Protein AF-0000000077060872 (afdb_homodimer)

InterPro domains:
  IPR002504 NAD kinase [MF_00361] (55-390)
  IPR002504 NAD kinase [PF01513] (58-189)
  IPR016064 NAD kinase/diacylglycerol kinase-like domain superfamily [SSF111331] (56-396)
  IPR017437 ATP-NAD kinase, PpnK-type, C-terminal [G3DSA:2.60.200.30] (232-373)
  IPR017438 Inorganic polyphosphate/ATP-NAD kinase, N-terminal [G3DSA:3.40.50.10330] (17-224)

Secondary structure (DSSP, 8-state):
---TT----------------------HHHHHHHHHHHHHHHHHHTSEEE-----EEEEEE-TT-HHHHHHHHHHHHHHHT-B-TTSPBPEEEEEGGGGS-TTT-HHHHHHT-HHHHHHEEEE-HHHHHH-GGG-SEEEEESSHHHHHHHHHH-SSS---EEEEESSS--SS--EEGGGHHHHHHHHHHH-EEEEEE--EEEEEEEEPPPSSHHHHHT--HHHHHHSGGG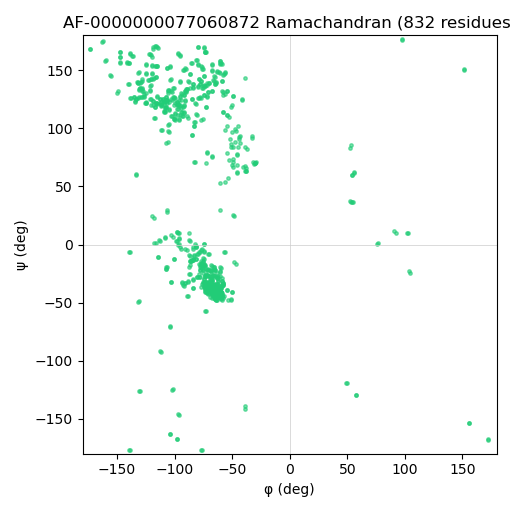G-GGGEEEEEEEEESSEEEEE-TT-SSPEEEEEEETTEEEEEEEESEEEEE-TGGGGTHHHHTTPPEE-TT--EEEEEEES-SSTT---EEEETTPPEEEE--TT-SS-EEEEETTEEEEEE-TT-EEEEEE-SS-EEEEE-SS--THHHHHHHHHHH-TT---------TTHHHHHTTHHHHHHHH-/---------------------------HHHHHHHHHHHHHHHHHHTSEEE-----EEEEEE-TT-HHHHHHHHHHHHHHHT-B-TTSPBPEEEEEGGGGS-TTT-HHHHHHT-HHHHHHEEEE-HHHHHH-GGG-SEEEEESSHHHHHHHHHH-SSS---EEEEESSS--SS--EEGGGHHHHHHHHHHH-EEEEEE--EEEEEEEEPPPSSHHHHHT--HHHHHHSGGGG-GGGEEEEEEEEESSEEEEE-TT-SSPEEEEEEETTEEEEEEEESEEEEE-TGGGGTHHHHTTPPEE-TT--EEEEEEES-SSTT---EEEETTPPEEEE--TT-SS-EEEEETTEEEEEE-TT-EEEEEE-SS-EEEEE-SS--THHHHHHHHHHH-TT---------TTHHHHHHHHHHHHHTT-

Nearest PDB structures (foldseek):
  8kgc-assembly1_A  TM=8.963E-01  e=1.272E-37  Homo sapiens
  8kgc-assembly1_C  TM=9.089E-01  e=7.997E-37  Homo sapiens
  8kgc-assembly1_D  TM=9.059E-01  e=4.738E-36  Homo sapiens
  7mh7-assembly1_A  TM=9.192E-01  e=6.773E-30  Pseudomonas aeruginosa PAO1
  7qvs-assembly1_B-2  TM=9.122E-01  e=5.785E-28  Pseudomonas aeruginosa

Sequence (836 aa):
MYKPADGEDSGTQTPDGGTHTQSRLLTKKQLSDMRNGIREMSKKMGRIRLMLDVRNIFLLTKAHDQNLIKKTRDVAEWLLQQRNSEGKTYIVWVEHTMKTSKSFDAASLTAKDSSYESRLKYWTNELCAKKPHQFDICLALGGDGTVLYSAWLFQRVVPPVMSFALGSLGFLTKFDYGEYSSILTRAFKEGITVSLRLRFEATIMRSVPRDDEEEQSSRDMVDELIGDGSDDVNTHRPAGSNNILNDIVIDRGPNPTMSSIEVFGDEEHFTTVQADGICVATPTGSTAYNLAAGGSLCHPDNPVILVTAIAPHTLSFRPIILPDTIVLRIGVPYDARASCWASFDGKERSELKPGDYVTISASRFPFPSVLPLDRRNEDWVDSISRTLNWNNRQRQKAFDTEGEEGQNKGKKEEEAQEMYKPADGEDSGTQTPDGGTHTQSRLLTKKQLSDMRNGIREMSKKMGRIRLMLDVRNIFLLTKAHDQNLIKKTRDVAEWLLQQRNSEGKTYIVWVEHTMKTSKSFDAASLTAKDSSYESRLKYWTNELCAKKPHQFDICLALGGDGTVLYSAWLFQRVVPPVMSFALGSLGFLTKFDYGEYSSILTRAFKEGITVSLRLRFEATIMRSVPRDDEEEQSSRDMVDELIGDGSDDVNTHRPAGSNNILNDIVIDRGPNPTMSSIEVFGDEEHFTTVQADGICVATPTGSTAYNLAAGGSLCHPDNPVILVTAIAPHTLSFRPIILPDTIVLRIGVPYDARASCWASFDGKERSELKPGDYVTISASRFPFPSVLPLDRRNEDWVDSISRTLNWNNRQRQKAFDTEGEEGQNKGKKEEEAQE

Solvent-accessible surface area (backbone atoms only — not comparable to full-atom values): 44638 Å² total; per-residue (Å²): 128,84,75,76,69,80,70,78,76,75,75,74,74,69,79,73,70,70,74,65,72,69,71,72,62,65,49,71,66,52,48,37,50,48,53,50,47,51,50,54,50,53,60,52,60,41,54,44,71,36,78,63,87,70,38,33,39,34,49,42,62,62,84,84,37,65,69,53,35,39,52,48,37,51,52,51,55,52,47,62,71,37,58,42,97,86,66,43,63,41,30,41,31,34,51,51,70,42,68,76,27,75,69,44,30,44,66,65,58,30,68,74,37,76,69,40,54,80,26,54,44,66,43,49,72,65,48,36,61,74,45,35,81,68,35,54,30,30,40,28,48,36,54,52,66,45,51,53,47,51,42,59,46,26,58,50,65,47,44,43,33,40,30,23,8,81,67,76,69,43,88,68,11,78,35,55,48,92,47,43,70,62,50,50,53,46,35,62,72,76,23,44,32,31,31,58,32,58,21,35,32,34,32,40,31,39,51,50,85,56,89,49,64,70,60,47,71,66,54,48,56,64,36,40,68,56,41,87,43,41,78,52,73,70,51,45,44,79,77,50,72,47,46,29,54,30,33,40,35,39,26,19,69,90,50,91,57,69,27,55,36,36,36,29,45,67,80,38,80,59,36,58,45,50,12,44,24,39,34,41,20,27,25,63,12,14,77,46,67,36,35,76,49,69,28,48,38,36,42,52,76,39,70,41,33,38,40,27,53,30,72,49,70,54,84,68,70,64,34,36,37,36,45,38,83,49,40,33,36,44,26,28,38,56,80,42,92,59,49,35,27,36,28,49,56,85,34,76,74,41,79,32,49,54,48,15,33,35,39,37,30,60,38,78,45,45,44,32,38,48,45,65,84,89,51,66,92,54,58,61,50,51,30,46,29,70,72,54,52,51,53,68,71,70,71,75,74,72,78,68,72,70,64,65,64,61,59,61,58,58,54,56,59,53,58,69,74,97,130,83,76,77,77,80,74,80,74,73,73,73,72,68,77,72,70,71,74,65,73,69,72,73,62,65,49,73,64,54,48,37,50,50,54,49,48,52,49,53,50,53,59,53,60,40,53,42,72,38,79,62,86,68,37,32,38,32,48,42,61,61,84,83,36,66,70,54,35,41,52,48,37,52,52,49,54,53,46,62,72,38,58,44,96,86,66,44,63,40,30,39,29,33,51,51,69,42,68,76,28,75,69,43,31,44,65,66,58,30,67,74,36,76,69,39,55,81,26,55,44,66,43,49,72,63,48,37,62,74,46,34,79,67,36,54,30,28,40,28,50,35,54,50,64,46,51,53,48,51,42,59,46,25,56,50,65,48,43,42,33,40,28,24,8,83,66,76,68,44,87,68,11,77,36,55,46,92,46,44,69,63,52,49,52,45,35,63,71,77,23,44,31,29,31,59,32,59,20,34,32,36,32,40,30,39,53,49,84,57,89,50,63,70,59,49,71,66,53,48,56,66,36,39,68,57,42,88,44,41,76,54,74,70,51,45,44,80,77,51,72,49,45,29,54,28,31,41,36,40,27,18,70,90,50,92,57,68,27,52,36,38,36,28,46,65,81,38,79,58,36,59,45,50,12,46,24,38,35,42,22,26,26,62,11,13,77,45,68,37,34,77,48,69,29,48,38,36,43,53,76,40,70,41,34,38,40,29,53,29,74,48,70,54,86,66,69,63,32,37,38,37,46,38,83,47,40,34,38,45,27,28,37,55,81,42,92,62,50,35,26,35,26,49,58,86,35,77,74,40,78,35,48,54,46,15,32,34,39,36,31,58,38,78,44,47,44,32,37,47,45,66,82,88,51,66,91,54,59,61,50,50,29,46,28,71,72,54,53,53,54,70,71,73,72,75,73,72,80,70,74,71,63,67,66,62,61,59,57,59,54,56,57,53,57,68,74,95

pLDDT: mean 84.08, std 20.65, range [21.58, 98.81]

Radius of gyration: 33.09 Å; Cα contacts (8 Å, |Δi|>4): 1675; chains: 2; bounding box: 127×99×107 Å

Structure (mmCIF, N/CA/C/O backbone):
data_AF-0000000077060872-model_v1
#
loop_
_entity.id
_entity.type
_entity.pdbx_description
1 polymer 'ATP-NAD kinase'
#
loop_
_atom_site.group_PDB
_atom_site.id
_atom_site.type_symbol
_atom_site.label_atom_id
_atom_site.label_alt_id
_atom_site.label_comp_id
_atom_site.label_asym_id
_atom_site.label_entity_id
_atom_site.label_seq_id
_atom_site.pdbx_PDB_ins_code
_atom_site.Cartn_x
_atom_site.Cartn_y
_atom_site.Cartn_z
_atom_site.occupancy
_atom_site.B_iso_or_equiv
_atom_site.auth_seq_id
_atom_site.auth_comp_id
_atom_site.auth_asym_id
_atom_site.auth_atom_id
_atom_site.pdbx_PDB_model_num
ATOM 1 N N . MET A 1 1 ? 55.5 26.906 -47.844 1 22.38 1 MET A N 1
ATOM 2 C CA . MET A 1 1 ? 54.875 28.141 -47.406 1 22.38 1 MET A CA 1
ATOM 3 C C . MET A 1 1 ? 53.344 28.016 -47.438 1 22.38 1 MET A C 1
ATOM 5 O O . MET A 1 1 ? 52.625 29 -47.25 1 22.38 1 MET A O 1
ATOM 9 N N . TYR A 1 2 ? 52.906 26.938 -48.062 1 25.17 2 TYR A N 1
ATOM 10 C CA . TYR A 1 2 ? 51.5 26.781 -48.406 1 25.17 2 TYR A CA 1
ATOM 11 C C . TYR A 1 2 ? 50.594 26.984 -47.188 1 25.17 2 TYR A C 1
ATOM 13 O O . TYR A 1 2 ? 50.906 26.5 -46.094 1 25.17 2 TYR A O 1
ATOM 21 N N . LYS A 1 3 ? 49.906 28.109 -47.281 1 28.42 3 LYS A N 1
ATOM 22 C CA . LYS A 1 3 ? 49 28.891 -46.438 1 28.42 3 LYS A CA 1
ATOM 23 C C . LYS A 1 3 ? 47.75 28.109 -46.062 1 28.42 3 LYS A C 1
ATOM 25 O O . LYS A 1 3 ? 46.781 28.672 -45.562 1 28.42 3 LYS A O 1
ATOM 30 N N . PRO A 1 4 ? 47.844 26.828 -45.969 1 21.58 4 PRO A N 1
ATOM 31 C CA . PRO A 1 4 ? 46.656 26.047 -46.312 1 21.58 4 PRO A CA 1
ATOM 32 C C . PRO A 1 4 ? 45.406 26.469 -45.562 1 21.58 4 PRO A C 1
ATOM 34 O O . PRO A 1 4 ? 44.312 26.438 -46.094 1 21.58 4 PRO A O 1
ATOM 37 N N . ALA A 1 5 ? 45.531 26.625 -44.219 1 23.77 5 ALA A N 1
ATOM 38 C CA . ALA A 1 5 ? 44.781 25.719 -43.312 1 23.77 5 ALA A CA 1
ATOM 39 C C . ALA A 1 5 ? 43.406 26.25 -43.031 1 23.77 5 ALA A C 1
ATOM 41 O O . ALA A 1 5 ? 42.656 25.703 -42.188 1 23.77 5 ALA A O 1
ATOM 42 N N . ASP A 1 6 ? 42.875 27.312 -43.719 1 25.5 6 ASP A N 1
ATOM 43 C CA . ASP A 1 6 ? 41.969 28.141 -42.906 1 25.5 6 ASP A CA 1
ATOM 44 C C . ASP A 1 6 ? 40.656 27.406 -42.656 1 25.5 6 ASP A C 1
ATOM 46 O O . ASP A 1 6 ? 39.906 27.094 -43.562 1 25.5 6 ASP A O 1
ATOM 50 N N . GLY A 1 7 ? 40.688 26.359 -41.844 1 26.3 7 GLY A N 1
ATOM 51 C CA . GLY A 1 7 ? 39.594 25.469 -41.5 1 26.3 7 GLY A CA 1
ATOM 52 C C . GLY A 1 7 ? 38.344 26.203 -41.031 1 26.3 7 GLY A C 1
ATOM 53 O O . GLY A 1 7 ? 38.406 27.047 -40.125 1 26.3 7 GLY A O 1
ATOM 54 N N . GLU A 1 8 ? 37.469 26.609 -41.969 1 25.98 8 GLU A N 1
ATOM 55 C CA . GLU A 1 8 ? 36.219 27.328 -41.719 1 25.98 8 GLU A CA 1
ATOM 56 C C . GLU A 1 8 ? 35.375 26.641 -40.656 1 25.98 8 GLU A C 1
ATOM 58 O O . GLU A 1 8 ? 35.094 25.438 -40.75 1 25.98 8 GLU A O 1
ATOM 63 N N . ASP A 1 9 ? 35.438 27.078 -39.375 1 25.19 9 ASP A N 1
ATOM 64 C CA . ASP A 1 9 ? 34.75 26.734 -38.125 1 25.19 9 ASP A CA 1
ATOM 65 C C . ASP A 1 9 ? 33.25 26.875 -38.281 1 25.19 9 ASP A C 1
ATOM 67 O O . ASP A 1 9 ? 32.719 27.984 -38.375 1 25.19 9 ASP A O 1
ATOM 71 N N . SER A 1 10 ? 32.656 26.203 -39.312 1 26.91 10 SER A N 1
ATOM 72 C CA . SER A 1 10 ? 31.219 26.375 -39.344 1 26.91 10 SER A CA 1
ATOM 73 C C . SER A 1 10 ? 30.578 26.062 -38 1 26.91 10 SER A C 1
ATOM 75 O O . SER A 1 10 ? 30.719 24.953 -37.5 1 26.91 10 SER A O 1
ATOM 77 N N . GLY A 1 11 ? 30.438 27.062 -37.156 1 25.3 11 GLY A N 1
ATOM 78 C CA . GLY A 1 11 ? 29.766 27.094 -35.844 1 25.3 11 GLY A CA 1
ATOM 79 C C . GLY A 1 11 ? 28.375 26.5 -35.875 1 25.3 11 GLY A C 1
ATOM 80 O O . GLY A 1 11 ? 27.484 27.031 -36.562 1 25.3 11 GLY A O 1
ATOM 81 N N . THR A 1 12 ? 28.328 25.141 -36.031 1 26.95 12 THR A N 1
ATOM 82 C CA . THR A 1 12 ? 27.031 24.484 -35.906 1 26.95 12 THR A CA 1
ATOM 83 C C . THR A 1 12 ? 26.25 25.031 -34.719 1 26.95 12 THR A C 1
ATOM 85 O O . THR A 1 12 ? 26.734 25 -33.562 1 26.95 12 THR A O 1
ATOM 88 N N . GLN A 1 13 ? 25.422 26.016 -34.969 1 25.34 13 GLN A N 1
ATOM 89 C CA . GLN A 1 13 ? 24.453 26.516 -33.969 1 25.34 13 GLN A CA 1
ATOM 90 C C . GLN A 1 13 ? 23.609 25.375 -33.406 1 25.34 13 GLN A C 1
ATOM 92 O O . GLN A 1 13 ? 22.906 24.688 -34.156 1 25.34 13 GLN A O 1
ATOM 97 N N . THR A 1 14 ? 24.203 24.578 -32.594 1 27.61 14 THR A N 1
ATOM 98 C CA . THR A 1 14 ? 23.375 23.594 -31.906 1 27.61 14 THR A CA 1
ATOM 99 C C . THR A 1 14 ? 22.078 24.219 -31.391 1 27.61 14 THR A C 1
ATOM 101 O O . THR A 1 14 ? 22.125 25.234 -30.688 1 27.61 14 THR A O 1
ATOM 104 N N . PRO A 1 15 ? 21 24.156 -32.188 1 28.98 15 PRO A N 1
ATOM 105 C CA . PRO A 1 15 ? 19.766 24.703 -31.641 1 28.98 15 PRO A CA 1
ATOM 106 C C . PRO A 1 15 ? 19.5 24.25 -30.219 1 28.98 15 PRO A C 1
ATOM 108 O O . PRO A 1 15 ? 19.422 23.047 -29.953 1 28.98 15 PRO A O 1
ATOM 111 N N . ASP A 1 16 ? 20.125 24.781 -29.266 1 26.78 16 ASP A N 1
ATOM 112 C CA . ASP A 1 16 ? 19.859 24.609 -27.844 1 26.78 16 ASP A CA 1
ATOM 113 C C . ASP A 1 16 ? 18.375 24.781 -27.531 1 26.78 16 ASP A C 1
ATOM 115 O O . ASP A 1 16 ? 17.922 25.875 -27.172 1 26.78 16 ASP A O 1
ATOM 119 N N . GLY A 1 17 ? 17.484 24.547 -28.578 1 26.81 17 GLY A N 1
ATOM 120 C CA . GLY A 1 17 ? 16.125 24.75 -28.125 1 26.81 17 GLY A CA 1
ATOM 121 C C . GLY A 1 17 ? 15.805 24.016 -26.844 1 26.81 17 GLY A C 1
ATOM 122 O O . GLY A 1 17 ? 15.688 22.797 -26.844 1 26.81 17 GLY A O 1
ATOM 123 N N . GLY A 1 18 ? 16.406 24.453 -25.797 1 26.83 18 GLY A N 1
ATOM 124 C CA . GLY A 1 18 ? 16.016 24 -24.484 1 26.83 18 GLY A CA 1
ATOM 125 C C . GLY A 1 18 ? 14.516 23.875 -24.312 1 26.83 18 GLY A C 1
ATOM 126 O O . GLY A 1 18 ? 13.797 24.875 -24.344 1 26.83 18 GLY A O 1
ATOM 127 N N . THR A 1 19 ? 13.914 22.938 -25.031 1 27.31 19 THR A N 1
ATOM 128 C CA . THR A 1 19 ? 12.516 22.641 -24.719 1 27.31 19 THR A CA 1
ATOM 129 C C . THR A 1 19 ? 12.273 22.703 -23.219 1 27.31 19 THR A C 1
ATOM 131 O O . THR A 1 19 ? 12.719 21.828 -22.469 1 27.31 19 THR A O 1
ATOM 134 N N . HIS A 1 20 ? 12.453 23.891 -22.656 1 27.53 20 HIS A N 1
ATOM 135 C CA . HIS A 1 20 ? 11.844 24.125 -21.344 1 27.53 20 HIS A CA 1
ATOM 136 C C . HIS A 1 20 ? 10.461 23.484 -21.266 1 27.53 20 HIS A C 1
ATOM 138 O O . HIS A 1 20 ? 9.516 23.938 -21.922 1 27.53 20 HIS A O 1
ATOM 144 N N . THR A 1 21 ? 10.383 22.25 -21.359 1 29.47 21 THR A N 1
ATOM 145 C CA . THR A 1 21 ? 9.078 21.719 -20.984 1 29.47 21 THR A CA 1
ATOM 146 C C . THR A 1 21 ? 8.438 22.578 -19.891 1 29.47 21 THR A C 1
ATOM 148 O O . THR A 1 21 ? 8.961 22.688 -18.781 1 29.47 21 THR A O 1
ATOM 151 N N . GLN A 1 22 ? 8.031 23.75 -20.266 1 29.72 22 GLN A N 1
ATOM 152 C CA . GLN A 1 22 ? 7.152 24.547 -19.422 1 29.72 22 GLN A CA 1
ATOM 153 C C . GLN A 1 22 ? 6.25 23.656 -18.578 1 29.72 22 GLN A C 1
ATOM 155 O O . GLN A 1 22 ? 5.418 22.922 -19.109 1 29.72 22 GLN A O 1
ATOM 160 N N . SER A 1 23 ? 6.746 23.016 -17.688 1 35.25 23 SER A N 1
ATOM 161 C CA . SER A 1 23 ? 5.895 22.344 -16.703 1 35.25 23 SER A CA 1
ATOM 162 C C . SER A 1 23 ? 4.582 23.094 -16.516 1 35.25 23 SER A C 1
ATOM 164 O O . SER A 1 23 ? 4.582 24.281 -16.141 1 35.25 23 SER A O 1
ATOM 166 N N . ARG A 1 24 ? 3.719 23.094 -17.391 1 38.19 24 ARG A N 1
ATOM 167 C CA . ARG A 1 24 ? 2.391 23.688 -17.234 1 38.19 24 ARG A CA 1
ATOM 168 C C . ARG A 1 24 ? 1.905 23.562 -15.797 1 38.19 24 ARG A C 1
ATOM 170 O O . ARG A 1 24 ? 1.877 22.469 -15.227 1 38.19 24 ARG A O 1
ATOM 177 N N . LEU A 1 25 ? 2.127 24.562 -14.961 1 46.62 25 LEU A N 1
ATOM 178 C CA . LEU A 1 25 ? 1.624 24.75 -13.602 1 46.62 25 LEU A CA 1
ATOM 179 C C . LEU A 1 25 ? 0.178 24.281 -13.492 1 46.62 25 LEU A C 1
ATOM 181 O O . LEU A 1 25 ? -0.714 24.844 -14.125 1 46.62 25 LEU A O 1
ATOM 185 N N . LEU A 1 26 ? -0.048 23.141 -13.305 1 56.53 26 LEU A N 1
ATOM 186 C CA . LEU A 1 26 ? -1.393 22.625 -13.094 1 56.53 26 LEU A CA 1
ATOM 187 C C . LEU A 1 26 ? -2.055 23.297 -11.898 1 56.53 26 LEU A C 1
ATOM 189 O O . LEU A 1 26 ? -1.382 23.641 -10.922 1 56.53 26 LEU A O 1
ATOM 193 N N . THR A 1 27 ? -3.236 23.766 -12.18 1 65.31 27 THR A N 1
ATOM 194 C CA . THR A 1 27 ? -4.059 24.281 -11.094 1 65.31 27 THR A CA 1
ATOM 195 C C . THR A 1 27 ? -4.344 23.188 -10.062 1 65.31 27 THR A C 1
ATOM 197 O O . THR A 1 27 ? -4.113 22.016 -10.32 1 65.31 27 THR A O 1
ATOM 200 N N . LYS A 1 28 ? -4.637 23.609 -8.969 1 66.88 28 LYS A N 1
ATOM 201 C CA . LYS A 1 28 ? -5.031 22.703 -7.895 1 66.88 28 LYS A CA 1
ATOM 202 C C . LYS A 1 28 ? -6.109 21.734 -8.367 1 66.88 28 LYS A C 1
ATOM 204 O O . LYS A 1 28 ? -6.051 20.531 -8.062 1 66.88 28 LYS A O 1
ATOM 209 N N . LYS A 1 29 ? -6.969 22.234 -9.07 1 71.81 29 LYS A N 1
ATOM 210 C CA . LYS A 1 29 ? -8.078 21.422 -9.57 1 71.81 29 LYS A CA 1
ATOM 211 C C . LYS A 1 29 ? -7.586 20.375 -10.57 1 71.81 29 LYS A C 1
ATOM 213 O O . LYS A 1 29 ? -8.008 19.219 -10.523 1 71.81 29 LYS A O 1
ATOM 218 N N . GLN A 1 30 ? -6.676 20.781 -11.359 1 72.38 30 GLN A N 1
ATOM 219 C CA . GLN A 1 30 ? -6.152 19.875 -12.375 1 72.38 30 GLN A CA 1
ATOM 220 C C . GLN A 1 30 ? -5.355 18.734 -11.742 1 72.38 30 GLN A C 1
ATOM 222 O O . GLN A 1 30 ? -5.445 17.594 -12.188 1 72.38 30 GLN A O 1
ATOM 227 N N . LEU A 1 31 ? -4.785 19.125 -10.734 1 72.25 31 LEU A N 1
ATOM 228 C CA . LEU A 1 31 ? -3.98 18.125 -10.039 1 72.25 31 LEU A CA 1
ATOM 229 C C . LEU A 1 31 ? -4.867 17.094 -9.367 1 72.25 31 LEU A C 1
ATOM 231 O O . LEU A 1 31 ? -4.602 15.891 -9.445 1 72.25 31 LEU A O 1
ATOM 235 N N . SER A 1 32 ? -5.855 17.594 -8.805 1 74.88 32 SER A N 1
ATOM 236 C CA . SER A 1 32 ? -6.801 16.703 -8.141 1 74.88 32 SER A CA 1
ATOM 237 C C . SER A 1 32 ? -7.492 15.781 -9.141 1 74.88 32 SER A C 1
ATOM 239 O O . SER A 1 32 ? -7.652 14.586 -8.891 1 74.88 32 SER A O 1
ATOM 241 N N . ASP A 1 33 ? -7.785 16.297 -10.227 1 78.19 33 ASP A N 1
ATOM 242 C CA . ASP A 1 33 ? -8.453 15.523 -11.266 1 78.19 33 ASP A CA 1
ATOM 243 C C . ASP A 1 33 ? -7.531 14.445 -11.828 1 78.19 33 ASP A C 1
ATOM 245 O O . ASP A 1 33 ? -7.977 13.328 -12.109 1 78.19 33 ASP A O 1
ATOM 249 N N . MET A 1 34 ? -6.348 14.836 -11.938 1 73.56 34 MET A N 1
ATOM 250 C CA . MET A 1 34 ? -5.375 13.875 -12.453 1 73.56 34 MET A CA 1
ATOM 251 C C . MET A 1 34 ? -5.191 12.711 -11.492 1 73.56 34 MET A C 1
ATOM 253 O O . MET A 1 34 ? -5.176 11.555 -11.906 1 73.56 34 MET A O 1
ATOM 257 N N . ARG A 1 35 ? -5.105 13.047 -10.305 1 76.62 35 ARG A N 1
ATOM 258 C CA . ARG A 1 35 ? -4.941 12.008 -9.305 1 76.62 35 ARG A CA 1
ATOM 259 C C . ARG A 1 35 ? -6.152 11.078 -9.266 1 76.62 35 ARG A C 1
ATOM 261 O O . ARG A 1 35 ? -6.008 9.859 -9.172 1 76.62 35 ARG A O 1
ATOM 268 N N . ASN A 1 36 ? -7.246 11.648 -9.43 1 77.25 36 ASN A N 1
ATOM 269 C CA . ASN A 1 36 ? -8.469 10.859 -9.469 1 77.25 36 ASN A CA 1
ATOM 270 C C . ASN A 1 36 ? -8.531 9.977 -10.711 1 77.25 36 ASN A C 1
ATOM 272 O O . ASN A 1 36 ? -8.992 8.836 -10.648 1 77.25 36 ASN A O 1
ATOM 276 N N . GLY A 1 37 ? -8.078 10.516 -11.672 1 75.81 37 GLY A N 1
ATOM 277 C CA . GLY A 1 37 ? -8.031 9.75 -12.906 1 75.81 37 GLY A CA 1
ATOM 278 C C . GLY A 1 37 ? -7.125 8.539 -12.828 1 75.81 37 GLY A C 1
ATOM 279 O O . GLY A 1 37 ? -7.5 7.445 -13.266 1 75.81 37 GLY A O 1
ATOM 280 N N . ILE A 1 38 ? -6.023 8.742 -12.266 1 77 38 ILE A N 1
ATOM 281 C CA . ILE A 1 38 ? -5.066 7.652 -12.109 1 77 38 ILE A CA 1
ATOM 282 C C . ILE A 1 38 ? -5.66 6.57 -11.211 1 77 38 ILE A C 1
ATOM 284 O O . ILE A 1 38 ? -5.531 5.379 -11.5 1 77 38 ILE A O 1
ATOM 288 N N . ARG A 1 39 ? -6.305 7 -10.234 1 76.19 39 ARG A N 1
ATOM 289 C CA . ARG A 1 39 ? -6.945 6.074 -9.305 1 76.19 39 ARG A CA 1
ATOM 290 C C . ARG A 1 39 ? -7.992 5.227 -10.023 1 76.19 39 ARG A C 1
ATOM 292 O O . ARG A 1 39 ? -8.039 4.008 -9.844 1 76.19 39 ARG A O 1
ATOM 299 N N . GLU A 1 40 ? -8.734 5.875 -10.805 1 77.06 40 GLU A N 1
ATOM 300 C CA . GLU A 1 40 ? -9.789 5.18 -11.531 1 77.06 40 GLU A CA 1
ATOM 301 C C . GLU A 1 40 ? -9.203 4.188 -12.531 1 77.06 40 GLU A C 1
ATOM 303 O O . GLU A 1 40 ? -9.734 3.086 -12.703 1 77.06 40 GLU A O 1
ATOM 308 N N . MET A 1 41 ? -8.195 4.605 -13.102 1 77.44 41 MET A N 1
ATOM 309 C CA . MET A 1 41 ? -7.543 3.732 -14.078 1 77.44 41 MET A CA 1
ATOM 310 C C . MET A 1 41 ? -6.93 2.516 -13.391 1 77.44 41 MET A C 1
ATOM 312 O O . MET A 1 41 ? -7.027 1.397 -13.898 1 77.44 41 MET A O 1
ATOM 316 N N . SER A 1 42 ? -6.355 2.783 -12.273 1 75.81 42 SER A N 1
ATOM 317 C CA . SER A 1 42 ? -5.754 1.691 -11.516 1 75.81 42 SER A CA 1
ATOM 318 C C . SER A 1 42 ? -6.801 0.667 -11.094 1 75.81 42 SER A C 1
ATOM 320 O O . SER A 1 42 ? -6.555 -0.539 -11.141 1 75.81 42 SER A O 1
ATOM 322 N N . LYS A 1 43 ? -7.879 1.168 -10.742 1 73.19 43 LYS A N 1
ATOM 323 C CA . LYS A 1 43 ? -8.984 0.303 -10.344 1 73.19 43 LYS A CA 1
ATOM 324 C C . LYS A 1 43 ? -9.422 -0.595 -11.492 1 73.19 43 LYS A C 1
ATOM 326 O O . LYS A 1 43 ? -9.641 -1.795 -11.305 1 73.19 43 LYS A O 1
ATOM 331 N N . LYS A 1 44 ? -9.461 -0.063 -12.617 1 71.69 44 LYS A N 1
ATOM 332 C CA . LYS A 1 44 ? -9.938 -0.787 -13.797 1 71.69 44 LYS A CA 1
ATOM 333 C C . LYS A 1 44 ? -8.914 -1.821 -14.25 1 71.69 44 LYS A C 1
ATOM 335 O O . LYS A 1 44 ? -9.273 -2.859 -14.812 1 71.69 44 LYS A O 1
ATOM 340 N N . MET A 1 45 ? -7.719 -1.594 -13.977 1 71.56 45 MET A N 1
ATOM 341 C CA . MET A 1 45 ? -6.648 -2.451 -14.477 1 71.56 45 MET A CA 1
ATOM 342 C C . MET A 1 45 ? -6.457 -3.666 -13.578 1 71.56 45 MET A C 1
ATOM 344 O O . MET A 1 45 ? -5.82 -4.645 -13.977 1 71.56 45 MET A O 1
ATOM 348 N N . GLY A 1 46 ? -7.031 -3.596 -12.492 1 72.88 46 GLY A N 1
ATOM 349 C CA . GLY A 1 46 ? -6.887 -4.715 -11.578 1 72.88 46 GLY A CA 1
ATOM 350 C C . GLY A 1 46 ? -7.562 -5.98 -12.062 1 72.88 46 GLY A C 1
ATOM 351 O O . GLY A 1 46 ? -7.168 -7.086 -11.695 1 72.88 46 GLY A O 1
ATOM 352 N N . ARG A 1 47 ? -8.594 -5.816 -12.867 1 78.81 47 ARG A N 1
ATOM 353 C CA . ARG A 1 47 ? -9.336 -6.93 -13.445 1 78.81 47 ARG A CA 1
ATOM 354 C C . ARG A 1 47 ? -9.664 -6.668 -14.914 1 78.81 47 ARG A C 1
ATOM 356 O O . ARG A 1 47 ? -10.273 -5.648 -15.242 1 78.81 47 ARG A O 1
ATOM 363 N N . ILE A 1 48 ? -9.242 -7.684 -15.75 1 81 48 ILE A N 1
ATOM 364 C CA . ILE A 1 48 ? -9.43 -7.504 -17.188 1 81 48 ILE A CA 1
ATOM 365 C C . ILE A 1 48 ? -10.109 -8.734 -17.781 1 81 48 ILE A C 1
ATOM 367 O O . ILE A 1 48 ? -9.734 -9.867 -17.469 1 81 48 ILE A O 1
ATOM 371 N N . ARG A 1 49 ? -11.047 -8.508 -18.578 1 82.44 49 ARG A N 1
ATOM 372 C CA . ARG A 1 49 ? -11.703 -9.602 -19.297 1 82.44 49 ARG A CA 1
ATOM 373 C C . ARG A 1 49 ? -11.039 -9.859 -20.641 1 82.44 49 ARG A C 1
ATOM 375 O O . ARG A 1 49 ? -10.75 -8.922 -21.391 1 82.44 49 ARG A O 1
ATOM 382 N N . LEU A 1 50 ? -10.766 -11.133 -20.891 1 81.88 50 LEU A N 1
ATOM 383 C CA . LEU A 1 50 ? -10.078 -11.531 -22.109 1 81.88 50 LEU A CA 1
ATOM 384 C C . LEU A 1 50 ? -10.844 -12.641 -22.828 1 81.88 50 LEU A C 1
ATOM 386 O O . LEU A 1 50 ? -11.375 -13.547 -22.188 1 81.88 50 LEU A O 1
ATOM 390 N N . MET A 1 51 ? -10.977 -12.367 -24.109 1 80.12 51 MET A N 1
ATOM 391 C CA . MET A 1 51 ? -11.398 -13.477 -24.969 1 80.12 51 MET A CA 1
ATOM 392 C C . MET A 1 51 ? -10.188 -14.188 -25.562 1 80.12 51 MET A C 1
ATOM 394 O O . MET A 1 51 ? -9.383 -13.57 -26.266 1 80.12 51 MET A O 1
ATOM 398 N N . LEU A 1 52 ? -10.023 -15.406 -25.062 1 78.25 52 LEU A N 1
ATOM 399 C CA . LEU A 1 52 ? -8.859 -16.141 -25.531 1 78.25 52 LEU A CA 1
ATOM 400 C C . LEU A 1 52 ? -9.25 -17.156 -26.594 1 78.25 52 LEU A C 1
ATOM 402 O O . LEU A 1 52 ? -10.32 -17.781 -26.516 1 78.25 52 LEU A O 1
ATOM 406 N N . ASP A 1 53 ? -8.414 -17.172 -27.703 1 85 53 ASP A N 1
ATOM 407 C CA . ASP A 1 53 ? -8.461 -18.297 -28.609 1 85 53 ASP A CA 1
ATOM 408 C C . ASP A 1 53 ? -7.57 -19.438 -28.125 1 85 53 ASP A C 1
ATOM 410 O O . ASP A 1 53 ? -6.406 -19.531 -28.516 1 85 53 ASP A O 1
ATOM 414 N N . VAL A 1 54 ? -8.156 -20.359 -27.422 1 91.94 54 VAL A N 1
ATOM 415 C CA . VAL A 1 54 ? -7.383 -21.375 -26.719 1 91.94 54 VAL A CA 1
ATOM 416 C C . VAL A 1 54 ? -7.191 -22.594 -27.625 1 91.94 54 VAL A C 1
ATOM 418 O O . VAL A 1 54 ? -8.164 -23.125 -28.172 1 91.94 54 VAL A O 1
ATOM 421 N N . ARG A 1 55 ? -5.996 -22.969 -27.859 1 94.62 55 ARG A N 1
ATOM 422 C CA . ARG A 1 55 ? -5.648 -24.172 -28.594 1 94.62 55 ARG A CA 1
ATOM 423 C C . ARG A 1 55 ? -4.605 -25 -27.844 1 94.62 55 ARG A C 1
ATOM 425 O O . ARG A 1 55 ? -4.773 -26.203 -27.656 1 94.62 55 ARG A O 1
ATOM 432 N N . ASN A 1 56 ? -3.555 -24.344 -27.406 1 97.12 56 ASN A N 1
ATOM 433 C CA . ASN A 1 56 ? -2.492 -25 -26.656 1 97.12 56 ASN A CA 1
ATOM 434 C C . ASN A 1 56 ? -2.682 -24.828 -25.156 1 97.12 56 ASN A C 1
ATOM 436 O O . ASN A 1 56 ? -2.49 -23.734 -24.625 1 97.12 56 ASN A O 1
ATOM 440 N N . ILE A 1 57 ? -2.988 -25.938 -24.5 1 98.31 57 ILE A N 1
ATOM 441 C CA . ILE A 1 57 ? -3.291 -25.891 -23.062 1 98.31 57 ILE A CA 1
ATOM 442 C C . ILE A 1 57 ? -2.146 -26.531 -22.281 1 98.31 57 ILE A C 1
ATOM 444 O O . ILE A 1 57 ? -1.788 -27.688 -22.531 1 98.31 57 ILE A O 1
ATOM 448 N N . PHE A 1 58 ? -1.617 -25.766 -21.391 1 98.5 58 PHE A N 1
ATOM 449 C CA . PHE A 1 58 ? -0.519 -26.188 -20.531 1 98.5 58 PHE A CA 1
ATOM 450 C C . PHE A 1 58 ? -1.045 -26.719 -19.219 1 98.5 58 PHE A C 1
ATOM 452 O O . PHE A 1 58 ? -1.662 -26 -18.438 1 98.5 58 PHE A O 1
ATOM 459 N N . LEU A 1 59 ? -0.771 -28.016 -18.953 1 98.44 59 LEU A N 1
ATOM 460 C CA . LEU A 1 59 ? -1.149 -28.594 -17.672 1 98.44 59 LEU A CA 1
ATOM 461 C C . LEU A 1 59 ? 0.048 -28.656 -16.719 1 98.44 59 LEU A C 1
ATOM 463 O O . LEU A 1 59 ? 1.092 -29.219 -17.078 1 98.44 59 LEU A O 1
ATOM 467 N N . LEU A 1 60 ? -0.169 -28.094 -15.562 1 97.56 60 LEU A N 1
ATOM 468 C CA . LEU A 1 60 ? 0.896 -28.047 -14.562 1 97.56 60 LEU A CA 1
ATOM 469 C C . LEU A 1 60 ? 0.463 -28.75 -13.281 1 97.56 60 LEU A C 1
ATOM 471 O O . LEU A 1 60 ? -0.583 -28.422 -12.719 1 97.56 60 LEU A O 1
ATOM 475 N N . THR A 1 61 ? 1.225 -29.688 -12.844 1 94.44 61 THR A N 1
ATOM 476 C CA . THR A 1 61 ? 1.014 -30.375 -11.578 1 94.44 61 THR A CA 1
ATOM 477 C C . THR A 1 61 ? 2.346 -30.781 -10.953 1 94.44 61 THR A C 1
ATOM 479 O O . THR A 1 61 ? 3.371 -30.828 -11.641 1 94.44 61 THR A O 1
ATOM 482 N N . LYS A 1 62 ? 2.305 -30.938 -9.68 1 85.62 62 LYS A N 1
ATOM 483 C CA . LYS A 1 62 ? 3.494 -31.484 -9.039 1 85.62 62 LYS A CA 1
ATOM 484 C C . LYS A 1 62 ? 3.646 -32.969 -9.352 1 85.62 62 LYS A C 1
ATOM 486 O O . LYS A 1 62 ? 2.824 -33.781 -8.922 1 85.62 62 LYS A O 1
ATOM 491 N N . ALA A 1 63 ? 4.652 -33.406 -9.969 1 76.75 63 ALA A N 1
ATOM 492 C CA . ALA A 1 63 ? 4.812 -34.719 -10.609 1 76.75 63 ALA A CA 1
ATOM 493 C C . ALA A 1 63 ? 5.117 -35.812 -9.586 1 76.75 63 ALA A C 1
ATOM 495 O O . ALA A 1 63 ? 5.031 -37 -9.891 1 76.75 63 ALA A O 1
ATOM 496 N N . HIS A 1 64 ? 5.309 -35.406 -8.383 1 80.94 64 HIS A N 1
ATOM 497 C CA . HIS A 1 64 ? 5.668 -36.438 -7.422 1 80.94 64 HIS A CA 1
ATOM 498 C C . HIS A 1 64 ? 4.438 -36.969 -6.691 1 80.94 64 HIS A C 1
ATOM 500 O O . HIS A 1 64 ? 4.512 -37.969 -5.988 1 80.94 64 HIS A O 1
ATOM 506 N N . ASP A 1 65 ? 3.354 -36.438 -6.941 1 85.19 65 ASP A N 1
ATOM 507 C CA . ASP A 1 65 ? 2.107 -36.844 -6.305 1 85.19 65 ASP A CA 1
ATOM 508 C C . ASP A 1 65 ? 1.267 -37.719 -7.25 1 85.19 65 ASP A C 1
ATOM 510 O O . ASP A 1 65 ? 0.644 -37.188 -8.18 1 85.19 65 ASP A O 1
ATOM 514 N N . GLN A 1 66 ? 1.128 -39.031 -6.953 1 88.25 66 GLN A N 1
ATOM 515 C CA . GLN A 1 66 ? 0.45 -39.969 -7.836 1 88.25 66 GLN A CA 1
ATOM 516 C C . GLN A 1 66 ? -1.018 -39.594 -8.023 1 88.25 66 GLN A C 1
ATOM 518 O O . GLN A 1 66 ? -1.575 -39.75 -9.109 1 88.25 66 GLN A O 1
ATOM 523 N N . ASN A 1 67 ? -1.562 -39.188 -6.945 1 89.94 67 ASN A N 1
ATOM 524 C CA . ASN A 1 67 ? -2.957 -38.75 -7.035 1 89.94 67 ASN A CA 1
ATOM 525 C C . ASN A 1 67 ? -3.127 -37.562 -7.992 1 89.94 67 ASN A C 1
ATOM 527 O O . ASN A 1 67 ? -4.086 -37.531 -8.758 1 89.94 67 ASN A O 1
ATOM 531 N N . LEU A 1 68 ? -2.234 -36.688 -7.941 1 91.94 68 LEU A N 1
ATOM 532 C CA . LEU A 1 68 ? -2.283 -35.5 -8.805 1 91.94 68 LEU A CA 1
ATOM 533 C C . LEU A 1 68 ? -2.039 -35.906 -10.258 1 91.94 68 LEU A C 1
ATOM 535 O O . LEU A 1 68 ? -2.621 -35.281 -11.164 1 91.94 68 LEU A O 1
ATOM 539 N N . ILE A 1 69 ? -1.21 -36.875 -10.422 1 94.75 69 ILE A N 1
ATOM 540 C CA . ILE A 1 69 ? -0.92 -37.344 -11.773 1 94.75 69 ILE A CA 1
ATOM 541 C C . ILE A 1 69 ? -2.182 -37.938 -12.398 1 94.75 69 ILE A C 1
ATOM 543 O O . ILE A 1 69 ? -2.494 -37.688 -13.562 1 94.75 69 ILE A O 1
ATOM 547 N N . LYS A 1 70 ? -2.885 -38.688 -11.609 1 95.12 70 LYS A N 1
ATOM 548 C CA . LYS A 1 70 ? -4.129 -39.281 -12.094 1 95.12 70 LYS A CA 1
ATOM 549 C C . LYS A 1 70 ? -5.148 -38.219 -12.453 1 95.12 70 LYS A C 1
ATOM 551 O O . LYS A 1 70 ? -5.84 -38.312 -13.469 1 95.12 70 LYS A O 1
ATOM 556 N N . LYS A 1 71 ? -5.227 -37.281 -11.586 1 95.75 71 LYS A N 1
ATOM 557 C CA . LYS A 1 71 ? -6.148 -36.156 -11.836 1 95.75 71 LYS A CA 1
ATOM 558 C C . LYS A 1 71 ? -5.75 -35.406 -13.086 1 95.75 71 LYS A C 1
ATOM 560 O O . LYS A 1 71 ? -6.609 -34.938 -13.844 1 95.75 71 LYS A O 1
ATOM 565 N N . THR A 1 72 ? -4.512 -35.219 -13.273 1 96.94 72 THR A N 1
ATOM 566 C CA . THR A 1 72 ? -4 -34.562 -14.469 1 96.94 72 THR A CA 1
ATOM 567 C C . THR A 1 72 ? -4.371 -35.344 -15.719 1 96.94 72 THR A C 1
ATOM 569 O O . THR A 1 72 ? -4.75 -34.75 -16.734 1 96.94 72 THR A O 1
ATOM 572 N N . ARG A 1 73 ? -4.258 -36.656 -15.617 1 97.56 73 ARG A N 1
ATOM 573 C CA . ARG A 1 73 ? -4.641 -37.5 -16.734 1 97.56 73 ARG A CA 1
ATOM 574 C C . ARG A 1 73 ? -6.109 -37.312 -17.094 1 97.56 73 ARG A C 1
ATOM 576 O O . ARG A 1 73 ? -6.465 -37.25 -18.266 1 97.56 73 ARG A O 1
ATOM 583 N N . ASP A 1 74 ? -6.922 -37.25 -16.062 1 97.5 74 ASP A N 1
ATOM 584 C CA . ASP A 1 74 ? -8.352 -37.062 -16.281 1 97.5 74 ASP A CA 1
ATOM 585 C C . ASP A 1 74 ? -8.641 -35.781 -17.031 1 97.5 74 ASP A C 1
ATOM 587 O O . ASP A 1 74 ? -9.445 -35.75 -17.969 1 97.5 74 ASP A O 1
ATOM 591 N N . VAL A 1 75 ? -8.008 -34.719 -16.656 1 98.31 75 VAL A N 1
ATOM 592 C CA . VAL A 1 75 ? -8.211 -33.438 -17.297 1 98.31 75 VAL A CA 1
ATOM 593 C C . VAL A 1 75 ? -7.684 -33.469 -18.734 1 98.31 75 VAL A C 1
ATOM 595 O O . VAL A 1 75 ? -8.336 -32.969 -19.656 1 98.31 75 VAL A O 1
ATOM 598 N N . ALA A 1 76 ? -6.527 -34.062 -18.906 1 98.38 76 ALA A N 1
ATOM 599 C CA . ALA A 1 76 ? -5.938 -34.156 -20.25 1 98.38 76 ALA A CA 1
ATOM 600 C C . ALA A 1 76 ? -6.863 -34.938 -21.188 1 98.38 76 ALA A C 1
ATOM 602 O O . ALA A 1 76 ? -7.113 -34.5 -22.312 1 98.38 76 ALA A O 1
ATOM 603 N N . GLU A 1 77 ? -7.336 -36.031 -20.672 1 98.25 77 GLU A N 1
ATOM 604 C CA . GLU A 1 77 ? -8.234 -36.875 -21.484 1 98.25 77 GLU A CA 1
ATOM 605 C C . GLU A 1 77 ? -9.5 -36.094 -21.859 1 98.25 77 GLU A C 1
ATOM 607 O O . GLU A 1 77 ? -9.93 -36.125 -23.016 1 98.25 77 GLU A O 1
ATOM 612 N N . TRP A 1 78 ? -10.055 -35.438 -20.938 1 98.31 78 TRP A N 1
ATOM 613 C CA . TRP A 1 78 ? -11.266 -34.656 -21.172 1 98.31 78 TRP A CA 1
ATOM 614 C C . TRP A 1 78 ? -11.016 -33.594 -22.219 1 98.31 78 TRP A C 1
ATOM 616 O O . TRP A 1 78 ? -11.82 -33.406 -23.141 1 98.31 78 TRP A O 1
ATOM 626 N N . LEU A 1 79 ? -9.906 -32.875 -22.062 1 98.38 79 LEU A N 1
ATOM 627 C CA . LEU A 1 79 ? -9.555 -31.797 -22.984 1 98.38 79 LEU A CA 1
ATOM 628 C C . LEU A 1 79 ? -9.383 -32.344 -24.406 1 98.38 79 LEU A C 1
ATOM 630 O O . LEU A 1 79 ? -9.812 -31.688 -25.375 1 98.38 79 LEU A O 1
ATOM 634 N N . LEU A 1 80 ? -8.758 -33.5 -24.5 1 98.06 80 LEU A N 1
ATOM 635 C CA . LEU A 1 80 ? -8.508 -34.094 -25.812 1 98.06 80 LEU A CA 1
ATOM 636 C C . LEU A 1 80 ? -9.82 -34.469 -26.5 1 98.06 80 LEU A C 1
ATOM 638 O O . LEU A 1 80 ? -9.875 -34.562 -27.719 1 98.06 80 LEU A O 1
ATOM 642 N N . GLN A 1 81 ? -10.844 -34.625 -25.688 1 97.31 81 GLN A N 1
ATOM 643 C CA . GLN A 1 81 ? -12.148 -35 -26.219 1 97.31 81 GLN A CA 1
ATOM 644 C C . GLN A 1 81 ? -12.953 -33.75 -26.625 1 97.31 81 GLN A C 1
ATOM 646 O O . GLN A 1 81 ? -13.992 -33.875 -27.281 1 97.31 81 GLN A O 1
ATOM 651 N N . GLN A 1 82 ? -12.414 -32.625 -26.25 1 95.88 82 GLN A N 1
ATOM 652 C CA . GLN A 1 82 ? -13.164 -31.391 -26.5 1 95.88 82 GLN A CA 1
ATOM 653 C C . GLN A 1 82 ? -12.703 -30.703 -27.781 1 95.88 82 GLN A C 1
ATOM 655 O O . GLN A 1 82 ? -11.656 -31.062 -28.328 1 95.88 82 GLN A O 1
ATOM 660 N N . ARG A 1 83 ? -13.562 -29.734 -28.25 1 93.81 83 ARG A N 1
ATOM 661 C CA . ARG A 1 83 ? -13.273 -28.828 -29.344 1 93.81 83 ARG A CA 1
ATOM 662 C C . ARG A 1 83 ? -13.609 -27.391 -28.969 1 93.81 83 ARG A C 1
ATOM 664 O O . ARG A 1 83 ? -14.508 -27.156 -28.156 1 93.81 83 ARG A O 1
ATOM 671 N N . ASN A 1 84 ? -12.836 -26.547 -29.516 1 89.19 84 ASN A N 1
ATOM 672 C CA . ASN A 1 84 ? -13.117 -25.156 -29.234 1 89.19 84 ASN A CA 1
ATOM 673 C C . ASN A 1 84 ? -14.32 -24.641 -30.031 1 89.19 84 ASN A C 1
ATOM 675 O O . ASN A 1 84 ? -14.984 -25.422 -30.719 1 89.19 84 ASN A O 1
ATOM 679 N N . SER A 1 85 ? -14.602 -23.344 -29.875 1 83.75 85 SER A N 1
ATOM 680 C CA . SER A 1 85 ? -15.773 -22.75 -30.5 1 83.75 85 SER A CA 1
ATOM 681 C C . SER A 1 85 ? -15.688 -22.812 -32.031 1 83.75 85 SER A C 1
ATOM 683 O O . SER A 1 85 ? -16.719 -22.812 -32.719 1 83.75 85 SER A O 1
ATOM 685 N N . GLU A 1 86 ? -14.508 -22.891 -32.594 1 88.69 86 GLU A N 1
ATOM 686 C CA . GLU A 1 86 ? -14.297 -22.953 -34.031 1 88.69 86 GLU A CA 1
ATOM 687 C C . GLU A 1 86 ? -14.273 -24.406 -34.531 1 88.69 86 GLU A C 1
ATOM 689 O O . GLU A 1 86 ? -14.062 -24.656 -35.719 1 88.69 86 GLU A O 1
ATOM 694 N N . GLY A 1 87 ? -14.359 -25.312 -33.656 1 91.31 87 GLY A N 1
ATOM 695 C CA . GLY A 1 87 ? -14.375 -26.734 -34 1 91.31 87 GLY A CA 1
ATOM 696 C C . GLY A 1 87 ? -13 -27.344 -34.031 1 91.31 87 GLY A C 1
ATOM 697 O O . GLY A 1 87 ? -12.836 -28.484 -34.469 1 91.31 87 GLY A O 1
ATOM 698 N N . LYS A 1 88 ? -12.117 -26.641 -33.562 1 92.81 88 LYS A N 1
ATOM 699 C CA . LYS A 1 88 ? -10.742 -27.156 -33.562 1 92.81 88 LYS A CA 1
ATOM 700 C C . LYS A 1 88 ? -10.445 -27.891 -32.281 1 92.81 88 LYS A C 1
ATOM 702 O O . LYS A 1 88 ? -10.922 -27.516 -31.203 1 92.81 88 LYS A O 1
ATOM 707 N N . THR A 1 89 ? -9.562 -28.828 -32.375 1 95.56 89 THR A N 1
ATOM 708 C CA . THR A 1 89 ? -9.188 -29.641 -31.219 1 95.56 89 THR A CA 1
ATOM 709 C C . THR A 1 89 ? -8.094 -28.953 -30.406 1 95.56 89 THR A C 1
ATOM 711 O O . THR A 1 89 ? -7.328 -28.156 -30.953 1 95.56 89 THR A O 1
ATOM 714 N N . TYR A 1 90 ? -8.039 -29.312 -29.156 1 97.38 90 TYR A N 1
ATOM 715 C CA . TYR A 1 90 ? -7.012 -28.75 -28.281 1 97.38 90 TYR A CA 1
ATOM 716 C C . TYR A 1 90 ? -5.73 -29.562 -28.359 1 97.38 90 TYR A C 1
ATOM 718 O O . TYR A 1 90 ? -5.766 -30.766 -28.672 1 97.38 90 TYR A O 1
ATOM 726 N N . ILE A 1 91 ? -4.645 -28.906 -28.219 1 98.25 91 ILE A N 1
ATOM 727 C CA . ILE A 1 91 ? -3.355 -29.547 -27.969 1 98.25 91 ILE A CA 1
ATOM 728 C C . ILE A 1 91 ? -3.016 -29.438 -26.484 1 98.25 91 ILE A C 1
ATOM 730 O O . ILE A 1 91 ? -3.051 -28.344 -25.906 1 98.25 91 ILE A O 1
ATOM 734 N N . VAL A 1 92 ? -2.719 -30.547 -25.859 1 98.62 92 VAL A N 1
ATOM 735 C CA . VAL A 1 92 ? -2.504 -30.594 -24.422 1 98.62 92 VAL A CA 1
ATOM 736 C C . VAL A 1 92 ? -1.027 -30.844 -24.125 1 98.62 92 VAL A C 1
ATOM 738 O O . VAL A 1 92 ? -0.446 -31.812 -24.625 1 98.62 92 VAL A O 1
ATOM 741 N N . TRP A 1 93 ? -0.458 -29.984 -23.344 1 98.56 93 TRP A N 1
ATOM 742 C CA . TRP A 1 93 ? 0.943 -30.109 -22.953 1 98.56 93 TRP A CA 1
ATOM 743 C C . TRP A 1 93 ? 1.066 -30.547 -21.5 1 98.56 93 TRP A C 1
ATOM 745 O O . TRP A 1 93 ? 0.526 -29.906 -20.594 1 98.56 93 TRP A O 1
ATOM 755 N N . VAL A 1 94 ? 1.769 -31.641 -21.25 1 97.88 94 VAL A N 1
ATOM 756 C CA . VAL A 1 94 ? 2.064 -32.094 -19.906 1 97.88 94 VAL A CA 1
ATOM 757 C C . VAL A 1 94 ? 3.576 -32.156 -19.703 1 97.88 94 VAL A C 1
ATOM 759 O O . VAL A 1 94 ? 4.344 -32.062 -20.656 1 97.88 94 VAL A O 1
ATOM 762 N N . GLU A 1 95 ? 3.996 -32.219 -18.391 1 97.06 95 GLU A N 1
ATOM 763 C CA . GLU A 1 95 ? 5.426 -32.281 -18.109 1 97.06 95 GLU A CA 1
ATOM 764 C C . GLU A 1 95 ? 6.074 -33.469 -18.766 1 97.06 95 GLU A C 1
ATOM 766 O O . GLU A 1 95 ? 5.465 -34.531 -18.859 1 97.06 95 GLU A O 1
ATOM 771 N N . HIS A 1 96 ? 7.281 -33.406 -19.203 1 96.25 96 HIS A N 1
ATOM 772 C CA . HIS A 1 96 ? 7.984 -34.438 -19.938 1 96.25 96 HIS A CA 1
ATOM 773 C C . HIS A 1 96 ? 8.062 -35.719 -19.125 1 96.25 96 HIS A C 1
ATOM 775 O O . HIS A 1 96 ? 8.062 -36.812 -19.703 1 96.25 96 HIS A O 1
ATOM 781 N N . THR A 1 97 ? 8.078 -35.656 -17.844 1 94.25 97 THR A N 1
ATOM 782 C CA . THR A 1 97 ? 8.172 -36.844 -17 1 94.25 97 THR A CA 1
ATOM 783 C C . THR A 1 97 ? 6.91 -37.688 -17.094 1 94.25 97 THR A C 1
ATOM 785 O O . THR A 1 97 ? 6.918 -38.875 -16.734 1 94.25 97 THR A O 1
ATOM 788 N N . MET A 1 98 ? 5.836 -37.125 -17.578 1 94.38 98 MET A N 1
ATOM 789 C CA . MET A 1 98 ? 4.574 -37.844 -17.719 1 94.38 98 MET A CA 1
ATOM 790 C C . MET A 1 98 ? 4.656 -38.875 -18.844 1 94.38 98 MET A C 1
ATOM 792 O O . MET A 1 98 ? 3.846 -39.812 -18.891 1 94.38 98 MET A O 1
ATOM 796 N N . LYS A 1 99 ? 5.578 -38.656 -19.719 1 94.12 99 LYS A N 1
ATOM 797 C CA . LYS A 1 99 ? 5.727 -39.562 -20.844 1 94.12 99 LYS A CA 1
ATOM 798 C C . LYS A 1 99 ? 5.988 -41 -20.375 1 94.12 99 LYS A C 1
ATOM 800 O O . LYS A 1 99 ? 5.484 -41.969 -20.969 1 94.12 99 LYS A O 1
ATOM 805 N N . THR A 1 100 ? 6.684 -41.094 -19.266 1 92.88 100 THR A N 1
ATOM 806 C CA . THR A 1 100 ? 7.07 -42.438 -18.797 1 92.88 100 THR A CA 1
ATOM 807 C C . THR A 1 100 ? 6.355 -42.781 -17.484 1 92.88 100 THR A C 1
ATOM 809 O O . THR A 1 100 ? 6.629 -43.812 -16.875 1 92.88 100 THR A O 1
ATOM 812 N N . SER A 1 101 ? 5.535 -41.906 -17.109 1 93.69 101 SER A N 1
ATOM 813 C CA . SER A 1 101 ? 4.82 -42.125 -15.859 1 93.69 101 SER A CA 1
ATOM 814 C C . SER A 1 101 ? 3.795 -43.25 -16.016 1 93.69 101 SER A C 1
ATOM 816 O O . SER A 1 101 ? 2.945 -43.188 -16.906 1 93.69 101 SER A O 1
ATOM 818 N N . LYS A 1 102 ? 3.814 -44.156 -15.102 1 92.88 102 LYS A N 1
ATOM 819 C CA . LYS A 1 102 ? 2.863 -45.25 -15.133 1 92.88 102 LYS A CA 1
ATOM 820 C C . LYS A 1 102 ? 1.453 -44.781 -14.789 1 92.88 102 LYS A C 1
ATOM 822 O O . LYS A 1 102 ? 0.474 -45.281 -15.359 1 92.88 102 LYS A O 1
ATOM 827 N N . SER A 1 103 ? 1.425 -43.875 -13.883 1 93.38 103 SER A N 1
ATOM 828 C CA . SER A 1 103 ? 0.134 -43.375 -13.422 1 93.38 103 SER A CA 1
ATOM 829 C C . SER A 1 103 ? -0.559 -42.562 -14.492 1 93.38 103 SER A C 1
ATOM 831 O O . SER A 1 103 ? -1.78 -42.625 -14.648 1 93.38 103 SER A O 1
ATOM 833 N N . PHE A 1 104 ? 0.196 -41.781 -15.227 1 96.06 104 PHE A N 1
ATOM 834 C CA . PHE A 1 104 ? -0.385 -41 -16.297 1 96.06 104 PHE A CA 1
ATOM 835 C C . PHE A 1 104 ? -0.748 -41.875 -17.484 1 96.06 104 PHE A C 1
ATOM 837 O O . PHE A 1 104 ? -1.761 -41.656 -18.156 1 96.06 104 PHE A O 1
ATOM 844 N N . ASP A 1 105 ? 0.13 -42.844 -17.797 1 96.12 105 ASP A N 1
ATOM 845 C CA . ASP A 1 105 ? -0.091 -43.875 -18.812 1 96.12 105 ASP A CA 1
ATOM 846 C C . ASP A 1 105 ? -0.422 -43.219 -20.172 1 96.12 105 ASP A C 1
ATOM 848 O O . ASP A 1 105 ? -1.462 -43.531 -20.766 1 96.12 105 ASP A O 1
ATOM 852 N N . ALA A 1 106 ? 0.513 -42.5 -20.641 1 96.38 106 ALA A N 1
ATOM 853 C CA . ALA A 1 106 ? 0.339 -41.781 -21.906 1 96.38 106 ALA A CA 1
ATOM 854 C C . ALA A 1 106 ? 0.032 -42.75 -23.047 1 96.38 106 ALA A C 1
ATOM 856 O O . ALA A 1 106 ? -0.746 -42.438 -23.953 1 96.38 106 ALA A O 1
ATOM 857 N N . ALA A 1 107 ? 0.587 -43.906 -23.016 1 95.56 107 ALA A N 1
ATOM 858 C CA . ALA A 1 107 ? 0.412 -44.875 -24.078 1 95.56 107 ALA A CA 1
ATOM 859 C C . ALA A 1 107 ? -1.05 -45.312 -24.188 1 95.56 107 ALA A C 1
ATOM 861 O O . ALA A 1 107 ? -1.608 -45.344 -25.297 1 95.56 107 ALA A O 1
ATOM 862 N N . SER A 1 108 ? -1.563 -45.625 -23.047 1 96.56 108 SER A N 1
ATOM 863 C CA . SER A 1 108 ? -2.963 -46.031 -23.062 1 96.56 108 SER A CA 1
ATOM 864 C C . SER A 1 108 ? -3.873 -44.875 -23.484 1 96.56 108 SER A C 1
ATOM 866 O O . SER A 1 108 ? -4.922 -45.094 -24.094 1 96.56 108 SER A O 1
ATOM 868 N N . LEU A 1 109 ? -3.545 -43.75 -23.125 1 96.31 109 LEU A N 1
ATOM 869 C CA . LEU A 1 109 ? -4.332 -42.562 -23.484 1 96.31 109 LEU A CA 1
ATOM 870 C C . LEU A 1 109 ? -4.32 -42.344 -24.984 1 96.31 109 LEU A C 1
ATOM 872 O O . LEU A 1 109 ? -5.371 -42.125 -25.594 1 96.31 109 LEU A O 1
ATOM 876 N N . THR A 1 110 ? -3.158 -42.406 -25.594 1 96 110 THR A N 1
ATOM 877 C CA . THR A 1 110 ? -3.029 -42.125 -27.016 1 96 110 THR A CA 1
ATOM 878 C C . THR A 1 110 ? -3.578 -43.281 -27.859 1 96 110 THR A C 1
ATOM 880 O O . THR A 1 110 ? -3.857 -43.094 -29.047 1 96 110 THR A O 1
ATOM 883 N N . ALA A 1 111 ? -3.73 -44.438 -27.281 1 96.38 111 ALA A N 1
ATOM 884 C CA . ALA A 1 111 ? -4.273 -45.594 -27.984 1 96.38 111 ALA A CA 1
ATOM 885 C C . ALA A 1 111 ? -5.781 -45.438 -28.188 1 96.38 111 ALA A C 1
ATOM 887 O O . ALA A 1 111 ? -6.355 -46.094 -29.062 1 96.38 111 ALA A O 1
ATOM 888 N N . LYS A 1 112 ? -6.367 -44.625 -27.484 1 95.25 112 LYS A N 1
ATOM 889 C CA . LYS A 1 112 ? -7.816 -44.469 -27.562 1 95.25 112 LYS A CA 1
ATOM 890 C C . LYS A 1 112 ? -8.234 -43.781 -28.859 1 95.25 112 LYS A C 1
ATOM 892 O O . LYS A 1 112 ? -9.336 -44 -29.359 1 95.25 112 LYS A O 1
ATOM 897 N N . ASP A 1 113 ? -7.438 -42.906 -29.297 1 94.81 113 ASP A N 1
ATOM 898 C CA . ASP A 1 113 ? -7.66 -42.156 -30.531 1 94.81 113 ASP A CA 1
ATOM 899 C C . ASP A 1 113 ? -6.34 -41.781 -31.188 1 94.81 113 ASP A C 1
ATOM 901 O O . ASP A 1 113 ? -5.457 -41.219 -30.531 1 94.81 113 ASP A O 1
ATOM 905 N N . SER A 1 114 ? -6.203 -42 -32.438 1 93.31 114 SER A N 1
ATOM 906 C CA . SER A 1 114 ? -4.957 -41.781 -33.156 1 93.31 114 SER A CA 1
ATOM 907 C C . SER A 1 114 ? -4.59 -40.312 -33.188 1 93.31 114 SER A C 1
ATOM 909 O O . SER A 1 114 ? -3.408 -39.938 -33.188 1 93.31 114 SER A O 1
ATOM 911 N N . SER A 1 115 ? -5.598 -39.438 -33.094 1 95 115 SER A N 1
ATOM 912 C CA . SER A 1 115 ? -5.336 -38 -33.156 1 95 115 SER A CA 1
ATOM 913 C C . SER A 1 115 ? -4.664 -37.531 -31.859 1 95 115 SER A C 1
ATOM 915 O O . SER A 1 115 ? -4.051 -36.469 -31.828 1 95 115 SER A O 1
ATOM 917 N N . TYR A 1 116 ? -4.801 -38.281 -30.766 1 96.81 116 TYR A N 1
ATOM 918 C CA . TYR A 1 116 ? -4.266 -37.875 -29.469 1 96.81 116 TYR A CA 1
ATOM 919 C C . TYR A 1 116 ? -2.74 -37.875 -29.484 1 96.81 116 TYR A C 1
ATOM 921 O O . TYR A 1 116 ? -2.104 -37.125 -28.766 1 96.81 116 TYR A O 1
ATOM 929 N N . GLU A 1 117 ? -2.188 -38.75 -30.281 1 95.12 117 GLU A N 1
ATOM 930 C CA . GLU A 1 117 ? -0.736 -38.875 -30.328 1 95.12 117 GLU A CA 1
ATOM 931 C C . GLU A 1 117 ? -0.065 -37.562 -30.734 1 95.12 117 GLU A C 1
ATOM 933 O O . GLU A 1 117 ? 0.977 -37.219 -30.172 1 95.12 117 GLU A O 1
ATOM 938 N N . SER A 1 118 ? -0.626 -36.906 -31.688 1 96.31 118 SER A N 1
ATOM 939 C CA . SER A 1 118 ? -0.041 -35.656 -32.156 1 96.31 118 SER A CA 1
ATOM 940 C C . SER A 1 118 ? -0.48 -34.5 -31.281 1 96.31 118 SER A C 1
ATOM 942 O O . SER A 1 118 ? 0.118 -33.406 -31.344 1 96.31 118 SER A O 1
ATOM 944 N N . ARG A 1 119 ? -1.461 -34.688 -30.438 1 98.06 119 ARG A N 1
ATOM 945 C CA . ARG A 1 119 ? -2.055 -33.562 -29.703 1 98.06 119 ARG A CA 1
ATOM 946 C C . ARG A 1 119 ? -1.643 -33.594 -28.234 1 98.06 119 ARG A C 1
ATOM 948 O O . ARG A 1 119 ? -1.822 -32.594 -27.531 1 98.06 119 ARG A O 1
ATOM 955 N N . LEU A 1 120 ? -1.199 -34.719 -27.766 1 98.38 120 LEU A N 1
ATOM 956 C CA . LEU A 1 120 ? -0.578 -34.781 -26.453 1 98.38 120 LEU A CA 1
ATOM 957 C C . LEU A 1 120 ? 0.919 -34.531 -26.547 1 98.38 120 LEU A C 1
ATOM 959 O O . LEU A 1 120 ? 1.672 -35.344 -27.078 1 98.38 120 LEU A O 1
ATOM 963 N N . LYS A 1 121 ? 1.316 -33.406 -26.031 1 98.19 121 LYS A N 1
ATOM 964 C CA . LYS A 1 121 ? 2.711 -32.969 -26.125 1 98.19 121 LYS A CA 1
ATOM 965 C C . LYS A 1 121 ? 3.336 -32.812 -24.734 1 98.19 121 LYS A C 1
ATOM 967 O O . LYS A 1 121 ? 2.639 -32.906 -23.719 1 98.19 121 LYS A O 1
ATOM 972 N N . TYR A 1 122 ? 4.676 -32.656 -24.703 1 97.75 122 TYR A N 1
ATOM 973 C CA . TYR A 1 122 ? 5.414 -32.625 -23.453 1 97.75 122 TYR A CA 1
ATOM 974 C C . TYR A 1 122 ? 6.254 -31.375 -23.328 1 97.75 122 TYR A C 1
ATOM 976 O O . TYR A 1 122 ? 6.961 -31 -24.25 1 97.75 122 TYR A O 1
ATOM 984 N N . TRP A 1 123 ? 6.137 -30.719 -22.219 1 97.38 123 TRP A N 1
ATOM 985 C CA . TRP A 1 123 ? 6.926 -29.516 -22.016 1 97.38 123 TRP A CA 1
ATOM 986 C C . TRP A 1 123 ? 8.102 -29.781 -21.078 1 97.38 123 TRP A C 1
ATOM 988 O O . TRP A 1 123 ? 8.062 -30.734 -20.297 1 97.38 123 TRP A O 1
ATOM 998 N N . THR A 1 124 ? 9.172 -29.016 -21.203 1 96.88 124 THR A N 1
ATOM 999 C CA . THR A 1 124 ? 10.344 -28.969 -20.344 1 96.88 124 THR A CA 1
ATOM 1000 C C . THR A 1 124 ? 10.555 -27.547 -19.797 1 96.88 124 THR A C 1
ATOM 1002 O O . THR A 1 124 ? 9.969 -26.594 -20.297 1 96.88 124 THR A O 1
ATOM 1005 N N . ASN A 1 125 ? 11.367 -27.469 -18.781 1 95 125 ASN A N 1
ATOM 1006 C CA . ASN A 1 125 ? 11.719 -26.156 -18.25 1 95 125 ASN A CA 1
ATOM 1007 C C . ASN A 1 125 ? 12.281 -25.25 -19.328 1 95 125 ASN A C 1
ATOM 1009 O O . ASN A 1 125 ? 11.969 -24.062 -19.375 1 95 125 ASN A O 1
ATOM 1013 N N . GLU A 1 126 ? 13.078 -25.781 -20.203 1 96.06 126 GLU A N 1
ATOM 1014 C CA . GLU A 1 126 ? 13.719 -25.016 -21.266 1 96.06 126 GLU A CA 1
ATOM 1015 C C . GLU A 1 126 ? 12.68 -24.484 -22.266 1 96.06 126 GLU A C 1
ATOM 1017 O O . GLU A 1 126 ? 12.789 -23.344 -22.719 1 96.06 126 GLU A O 1
ATOM 1022 N N . LEU A 1 127 ? 11.766 -25.375 -22.562 1 96.25 127 LEU A N 1
ATOM 1023 C CA . LEU A 1 127 ? 10.727 -24.969 -23.484 1 96.25 127 LEU A CA 1
ATOM 1024 C C . LEU A 1 127 ? 9.922 -23.797 -22.922 1 96.25 127 LEU A C 1
ATOM 1026 O O . LEU A 1 127 ? 9.617 -22.844 -23.656 1 96.25 127 LEU A O 1
ATOM 1030 N N . CYS A 1 128 ? 9.578 -23.859 -21.641 1 95.81 128 CYS A N 1
ATOM 1031 C CA . CYS A 1 128 ? 8.828 -22.797 -20.984 1 95.81 128 CYS A CA 1
ATOM 1032 C C . CYS A 1 128 ? 9.609 -21.484 -21 1 95.81 128 CYS A C 1
ATOM 1034 O O . CYS A 1 128 ? 9.031 -20.406 -21.156 1 95.81 128 CYS A O 1
ATOM 1036 N N . ALA A 1 129 ? 10.875 -21.578 -20.844 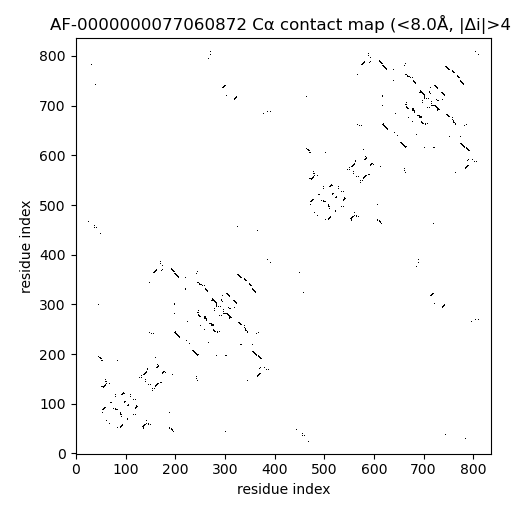1 93.56 129 ALA A N 1
ATOM 1037 C CA . ALA A 1 129 ? 11.734 -20.391 -20.812 1 93.56 129 ALA A CA 1
ATOM 1038 C C . ALA A 1 129 ? 11.898 -19.797 -22.219 1 93.56 129 ALA A C 1
ATOM 1040 O O . ALA A 1 129 ? 11.891 -18.578 -22.375 1 93.56 129 ALA A O 1
ATOM 1041 N N . LYS A 1 130 ? 11.961 -20.594 -23.25 1 94.5 130 LYS A N 1
ATOM 1042 C CA . LYS A 1 130 ? 12.312 -20.156 -24.594 1 94.5 130 LYS A CA 1
ATOM 1043 C C . LYS A 1 130 ? 11.062 -19.781 -25.391 1 94.5 130 LYS A C 1
ATOM 1045 O O . LYS A 1 130 ? 11.094 -18.859 -26.203 1 94.5 130 LYS A O 1
ATOM 1050 N N . LYS A 1 131 ? 10 -20.547 -25.125 1 95.56 131 LYS A N 1
ATOM 1051 C CA . LYS A 1 131 ? 8.812 -20.328 -25.953 1 95.56 131 LYS A CA 1
ATOM 1052 C C . LYS A 1 131 ? 7.559 -20.234 -25.094 1 95.56 131 LYS A C 1
ATOM 1054 O O . LYS A 1 131 ? 6.574 -20.938 -25.328 1 95.56 131 LYS A O 1
ATOM 1059 N N . PRO A 1 132 ? 7.559 -19.297 -24.25 1 93.69 132 PRO A N 1
ATOM 1060 C CA . PRO A 1 132 ? 6.387 -19.172 -23.375 1 93.69 132 PRO A CA 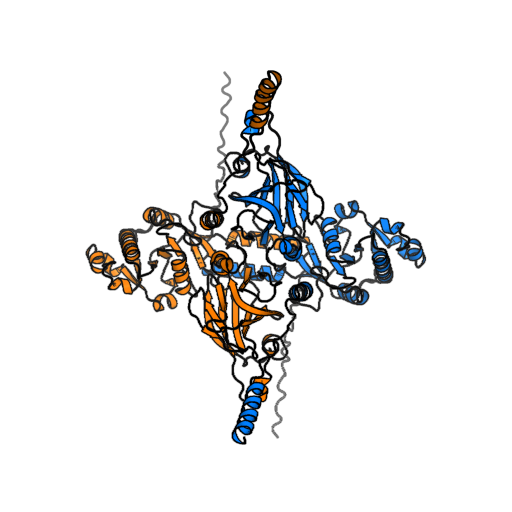1
ATOM 1061 C C . PRO A 1 132 ? 5.113 -18.828 -24.141 1 93.69 132 PRO A C 1
ATOM 1063 O O . PRO A 1 132 ? 4.012 -19.141 -23.703 1 93.69 132 PRO A O 1
ATOM 1066 N N . HIS A 1 133 ? 5.215 -18.25 -25.359 1 91.25 133 HIS A N 1
ATOM 1067 C CA . HIS A 1 133 ? 4.086 -17.797 -26.156 1 91.25 133 HIS A CA 1
ATOM 1068 C C . HIS A 1 133 ? 3.336 -18.969 -26.781 1 91.25 133 HIS A C 1
ATOM 1070 O O . HIS A 1 133 ? 2.225 -18.797 -27.297 1 91.25 133 HIS A O 1
ATOM 1076 N N . GLN A 1 134 ? 3.941 -20.047 -26.703 1 93.88 134 GLN A N 1
ATOM 1077 C CA . GLN A 1 134 ? 3.352 -21.25 -27.312 1 93.88 134 GLN A CA 1
ATOM 1078 C C . GLN A 1 134 ? 2.092 -21.672 -26.562 1 93.88 134 GLN A C 1
ATOM 1080 O O . GLN A 1 134 ? 1.218 -22.328 -27.125 1 93.88 134 GLN A O 1
ATOM 1085 N N . PHE A 1 135 ? 1.966 -21.297 -25.359 1 96.38 135 PHE A N 1
ATOM 1086 C CA . PHE A 1 135 ? 0.867 -21.75 -24.516 1 96.38 135 PHE A CA 1
ATOM 1087 C C . PHE A 1 135 ? -0.198 -20.672 -24.375 1 96.38 135 PHE A C 1
ATOM 1089 O O . PHE A 1 135 ? 0.114 -19.516 -24.062 1 96.38 135 PHE A O 1
ATOM 1096 N N . ASP A 1 136 ? -1.414 -21.031 -24.562 1 94 136 ASP A N 1
ATOM 1097 C CA . ASP A 1 136 ? -2.506 -20.062 -24.516 1 94 136 ASP A CA 1
ATOM 1098 C C . ASP A 1 136 ? -3.037 -19.906 -23.094 1 94 136 ASP A C 1
ATOM 1100 O O . ASP A 1 136 ? -3.553 -18.844 -22.734 1 94 136 ASP A O 1
ATOM 1104 N N . ILE A 1 137 ? -2.963 -20.984 -22.375 1 96.38 137 ILE A N 1
ATOM 1105 C CA . ILE A 1 137 ? -3.457 -20.984 -21 1 96.38 137 ILE A CA 1
ATOM 1106 C C . ILE A 1 137 ? -2.75 -22.078 -20.188 1 96.38 137 ILE A C 1
ATOM 1108 O O . ILE A 1 137 ? -2.354 -23.094 -20.734 1 96.38 137 ILE A O 1
ATOM 1112 N N . CYS A 1 138 ? -2.527 -21.828 -19 1 98.12 138 CYS A N 1
ATOM 1113 C CA . CYS A 1 138 ? -1.95 -22.781 -18.062 1 98.12 138 CYS A CA 1
ATOM 1114 C C . CYS A 1 138 ? -2.971 -23.203 -17.016 1 98.12 138 CYS A C 1
ATOM 1116 O O . CYS A 1 138 ? -3.549 -22.344 -16.328 1 98.12 138 CYS A O 1
ATOM 1118 N N . LEU A 1 139 ? -3.209 -24.438 -16.938 1 98.38 139 LEU A N 1
ATOM 1119 C CA . LEU A 1 139 ? -4.043 -25 -15.891 1 98.38 139 LEU A CA 1
ATOM 1120 C C . LEU A 1 139 ? -3.186 -25.609 -14.781 1 98.38 139 LEU A C 1
ATOM 1122 O O . LEU A 1 139 ? -2.594 -26.688 -14.969 1 98.38 139 LEU A O 1
ATOM 1126 N N . ALA A 1 140 ? -3.164 -24.938 -13.664 1 97.81 140 ALA A N 1
ATOM 1127 C CA . ALA A 1 140 ? -2.406 -25.438 -12.523 1 97.81 140 ALA A CA 1
ATOM 1128 C C . ALA A 1 140 ? -3.285 -26.297 -11.609 1 97.81 140 ALA A C 1
ATOM 1130 O O . ALA A 1 140 ? -4.297 -25.828 -11.094 1 97.81 140 ALA A O 1
ATOM 1131 N N . LEU A 1 141 ? -2.908 -27.516 -11.453 1 97.12 141 LEU A N 1
ATOM 1132 C CA . LEU A 1 141 ? -3.635 -28.453 -10.602 1 97.12 141 LEU A CA 1
ATOM 1133 C C . LEU A 1 141 ? -2.877 -28.703 -9.297 1 97.12 141 LEU A C 1
ATOM 1135 O O . LEU A 1 141 ? -1.89 -29.438 -9.281 1 97.12 141 LEU A O 1
ATOM 1139 N N . GLY A 1 142 ? -3.312 -28.109 -8.234 1 94.69 142 GLY A N 1
ATOM 1140 C CA . GLY A 1 142 ? -2.639 -28.219 -6.949 1 94.69 142 GLY A CA 1
ATOM 1141 C C . GLY A 1 142 ? -2.922 -27.047 -6.031 1 94.69 142 GLY A C 1
ATOM 1142 O O . GLY A 1 142 ? -4.004 -26.453 -6.078 1 94.69 142 GLY A O 1
ATOM 1143 N N . GLY A 1 143 ? -1.986 -26.781 -5.137 1 93.06 143 GLY A N 1
ATOM 1144 C CA . GLY A 1 143 ? -2.125 -25.672 -4.203 1 93.06 143 GLY A CA 1
ATOM 1145 C C . GLY A 1 143 ? -1.393 -24.422 -4.648 1 93.06 143 GLY A C 1
ATOM 1146 O O . GLY A 1 143 ? -0.97 -24.328 -5.805 1 93.06 143 GLY A O 1
ATOM 1147 N N . ASP A 1 144 ? -1.278 -23.5 -3.715 1 93.62 144 ASP A N 1
ATOM 1148 C CA . ASP A 1 144 ? -0.603 -22.234 -3.998 1 93.62 144 ASP A CA 1
ATOM 1149 C C . ASP A 1 144 ? 0.841 -22.469 -4.438 1 93.62 144 ASP A C 1
ATOM 1151 O O . ASP A 1 144 ? 1.376 -21.719 -5.258 1 93.62 144 ASP A O 1
ATOM 1155 N N . GLY A 1 145 ? 1.417 -23.484 -3.943 1 93.94 145 GLY A N 1
ATOM 1156 C CA . GLY A 1 145 ? 2.771 -23.828 -4.352 1 93.94 145 GLY A CA 1
ATOM 1157 C C . GLY A 1 145 ? 2.889 -24.125 -5.832 1 93.94 145 GLY A C 1
ATOM 1158 O O . GLY A 1 145 ? 3.918 -23.844 -6.449 1 93.94 145 GLY A O 1
ATOM 1159 N N . THR A 1 146 ? 1.909 -24.766 -6.422 1 95 146 THR A N 1
ATOM 1160 C CA . THR A 1 146 ? 1.9 -25.062 -7.852 1 95 146 THR A CA 1
ATOM 1161 C C . THR A 1 146 ? 1.822 -23.766 -8.672 1 95 146 THR A C 1
ATOM 1163 O O . THR A 1 146 ? 2.428 -23.672 -9.742 1 95 146 THR A O 1
ATOM 1166 N N . VAL A 1 147 ? 1.088 -22.859 -8.141 1 96.56 147 VAL A N 1
ATOM 1167 C CA . VAL A 1 147 ? 1.005 -21.578 -8.805 1 96.56 147 VAL A CA 1
ATOM 1168 C C . VAL A 1 147 ? 2.369 -20.891 -8.766 1 96.56 147 VAL A C 1
ATOM 1170 O O . VAL A 1 147 ? 2.809 -20.312 -9.766 1 96.56 147 VAL A O 1
ATOM 1173 N N . LEU A 1 148 ? 3.006 -20.922 -7.645 1 96.5 148 LEU A N 1
ATOM 1174 C CA . LEU A 1 148 ? 4.34 -20.359 -7.535 1 96.5 148 LEU A CA 1
ATOM 1175 C C . LEU A 1 148 ? 5.309 -21.031 -8.5 1 96.5 148 LEU A C 1
ATOM 1177 O O . LEU A 1 148 ? 6.211 -20.391 -9.039 1 96.5 148 LEU A O 1
ATOM 1181 N N . TYR A 1 149 ? 5.117 -22.312 -8.68 1 95.75 149 TYR A N 1
ATOM 1182 C CA . TYR A 1 149 ? 5.938 -23.047 -9.641 1 95.75 149 TYR A CA 1
ATOM 1183 C C . TYR A 1 149 ? 5.719 -22.531 -11.055 1 95.75 149 TYR A C 1
ATOM 1185 O O . TYR A 1 149 ? 6.672 -22.391 -11.828 1 95.75 149 TYR A O 1
ATOM 1193 N N . SER A 1 150 ? 4.5 -22.25 -11.414 1 96.88 150 SER A N 1
ATOM 1194 C CA . SER A 1 150 ? 4.23 -21.672 -12.727 1 96.88 150 SER A CA 1
ATOM 1195 C C . SER A 1 150 ? 4.938 -20.344 -12.898 1 96.88 150 SER A C 1
ATOM 1197 O O . SER A 1 150 ? 5.48 -20.047 -13.969 1 96.88 150 SER A O 1
ATOM 1199 N N . ALA A 1 151 ? 4.902 -19.562 -11.812 1 96.31 151 ALA A N 1
ATOM 1200 C CA . ALA A 1 151 ? 5.586 -18.266 -11.852 1 96.31 151 ALA A CA 1
ATOM 1201 C C . ALA A 1 151 ? 7.086 -18.453 -12.062 1 96.31 151 ALA A C 1
ATOM 1203 O O . ALA A 1 151 ? 7.727 -17.641 -12.734 1 96.31 151 ALA A O 1
ATOM 1204 N N . TRP A 1 152 ? 7.582 -19.453 -11.523 1 95.25 152 TRP A N 1
ATOM 1205 C CA . TRP A 1 152 ? 9 -19.766 -11.664 1 95.25 152 TRP A CA 1
ATOM 1206 C C . TRP A 1 152 ? 9.312 -20.25 -13.07 1 95.25 152 TRP A C 1
ATOM 1208 O O . TRP A 1 152 ? 10.359 -19.922 -13.641 1 95.25 152 TRP A O 1
ATOM 1218 N N . LEU A 1 153 ? 8.5 -21.031 -13.602 1 95.44 153 LEU A N 1
ATOM 1219 C CA . LEU A 1 153 ? 8.711 -21.594 -14.93 1 95.44 153 LEU A CA 1
ATOM 1220 C C . LEU A 1 153 ? 8.703 -20.5 -15.992 1 95.44 153 LEU A C 1
ATOM 1222 O O . LEU A 1 153 ? 9.5 -20.531 -16.938 1 95.44 153 LEU A O 1
ATOM 1226 N N . PHE A 1 154 ? 7.754 -19.609 -15.812 1 96.25 154 PHE A N 1
ATOM 1227 C CA . PHE A 1 154 ? 7.586 -18.531 -16.766 1 96.25 154 PHE A CA 1
ATOM 1228 C C . PHE A 1 154 ? 8.109 -17.219 -16.203 1 96.25 154 PHE A C 1
ATOM 1230 O O . PHE A 1 154 ? 7.355 -16.469 -15.57 1 96.25 154 PHE A O 1
ATOM 1237 N N . GLN A 1 155 ? 9.258 -16.859 -16.5 1 94.06 155 GLN A N 1
ATOM 1238 C CA . GLN A 1 155 ? 9.945 -15.734 -15.867 1 94.06 155 GLN A CA 1
ATOM 1239 C C . GLN A 1 155 ? 9.617 -14.414 -16.562 1 94.06 155 GLN A C 1
ATOM 1241 O O . GLN A 1 155 ? 9.656 -13.352 -15.938 1 94.06 155 GLN A O 1
ATOM 1246 N N . ARG A 1 156 ? 9.258 -14.484 -17.797 1 90.31 156 ARG A N 1
ATOM 1247 C CA . ARG A 1 156 ? 8.875 -13.273 -18.516 1 90.31 156 ARG A CA 1
ATOM 1248 C C . ARG A 1 156 ? 7.395 -13.289 -18.875 1 90.31 156 ARG A C 1
ATOM 1250 O O . ARG A 1 156 ? 6.539 -13.133 -18 1 90.31 156 ARG A O 1
ATOM 1257 N N . VAL A 1 157 ? 7.129 -13.797 -20.047 1 89.38 157 VAL A N 1
ATOM 1258 C CA . VAL A 1 157 ? 5.73 -13.906 -20.453 1 89.38 157 VAL A CA 1
ATOM 1259 C C . VAL A 1 157 ? 5.082 -15.102 -19.766 1 89.38 157 VAL A C 1
ATOM 1261 O O . VAL A 1 157 ? 5.625 -16.203 -19.781 1 89.38 157 VAL A O 1
ATOM 1264 N N . VAL A 1 158 ? 3.98 -14.812 -19.125 1 93.81 158 VAL A N 1
ATOM 1265 C CA . VAL A 1 158 ? 3.25 -15.867 -18.422 1 93.81 158 VAL A CA 1
ATOM 1266 C C . VAL A 1 158 ? 1.88 -16.062 -19.078 1 93.81 158 VAL A C 1
ATOM 1268 O O . VAL A 1 158 ? 1.116 -15.102 -19.219 1 93.81 158 VAL A O 1
ATOM 1271 N N . PRO A 1 159 ? 1.575 -17.234 -19.547 1 94.5 159 PRO A N 1
ATOM 1272 C CA . PRO A 1 159 ? 0.182 -17.453 -19.953 1 94.5 159 PRO A CA 1
ATOM 1273 C C . PRO A 1 159 ? -0.797 -17.281 -18.797 1 94.5 159 PRO A C 1
ATOM 1275 O O . PRO A 1 159 ? -0.413 -17.438 -17.625 1 94.5 159 PRO A O 1
ATOM 1278 N N . PRO A 1 160 ? -2.09 -16.953 -19.125 1 95.25 160 PRO A N 1
ATOM 1279 C CA . PRO A 1 160 ? -3.062 -16.938 -18.031 1 95.25 160 PRO A CA 1
ATOM 1280 C C . PRO A 1 160 ? -3.105 -18.25 -17.25 1 95.25 160 PRO A C 1
ATOM 1282 O O . PRO A 1 160 ? -3.121 -19.328 -17.859 1 95.25 160 PRO A O 1
ATOM 1285 N N . VAL A 1 161 ? -3.062 -18.094 -15.961 1 97.12 161 VAL A N 1
ATOM 1286 C CA . VAL A 1 161 ? -2.994 -19.297 -15.125 1 97.12 161 VAL A CA 1
ATOM 1287 C C . VAL A 1 161 ? -4.324 -19.5 -14.406 1 97.12 161 VAL A C 1
ATOM 1289 O O . VAL A 1 161 ? -4.758 -18.656 -13.625 1 97.12 161 VAL A O 1
ATOM 1292 N N . MET A 1 162 ? -4.957 -20.516 -14.75 1 96.94 162 MET A N 1
ATOM 1293 C CA . MET A 1 162 ? -6.156 -20.969 -14.055 1 96.94 162 MET A CA 1
ATOM 1294 C C . MET A 1 162 ? -5.824 -22.078 -13.055 1 96.94 162 MET A C 1
ATOM 1296 O O . MET A 1 162 ? -5.41 -23.172 -13.438 1 96.94 162 MET A O 1
ATOM 1300 N N . SER A 1 163 ? -6.039 -21.828 -11.797 1 97.06 163 SER A N 1
ATOM 1301 C CA . SER A 1 163 ? -5.555 -22.734 -10.758 1 97.06 163 SER A CA 1
ATOM 1302 C C . SER A 1 163 ? -6.707 -23.5 -10.109 1 97.06 163 SER A C 1
ATOM 1304 O O . SER A 1 163 ? -7.605 -22.891 -9.523 1 97.06 163 SER A O 1
ATOM 1306 N N . PHE A 1 164 ? -6.629 -24.781 -10.156 1 96.56 164 PHE A N 1
ATOM 1307 C CA . PHE A 1 164 ? -7.648 -25.672 -9.609 1 96.56 164 PHE A CA 1
ATOM 1308 C C . PHE A 1 164 ? -7.16 -26.328 -8.328 1 96.56 164 PHE A C 1
ATOM 1310 O O . PHE A 1 164 ? -6.145 -27.031 -8.32 1 96.56 164 PHE A O 1
ATOM 1317 N N . ALA A 1 165 ? -7.926 -26.094 -7.297 1 93.69 165 ALA A N 1
AT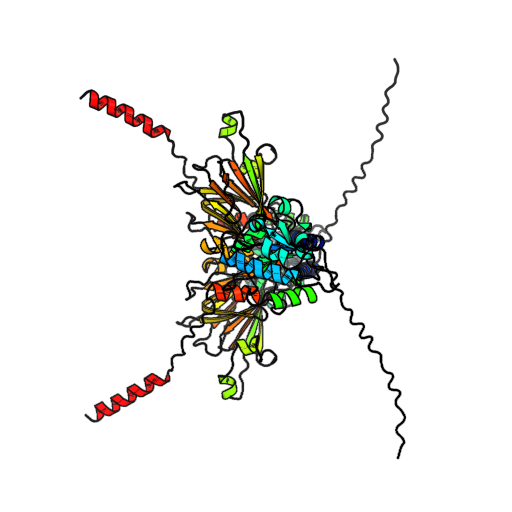OM 1318 C CA . ALA A 1 165 ? -7.609 -26.719 -6.008 1 93.69 165 ALA A CA 1
ATOM 1319 C C . ALA A 1 165 ? -8.172 -28.125 -5.922 1 93.69 165 ALA A C 1
ATOM 1321 O O . ALA A 1 165 ? -9.305 -28.375 -6.332 1 93.69 165 ALA A O 1
ATOM 1322 N N . LEU A 1 166 ? -7.383 -29.031 -5.438 1 88.56 166 LEU A N 1
ATOM 1323 C CA . LEU A 1 166 ? -7.852 -30.391 -5.23 1 88.56 166 LEU A CA 1
ATOM 1324 C C . LEU A 1 166 ? -8.523 -30.531 -3.867 1 88.56 166 LEU A C 1
ATOM 1326 O O . LEU A 1 166 ? -9.242 -31.516 -3.623 1 88.56 166 LEU A O 1
ATOM 1330 N N . GLY A 1 167 ? -8.406 -29.656 -2.947 1 83.94 167 GLY A N 1
ATOM 1331 C CA . GLY A 1 167 ? -9.047 -29.531 -1.649 1 83.94 167 GLY A CA 1
ATOM 1332 C C . GLY A 1 167 ? -9.617 -28.141 -1.397 1 83.94 167 GLY A C 1
ATOM 1333 O O . GLY A 1 167 ? -10.359 -27.609 -2.227 1 83.94 167 GLY A O 1
ATOM 1334 N N . SER A 1 168 ? -9.188 -27.672 -0.329 1 82.88 168 SER A N 1
ATOM 1335 C CA . SER A 1 168 ? -9.672 -26.328 0.014 1 82.88 168 SER A CA 1
ATOM 1336 C C . SER A 1 168 ? -9.008 -25.266 -0.844 1 82.88 168 SER A C 1
ATOM 1338 O O . SER A 1 168 ? -7.824 -25.375 -1.178 1 82.88 168 SER A O 1
ATOM 1340 N N . LEU A 1 169 ? -9.75 -24.297 -1.137 1 85.69 169 LEU A N 1
ATOM 1341 C CA . LEU A 1 169 ? -9.25 -23.172 -1.909 1 85.69 169 LEU A CA 1
ATOM 1342 C C . LEU A 1 169 ? -8.203 -22.391 -1.114 1 85.69 169 LEU A C 1
ATOM 1344 O O . LEU A 1 169 ? -8.336 -22.234 0.101 1 85.69 169 LEU A O 1
ATOM 1348 N N . GLY A 1 170 ? -7.203 -21.969 -1.854 1 88 170 GLY A N 1
ATOM 1349 C CA . GLY A 1 170 ? -6.176 -21.125 -1.257 1 88 170 GLY A CA 1
ATOM 1350 C C . GLY A 1 170 ? -6.301 -19.672 -1.634 1 88 170 GLY A C 1
ATOM 1351 O O . GLY A 1 170 ? -7.383 -19.203 -2.002 1 88 170 GLY A O 1
ATOM 1352 N N . PHE A 1 171 ? -5.254 -18.938 -1.435 1 89.81 171 PHE A N 1
ATOM 1353 C CA . PHE A 1 171 ? -5.242 -17.531 -1.803 1 89.81 171 PHE A CA 1
ATOM 1354 C C . PHE A 1 171 ? -5.117 -17.375 -3.312 1 89.81 171 PHE A C 1
ATOM 1356 O O . PHE A 1 171 ? -5.66 -16.422 -3.885 1 89.81 171 PHE A O 1
ATOM 1363 N N . LEU A 1 172 ? -4.383 -18.359 -3.879 1 93.25 172 LEU A N 1
ATOM 1364 C CA . LEU A 1 172 ? -4.141 -18.234 -5.312 1 93.25 172 LEU A CA 1
ATOM 1365 C C . LEU A 1 172 ? -4.961 -19.266 -6.086 1 93.25 172 LEU A C 1
ATOM 1367 O O . LEU A 1 172 ? -5.137 -19.141 -7.301 1 93.25 172 LEU A O 1
ATOM 1371 N N . THR A 1 173 ? -5.391 -20.297 -5.488 1 93.81 173 THR A N 1
ATOM 1372 C CA . THR A 1 173 ? -6.176 -21.344 -6.145 1 93.81 173 THR A CA 1
ATOM 1373 C C . THR A 1 173 ? -7.668 -21.062 -6.008 1 93.81 173 THR A C 1
ATOM 1375 O O . THR A 1 173 ? -8.242 -21.266 -4.938 1 93.81 173 THR A O 1
ATOM 1378 N N . LYS A 1 174 ? -8.289 -20.797 -7.098 1 91.75 174 LYS A N 1
ATOM 1379 C CA . LYS A 1 174 ? -9.617 -20.188 -7.035 1 91.75 174 LYS A CA 1
ATOM 1380 C C . LYS A 1 174 ? -10.688 -21.125 -7.582 1 91.75 174 LYS A C 1
ATOM 1382 O O . LYS A 1 174 ? -11.883 -20.906 -7.395 1 91.75 174 LYS A O 1
ATOM 1387 N N . PHE A 1 175 ? -10.266 -22.172 -8.195 1 94.81 175 PHE A N 1
ATOM 1388 C CA . PHE A 1 175 ? -11.234 -23.047 -8.836 1 94.81 175 PHE A CA 1
ATOM 1389 C C . PHE A 1 175 ? -11.227 -24.422 -8.188 1 94.81 175 PHE A C 1
ATOM 1391 O O . PHE A 1 175 ? -10.172 -24.938 -7.812 1 94.81 175 PHE A O 1
ATOM 1398 N N . ASP A 1 176 ? -12.375 -24.969 -8.117 1 94.88 176 ASP A N 1
ATOM 1399 C CA . ASP A 1 176 ? -12.531 -26.328 -7.582 1 94.88 176 ASP A CA 1
ATOM 1400 C C . ASP A 1 176 ? -12.281 -27.375 -8.664 1 94.88 176 ASP A C 1
ATOM 1402 O O . ASP A 1 176 ? -12.977 -27.406 -9.68 1 94.88 176 ASP A O 1
ATOM 1406 N N . TYR A 1 177 ? -11.414 -28.234 -8.406 1 96.62 177 TYR A N 1
ATOM 1407 C CA . TYR A 1 177 ? -11.109 -29.312 -9.336 1 96.62 177 TYR A CA 1
ATOM 1408 C C . TYR A 1 177 ? -12.352 -30.141 -9.641 1 96.62 177 TYR A C 1
ATOM 1410 O O . TYR A 1 177 ? -12.531 -30.625 -10.766 1 96.62 177 TYR A O 1
ATOM 1418 N N . GLY A 1 178 ? -13.188 -30.312 -8.719 1 96.31 178 GLY A N 1
ATOM 1419 C CA . GLY A 1 178 ? -14.383 -31.125 -8.898 1 96.31 178 GLY A CA 1
ATOM 1420 C C . GLY A 1 178 ? -15.289 -30.609 -10 1 96.31 178 GLY A C 1
ATOM 1421 O O . GLY A 1 178 ? -16.109 -31.359 -10.531 1 96.31 178 GLY A O 1
ATOM 1422 N N . GLU A 1 179 ? -15.141 -29.375 -10.344 1 96.06 179 GLU A N 1
ATOM 1423 C CA . GLU A 1 179 ? -16.016 -28.766 -11.344 1 96.06 179 GLU A CA 1
ATOM 1424 C C . GLU A 1 179 ? -15.219 -28.312 -12.562 1 96.06 179 GLU A C 1
ATOM 1426 O O . GLU A 1 179 ? -15.633 -27.406 -13.273 1 96.06 179 GLU A O 1
ATOM 1431 N N . TYR A 1 180 ? -14.062 -28.859 -12.836 1 97.06 180 TYR A N 1
ATOM 1432 C CA . TYR A 1 180 ? -13.156 -28.344 -13.852 1 97.06 180 TYR A CA 1
ATOM 1433 C C . TYR A 1 180 ? -13.805 -28.359 -15.234 1 97.06 180 TYR A C 1
ATOM 1435 O O . TYR A 1 180 ? -13.602 -27.453 -16.031 1 97.06 180 TYR A O 1
ATOM 1443 N N . SER A 1 181 ? -14.633 -29.453 -15.57 1 97.5 181 SER A N 1
ATOM 1444 C CA . SER A 1 181 ? -15.203 -29.562 -16.906 1 97.5 181 SER A CA 1
ATOM 1445 C C . SER A 1 181 ? -16.156 -28.406 -17.203 1 97.5 181 SER A C 1
ATOM 1447 O O . SER A 1 181 ? -16.078 -27.781 -18.266 1 97.5 181 SER A O 1
ATOM 1449 N N . SER A 1 182 ? -16.984 -28.141 -16.203 1 96.25 182 SER A N 1
ATOM 1450 C CA . SER A 1 182 ? -17.953 -27.062 -16.391 1 96.25 182 SER A CA 1
ATOM 1451 C C . SER A 1 182 ? -17.266 -25.703 -16.406 1 96.25 182 SER A C 1
ATOM 1453 O O . SER A 1 182 ? -17.609 -24.828 -17.203 1 96.25 182 SER A O 1
ATOM 1455 N N . ILE A 1 183 ? -16.312 -25.531 -15.578 1 95.56 183 ILE A N 1
ATOM 1456 C CA . ILE A 1 183 ? -15.594 -24.266 -15.445 1 95.56 183 ILE A CA 1
ATOM 1457 C C . ILE A 1 183 ? -14.82 -23.984 -16.734 1 95.56 183 ILE A C 1
ATOM 1459 O O . ILE A 1 183 ? -14.891 -22.875 -17.266 1 95.56 183 ILE A O 1
ATOM 1463 N N . LEU A 1 184 ? -14.133 -24.969 -17.266 1 96.5 184 LEU A N 1
ATOM 1464 C CA . LEU A 1 184 ? -13.336 -24.781 -18.469 1 96.5 184 LEU A CA 1
ATOM 1465 C C . LEU A 1 184 ? -14.227 -24.547 -19.688 1 96.5 184 LEU A C 1
ATOM 1467 O O . LEU A 1 184 ? -13.898 -23.75 -20.562 1 96.5 184 LEU A O 1
ATOM 1471 N N . THR A 1 185 ? -15.336 -25.266 -19.734 1 95 185 THR A N 1
ATOM 1472 C CA . THR A 1 185 ? -16.281 -25.062 -20.828 1 95 185 THR A CA 1
ATOM 1473 C C . THR A 1 185 ? -16.75 -23.625 -20.875 1 95 185 THR A C 1
ATOM 1475 O O . THR A 1 185 ? -16.75 -22.984 -21.938 1 95 185 THR A O 1
ATOM 1478 N N . ARG A 1 186 ? -17.078 -23.141 -19.734 1 92.88 186 ARG A N 1
ATOM 1479 C CA . ARG A 1 186 ? -17.562 -21.766 -19.656 1 92.88 186 ARG A CA 1
ATOM 1480 C C . ARG A 1 186 ? -16.453 -20.766 -19.984 1 92.88 186 ARG A C 1
ATOM 1482 O O . ARG A 1 186 ? -16.672 -19.812 -20.734 1 92.88 186 ARG A O 1
ATOM 1489 N N . ALA A 1 187 ? -15.312 -20.969 -19.422 1 92.62 187 ALA A N 1
ATOM 1490 C CA . ALA A 1 187 ? -14.18 -20.078 -19.609 1 92.62 187 ALA A CA 1
ATOM 1491 C C . ALA A 1 187 ? -13.789 -19.984 -21.078 1 92.62 187 ALA A C 1
ATOM 1493 O O . ALA A 1 187 ? -13.508 -18.906 -21.594 1 92.62 187 ALA A O 1
ATOM 1494 N N . PHE A 1 188 ? -13.812 -21.109 -21.766 1 92.12 188 PHE A N 1
ATOM 1495 C CA . PHE A 1 188 ? -13.383 -21.141 -23.156 1 92.12 188 PHE A CA 1
ATOM 1496 C C . PHE A 1 188 ? -14.469 -20.578 -24.062 1 92.12 188 PHE A C 1
ATOM 1498 O O . PHE A 1 188 ? -14.172 -20.109 -25.172 1 92.12 188 PHE A O 1
ATOM 1505 N N . LYS A 1 189 ? -15.664 -20.578 -23.609 1 88.69 189 LYS A N 1
ATOM 1506 C CA . LYS A 1 189 ? -16.781 -20.062 -24.406 1 88.69 189 LYS A CA 1
ATOM 1507 C C . LYS A 1 189 ? -16.984 -18.578 -24.172 1 88.69 189 LYS A C 1
ATOM 1509 O O . LYS A 1 189 ? -17.156 -17.812 -25.125 1 88.69 189 LYS A O 1
ATOM 1514 N N . GLU A 1 190 ? -16.938 -18.172 -22.891 1 87.94 190 GLU A N 1
ATOM 1515 C CA . GLU A 1 190 ? -17.328 -16.828 -22.5 1 87.94 190 GLU A CA 1
ATOM 1516 C C . GLU A 1 190 ? -16.109 -15.93 -22.297 1 87.94 190 GLU A C 1
ATOM 1518 O O . GLU A 1 190 ? -16.25 -14.711 -22.203 1 87.94 190 GLU A O 1
ATOM 1523 N N . GLY A 1 191 ? -15.039 -16.562 -22.266 1 88.31 191 GLY A N 1
ATOM 1524 C CA . GLY A 1 191 ? -13.844 -15.797 -21.953 1 88.31 191 GLY A CA 1
ATOM 1525 C C . GLY A 1 191 ? -13.438 -15.891 -20.5 1 88.31 191 GLY A C 1
ATOM 1526 O O . GLY A 1 191 ? -14.078 -16.594 -19.719 1 88.31 191 GLY A O 1
ATOM 1527 N N . ILE A 1 192 ? -12.297 -15.242 -20.25 1 89 192 ILE A N 1
ATOM 1528 C CA . ILE A 1 192 ? -11.789 -15.297 -18.891 1 89 192 ILE A CA 1
ATOM 1529 C C . ILE A 1 192 ? -11.57 -13.883 -18.359 1 89 192 ILE A C 1
ATOM 1531 O O . ILE A 1 192 ? -11.438 -12.938 -19.125 1 89 192 ILE A O 1
ATOM 1535 N N . THR A 1 193 ? -11.617 -13.75 -17.016 1 88.38 193 THR A N 1
ATOM 1536 C CA . THR A 1 193 ? -11.195 -12.547 -16.297 1 88.38 193 THR A CA 1
ATOM 1537 C C . THR A 1 193 ? -9.859 -12.773 -15.609 1 88.38 193 THR A C 1
ATOM 1539 O O . THR A 1 193 ? -9.664 -13.789 -14.93 1 88.38 193 THR A O 1
ATOM 1542 N N . VAL A 1 194 ? -8.953 -11.812 -15.836 1 89.56 194 VAL A N 1
ATOM 1543 C CA . VAL A 1 194 ? -7.613 -12.008 -15.297 1 89.56 194 VAL A CA 1
ATOM 1544 C C . VAL A 1 194 ? -7.27 -10.867 -14.344 1 89.56 194 VAL A C 1
ATOM 1546 O O . VAL A 1 194 ? -7.641 -9.719 -14.578 1 89.56 194 VAL A O 1
ATOM 1549 N N . SER A 1 195 ? -6.668 -11.227 -13.219 1 90.19 195 SER A N 1
ATOM 1550 C CA . SER A 1 195 ? -6.008 -10.281 -12.328 1 90.19 195 SER A CA 1
ATOM 1551 C C . SER A 1 195 ? -4.5 -10.25 -12.57 1 90.19 195 SER A C 1
ATOM 1553 O O . SER A 1 195 ? -3.834 -11.281 -12.484 1 90.19 195 SER A O 1
ATOM 1555 N N . LEU A 1 196 ? -3.979 -9.133 -12.922 1 90.5 196 LEU A N 1
ATOM 1556 C CA . LEU A 1 196 ? -2.545 -8.984 -13.156 1 90.5 196 LEU A CA 1
ATOM 1557 C C . LEU A 1 196 ? -1.806 -8.75 -11.844 1 90.5 196 LEU A C 1
ATOM 1559 O O . LEU A 1 196 ? -1.771 -7.621 -11.336 1 90.5 196 LEU A O 1
ATOM 1563 N N . ARG A 1 197 ? -1.184 -9.773 -11.352 1 93.75 197 ARG A N 1
ATOM 1564 C CA . ARG A 1 197 ? -0.5 -9.711 -10.062 1 93.75 197 ARG A CA 1
ATOM 1565 C C . ARG A 1 197 ? 0.906 -9.141 -10.219 1 93.75 197 ARG A C 1
ATOM 1567 O O . ARG A 1 197 ? 1.622 -9.484 -11.156 1 93.75 197 ARG A O 1
ATOM 1574 N N . LEU A 1 198 ? 1.227 -8.305 -9.281 1 94.12 198 LEU A N 1
ATOM 1575 C CA . LEU A 1 198 ? 2.549 -7.684 -9.266 1 94.12 198 LEU A CA 1
ATOM 1576 C C . LEU A 1 198 ? 3.631 -8.719 -8.977 1 94.12 198 LEU A C 1
ATOM 1578 O O . LEU A 1 198 ? 3.465 -9.578 -8.102 1 94.12 198 LEU A O 1
ATOM 1582 N N . ARG A 1 199 ? 4.707 -8.688 -9.812 1 96.88 199 ARG A N 1
ATOM 1583 C CA . ARG A 1 199 ? 5.926 -9.438 -9.555 1 96.88 199 ARG A CA 1
ATOM 1584 C C . ARG A 1 199 ? 7.113 -8.508 -9.344 1 96.88 199 ARG A C 1
ATOM 1586 O O . ARG A 1 199 ? 7.082 -7.348 -9.758 1 96.88 199 ARG A O 1
ATOM 1593 N N . PHE A 1 200 ? 8.055 -8.992 -8.625 1 97.75 200 PHE A N 1
ATOM 1594 C CA . PHE A 1 200 ? 9.312 -8.258 -8.516 1 97.75 200 PHE A CA 1
ATOM 1595 C C . PHE A 1 200 ? 10.391 -8.906 -9.383 1 97.75 200 PHE A C 1
ATOM 1597 O O . PHE A 1 200 ? 10.43 -10.133 -9.508 1 97.75 200 PHE A O 1
ATOM 1604 N N . GLU A 1 201 ? 11.188 -8.094 -9.969 1 97.31 201 GLU A N 1
ATOM 1605 C CA . GLU A 1 201 ? 12.445 -8.531 -10.57 1 97.31 201 GLU A CA 1
ATOM 1606 C C . GLU A 1 201 ? 13.609 -8.328 -9.609 1 97.31 201 GLU A C 1
ATOM 1608 O O . GLU A 1 201 ? 13.828 -7.223 -9.109 1 97.31 201 GLU A O 1
ATOM 1613 N N . ALA A 1 202 ? 14.305 -9.344 -9.344 1 97.12 202 ALA A N 1
ATOM 1614 C CA . ALA A 1 202 ? 15.438 -9.305 -8.422 1 97.12 202 ALA A CA 1
ATOM 1615 C C . ALA A 1 202 ? 16.719 -9.742 -9.117 1 97.12 202 ALA A C 1
ATOM 1617 O O . ALA A 1 202 ? 16.734 -10.742 -9.844 1 97.12 202 ALA A O 1
ATOM 1618 N N . THR A 1 203 ? 17.766 -8.984 -8.945 1 97.5 203 THR A N 1
ATOM 1619 C CA . THR A 1 203 ? 19.062 -9.297 -9.523 1 97.5 203 THR A CA 1
ATOM 1620 C C . THR A 1 203 ? 20.156 -9.312 -8.445 1 97.5 203 THR A C 1
ATOM 1622 O O . THR A 1 203 ? 20.281 -8.352 -7.688 1 97.5 203 THR A O 1
ATOM 1625 N N . ILE A 1 204 ? 20.875 -10.359 -8.391 1 97.75 204 ILE A N 1
ATOM 1626 C CA . ILE A 1 204 ? 22.016 -10.43 -7.48 1 97.75 204 ILE A CA 1
ATOM 1627 C C . ILE A 1 204 ? 23.203 -9.672 -8.078 1 97.75 204 ILE A C 1
ATOM 1629 O O . ILE A 1 204 ? 23.562 -9.891 -9.242 1 97.75 204 ILE A O 1
ATOM 1633 N N . MET A 1 205 ? 23.734 -8.773 -7.344 1 97.62 205 MET A N 1
ATOM 1634 C CA . MET A 1 205 ? 24.938 -8.023 -7.719 1 97.62 205 MET A CA 1
ATOM 1635 C C . MET A 1 205 ? 26.141 -8.469 -6.887 1 97.62 205 MET A C 1
ATOM 1637 O O . MET A 1 205 ? 26.172 -8.258 -5.672 1 97.62 205 MET A O 1
ATOM 1641 N N . ARG A 1 206 ? 27.125 -8.984 -7.562 1 97.81 206 ARG A N 1
ATOM 1642 C CA . ARG A 1 206 ? 28.312 -9.484 -6.879 1 97.81 206 ARG A CA 1
ATOM 1643 C C . ARG A 1 206 ? 29.406 -8.422 -6.809 1 97.81 206 ARG A C 1
ATOM 1645 O O . ARG A 1 206 ? 29.719 -7.785 -7.816 1 97.81 206 ARG A O 1
ATOM 1652 N N . SER A 1 207 ? 29.891 -8.273 -5.602 1 96.75 207 SER A N 1
ATOM 1653 C CA . SER A 1 207 ? 31.016 -7.352 -5.445 1 96.75 207 SER A CA 1
ATOM 1654 C C . SER A 1 207 ? 32.25 -7.852 -6.188 1 96.75 207 SER A C 1
ATOM 1656 O O . SER A 1 207 ? 32.562 -9.039 -6.137 1 96.75 207 SER A O 1
ATOM 1658 N N . VAL A 1 208 ? 32.938 -6.918 -6.844 1 95.56 208 VAL A N 1
ATOM 1659 C CA . VAL A 1 208 ? 34.188 -7.246 -7.543 1 95.56 208 VAL A CA 1
ATOM 1660 C C . VAL A 1 208 ? 35.375 -6.906 -6.656 1 95.56 208 VAL A C 1
ATOM 1662 O O . VAL A 1 208 ? 35.562 -5.742 -6.305 1 95.56 208 VAL A O 1
ATOM 1665 N N . PRO A 1 209 ? 36.125 -7.832 -6.387 1 93.06 209 PRO A N 1
ATOM 1666 C CA . PRO A 1 209 ? 37.281 -7.559 -5.531 1 93.06 209 PRO A CA 1
ATOM 1667 C C . PRO A 1 209 ? 38.281 -6.602 -6.176 1 93.06 209 PRO A C 1
ATOM 1669 O O . PRO A 1 209 ? 38.469 -6.629 -7.398 1 93.06 209 PRO A O 1
ATOM 1672 N N . ARG A 1 210 ? 38.812 -5.801 -5.246 1 91.75 210 ARG A N 1
ATOM 1673 C CA . ARG A 1 210 ? 39.875 -4.922 -5.695 1 91.75 210 ARG A CA 1
ATOM 1674 C C . ARG A 1 210 ? 41.25 -5.582 -5.504 1 91.75 210 ARG A C 1
ATOM 1676 O O . ARG A 1 210 ? 41.469 -6.293 -4.52 1 91.75 210 ARG A O 1
ATOM 1683 N N . ASP A 1 211 ? 42.188 -5.227 -6.363 1 90.25 211 ASP A N 1
ATOM 1684 C CA . ASP A 1 211 ? 43.5 -5.809 -6.309 1 90.25 211 ASP A CA 1
ATOM 1685 C C . ASP A 1 211 ? 44.312 -5.215 -5.156 1 90.25 211 ASP A C 1
ATOM 1687 O O . ASP A 1 211 ? 45.094 -5.922 -4.5 1 90.25 211 ASP A O 1
ATOM 1691 N N . ASP A 1 212 ? 44.062 -3.939 -4.906 1 91.25 212 ASP A N 1
ATOM 1692 C CA . ASP A 1 212 ? 44.781 -3.246 -3.828 1 91.25 212 ASP A CA 1
ATOM 1693 C C . ASP A 1 212 ? 44.125 -3.525 -2.479 1 91.25 212 ASP A C 1
ATOM 1695 O O . ASP A 1 212 ? 42.938 -3.232 -2.287 1 91.25 212 ASP A O 1
ATOM 1699 N N . GLU A 1 213 ? 44.875 -4.074 -1.563 1 90 213 GLU A N 1
ATOM 1700 C CA . GLU A 1 213 ? 44.375 -4.484 -0.258 1 90 213 GLU A CA 1
ATOM 1701 C C . GLU A 1 213 ? 43.844 -3.291 0.525 1 90 213 GLU A C 1
ATOM 1703 O O . GLU A 1 213 ? 42.844 -3.406 1.225 1 90 213 GLU A O 1
ATOM 1708 N N . GLU A 1 214 ? 44.562 -2.219 0.474 1 89.88 214 GLU A N 1
ATOM 1709 C CA . GLU A 1 214 ? 44.094 -1.018 1.175 1 89.88 214 GLU A CA 1
ATOM 1710 C C . GLU A 1 214 ? 42.781 -0.521 0.624 1 89.88 214 GLU A C 1
ATOM 1712 O O . GLU A 1 214 ? 41.906 -0.092 1.384 1 89.88 214 GLU A O 1
ATOM 1717 N N . GLU A 1 215 ? 42.656 -0.611 -0.648 1 88.81 215 GLU A N 1
ATOM 1718 C CA . GLU A 1 215 ? 41.406 -0.21 -1.286 1 88.81 215 GLU A CA 1
ATOM 1719 C C . GLU A 1 215 ? 40.25 -1.154 -0.911 1 88.81 215 GLU A C 1
ATOM 1721 O O . GLU A 1 215 ? 39.156 -0.713 -0.665 1 88.81 215 GLU A O 1
ATOM 1726 N N . GLN A 1 216 ? 40.594 -2.377 -0.917 1 91.25 216 GLN A N 1
ATOM 1727 C CA . GLN A 1 216 ? 39.625 -3.391 -0.58 1 91.25 216 GLN A CA 1
ATOM 1728 C C . GLN A 1 216 ? 39.125 -3.219 0.854 1 91.25 216 GLN A C 1
ATOM 1730 O O . GLN A 1 216 ? 37.938 -3.34 1.123 1 91.25 216 GLN A O 1
ATOM 1735 N N . SER A 1 217 ? 39.969 -2.914 1.733 1 90.38 217 SER A N 1
ATOM 1736 C CA . SER A 1 217 ? 39.656 -2.809 3.148 1 90.38 217 SER A CA 1
ATOM 1737 C C . SER A 1 217 ? 38.875 -1.521 3.441 1 90.38 217 SER A C 1
ATOM 1739 O O . SER A 1 217 ? 38.188 -1.417 4.461 1 90.38 217 SER A O 1
ATOM 1741 N N . SER A 1 218 ? 38.969 -0.553 2.6 1 91.31 218 SER A N 1
ATOM 1742 C CA . SER A 1 218 ? 38.344 0.746 2.836 1 91.31 218 SER A CA 1
ATOM 1743 C C . SER A 1 218 ? 37 0.846 2.145 1 91.31 218 SER A C 1
ATOM 1745 O O . SER A 1 218 ? 36.344 1.882 2.217 1 91.31 218 SER A O 1
ATOM 1747 N N . ARG A 1 219 ? 36.594 -0.254 1.562 1 92.69 219 ARG A N 1
ATOM 1748 C CA . ARG A 1 219 ? 35.344 -0.224 0.8 1 92.69 219 ARG A CA 1
ATOM 1749 C C . ARG A 1 219 ? 34.156 -0.082 1.723 1 92.69 219 ARG A C 1
ATOM 1751 O O . ARG A 1 219 ? 34.094 -0.677 2.803 1 92.69 219 ARG A O 1
ATOM 1758 N N . ASP A 1 220 ? 33.219 0.748 1.265 1 93.62 220 ASP A N 1
ATOM 1759 C CA . ASP A 1 220 ? 31.969 1.015 1.991 1 93.62 220 ASP A CA 1
ATOM 1760 C C . ASP A 1 220 ? 30.766 0.961 1.058 1 93.62 220 ASP A C 1
ATOM 1762 O O . ASP A 1 220 ? 30.688 1.723 0.091 1 93.62 220 ASP A O 1
ATOM 1766 N N . MET A 1 221 ? 29.875 0.145 1.386 1 94.38 221 MET A N 1
ATOM 1767 C CA . MET A 1 221 ? 28.734 -0.107 0.515 1 94.38 221 MET A CA 1
ATOM 1768 C C . MET A 1 221 ? 27.891 1.151 0.351 1 94.38 221 MET A C 1
ATOM 1770 O O . MET A 1 221 ? 27.391 1.432 -0.741 1 94.38 221 MET A O 1
ATOM 1774 N N . VAL A 1 222 ? 27.641 1.903 1.38 1 93 222 VAL A N 1
ATOM 1775 C CA . VAL A 1 222 ? 26.844 3.117 1.323 1 93 222 VAL A CA 1
ATOM 1776 C C . VAL A 1 222 ? 27.469 4.109 0.349 1 93 222 VAL A C 1
ATOM 1778 O O . VAL A 1 222 ? 26.766 4.688 -0.491 1 93 222 VAL A O 1
ATOM 1781 N N . ASP A 1 223 ? 28.766 4.23 0.468 1 92.12 223 ASP A N 1
ATOM 1782 C CA . ASP A 1 223 ? 29.5 5.129 -0.424 1 92.12 223 ASP A CA 1
ATOM 1783 C C . ASP A 1 223 ? 29.422 4.648 -1.871 1 92.12 223 ASP A C 1
ATOM 1785 O O . ASP A 1 223 ? 29.25 5.449 -2.791 1 92.12 223 ASP A O 1
ATOM 1789 N N . GLU A 1 224 ? 29.531 3.357 -2.01 1 93.19 224 GLU A N 1
ATOM 1790 C CA . GLU A 1 224 ? 29.578 2.779 -3.352 1 93.19 224 GLU A CA 1
ATOM 1791 C C . GLU A 1 224 ? 28.219 2.855 -4.035 1 93.19 224 GLU A C 1
ATOM 1793 O O . GLU A 1 224 ? 28.141 2.992 -5.258 1 93.19 224 GLU A O 1
ATOM 1798 N N . LEU A 1 225 ? 27.156 2.771 -3.262 1 92.5 225 LEU A N 1
ATOM 1799 C CA . LEU A 1 225 ? 25.828 2.682 -3.877 1 92.5 225 LEU A CA 1
ATOM 1800 C C . LEU A 1 225 ? 25.203 4.062 -4 1 92.5 225 LEU A C 1
ATOM 1802 O O . LEU A 1 225 ? 24.453 4.324 -4.945 1 92.5 225 LEU A O 1
ATOM 1806 N N . ILE A 1 226 ? 25.453 5.012 -3.066 1 89.56 226 ILE A N 1
ATOM 1807 C CA . ILE A 1 226 ? 24.719 6.27 -3.121 1 89.56 226 ILE A CA 1
ATOM 1808 C C . ILE A 1 226 ? 25.656 7.438 -2.83 1 89.56 226 ILE A C 1
ATOM 1810 O O . ILE A 1 226 ? 25.25 8.594 -2.873 1 89.56 226 ILE A O 1
ATOM 1814 N N . GLY A 1 227 ? 26.828 7.184 -2.479 1 89.56 227 GLY A N 1
ATOM 1815 C CA . GLY A 1 227 ? 27.781 8.234 -2.145 1 89.56 227 GLY A CA 1
ATOM 1816 C C . GLY A 1 227 ? 28.688 8.609 -3.303 1 89.56 227 GLY A C 1
ATOM 1817 O O . GLY A 1 227 ? 28.266 8.602 -4.461 1 89.56 227 GLY A O 1
ATOM 1818 N N . ASP A 1 228 ? 29.891 8.961 -2.977 1 84.56 228 ASP A N 1
ATOM 1819 C CA . ASP A 1 228 ? 30.875 9.477 -3.936 1 84.56 228 ASP A CA 1
ATOM 1820 C C . ASP A 1 228 ? 31.328 8.383 -4.898 1 84.56 228 ASP A C 1
ATOM 1822 O O . ASP A 1 228 ? 31.719 8.664 -6.027 1 84.56 228 ASP A O 1
ATOM 1826 N N . GLY A 1 229 ? 31.25 7.191 -4.418 1 82.06 229 GLY A N 1
ATOM 1827 C CA . GLY A 1 229 ? 31.703 6.074 -5.227 1 82.06 229 GLY A CA 1
ATOM 1828 C C . GLY A 1 229 ? 30.641 5.523 -6.148 1 82.06 229 GLY A C 1
ATOM 1829 O O . GLY A 1 229 ? 30.875 4.555 -6.875 1 82.06 229 GLY A O 1
ATOM 1830 N N . SER A 1 230 ? 29.484 6.148 -6.141 1 82.69 230 SER A N 1
ATOM 1831 C CA . SER A 1 230 ? 28.344 5.574 -6.836 1 82.69 230 SER A CA 1
ATOM 1832 C C . SER A 1 230 ? 28.516 5.641 -8.352 1 82.69 230 SER A C 1
ATOM 1834 O O . SER A 1 230 ? 27.828 4.941 -9.094 1 82.69 230 SER A O 1
ATOM 1836 N N . ASP A 1 231 ? 29.531 6.312 -8.852 1 81 231 ASP A N 1
ATOM 1837 C CA . ASP A 1 231 ? 29.766 6.492 -10.281 1 81 231 ASP A CA 1
ATOM 1838 C C . ASP A 1 231 ? 30.578 5.332 -10.852 1 81 231 ASP A C 1
ATOM 1840 O O . ASP A 1 231 ? 30.656 5.156 -12.07 1 81 231 ASP A O 1
ATOM 1844 N N . ASP A 1 232 ? 31.266 4.605 -9.953 1 83.44 232 ASP A N 1
ATOM 1845 C CA . ASP A 1 232 ? 32.062 3.475 -10.406 1 83.44 232 ASP A CA 1
ATOM 1846 C C . ASP A 1 232 ? 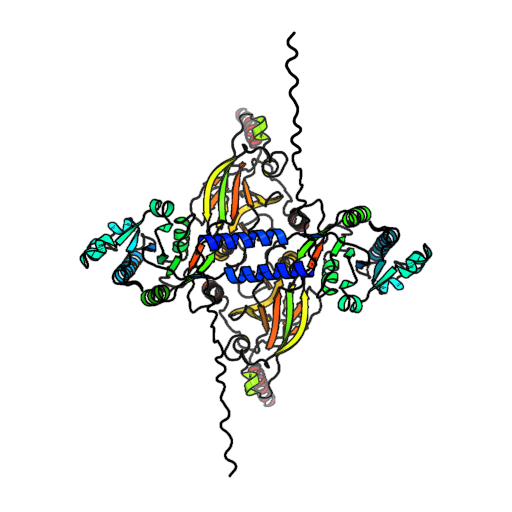31.188 2.277 -10.758 1 83.44 232 ASP A C 1
ATOM 1848 O O . ASP A 1 232 ? 30.719 1.565 -9.875 1 83.44 232 ASP A O 1
ATOM 1852 N N . VAL A 1 233 ? 31.062 2 -11.984 1 81.25 233 VAL A N 1
ATOM 1853 C CA . VAL A 1 233 ? 30.156 0.969 -12.461 1 81.25 233 VAL A CA 1
ATOM 1854 C C . VAL A 1 233 ? 30.797 -0.404 -12.336 1 81.25 233 VAL A C 1
ATOM 1856 O O . VAL A 1 233 ? 30.141 -1.433 -12.484 1 81.25 233 VAL A O 1
ATOM 1859 N N . ASN A 1 234 ? 32.062 -0.419 -11.867 1 86.88 234 ASN A N 1
ATOM 1860 C CA . ASN A 1 234 ? 32.781 -1.675 -11.852 1 86.88 234 ASN A CA 1
ATOM 1861 C C . ASN A 1 234 ? 32.844 -2.285 -10.461 1 86.88 234 ASN A C 1
ATOM 1863 O O . ASN A 1 234 ? 33.5 -3.305 -10.242 1 86.88 234 ASN A O 1
ATOM 1867 N N . THR A 1 235 ? 32.094 -1.65 -9.617 1 92.38 235 THR A N 1
ATOM 1868 C CA . THR A 1 235 ? 32.156 -2.145 -8.25 1 92.38 235 THR A CA 1
ATOM 1869 C C . THR A 1 235 ? 31.422 -3.475 -8.125 1 92.38 235 THR A C 1
ATOM 1871 O O . THR A 1 235 ? 31.734 -4.285 -7.246 1 92.38 235 THR A O 1
ATOM 1874 N N . HIS A 1 236 ? 30.453 -3.699 -8.977 1 95.62 236 HIS A N 1
ATOM 1875 C CA . HIS A 1 236 ? 29.641 -4.91 -8.891 1 95.62 236 HIS A CA 1
ATOM 1876 C C . HIS A 1 236 ? 29.312 -5.457 -10.281 1 95.62 236 HIS A C 1
ATOM 1878 O O . HIS A 1 236 ? 29.359 -4.723 -11.266 1 95.62 236 HIS A O 1
ATOM 1884 N N . ARG A 1 237 ? 29.031 -6.727 -10.367 1 95.44 237 ARG A N 1
ATOM 1885 C CA . ARG A 1 237 ? 28.562 -7.383 -11.586 1 95.44 237 ARG A CA 1
ATOM 1886 C C . ARG A 1 237 ? 27.297 -8.18 -11.32 1 95.44 237 ARG A C 1
ATOM 1888 O O . ARG A 1 237 ? 27.156 -8.805 -10.266 1 95.44 237 ARG A O 1
ATOM 1895 N N . PRO A 1 238 ? 26.406 -8.156 -12.266 1 95.56 238 PRO A N 1
ATOM 1896 C CA . PRO A 1 238 ? 25.188 -8.938 -12.094 1 95.56 238 PRO A CA 1
ATOM 1897 C C . PRO A 1 238 ? 25.422 -10.445 -12.227 1 95.56 238 PRO A C 1
ATOM 1899 O O . PRO A 1 238 ? 26.219 -10.875 -13.062 1 95.56 238 PRO A O 1
ATOM 1902 N N . ALA A 1 239 ? 24.844 -11.352 -11.383 1 93.12 239 ALA A N 1
ATOM 1903 C CA . ALA A 1 239 ? 25.031 -12.797 -11.406 1 93.12 239 ALA A CA 1
ATOM 1904 C C . ALA A 1 239 ? 23.734 -13.523 -11.719 1 93.12 239 ALA A C 1
ATOM 1906 O O . ALA A 1 239 ? 23.719 -14.742 -11.906 1 93.12 239 ALA A O 1
ATOM 1907 N N . GLY A 1 240 ? 22.594 -12.898 -11.961 1 90.5 240 GLY A N 1
ATOM 1908 C CA . GLY A 1 240 ? 21.328 -13.531 -12.266 1 90.5 240 GLY A CA 1
ATOM 1909 C C . GLY A 1 240 ? 20.125 -12.703 -11.828 1 90.5 240 GLY A C 1
ATOM 1910 O O . GLY A 1 240 ? 20.219 -11.922 -10.875 1 90.5 240 GLY A O 1
ATOM 1911 N N . SER A 1 241 ? 19.094 -12.914 -12.578 1 93.31 241 SER A N 1
ATOM 1912 C CA . SER A 1 241 ? 17.859 -12.195 -12.281 1 93.31 241 SER A CA 1
ATOM 1913 C C . SER A 1 241 ? 16.656 -13.141 -12.258 1 93.31 241 SER A C 1
ATOM 1915 O O . SER A 1 241 ? 16.594 -14.094 -13.047 1 93.31 241 SER A O 1
ATOM 1917 N N . ASN A 1 242 ? 15.828 -12.938 -11.344 1 94.75 242 ASN A N 1
ATOM 1918 C CA . ASN A 1 242 ? 14.602 -13.727 -11.211 1 94.75 242 ASN A CA 1
ATOM 1919 C C . ASN A 1 242 ? 13.383 -12.836 -11 1 94.75 242 ASN A C 1
ATOM 1921 O O . ASN A 1 242 ? 13.461 -11.828 -10.297 1 94.75 242 ASN A O 1
ATOM 1925 N N . ASN A 1 243 ? 12.289 -13.203 -11.648 1 96.31 243 ASN A N 1
ATOM 1926 C CA . ASN A 1 243 ? 10.992 -12.617 -11.312 1 96.31 243 ASN A CA 1
ATOM 1927 C C . ASN A 1 243 ? 10.25 -13.453 -10.266 1 96.31 243 ASN A C 1
ATOM 1929 O O . ASN A 1 243 ? 10.172 -14.672 -10.383 1 96.31 243 ASN A O 1
ATOM 1933 N N . ILE A 1 244 ? 9.82 -12.789 -9.242 1 97.38 244 ILE A N 1
ATOM 1934 C CA . ILE A 1 244 ? 9.18 -13.523 -8.156 1 97.38 244 ILE A CA 1
ATOM 1935 C C . ILE A 1 244 ? 7.746 -13.039 -7.977 1 97.38 244 ILE A C 1
ATOM 1937 O O . ILE A 1 244 ? 7.441 -11.867 -8.219 1 97.38 244 ILE A O 1
ATOM 1941 N N . LEU A 1 245 ? 6.906 -13.938 -7.434 1 98.12 245 LEU A N 1
ATOM 1942 C CA . LEU A 1 245 ? 5.492 -13.641 -7.223 1 98.12 245 LEU A CA 1
ATOM 1943 C C . LEU A 1 245 ? 5.219 -13.328 -5.754 1 98.12 245 LEU A C 1
ATOM 1945 O O . LEU A 1 245 ? 4.355 -12.508 -5.438 1 98.12 245 LEU A O 1
ATOM 1949 N N . ASN A 1 246 ? 5.973 -13.961 -4.859 1 98 246 ASN A N 1
ATOM 1950 C CA . ASN A 1 246 ? 5.723 -13.797 -3.432 1 98 246 ASN A CA 1
ATOM 1951 C C . ASN A 1 246 ? 6.754 -12.883 -2.781 1 98 246 ASN A C 1
ATOM 1953 O O . ASN A 1 246 ? 6.441 -11.75 -2.416 1 98 246 ASN A O 1
ATOM 1957 N N . ASP A 1 247 ? 7.98 -13.398 -2.658 1 98.38 247 ASP A N 1
ATOM 1958 C CA . ASP A 1 247 ? 8.891 -12.602 -1.844 1 98.38 247 ASP A CA 1
ATOM 1959 C C . ASP A 1 247 ? 10.344 -12.961 -2.141 1 98.38 247 ASP A C 1
ATOM 1961 O O . ASP A 1 247 ? 10.625 -13.953 -2.816 1 98.38 247 ASP A O 1
ATOM 1965 N N . ILE A 1 248 ? 11.219 -12.094 -1.838 1 98.25 248 ILE A N 1
ATOM 1966 C CA . ILE A 1 248 ? 12.656 -12.289 -1.681 1 98.25 248 ILE A CA 1
ATOM 1967 C C . ILE A 1 248 ? 13.023 -12.227 -0.201 1 98.25 248 ILE A C 1
ATOM 1969 O O . ILE A 1 248 ? 12.68 -11.266 0.491 1 98.25 248 ILE A O 1
ATOM 1973 N N . VAL A 1 249 ? 13.695 -13.234 0.255 1 98.12 249 VAL A N 1
ATOM 1974 C CA . VAL A 1 249 ? 14.117 -13.273 1.651 1 98.12 249 VAL A CA 1
ATOM 1975 C C . VAL A 1 249 ? 15.641 -13.32 1.73 1 98.12 249 VAL A C 1
ATOM 1977 O O . VAL A 1 249 ? 16.281 -14.156 1.078 1 98.12 249 VAL A O 1
ATOM 1980 N N . ILE A 1 250 ? 16.188 -12.43 2.383 1 98 250 ILE A N 1
ATOM 1981 C CA . ILE A 1 250 ? 17.609 -12.445 2.717 1 98 250 ILE A CA 1
ATOM 1982 C C . ILE A 1 250 ? 17.781 -12.734 4.207 1 98 250 ILE A C 1
ATOM 1984 O O . ILE A 1 250 ? 17.328 -11.969 5.055 1 98 250 ILE A O 1
ATOM 1988 N N . ASP A 1 251 ? 18.438 -13.82 4.496 1 97.12 251 ASP A N 1
ATOM 1989 C CA . ASP A 1 251 ? 18.531 -14.234 5.895 1 97.12 251 ASP A CA 1
ATOM 1990 C C . ASP A 1 251 ? 19.922 -14.766 6.223 1 97.12 251 ASP A C 1
ATOM 1992 O O . ASP A 1 251 ? 20.812 -14.766 5.367 1 97.12 251 ASP A O 1
ATOM 1996 N N . ARG A 1 252 ? 20.125 -15.227 7.414 1 95.25 252 ARG A N 1
ATOM 1997 C CA . ARG A 1 252 ? 21.438 -15.609 7.926 1 95.25 252 ARG A CA 1
ATOM 1998 C C . ARG A 1 252 ? 21.828 -17 7.461 1 95.25 252 ARG A C 1
ATOM 2000 O O . ARG A 1 252 ? 22.984 -17.422 7.605 1 95.25 252 ARG A O 1
ATOM 2007 N N . GLY A 1 253 ? 20.891 -17.719 6.926 1 94.44 253 GLY A N 1
ATOM 2008 C CA . GLY A 1 253 ? 21.188 -19.078 6.535 1 94.44 253 GLY A CA 1
ATOM 2009 C C . GLY A 1 253 ? 21.688 -19.938 7.688 1 94.44 253 GLY A C 1
ATOM 2010 O O . GLY A 1 253 ? 21.047 -19.984 8.75 1 94.44 253 GLY A O 1
ATOM 2011 N N . PRO A 1 254 ? 22.828 -20.594 7.395 1 90.94 254 PRO A N 1
ATOM 2012 C CA . PRO A 1 254 ? 23.328 -21.484 8.445 1 90.94 254 PRO A CA 1
ATOM 2013 C C . PRO A 1 254 ? 24.125 -20.75 9.523 1 90.94 254 PRO A C 1
ATOM 2015 O O . PRO A 1 254 ? 24.547 -21.359 10.508 1 90.94 254 PRO A O 1
ATOM 2018 N N . ASN A 1 255 ? 24.25 -19.531 9.391 1 91.38 255 ASN A N 1
ATOM 2019 C CA . ASN A 1 255 ? 25.062 -18.75 10.328 1 91.38 255 ASN A CA 1
ATOM 2020 C C . ASN A 1 255 ? 24.344 -18.594 11.672 1 91.38 255 ASN A C 1
ATOM 2022 O O . ASN A 1 255 ? 23.156 -18.281 11.719 1 91.38 255 ASN A O 1
ATOM 2026 N N . PRO A 1 256 ? 25.031 -18.75 12.773 1 89.44 256 PRO A N 1
ATOM 2027 C CA . PRO A 1 256 ? 24.422 -18.656 14.102 1 89.44 256 PRO A CA 1
ATOM 2028 C C . PRO A 1 256 ? 24.172 -17.219 14.547 1 89.44 256 PRO A C 1
ATOM 2030 O O . PRO A 1 256 ? 23.422 -16.969 15.492 1 89.44 256 PRO A O 1
ATOM 2033 N N . THR A 1 257 ? 24.812 -16.297 13.969 1 89.31 257 THR A N 1
ATOM 2034 C CA . THR A 1 257 ? 24.703 -14.906 14.375 1 89.31 257 THR A CA 1
ATOM 2035 C C . THR A 1 257 ? 23.672 -14.18 13.508 1 89.31 257 THR A C 1
ATOM 2037 O O . THR A 1 257 ? 23.359 -14.617 12.406 1 89.31 257 THR A O 1
ATOM 2040 N N . MET A 1 258 ? 23.25 -13.062 14.023 1 90.88 258 MET A N 1
ATOM 2041 C CA . MET A 1 258 ? 22.297 -12.227 13.297 1 90.88 258 MET A CA 1
ATOM 2042 C C . MET A 1 258 ? 22.953 -11.633 12.047 1 90.88 258 MET A C 1
ATOM 2044 O O . MET A 1 258 ? 24.172 -11.445 12.008 1 90.88 258 MET A O 1
ATOM 2048 N N . SER A 1 259 ? 22.094 -11.352 11.164 1 92.94 259 SER A N 1
ATOM 2049 C CA . SER A 1 259 ? 22.562 -10.727 9.93 1 92.94 259 SER A CA 1
ATOM 2050 C C . SER A 1 259 ? 22.594 -9.211 10.062 1 92.94 259 SER A C 1
ATOM 2052 O O . SER A 1 259 ? 21.766 -8.617 10.766 1 92.94 259 SER A O 1
ATOM 2054 N N . SER A 1 260 ? 23.625 -8.648 9.492 1 94.31 260 SER A N 1
ATOM 2055 C CA . SER A 1 260 ? 23.641 -7.215 9.234 1 94.31 260 SER A CA 1
ATOM 2056 C C . SER A 1 260 ? 23.297 -6.91 7.777 1 94.31 260 SER A C 1
ATOM 2058 O O . SER A 1 260 ? 24 -7.34 6.863 1 94.31 260 SER A O 1
ATOM 2060 N N . ILE A 1 261 ? 22.266 -6.148 7.598 1 95.88 261 ILE A N 1
ATOM 2061 C CA . ILE A 1 261 ? 21.75 -5.945 6.246 1 95.88 261 ILE A CA 1
ATOM 2062 C C . ILE A 1 261 ? 21.531 -4.457 5.996 1 95.88 261 ILE A C 1
ATOM 2064 O O . ILE A 1 261 ? 20.859 -3.783 6.781 1 95.88 261 ILE A O 1
ATOM 2068 N N . GLU A 1 262 ? 22.125 -3.965 4.906 1 95.69 262 GLU A N 1
ATOM 2069 C CA . GLU A 1 262 ? 21.891 -2.59 4.484 1 95.69 262 GLU A CA 1
ATOM 2070 C C . GLU A 1 262 ? 20.703 -2.508 3.518 1 95.69 262 GLU A C 1
ATOM 2072 O O . GLU A 1 262 ? 20.625 -3.277 2.559 1 95.69 262 GLU A O 1
ATOM 2077 N N . VAL A 1 263 ? 19.797 -1.568 3.795 1 95.25 263 VAL A N 1
ATOM 2078 C CA . VAL A 1 263 ? 18.609 -1.391 2.965 1 95.25 263 VAL A CA 1
ATOM 2079 C C . VAL A 1 263 ? 18.656 -0.014 2.305 1 95.25 263 VAL A C 1
ATOM 2081 O O . VAL A 1 263 ? 18.734 1.009 2.988 1 95.25 263 VAL A O 1
ATOM 2084 N N . PHE A 1 264 ? 18.625 -0.046 0.943 1 93.81 264 PHE A N 1
ATOM 2085 C CA . PHE A 1 264 ? 18.594 1.189 0.169 1 93.81 264 PHE A CA 1
ATOM 2086 C C . PHE A 1 264 ? 17.328 1.276 -0.662 1 93.81 264 PHE A C 1
ATOM 2088 O O . PHE A 1 264 ? 16.828 0.26 -1.146 1 93.81 264 PHE A O 1
ATOM 2095 N N . GLY A 1 265 ? 16.781 2.428 -0.785 1 92.81 265 GLY A N 1
ATOM 2096 C CA . GLY A 1 265 ? 15.727 2.756 -1.738 1 92.81 265 GLY A CA 1
ATOM 2097 C C . GLY A 1 265 ? 16.078 3.932 -2.631 1 92.81 265 GLY A C 1
ATOM 2098 O O . GLY A 1 265 ? 16.328 5.039 -2.143 1 92.81 265 GLY A O 1
ATOM 2099 N N . ASP A 1 266 ? 16.047 3.629 -3.871 1 90.19 266 ASP A N 1
ATOM 2100 C CA . ASP A 1 266 ? 16.516 4.633 -4.82 1 90.19 266 ASP A CA 1
ATOM 2101 C C . ASP A 1 266 ? 17.875 5.188 -4.402 1 90.19 266 ASP A C 1
ATOM 2103 O O . ASP A 1 266 ? 18.844 4.43 -4.227 1 90.19 266 ASP A O 1
ATOM 2107 N N . GLU A 1 267 ? 18.047 6.457 -4.125 1 86.75 267 GLU A N 1
ATOM 2108 C CA . GLU A 1 267 ? 19.344 7.051 -3.83 1 86.75 267 GLU A CA 1
ATOM 2109 C C . GLU A 1 267 ? 19.484 7.375 -2.344 1 86.75 267 GLU A C 1
ATOM 2111 O O . GLU A 1 267 ? 20.203 8.297 -1.967 1 86.75 267 GLU A O 1
ATOM 2116 N N . GLU A 1 268 ? 18.75 6.566 -1.568 1 88.44 268 GLU A N 1
ATOM 2117 C CA . GLU A 1 268 ? 18.797 6.84 -0.135 1 88.44 268 GLU A CA 1
ATOM 2118 C C . GLU A 1 268 ? 19.109 5.574 0.66 1 88.44 268 GLU A C 1
ATOM 2120 O O . GLU A 1 268 ? 18.641 4.484 0.315 1 88.44 268 GLU A O 1
ATOM 2125 N N . HIS A 1 269 ? 19.938 5.754 1.66 1 91.75 269 HIS A N 1
ATOM 2126 C CA . HIS A 1 269 ? 20.125 4.699 2.654 1 91.75 269 HIS A CA 1
ATOM 2127 C C . HIS A 1 269 ? 19 4.723 3.693 1 91.75 269 HIS A C 1
ATOM 2129 O O . HIS A 1 269 ? 18.906 5.668 4.477 1 91.75 269 HIS A O 1
ATOM 2135 N N . PHE A 1 270 ? 18.172 3.725 3.691 1 89.88 270 PHE A N 1
ATOM 2136 C CA . PHE A 1 270 ? 17.062 3.672 4.645 1 89.88 270 PHE A CA 1
ATOM 2137 C C . PHE A 1 270 ? 17.578 3.35 6.043 1 89.88 270 PHE A C 1
ATOM 2139 O O . PHE A 1 270 ? 17.312 4.086 6.996 1 89.88 270 PHE A O 1
ATOM 2146 N N . THR A 1 271 ? 18.266 2.201 6.137 1 88.88 271 THR A N 1
ATOM 2147 C CA . THR A 1 271 ? 18.734 1.766 7.449 1 88.88 271 THR A CA 1
ATOM 2148 C C . THR A 1 271 ? 19.625 0.533 7.328 1 88.88 271 THR A C 1
ATOM 2150 O O . THR A 1 271 ? 19.75 -0.034 6.242 1 88.88 271 THR A O 1
ATOM 2153 N N . THR A 1 272 ? 20.25 0.259 8.414 1 90.75 272 THR A N 1
ATOM 2154 C CA . THR A 1 272 ? 20.922 -1.022 8.609 1 90.75 272 THR A CA 1
ATOM 2155 C C . THR A 1 272 ? 20.141 -1.896 9.586 1 90.75 272 THR A C 1
ATOM 2157 O O . THR A 1 272 ? 19.906 -1.5 10.727 1 90.75 272 THR A O 1
ATOM 2160 N N . VAL A 1 273 ? 19.828 -3.037 9.125 1 90.88 273 VAL A N 1
ATOM 2161 C CA . VAL A 1 273 ? 18.984 -3.926 9.93 1 90.88 273 VAL A CA 1
ATOM 2162 C C . VAL A 1 273 ? 19.859 -5.012 10.562 1 90.88 273 VAL A C 1
ATOM 2164 O O . VAL A 1 273 ? 20.656 -5.656 9.883 1 90.88 273 VAL A O 1
ATOM 2167 N N . GLN A 1 274 ? 19.75 -5.074 11.828 1 92.38 274 GLN A N 1
ATOM 2168 C CA . GLN A 1 274 ? 20.266 -6.234 12.555 1 92.38 274 GLN A CA 1
ATOM 2169 C C . GLN A 1 274 ? 19.141 -7.203 12.914 1 92.38 274 GLN A C 1
ATOM 2171 O O . GLN A 1 274 ? 18.297 -6.895 13.75 1 92.38 274 GLN A O 1
ATOM 2176 N N . ALA A 1 275 ? 19.125 -8.328 12.234 1 94.81 275 ALA A N 1
ATOM 2177 C CA . ALA A 1 275 ? 18.016 -9.266 12.367 1 94.81 275 ALA A CA 1
ATOM 2178 C C . ALA A 1 275 ? 18.391 -10.641 11.836 1 94.81 275 ALA A C 1
ATOM 2180 O O . ALA A 1 275 ? 19.516 -10.844 11.359 1 94.81 275 ALA A O 1
ATOM 2181 N N . ASP A 1 276 ? 17.5 -11.594 12.016 1 96.31 276 ASP A N 1
ATOM 2182 C CA . ASP A 1 276 ? 17.672 -12.883 11.352 1 96.31 276 ASP A CA 1
ATOM 2183 C C . ASP A 1 276 ? 17.594 -12.727 9.836 1 96.31 276 ASP A C 1
ATOM 2185 O O . ASP A 1 276 ? 18.141 -13.547 9.094 1 96.31 276 ASP A O 1
ATOM 2189 N N . GLY A 1 277 ? 16.875 -11.742 9.406 1 96.94 277 GLY A N 1
ATOM 2190 C CA . GLY A 1 277 ? 16.781 -11.453 7.98 1 96.94 277 GLY A CA 1
ATOM 2191 C C . GLY A 1 277 ? 15.758 -10.391 7.652 1 96.94 277 GLY A C 1
ATOM 2192 O O . GLY A 1 277 ? 15.297 -9.672 8.539 1 96.94 277 GLY A O 1
ATOM 2193 N N . ILE A 1 278 ? 15.484 -10.289 6.375 1 97.5 278 ILE A N 1
ATOM 2194 C CA . ILE A 1 278 ? 14.492 -9.359 5.867 1 97.5 278 ILE A CA 1
ATOM 2195 C C . ILE A 1 278 ? 13.68 -10.023 4.758 1 97.5 278 ILE A C 1
ATOM 2197 O O . ILE A 1 278 ? 14.219 -10.781 3.953 1 97.5 278 ILE A O 1
ATOM 2201 N N . CYS A 1 279 ? 12.461 -9.781 4.805 1 98.38 279 CYS A N 1
ATOM 2202 C CA . CYS A 1 279 ? 11.547 -10.258 3.777 1 98.38 279 CYS A CA 1
ATOM 2203 C C . CYS A 1 279 ? 11 -9.102 2.949 1 98.38 279 CYS A C 1
ATOM 2205 O O . CYS A 1 279 ? 10.43 -8.156 3.496 1 98.38 279 CYS A O 1
ATOM 2207 N N . VAL A 1 280 ? 11.211 -9.094 1.652 1 98.62 280 VAL A N 1
ATOM 2208 C CA . VAL A 1 280 ? 10.602 -8.164 0.711 1 98.62 280 VAL A CA 1
ATOM 2209 C C . VAL A 1 280 ? 9.508 -8.875 -0.086 1 98.62 280 VAL A C 1
ATOM 2211 O O . VAL A 1 280 ? 9.805 -9.742 -0.917 1 98.62 280 VAL A O 1
ATOM 2214 N N . ALA A 1 281 ? 8.297 -8.422 0.094 1 98.81 281 ALA A N 1
ATOM 2215 C CA . ALA A 1 281 ? 7.191 -9.203 -0.45 1 98.81 281 ALA A CA 1
ATOM 2216 C C . ALA A 1 281 ? 6.312 -8.352 -1.366 1 98.81 281 ALA A C 1
ATOM 2218 O O . ALA A 1 281 ? 6.195 -7.141 -1.173 1 98.81 281 ALA A O 1
ATOM 2219 N N . THR A 1 282 ? 5.758 -9 -2.389 1 98.38 282 THR A N 1
ATOM 2220 C CA . THR A 1 282 ? 4.664 -8.438 -3.17 1 98.38 282 THR A CA 1
ATOM 2221 C C . THR A 1 282 ? 3.357 -8.484 -2.383 1 98.38 282 THR A C 1
ATOM 2223 O O . THR A 1 282 ? 3.281 -9.125 -1.333 1 98.38 282 THR A O 1
ATOM 2226 N N . PRO A 1 283 ? 2.32 -7.816 -2.879 1 97.44 283 PRO A N 1
ATOM 2227 C CA . PRO A 1 283 ? 1.014 -7.969 -2.234 1 97.44 283 PRO A CA 1
ATOM 2228 C C . PRO A 1 283 ? 0.523 -9.414 -2.232 1 97.44 283 PRO A C 1
ATOM 2230 O O . PRO A 1 283 ? -0.066 -9.875 -1.25 1 97.44 283 PRO A O 1
ATOM 2233 N N . THR A 1 284 ? 0.794 -10.117 -3.307 1 97.19 284 THR A N 1
ATOM 2234 C CA . THR A 1 284 ? 0.454 -11.539 -3.32 1 97.19 284 THR A CA 1
ATOM 2235 C C . THR A 1 284 ? 1.198 -12.289 -2.217 1 97.19 284 THR A C 1
ATOM 2237 O O . THR A 1 284 ? 0.606 -13.094 -1.501 1 97.19 284 THR A O 1
ATOM 2240 N N . GLY A 1 285 ? 2.455 -11.945 -2.029 1 97.94 285 GLY A N 1
ATOM 2241 C CA . GLY A 1 285 ? 3.291 -12.586 -1.029 1 97.94 285 GLY A CA 1
ATOM 2242 C C . GLY A 1 285 ? 2.961 -12.164 0.388 1 97.94 285 GLY A C 1
ATOM 2243 O O . GLY A 1 285 ? 3.492 -12.719 1.35 1 97.94 285 GLY A O 1
ATOM 2244 N N . SER A 1 286 ? 2.074 -11.195 0.569 1 97.5 286 SER A N 1
ATOM 2245 C CA . SER A 1 286 ? 1.721 -10.711 1.899 1 97.5 286 SER A CA 1
ATOM 2246 C C . SER A 1 286 ? 1.131 -11.828 2.756 1 97.5 286 SER A C 1
ATOM 2248 O O . SER A 1 286 ? 1.193 -11.773 3.984 1 97.5 286 SER A O 1
ATOM 2250 N N . THR A 1 287 ? 0.574 -12.898 2.164 1 94.25 287 THR A N 1
ATOM 2251 C CA . THR A 1 287 ? -0.084 -13.977 2.883 1 94.25 287 THR A CA 1
ATOM 2252 C C . THR A 1 287 ? 0.873 -15.148 3.092 1 94.25 287 THR A C 1
ATOM 2254 O O . THR A 1 287 ? 0.493 -16.172 3.658 1 94.25 287 THR A O 1
ATOM 2257 N N . ALA A 1 288 ? 2.059 -15.008 2.617 1 95.75 288 ALA A N 1
ATOM 2258 C CA . ALA A 1 288 ? 3.047 -16.078 2.727 1 95.75 288 ALA A CA 1
ATOM 2259 C C . ALA A 1 288 ? 4.031 -15.805 3.859 1 95.75 288 ALA A C 1
ATOM 2261 O O . ALA A 1 288 ? 3.629 -15.633 5.012 1 95.75 288 ALA A O 1
ATOM 2262 N N . TYR A 1 289 ? 5.355 -15.773 3.625 1 96.75 289 TYR A N 1
ATOM 2263 C CA . TYR A 1 289 ? 6.359 -15.609 4.672 1 96.75 289 TYR A CA 1
ATOM 2264 C C . TYR A 1 289 ? 6.223 -14.25 5.352 1 96.75 289 TYR A C 1
ATOM 2266 O O . TYR A 1 289 ? 6.484 -14.125 6.551 1 96.75 289 TYR A O 1
ATOM 2274 N N . ASN A 1 290 ? 5.828 -13.234 4.574 1 97.38 290 ASN A N 1
ATOM 2275 C CA . ASN A 1 290 ? 5.594 -11.906 5.141 1 97.38 290 ASN A CA 1
ATOM 2276 C C . ASN A 1 290 ? 4.672 -11.969 6.355 1 97.38 290 ASN A C 1
ATOM 2278 O O . ASN A 1 290 ? 4.957 -11.359 7.387 1 97.38 290 ASN A O 1
ATOM 2282 N N . LEU A 1 291 ? 3.631 -12.688 6.133 1 94.44 291 LEU A N 1
ATOM 2283 C CA . LEU A 1 291 ? 2.658 -12.812 7.211 1 94.44 291 LEU A CA 1
ATOM 2284 C C . LEU A 1 291 ? 3.287 -13.469 8.438 1 94.44 291 LEU A C 1
ATOM 2286 O O . LEU A 1 291 ? 3.094 -13.008 9.562 1 94.44 291 LEU A O 1
ATOM 2290 N N . ALA A 1 292 ? 4 -14.492 8.258 1 93.5 292 ALA A N 1
ATOM 2291 C CA . ALA A 1 292 ? 4.664 -15.219 9.336 1 93.5 292 ALA A CA 1
ATOM 2292 C C . ALA A 1 292 ? 5.68 -14.336 10.055 1 93.5 292 ALA A C 1
ATOM 2294 O O . ALA A 1 292 ? 5.898 -14.484 11.258 1 93.5 292 ALA A O 1
ATOM 2295 N N . ALA A 1 293 ? 6.25 -13.438 9.297 1 94.94 293 ALA A N 1
ATOM 2296 C CA . ALA A 1 293 ? 7.277 -12.562 9.852 1 94.94 293 ALA A CA 1
ATOM 2297 C C . ALA A 1 293 ? 6.648 -11.359 10.547 1 94.94 293 ALA A C 1
ATOM 2299 O O . ALA A 1 293 ? 7.355 -10.5 11.086 1 94.94 293 ALA A O 1
ATOM 2300 N N . GLY A 1 294 ? 5.355 -11.258 10.508 1 92.75 294 GLY A N 1
ATOM 2301 C CA . GLY A 1 294 ? 4.68 -10.203 11.242 1 92.75 294 GLY A CA 1
ATOM 2302 C C . GLY A 1 294 ? 4.238 -9.047 10.359 1 92.75 294 GLY A C 1
ATOM 2303 O O . GLY A 1 294 ? 3.824 -8 10.867 1 92.75 294 GLY A O 1
ATOM 2304 N N . GLY A 1 295 ? 4.316 -9.203 9.078 1 95.69 295 GLY A N 1
ATOM 2305 C CA . GLY A 1 295 ? 3.889 -8.156 8.156 1 95.69 295 GLY A CA 1
ATOM 2306 C C . GLY A 1 295 ? 2.385 -8.117 7.965 1 95.69 295 GLY A C 1
ATOM 2307 O O . GLY A 1 295 ? 1.671 -9.031 8.391 1 95.69 295 GLY A O 1
ATOM 2308 N N . SER A 1 296 ? 1.916 -7.09 7.312 1 96.31 296 SER A N 1
ATOM 2309 C CA . SER A 1 296 ? 0.494 -6.867 7.066 1 96.31 296 SER A CA 1
ATOM 2310 C C . SER A 1 296 ? -0.004 -7.715 5.902 1 96.31 296 SER A C 1
ATOM 2312 O O . SER A 1 296 ? 0.783 -8.133 5.051 1 96.31 296 SER A O 1
ATOM 2314 N N . LEU A 1 297 ? -1.298 -7.973 5.949 1 95.75 297 LEU A N 1
ATOM 2315 C CA . LEU A 1 297 ? -1.976 -8.484 4.762 1 95.75 297 LEU A CA 1
ATOM 2316 C C . LEU A 1 297 ? -2.219 -7.363 3.754 1 95.75 297 LEU A C 1
ATOM 2318 O O . LEU A 1 297 ? -2.551 -6.238 4.137 1 95.75 297 LEU A O 1
ATOM 2322 N N . CYS A 1 298 ? -2.053 -7.656 2.488 1 97 298 CYS A N 1
ATOM 2323 C CA . CYS A 1 298 ? -2.143 -6.617 1.469 1 97 298 CYS A CA 1
ATOM 2324 C C . CYS A 1 298 ? -2.977 -7.086 0.282 1 97 298 CYS A C 1
ATOM 2326 O O . CYS A 1 298 ? -2.715 -8.148 -0.281 1 97 298 CYS A O 1
ATOM 2328 N N . HIS A 1 299 ? -3.938 -6.289 -0.027 1 94.88 299 HIS A N 1
ATOM 2329 C CA . HIS A 1 299 ? -4.734 -6.598 -1.208 1 94.88 299 HIS A CA 1
ATOM 2330 C C . HIS A 1 299 ? -3.867 -6.66 -2.459 1 94.88 299 HIS A C 1
ATOM 2332 O O . HIS A 1 299 ? -2.982 -5.82 -2.648 1 94.88 299 HIS A O 1
ATOM 2338 N N . PRO A 1 300 ? -4.121 -7.59 -3.348 1 93.06 300 PRO A N 1
ATOM 2339 C CA . PRO A 1 300 ? -3.23 -7.828 -4.484 1 93.06 300 PRO A CA 1
ATOM 2340 C C . PRO A 1 300 ? -3.189 -6.652 -5.461 1 93.06 300 PRO A C 1
ATOM 2342 O O . PRO A 1 300 ? -2.236 -6.52 -6.23 1 93.06 300 PRO A O 1
ATOM 2345 N N . ASP A 1 301 ? -4.148 -5.797 -5.43 1 89.56 301 ASP A N 1
ATOM 2346 C CA . ASP A 1 301 ? -4.23 -4.699 -6.395 1 89.56 301 ASP A CA 1
ATOM 2347 C C . ASP A 1 301 ? -3.359 -3.523 -5.961 1 89.56 301 ASP A C 1
ATOM 2349 O O . ASP A 1 301 ? -3.158 -2.578 -6.727 1 89.56 301 ASP A O 1
ATOM 2353 N N . ASN A 1 302 ? -2.859 -3.59 -4.762 1 93.94 302 ASN A N 1
ATOM 2354 C CA . ASN A 1 302 ? -2.039 -2.484 -4.277 1 93.94 302 ASN A CA 1
ATOM 2355 C C . ASN A 1 302 ? -0.68 -2.449 -4.969 1 93.94 302 ASN A C 1
ATOM 2357 O O . ASN A 1 302 ? 0.019 -3.463 -5.023 1 93.94 302 ASN A O 1
ATOM 2361 N N . PRO A 1 303 ? -0.283 -1.363 -5.535 1 92.69 303 PRO A N 1
ATOM 2362 C CA . PRO A 1 303 ? 1.044 -1.215 -6.137 1 92.69 303 PRO A CA 1
ATOM 2363 C C . PRO A 1 303 ? 2.123 -0.873 -5.109 1 92.69 303 PRO A C 1
ATOM 2365 O O . PRO A 1 303 ? 2.678 0.229 -5.137 1 92.69 303 PRO A O 1
ATOM 2368 N N . VAL A 1 304 ? 2.471 -1.843 -4.266 1 96.69 304 VAL A N 1
ATOM 2369 C CA . VAL A 1 304 ? 3.355 -1.519 -3.152 1 96.69 304 VAL A CA 1
ATOM 2370 C C . VAL A 1 304 ? 4.387 -2.631 -2.971 1 96.69 304 VAL A C 1
ATOM 2372 O O . VAL A 1 304 ? 4.25 -3.713 -3.545 1 96.69 304 VAL A O 1
ATOM 2375 N N . ILE A 1 305 ? 5.441 -2.348 -2.227 1 97.81 305 ILE A N 1
ATOM 2376 C CA . ILE A 1 305 ? 6.457 -3.277 -1.742 1 97.81 305 ILE A CA 1
ATOM 2377 C C . ILE A 1 305 ? 6.355 -3.404 -0.224 1 97.81 305 ILE A C 1
ATOM 2379 O O . ILE A 1 305 ? 6.328 -2.398 0.489 1 97.81 305 ILE A O 1
ATOM 2383 N N . LEU A 1 306 ? 6.223 -4.594 0.247 1 98.62 306 LEU A N 1
ATOM 2384 C CA . LEU A 1 306 ? 6.227 -4.832 1.686 1 98.62 306 LEU A CA 1
ATOM 2385 C C . LEU A 1 306 ? 7.617 -5.227 2.168 1 98.62 306 LEU A C 1
ATOM 2387 O O . LEU A 1 306 ? 8.234 -6.145 1.623 1 98.62 306 LEU A O 1
ATOM 2391 N N . VAL A 1 307 ? 8.133 -4.543 3.158 1 97.75 307 VAL A N 1
ATOM 2392 C CA . VAL A 1 307 ? 9.422 -4.852 3.758 1 97.75 307 VAL A CA 1
ATOM 2393 C C . VAL A 1 307 ? 9.242 -5.188 5.234 1 97.75 307 VAL A C 1
ATOM 2395 O O . VAL A 1 307 ? 8.789 -4.348 6.016 1 97.75 307 VAL A O 1
ATOM 2398 N N . THR A 1 308 ? 9.625 -6.367 5.633 1 97.31 308 THR A N 1
ATOM 2399 C CA . THR A 1 308 ? 9.445 -6.859 6.992 1 97.31 308 THR A CA 1
ATOM 2400 C C . THR A 1 308 ? 10.727 -7.504 7.512 1 97.31 308 THR A C 1
ATOM 2402 O O . THR A 1 308 ? 11.273 -8.398 6.871 1 97.31 308 THR A O 1
ATOM 2405 N N . ALA A 1 309 ? 11.203 -7.051 8.641 1 95.81 309 ALA A N 1
ATOM 2406 C CA . ALA A 1 309 ? 12.359 -7.684 9.266 1 95.81 309 ALA A CA 1
ATOM 2407 C C . ALA A 1 309 ? 11.961 -8.961 9.992 1 95.81 309 ALA A C 1
ATOM 2409 O O . ALA A 1 309 ? 10.883 -9.039 10.578 1 95.81 309 ALA A O 1
ATOM 2410 N N . ILE A 1 310 ? 12.82 -9.922 9.914 1 96.12 310 ILE A N 1
ATOM 2411 C CA . ILE A 1 310 ? 12.609 -11.195 10.602 1 96.12 310 ILE A CA 1
ATOM 2412 C C . ILE A 1 310 ? 13.344 -11.188 11.938 1 96.12 310 ILE A C 1
ATOM 2414 O O . ILE A 1 310 ? 14.57 -11.242 11.984 1 96.12 310 ILE A O 1
ATOM 2418 N N . ALA A 1 311 ? 12.641 -11.086 13.039 1 93 311 ALA A N 1
ATOM 2419 C CA . ALA A 1 311 ? 13.18 -11.078 14.398 1 93 311 ALA A CA 1
ATOM 2420 C C . ALA A 1 311 ? 14.242 -10 14.555 1 93 311 ALA A C 1
ATOM 2422 O O . ALA A 1 311 ? 15.391 -10.289 14.906 1 93 311 ALA A O 1
ATOM 2423 N N . PRO A 1 312 ? 13.867 -8.805 14.344 1 91.62 312 PRO A N 1
ATOM 2424 C CA . PRO A 1 312 ? 14.844 -7.719 14.461 1 91.62 312 PRO A CA 1
ATOM 2425 C C . PRO A 1 312 ? 15.32 -7.512 15.898 1 91.62 312 PRO A C 1
ATOM 2427 O O . PRO A 1 312 ? 14.547 -7.711 16.844 1 91.62 312 PRO A O 1
ATOM 2430 N N . HIS A 1 313 ? 16.5 -7.078 15.953 1 86.38 313 HIS A N 1
ATOM 2431 C CA . HIS A 1 313 ? 17.078 -6.793 17.25 1 86.38 313 HIS A CA 1
ATOM 2432 C C . HIS A 1 313 ? 16.5 -5.52 17.859 1 86.38 313 HIS A C 1
ATOM 2434 O O . HIS A 1 313 ? 16.391 -5.398 19.078 1 86.38 313 HIS A O 1
ATOM 2440 N N . THR A 1 314 ? 16.281 -4.59 17.047 1 79.06 314 THR A N 1
ATOM 2441 C CA . THR A 1 314 ? 15.719 -3.34 17.531 1 79.06 314 THR A CA 1
ATOM 2442 C C . THR A 1 314 ? 14.211 -3.471 17.719 1 79.06 314 THR A C 1
ATOM 2444 O O . THR A 1 314 ? 13.508 -3.928 16.812 1 79.06 314 THR A O 1
ATOM 2447 N N . LEU A 1 315 ? 13.789 -3 18.75 1 69.69 315 LEU A N 1
ATOM 2448 C CA . LEU A 1 315 ? 12.375 -3.109 19.109 1 69.69 315 LEU A CA 1
ATOM 2449 C C . LEU A 1 315 ? 11.531 -2.143 18.297 1 69.69 315 LEU A C 1
ATOM 2451 O O . LEU A 1 315 ? 10.32 -2.332 18.156 1 69.69 315 LEU A O 1
ATOM 2455 N N . SER A 1 316 ? 12.188 -1.288 17.734 1 73.31 316 SER A N 1
ATOM 2456 C CA . SER A 1 316 ? 11.398 -0.225 17.125 1 73.31 316 SER A CA 1
ATOM 2457 C C . SER A 1 316 ? 11.195 -0.48 15.633 1 73.31 316 SER A C 1
ATOM 2459 O O . SER A 1 316 ? 10.477 0.267 14.961 1 73.31 316 SER A O 1
ATOM 2461 N N . PHE A 1 317 ? 11.703 -1.563 15.281 1 81 317 PHE A N 1
ATOM 2462 C CA . PHE A 1 317 ? 11.523 -1.798 13.852 1 81 317 PHE A CA 1
ATOM 2463 C C . PHE A 1 317 ? 10.086 -2.203 13.547 1 81 317 PHE A C 1
ATOM 2465 O O . PHE A 1 317 ? 9.523 -3.064 14.227 1 81 317 PHE A O 1
ATOM 2472 N N . ARG A 1 318 ? 9.508 -1.519 12.594 1 89.12 318 ARG A N 1
ATOM 2473 C CA . ARG A 1 318 ? 8.172 -1.803 12.094 1 89.12 318 ARG A CA 1
ATOM 2474 C C . ARG A 1 318 ? 8.203 -2.148 10.609 1 89.12 318 ARG A C 1
ATOM 2476 O O . ARG A 1 318 ? 9.055 -1.655 9.867 1 89.12 318 ARG A O 1
ATOM 2483 N N . PRO A 1 319 ? 7.258 -3.061 10.211 1 94.69 319 PRO A N 1
ATOM 2484 C CA . PRO A 1 319 ? 7.152 -3.283 8.773 1 94.69 319 PRO A CA 1
ATOM 2485 C C . PRO A 1 319 ? 6.883 -1.998 7.992 1 94.69 319 PRO A C 1
ATOM 2487 O O . PRO A 1 319 ? 6.168 -1.117 8.477 1 94.69 319 PRO A O 1
ATOM 2490 N N . ILE A 1 320 ? 7.414 -1.97 6.785 1 95.44 320 ILE A N 1
ATOM 2491 C CA . ILE A 1 320 ? 7.289 -0.766 5.973 1 95.44 320 ILE A CA 1
ATOM 2492 C C . ILE A 1 320 ? 6.605 -1.105 4.648 1 95.44 320 ILE A C 1
ATOM 2494 O O . ILE A 1 320 ? 6.863 -2.16 4.062 1 95.44 320 ILE A O 1
ATOM 2498 N N . ILE A 1 321 ? 5.734 -0.191 4.184 1 97.75 321 ILE A N 1
ATOM 2499 C CA . ILE A 1 321 ? 5.086 -0.296 2.881 1 97.75 321 ILE A CA 1
ATOM 2500 C C . ILE A 1 321 ? 5.609 0.798 1.952 1 97.75 321 ILE A C 1
ATOM 2502 O O . ILE A 1 321 ? 5.449 1.988 2.234 1 97.75 321 ILE A O 1
ATOM 2506 N N . LEU A 1 322 ? 6.211 0.379 0.846 1 96.25 322 LEU A N 1
ATOM 2507 C CA . LEU A 1 322 ? 6.812 1.305 -0.109 1 96.25 322 LEU A CA 1
ATOM 2508 C C . LEU A 1 322 ? 6.082 1.253 -1.447 1 96.25 322 LEU A C 1
ATOM 2510 O O . LEU A 1 322 ? 5.492 0.23 -1.797 1 96.25 322 LEU A O 1
ATOM 2514 N N . PRO A 1 323 ? 6.152 2.391 -2.176 1 93.12 323 PRO A N 1
ATOM 2515 C CA . PRO A 1 323 ? 5.617 2.328 -3.537 1 93.12 323 PRO A CA 1
ATOM 2516 C C . PRO A 1 323 ? 6.379 1.353 -4.43 1 93.12 323 PRO A C 1
ATOM 2518 O O . PRO A 1 323 ? 7.594 1.196 -4.277 1 93.12 323 PRO A O 1
ATOM 2521 N N . ASP A 1 324 ? 5.695 0.75 -5.375 1 93.31 324 ASP A N 1
ATOM 2522 C CA . ASP A 1 324 ? 6.332 -0.233 -6.246 1 93.31 324 ASP A CA 1
ATOM 2523 C C . ASP A 1 324 ? 7.23 0.447 -7.277 1 93.31 324 ASP A C 1
ATOM 2525 O O . ASP A 1 324 ? 7.887 -0.225 -8.07 1 93.31 324 ASP A O 1
ATOM 2529 N N . THR A 1 325 ? 7.332 1.787 -7.254 1 89.62 325 THR A N 1
ATOM 2530 C CA . THR A 1 325 ? 8.203 2.527 -8.156 1 89.62 325 THR A CA 1
ATOM 2531 C C . THR A 1 325 ? 9.625 2.607 -7.59 1 89.62 325 THR A C 1
ATOM 2533 O O . THR A 1 325 ? 10.562 2.977 -8.297 1 89.62 325 THR A O 1
ATOM 2536 N N . ILE A 1 326 ? 9.75 2.291 -6.363 1 91.44 326 ILE A N 1
ATOM 2537 C CA . ILE A 1 326 ? 11.055 2.371 -5.707 1 91.44 326 ILE A CA 1
ATOM 2538 C C . ILE A 1 326 ? 11.906 1.165 -6.102 1 91.44 326 ILE A C 1
ATOM 2540 O O . ILE A 1 326 ? 11.398 0.042 -6.18 1 91.44 326 ILE A O 1
ATOM 2544 N N . VAL A 1 327 ? 13.172 1.441 -6.359 1 94.94 327 VAL A N 1
ATOM 2545 C CA . VAL A 1 327 ? 14.141 0.368 -6.527 1 94.94 327 VAL A CA 1
ATOM 2546 C C . VAL A 1 327 ? 14.859 0.11 -5.207 1 94.94 327 VAL A C 1
ATOM 2548 O O . VAL A 1 327 ? 15.562 0.986 -4.691 1 94.94 327 VAL A O 1
ATOM 2551 N N . LEU A 1 328 ? 14.742 -1.076 -4.699 1 97.06 328 LEU A N 1
ATOM 2552 C CA . LEU A 1 328 ? 15.383 -1.453 -3.445 1 97.06 328 LEU A CA 1
ATOM 2553 C C . LEU A 1 328 ? 16.719 -2.145 -3.699 1 97.06 328 LEU A C 1
ATOM 2555 O O . LEU A 1 328 ? 16.844 -2.91 -4.656 1 97.06 328 LEU A O 1
ATOM 2559 N N . ARG A 1 329 ? 17.641 -1.838 -2.912 1 97.69 329 ARG A N 1
ATOM 2560 C CA . ARG A 1 329 ? 18.891 -2.588 -2.84 1 97.69 329 ARG A CA 1
ATOM 2561 C C . ARG A 1 329 ? 19.156 -3.064 -1.416 1 97.69 329 ARG A C 1
ATOM 2563 O O . ARG A 1 329 ? 19.234 -2.256 -0.488 1 97.69 329 ARG A O 1
ATOM 2570 N N . ILE A 1 330 ? 19.281 -4.328 -1.261 1 98.12 330 ILE A N 1
ATOM 2571 C CA . ILE A 1 330 ? 19.516 -4.969 0.027 1 98.12 330 ILE A CA 1
ATOM 2572 C C . ILE A 1 330 ? 20.875 -5.688 0.003 1 98.12 330 ILE A C 1
ATOM 2574 O O . ILE A 1 330 ? 21.047 -6.656 -0.739 1 98.12 330 ILE A O 1
ATOM 2578 N N . GLY A 1 331 ? 21.734 -5.234 0.876 1 97.69 331 GLY A N 1
ATOM 2579 C CA . GLY A 1 331 ? 23.094 -5.75 0.738 1 97.69 331 GLY A CA 1
ATOM 2580 C C . GLY A 1 331 ? 23.719 -6.125 2.064 1 97.69 331 GLY A C 1
ATOM 2581 O O . GLY A 1 331 ? 23.234 -5.723 3.125 1 97.69 331 GLY A O 1
ATOM 2582 N N . VAL A 1 332 ? 24.75 -6.898 1.932 1 97.88 332 VAL A N 1
ATOM 2583 C CA . VAL A 1 332 ? 25.609 -7.266 3.059 1 97.88 332 VAL A CA 1
ATOM 2584 C C . VAL A 1 332 ? 26.797 -6.312 3.141 1 97.88 332 VAL A C 1
ATOM 2586 O O . VAL A 1 332 ? 27.641 -6.281 2.236 1 97.88 332 VAL A O 1
ATOM 2589 N N . PRO A 1 333 ? 26.828 -5.527 4.242 1 97 333 PRO A N 1
ATOM 2590 C CA . PRO A 1 333 ? 27.953 -4.598 4.32 1 97 333 PRO A CA 1
ATOM 2591 C C . PRO A 1 333 ? 29.297 -5.305 4.309 1 97 333 PRO A C 1
ATOM 2593 O O . PRO A 1 333 ? 29.406 -6.457 4.738 1 97 333 PRO A O 1
ATOM 2596 N N . TYR A 1 334 ? 30.344 -4.59 3.887 1 95.75 334 TYR A N 1
ATOM 2597 C CA . TYR A 1 334 ? 31.672 -5.172 3.754 1 95.75 334 TYR A CA 1
ATOM 2598 C C . TYR A 1 334 ? 32.188 -5.633 5.105 1 95.75 334 TYR A C 1
ATOM 2600 O O . TYR A 1 334 ? 32.969 -6.594 5.184 1 95.75 334 TYR A O 1
ATOM 2608 N N . ASP A 1 335 ? 31.797 -5.039 6.133 1 93.75 335 ASP A N 1
ATOM 2609 C CA . ASP A 1 335 ? 32.344 -5.344 7.457 1 93.75 335 ASP A CA 1
ATOM 2610 C C . ASP A 1 335 ? 31.453 -6.336 8.195 1 93.75 335 ASP A C 1
ATOM 2612 O O . ASP A 1 335 ? 31.594 -6.531 9.406 1 93.75 335 ASP A O 1
ATOM 2616 N N . ALA A 1 336 ? 30.484 -6.914 7.531 1 94.38 336 ALA A N 1
ATOM 2617 C CA . ALA A 1 336 ? 29.625 -7.914 8.148 1 94.38 336 ALA A CA 1
ATOM 2618 C C . ALA A 1 336 ? 30.438 -9.125 8.617 1 94.38 336 ALA A C 1
ATOM 2620 O O . ALA A 1 336 ? 31.375 -9.547 7.938 1 94.38 336 ALA A O 1
ATOM 2621 N N . ARG A 1 337 ? 30 -9.734 9.672 1 90.88 337 ARG A N 1
ATOM 2622 C CA . ARG A 1 337 ? 30.703 -10.867 10.25 1 90.88 337 ARG A CA 1
ATOM 2623 C C . ARG A 1 337 ? 30.391 -12.156 9.492 1 90.88 337 ARG A C 1
ATOM 2625 O O . ARG A 1 337 ? 31.188 -13.102 9.516 1 90.88 337 ARG A O 1
ATOM 2632 N N . ALA A 1 338 ? 29.25 -12.148 8.938 1 93.56 338 ALA A N 1
ATOM 2633 C CA . ALA A 1 338 ? 28.812 -13.359 8.25 1 93.56 338 ALA A CA 1
ATOM 2634 C C . ALA A 1 338 ? 28.094 -13.008 6.945 1 93.56 338 ALA A C 1
ATOM 2636 O O . ALA A 1 338 ? 27.594 -11.898 6.785 1 93.56 338 ALA A O 1
ATOM 2637 N N . SER A 1 339 ? 28.125 -14 6.047 1 96.19 339 SER A N 1
ATOM 2638 C CA . SER A 1 339 ? 27.359 -13.875 4.809 1 96.19 339 SER A CA 1
ATOM 2639 C C . SER A 1 339 ? 25.859 -14.031 5.062 1 96.19 339 SER A C 1
ATOM 2641 O O . SER A 1 339 ? 25.453 -14.406 6.164 1 96.19 339 SER A O 1
ATOM 2643 N N . CYS A 1 340 ? 25.109 -13.648 4.094 1 97.5 340 CYS A N 1
ATOM 2644 C CA . CYS A 1 340 ? 23.656 -13.875 4.09 1 97.5 340 CYS A CA 1
ATOM 2645 C C . CYS A 1 340 ? 23.25 -14.789 2.941 1 97.5 340 CYS A C 1
ATOM 2647 O O . CYS A 1 340 ? 24.078 -15.148 2.104 1 97.5 340 CYS A O 1
ATOM 2649 N N . TRP A 1 341 ? 22.078 -15.164 2.967 1 97.75 341 TRP A N 1
ATOM 2650 C CA . TRP A 1 341 ? 21.531 -16 1.906 1 97.75 341 TRP A CA 1
ATOM 2651 C C . TRP A 1 341 ? 20.234 -15.406 1.367 1 97.75 341 TRP A C 1
ATOM 2653 O O . TRP A 1 341 ? 19.375 -14.977 2.139 1 97.75 341 TRP A O 1
ATOM 2663 N N . ALA A 1 342 ? 20.109 -15.375 0.056 1 97.38 342 ALA A N 1
ATOM 2664 C CA . ALA A 1 342 ? 18.906 -14.875 -0.604 1 97.38 342 ALA A CA 1
ATOM 2665 C C . ALA A 1 342 ? 18.078 -16.031 -1.178 1 97.38 342 ALA A C 1
ATOM 2667 O O . ALA A 1 342 ? 18.625 -16.953 -1.766 1 97.38 342 ALA A O 1
ATOM 2668 N N . SER A 1 343 ? 16.828 -15.984 -0.915 1 96.75 343 SER A N 1
ATOM 2669 C CA . SER A 1 343 ? 15.875 -16.938 -1.485 1 96.75 343 SER A CA 1
ATOM 2670 C C . SER A 1 343 ? 14.805 -16.219 -2.301 1 96.75 343 SER A C 1
ATOM 2672 O O . SER A 1 343 ? 14.352 -15.133 -1.925 1 96.75 343 SER A O 1
ATOM 2674 N N . PHE A 1 344 ? 14.391 -16.812 -3.406 1 96.44 344 PHE A N 1
ATOM 2675 C CA . PHE A 1 344 ? 13.406 -16.25 -4.332 1 96.44 344 PHE A CA 1
ATOM 2676 C C . PHE A 1 344 ? 12.18 -17.141 -4.406 1 96.44 344 PHE A C 1
ATOM 2678 O O . PHE A 1 344 ? 12.227 -18.25 -4.965 1 96.44 344 PHE A O 1
ATOM 2685 N N . ASP A 1 345 ? 11.094 -16.688 -3.846 1 96.44 345 ASP A N 1
ATOM 2686 C CA . ASP A 1 345 ? 9.867 -17.453 -3.689 1 96.44 345 ASP A CA 1
ATOM 2687 C C . ASP A 1 345 ? 10.133 -18.797 -3.014 1 96.44 345 ASP A C 1
ATOM 2689 O O . ASP A 1 345 ? 9.578 -19.812 -3.41 1 96.44 345 ASP A O 1
ATOM 2693 N N . GLY A 1 346 ? 11.031 -18.719 -2.098 1 92 346 GLY A N 1
ATOM 2694 C CA . GLY A 1 346 ? 11.336 -19.922 -1.319 1 92 346 GLY A CA 1
ATOM 2695 C C . GLY A 1 346 ? 12.18 -20.922 -2.076 1 92 346 GLY A C 1
ATOM 2696 O O . GLY A 1 346 ? 12.469 -22 -1.562 1 92 346 GLY A O 1
ATOM 2697 N N . LYS A 1 347 ? 12.477 -20.516 -3.248 1 86.06 347 LYS A N 1
ATOM 2698 C CA . LYS A 1 347 ? 13.297 -21.391 -4.074 1 86.06 347 LYS A CA 1
ATOM 2699 C C . LYS A 1 347 ? 14.656 -20.766 -4.363 1 86.06 347 LYS A C 1
ATOM 2701 O O . LYS A 1 347 ? 14.898 -19.609 -4.023 1 86.06 347 LYS A O 1
ATOM 2706 N N . GLU A 1 348 ? 15.547 -21.5 -4.891 1 82.12 348 GLU A N 1
ATOM 2707 C CA . GLU A 1 348 ? 16.844 -21.047 -5.391 1 82.12 348 GLU A CA 1
ATOM 2708 C C . GLU A 1 348 ? 17.594 -20.25 -4.328 1 82.12 348 GLU A C 1
ATOM 2710 O O . GLU A 1 348 ? 17.688 -19.016 -4.422 1 82.12 348 GLU A O 1
ATOM 2715 N N . ARG A 1 349 ? 18.281 -20.75 -3.49 1 91.5 349 ARG A N 1
ATOM 2716 C CA . ARG A 1 349 ? 19.047 -20.031 -2.475 1 91.5 349 ARG A CA 1
ATOM 2717 C C . ARG A 1 349 ? 20.438 -19.703 -2.979 1 91.5 349 ARG A C 1
ATOM 2719 O O . ARG A 1 349 ? 21.062 -20.516 -3.67 1 91.5 349 ARG A O 1
ATOM 2726 N N . SER A 1 350 ? 20.812 -18.531 -2.76 1 95.81 350 SER A N 1
ATOM 2727 C CA . SER A 1 350 ? 22.141 -18.062 -3.137 1 95.81 350 SER A CA 1
ATOM 2728 C C . SER A 1 350 ? 22.828 -17.344 -1.972 1 95.81 350 SER A C 1
ATOM 2730 O O . SER A 1 350 ? 22.219 -16.5 -1.309 1 95.81 350 SER A O 1
ATOM 2732 N N . GLU A 1 351 ? 24.016 -17.703 -1.787 1 97.38 351 GLU A N 1
ATOM 2733 C CA . GLU A 1 351 ? 24.781 -17.016 -0.751 1 97.38 351 GLU A CA 1
ATOM 2734 C C . GLU A 1 351 ? 25.203 -15.625 -1.2 1 97.38 351 GLU A C 1
ATOM 2736 O O . GLU A 1 351 ? 25.594 -15.422 -2.352 1 97.38 351 GLU A O 1
ATOM 2741 N N . LEU A 1 352 ? 25.078 -14.68 -0.364 1 98 352 LEU A N 1
ATOM 2742 C CA . LEU A 1 352 ? 25.578 -13.32 -0.547 1 98 352 LEU A CA 1
ATOM 2743 C C . LEU A 1 352 ? 26.766 -13.047 0.365 1 98 352 LEU A C 1
ATOM 2745 O O . LEU A 1 352 ? 26.609 -12.984 1.588 1 98 352 LEU A O 1
ATOM 2749 N N . LYS A 1 353 ? 27.859 -12.844 -0.208 1 97.06 353 LYS A N 1
ATOM 2750 C CA . LYS A 1 353 ? 29.047 -12.508 0.56 1 97.06 353 LYS A CA 1
ATOM 2751 C C . LYS A 1 353 ? 29.062 -11.023 0.929 1 97.06 353 LYS A C 1
ATOM 2753 O O . LYS A 1 353 ? 28.359 -10.219 0.321 1 97.06 353 LYS A O 1
ATOM 2758 N N . PRO A 1 354 ? 29.844 -10.672 1.995 1 96.81 354 PRO A N 1
ATOM 2759 C CA . PRO A 1 354 ? 29.984 -9.242 2.287 1 96.81 354 PRO A CA 1
ATOM 2760 C C . PRO A 1 354 ? 30.344 -8.414 1.053 1 96.81 354 PRO A C 1
ATOM 2762 O O . PRO A 1 354 ? 31.266 -8.773 0.315 1 96.81 354 PRO A O 1
ATOM 2765 N N . GLY A 1 355 ? 29.578 -7.398 0.836 1 97.19 355 GLY A N 1
ATOM 2766 C CA . GLY A 1 355 ? 29.766 -6.57 -0.345 1 97.19 355 GLY A CA 1
ATOM 2767 C C . GLY A 1 355 ? 28.719 -6.828 -1.421 1 97.19 355 GLY A C 1
ATOM 2768 O O . GLY A 1 355 ? 28.5 -5.98 -2.289 1 97.19 355 GLY A O 1
ATOM 2769 N N . ASP A 1 356 ? 28.125 -8.016 -1.425 1 98.12 356 ASP A N 1
ATOM 2770 C CA . ASP A 1 356 ? 27.078 -8.352 -2.395 1 98.12 356 ASP A CA 1
ATOM 2771 C C . ASP A 1 356 ? 25.75 -7.684 -2.027 1 98.12 356 ASP A C 1
ATOM 2773 O O . ASP A 1 356 ? 25.531 -7.352 -0.864 1 98.12 356 ASP A O 1
ATOM 2777 N N . TYR A 1 357 ? 24.922 -7.434 -2.984 1 97.88 357 TYR A N 1
ATOM 2778 C CA . TYR A 1 357 ? 23.562 -6.961 -2.713 1 97.88 357 TYR A CA 1
ATOM 2779 C C . TYR A 1 357 ? 22.578 -7.465 -3.768 1 97.88 357 TYR A C 1
ATOM 2781 O O . TYR A 1 357 ? 23 -8.039 -4.777 1 97.88 357 TYR A O 1
ATOM 2789 N N . VAL A 1 358 ? 21.297 -7.367 -3.521 1 98.38 358 VAL A N 1
ATOM 2790 C CA . VAL A 1 358 ? 20.219 -7.711 -4.445 1 98.38 358 VAL A CA 1
ATOM 2791 C C . VAL A 1 358 ? 19.422 -6.457 -4.801 1 98.38 358 VAL A C 1
ATOM 2793 O O . VAL A 1 358 ? 19.031 -5.688 -3.916 1 98.38 358 VAL A O 1
ATOM 2796 N N . THR A 1 359 ? 19.266 -6.219 -6.086 1 98.06 359 THR A N 1
ATOM 2797 C CA . THR A 1 359 ? 18.359 -5.164 -6.527 1 98.06 359 THR A CA 1
ATOM 2798 C C . THR A 1 359 ? 16.953 -5.707 -6.727 1 98.06 359 THR A C 1
ATOM 2800 O O . THR A 1 359 ? 16.766 -6.781 -7.305 1 98.06 359 THR A O 1
ATOM 2803 N N . ILE A 1 360 ? 15.984 -5.031 -6.234 1 98.31 360 ILE A N 1
ATOM 2804 C CA . ILE A 1 360 ? 14.594 -5.453 -6.309 1 98.31 360 ILE A CA 1
ATOM 2805 C C . ILE A 1 360 ? 13.742 -4.32 -6.871 1 98.31 360 ILE A C 1
ATOM 2807 O O . ILE A 1 360 ? 13.773 -3.195 -6.367 1 98.31 360 ILE A O 1
ATOM 2811 N N . SER A 1 361 ? 12.977 -4.574 -7.902 1 96.12 361 SER A N 1
ATOM 2812 C CA . SER A 1 361 ? 12.062 -3.604 -8.492 1 96.12 361 SER A CA 1
ATOM 2813 C C . SER A 1 361 ? 10.82 -4.289 -9.062 1 96.12 361 SER A C 1
ATOM 2815 O O . SER A 1 361 ? 10.805 -5.512 -9.227 1 96.12 361 SER A O 1
ATOM 2817 N N . ALA A 1 362 ? 9.781 -3.496 -9.258 1 94.44 362 ALA A N 1
ATOM 2818 C CA . ALA A 1 362 ? 8.594 -4.035 -9.906 1 94.44 362 ALA A CA 1
ATOM 2819 C C . ALA A 1 362 ? 8.93 -4.582 -11.297 1 94.44 362 ALA A C 1
ATOM 2821 O O . ALA A 1 362 ? 9.609 -3.92 -12.086 1 94.44 362 ALA A O 1
ATOM 2822 N N . SER A 1 363 ? 8.477 -5.754 -11.562 1 94.19 363 SER A N 1
ATOM 2823 C CA . SER A 1 363 ? 8.719 -6.383 -12.859 1 94.19 363 SER A CA 1
ATOM 2824 C C . SER A 1 363 ? 7.832 -5.785 -13.945 1 94.19 363 SER A C 1
ATOM 2826 O O . SER A 1 363 ? 6.711 -5.352 -13.664 1 94.19 363 SER A O 1
ATOM 2828 N N . ARG A 1 364 ? 8.328 -5.82 -15.156 1 88.12 364 ARG A N 1
ATOM 2829 C CA . ARG A 1 364 ? 7.5 -5.422 -16.297 1 88.12 364 ARG A CA 1
ATOM 2830 C C . ARG A 1 364 ? 6.562 -6.551 -16.719 1 88.12 364 ARG A C 1
ATOM 2832 O O . ARG A 1 364 ? 5.625 -6.332 -17.484 1 88.12 364 ARG A O 1
ATOM 2839 N N . PHE A 1 365 ? 6.789 -7.723 -16.109 1 90.12 365 PHE A N 1
ATOM 2840 C CA . PHE A 1 365 ? 5.988 -8.891 -16.453 1 90.12 365 PHE A CA 1
ATOM 2841 C C . PHE A 1 365 ? 5.082 -9.281 -15.289 1 90.12 365 PHE A C 1
ATOM 2843 O O . PHE A 1 365 ? 5.496 -10.023 -14.398 1 90.12 365 PHE A O 1
ATOM 2850 N N . PRO A 1 366 ? 3.844 -8.883 -15.344 1 92.19 366 PRO A N 1
ATOM 2851 C CA . PRO A 1 366 ? 2.92 -9.305 -14.281 1 92.19 366 PRO A CA 1
ATOM 2852 C C . PRO A 1 366 ? 2.529 -10.773 -14.398 1 92.19 366 PRO A C 1
ATOM 2854 O O . PRO A 1 366 ? 2.859 -11.438 -15.383 1 92.19 366 PRO A O 1
ATOM 2857 N N . PHE A 1 367 ? 1.972 -11.281 -13.375 1 95 367 PHE A N 1
ATOM 2858 C CA . PHE A 1 367 ? 1.45 -12.648 -13.359 1 95 367 PHE A CA 1
ATOM 2859 C C . PHE A 1 367 ? -0.06 -12.648 -13.57 1 95 367 PHE A C 1
ATOM 2861 O O . PHE A 1 367 ? -0.814 -12.211 -12.703 1 95 367 PHE A O 1
ATOM 2868 N N . PRO A 1 368 ? -0.544 -13.164 -14.656 1 93.56 368 PRO A N 1
ATOM 2869 C CA . PRO A 1 368 ? -1.982 -13.18 -14.93 1 93.56 368 PRO A CA 1
ATOM 2870 C C . PRO A 1 368 ? -2.701 -14.336 -14.242 1 93.56 368 PRO A C 1
ATOM 2872 O O . PRO A 1 368 ? -2.629 -15.477 -14.711 1 93.56 368 PRO A O 1
ATOM 2875 N N . SER A 1 369 ? -3.408 -14.031 -13.219 1 94.5 369 SER A N 1
ATOM 2876 C CA . SER A 1 369 ? -4.203 -15.016 -12.492 1 94.5 369 SER A CA 1
ATOM 2877 C C . SER A 1 369 ? -5.664 -14.977 -12.922 1 94.5 369 SER A C 1
ATOM 2879 O O . SER A 1 369 ? -6.32 -13.938 -12.82 1 94.5 369 SER A O 1
ATOM 2881 N N . VAL A 1 370 ? -6.184 -16.078 -13.383 1 93.88 370 VAL A N 1
ATOM 2882 C CA . VAL A 1 370 ? -7.566 -16.125 -13.844 1 93.88 370 VAL A CA 1
ATOM 2883 C C . VAL A 1 370 ? -8.508 -16.141 -12.641 1 93.88 370 VAL A C 1
ATOM 2885 O O . VAL A 1 370 ? -8.273 -16.859 -11.664 1 93.88 370 VAL A O 1
ATOM 2888 N N . LEU A 1 371 ? -9.516 -15.328 -12.75 1 91.25 371 LEU A N 1
ATOM 2889 C CA . LEU A 1 371 ? -10.523 -15.219 -11.695 1 91.25 371 LEU A CA 1
ATOM 2890 C C . LEU A 1 371 ? -11.828 -15.883 -12.125 1 91.25 371 LEU A C 1
ATOM 2892 O O . LEU A 1 371 ? -12.141 -15.938 -13.312 1 91.25 371 LEU A O 1
ATOM 2896 N N . PRO A 1 372 ? -12.531 -16.344 -11.117 1 87.62 372 PRO A N 1
ATOM 2897 C CA . PRO A 1 372 ? -13.859 -16.844 -11.469 1 87.62 372 PRO A CA 1
ATOM 2898 C C . PRO A 1 372 ? -14.789 -15.766 -12.008 1 87.62 372 PRO A C 1
ATOM 2900 O O . PRO A 1 372 ? -14.719 -14.617 -11.562 1 87.62 372 PRO A O 1
ATOM 2903 N N . LEU A 1 373 ? -15.602 -16.062 -13.062 1 74.06 373 LEU A N 1
ATOM 2904 C CA . LEU A 1 373 ? -16.469 -15.117 -13.742 1 74.06 373 LEU A CA 1
ATOM 2905 C C . LEU A 1 373 ? -17.562 -14.617 -12.797 1 74.06 373 LEU A C 1
ATOM 2907 O O . LEU A 1 373 ? -17.984 -13.461 -12.883 1 74.06 373 LEU A O 1
ATOM 2911 N N . ASP A 1 374 ? -18.234 -15.445 -12.062 1 63.5 374 ASP A N 1
ATOM 2912 C CA . ASP A 1 374 ? -19.391 -15.078 -11.258 1 63.5 374 ASP A CA 1
ATOM 2913 C C . ASP A 1 374 ? -18.984 -14.312 -10.008 1 63.5 374 ASP A C 1
ATOM 2915 O O . ASP A 1 374 ? -19.828 -13.758 -9.305 1 63.5 374 ASP A O 1
ATOM 2919 N N . ARG A 1 375 ? -17.75 -14.422 -9.672 1 56.69 375 ARG A N 1
ATOM 2920 C CA . ARG A 1 375 ? -17.422 -13.906 -8.352 1 56.69 375 ARG A CA 1
ATOM 2921 C C . ARG A 1 375 ? -16.672 -12.578 -8.445 1 56.69 375 ARG A C 1
ATOM 2923 O O . ARG A 1 375 ? -15.633 -12.492 -9.094 1 56.69 375 ARG A O 1
ATOM 2930 N N . ARG A 1 376 ? -17.359 -11.57 -8.492 1 50.31 376 ARG A N 1
ATOM 2931 C CA . ARG A 1 376 ? -16.719 -10.258 -8.453 1 50.31 376 ARG A CA 1
ATOM 2932 C C . ARG A 1 376 ? -15.539 -10.242 -7.492 1 50.31 376 ARG A C 1
ATOM 2934 O O . ARG A 1 376 ? -15.062 -11.305 -7.07 1 50.31 376 ARG A O 1
ATOM 2941 N N . ASN A 1 377 ? -15.336 -8.93 -6.617 1 48.31 377 ASN A N 1
ATOM 2942 C CA . ASN A 1 377 ? -14.328 -8.43 -5.691 1 48.31 377 ASN A CA 1
ATOM 2943 C C . ASN A 1 377 ? -14.086 -9.398 -4.543 1 48.31 377 ASN A C 1
ATOM 2945 O O . ASN A 1 377 ? -13.234 -9.164 -3.689 1 48.31 377 ASN A O 1
ATOM 2949 N N . GLU A 1 378 ? -14.953 -10.453 -4.535 1 53.06 378 GLU A N 1
ATOM 2950 C CA . GLU A 1 378 ? -15.25 -11.297 -3.379 1 53.06 378 GLU A CA 1
ATOM 2951 C C . GLU A 1 378 ? -14.117 -12.289 -3.115 1 53.06 378 GLU A C 1
ATOM 2953 O O . GLU A 1 378 ? -13.984 -12.797 -2 1 53.06 378 GLU A O 1
ATOM 2958 N N . ASP A 1 379 ? -13.148 -12.25 -4 1 75.75 379 ASP A N 1
ATOM 2959 C CA . ASP A 1 379 ? -12.305 -13.438 -3.967 1 75.75 379 ASP A CA 1
ATOM 2960 C C . ASP A 1 379 ? -11.227 -13.312 -2.893 1 75.75 379 ASP A C 1
ATOM 2962 O O . ASP A 1 379 ? -11.008 -14.242 -2.109 1 75.75 379 ASP A O 1
ATOM 2966 N N . TRP A 1 380 ? -10.773 -12.141 -2.602 1 82.38 380 TRP A N 1
ATOM 2967 C CA . TRP A 1 380 ? -9.633 -12.039 -1.694 1 82.38 380 TRP A CA 1
ATOM 2968 C C . TRP A 1 380 ? -10.094 -12.086 -0.24 1 82.38 380 TRP A C 1
ATOM 2970 O O . TRP A 1 380 ? -9.492 -12.781 0.583 1 82.38 380 TRP A O 1
ATOM 2980 N N . VAL A 1 381 ? -11.211 -11.469 -0.038 1 82.25 381 VAL A N 1
ATOM 2981 C CA . VAL A 1 381 ? -11.758 -11.438 1.313 1 82.25 381 VAL A CA 1
ATOM 2982 C C . VAL A 1 381 ? -12.195 -12.844 1.73 1 82.25 381 VAL A C 1
ATOM 2984 O O . VAL A 1 381 ? -11.961 -13.258 2.867 1 82.25 381 VAL A O 1
ATOM 2987 N N . ASP A 1 382 ? -12.773 -13.453 0.823 1 83.12 382 ASP A N 1
ATOM 2988 C CA . ASP A 1 382 ? -13.188 -14.828 1.096 1 83.12 382 ASP A CA 1
ATOM 2989 C C . ASP A 1 382 ? -11.984 -15.711 1.419 1 83.12 382 ASP A C 1
ATOM 2991 O O . ASP A 1 382 ? -12.047 -16.562 2.312 1 83.12 382 ASP A O 1
ATOM 2995 N N . SER A 1 383 ? -10.953 -15.445 0.67 1 85.81 383 SER A N 1
ATOM 2996 C CA . SER A 1 383 ? -9.742 -16.234 0.884 1 85.81 383 SER A CA 1
ATOM 2997 C C . SER A 1 383 ? -9.156 -15.977 2.268 1 85.81 383 SER A C 1
ATOM 2999 O O . SER A 1 383 ? -8.719 -16.906 2.945 1 85.81 383 SER A O 1
ATOM 3001 N N . ILE A 1 384 ? -9.172 -14.742 2.668 1 84.25 384 ILE A N 1
ATOM 3002 C CA . ILE A 1 384 ? -8.633 -14.383 3.975 1 84.25 384 ILE A CA 1
ATOM 3003 C C . ILE A 1 384 ? -9.492 -15.008 5.074 1 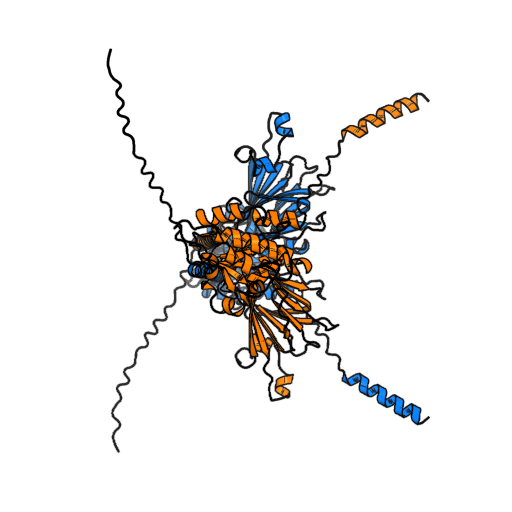84.25 384 ILE A C 1
ATOM 3005 O O . ILE A 1 384 ? -8.961 -15.57 6.035 1 84.25 384 ILE A O 1
ATOM 3009 N N . SER A 1 385 ? -10.781 -14.906 4.906 1 80.56 385 SER A N 1
ATOM 3010 C CA . SER A 1 385 ? -11.703 -15.43 5.902 1 80.56 385 SER A CA 1
ATOM 3011 C C . SER A 1 385 ? -11.562 -16.938 6.051 1 80.56 385 SER A C 1
ATOM 3013 O O . SER A 1 385 ? -11.57 -17.469 7.168 1 80.56 385 SER A O 1
ATOM 3015 N N . ARG A 1 386 ? -11.438 -17.562 5.023 1 78.25 386 ARG A N 1
ATOM 3016 C CA . ARG A 1 386 ? -11.328 -19.016 5.027 1 78.25 386 ARG A CA 1
ATOM 3017 C C . ARG A 1 386 ? -10 -19.469 5.621 1 78.25 386 ARG A C 1
ATOM 3019 O O . ARG A 1 386 ? -9.945 -20.438 6.375 1 78.25 386 ARG A O 1
ATOM 3026 N N . THR A 1 387 ? -9.023 -18.672 5.312 1 72.88 387 THR A N 1
ATOM 3027 C CA . THR A 1 387 ? -7.684 -19.141 5.652 1 72.88 387 THR A CA 1
ATOM 3028 C C . THR A 1 387 ? -7.285 -18.656 7.047 1 72.88 387 THR A C 1
ATOM 3030 O O . THR A 1 387 ? -6.598 -19.375 7.781 1 72.88 387 THR A O 1
ATOM 3033 N N . LEU A 1 388 ? -7.777 -17.453 7.41 1 71.25 388 LEU A N 1
ATOM 3034 C CA . LEU A 1 388 ? -7.328 -16.891 8.68 1 71.25 388 LEU A CA 1
ATOM 3035 C C . LEU A 1 388 ? -8.445 -16.922 9.711 1 71.25 388 LEU A C 1
ATOM 3037 O O . LEU A 1 388 ? -8.25 -16.5 10.859 1 71.25 388 LEU A O 1
ATOM 3041 N N . ASN A 1 389 ? -9.539 -17.5 9.406 1 67 389 ASN A N 1
ATOM 3042 C CA . ASN A 1 389 ? -10.695 -17.656 10.289 1 67 389 ASN A CA 1
ATOM 3043 C C . ASN A 1 389 ? -11.164 -16.312 10.836 1 67 389 ASN A C 1
ATOM 3045 O O . ASN A 1 389 ? -11.445 -16.188 12.023 1 67 389 ASN A O 1
ATOM 3049 N N . TRP A 1 390 ? -11.109 -15.344 10.133 1 64.69 390 TRP A N 1
ATOM 3050 C CA . TRP A 1 390 ? -11.492 -14 10.555 1 64.69 390 TRP A CA 1
ATOM 3051 C C . TRP A 1 390 ? -12.984 -13.93 10.852 1 64.69 390 TRP A C 1
ATOM 3053 O O . TRP A 1 390 ? -13.43 -13.109 11.664 1 64.69 390 TRP A O 1
ATOM 3063 N N . ASN A 1 391 ? -13.859 -14.648 10.172 1 59.47 391 ASN A N 1
ATOM 3064 C CA . ASN A 1 391 ? -15.297 -14.5 10.32 1 59.47 391 ASN A CA 1
ATOM 3065 C C . ASN A 1 391 ? -15.875 -15.547 11.266 1 59.47 391 ASN A C 1
ATOM 3067 O O . ASN A 1 391 ? -17.094 -15.781 11.281 1 59.47 391 ASN A O 1
ATOM 3071 N N . ASN A 1 392 ? -14.992 -16.234 11.945 1 55.69 392 ASN A N 1
ATOM 3072 C CA . ASN A 1 392 ? -15.656 -17.203 12.812 1 55.69 392 ASN A CA 1
ATOM 3073 C C . ASN A 1 392 ? -16.438 -16.516 13.93 1 55.69 392 ASN A C 1
ATOM 3075 O O . ASN A 1 392 ? -15.836 -15.898 14.82 1 55.69 392 ASN A O 1
ATOM 3079 N N . ARG A 1 393 ? -17.578 -15.969 13.484 1 49.66 393 ARG A N 1
ATOM 3080 C CA . ARG A 1 393 ? -18.578 -15.297 14.312 1 49.66 393 ARG A CA 1
ATOM 3081 C C . ARG A 1 393 ? -18.875 -16.109 15.562 1 49.66 393 ARG A C 1
ATOM 3083 O O . ARG A 1 393 ? -19.578 -17.125 15.492 1 49.66 393 ARG A O 1
ATOM 3090 N N . GLN A 1 394 ? -18.031 -16.359 16.406 1 46.62 394 GLN A N 1
ATOM 3091 C CA . GLN A 1 394 ? -18.703 -16.797 17.625 1 46.62 394 GLN A CA 1
ATOM 3092 C C . GLN A 1 394 ? -19.391 -15.617 18.312 1 46.62 394 GLN A C 1
ATOM 3094 O O . GLN A 1 394 ? -18.734 -14.734 18.859 1 46.62 394 GLN A O 1
ATOM 3099 N N . ARG A 1 395 ? -20.547 -15.258 17.781 1 47.28 395 ARG A N 1
ATOM 3100 C CA . ARG A 1 395 ? -21.297 -14.188 18.438 1 47.28 395 ARG A CA 1
ATOM 3101 C C . ARG A 1 395 ? -21.531 -14.5 19.906 1 47.28 395 ARG A C 1
ATOM 3103 O O . ARG A 1 395 ? -21.984 -15.594 20.25 1 47.28 395 ARG A O 1
ATOM 3110 N N . GLN A 1 396 ? -20.859 -13.719 20.734 1 45.5 396 GLN A N 1
ATOM 3111 C CA . GLN A 1 396 ? -21.234 -13.852 22.141 1 45.5 396 GLN A CA 1
ATOM 3112 C C . GLN A 1 396 ? -22.719 -13.562 22.344 1 45.5 396 GLN A C 1
ATOM 3114 O O . GLN A 1 396 ? -23.234 -12.555 21.859 1 45.5 396 GLN A O 1
ATOM 3119 N N . LYS A 1 397 ? -23.391 -14.438 22.688 1 44.38 397 LYS A N 1
ATOM 3120 C CA . LYS A 1 397 ? -24.812 -14.281 23.016 1 44.38 397 LYS A CA 1
ATOM 3121 C C . LYS A 1 397 ? -25.016 -13.133 24 1 44.38 397 LYS A C 1
ATOM 3123 O O . LYS A 1 397 ? -24.25 -12.992 24.969 1 44.38 397 LYS A O 1
ATOM 3128 N N . ALA A 1 398 ? -25.781 -12.102 23.578 1 45.72 398 ALA A N 1
ATOM 3129 C CA . ALA A 1 398 ? -26.203 -11.016 24.438 1 45.72 398 ALA A CA 1
ATOM 3130 C C . ALA A 1 398 ? -26.625 -11.539 25.812 1 45.72 398 ALA A C 1
ATOM 3132 O O . ALA A 1 398 ? -27.234 -12.609 25.922 1 45.72 398 ALA A O 1
ATOM 3133 N N . PHE A 1 399 ? -26.078 -11.062 26.859 1 40.88 399 PHE A N 1
ATOM 3134 C CA . PHE A 1 399 ? -26.516 -11.422 28.203 1 40.88 399 PHE A CA 1
ATOM 3135 C C . PHE A 1 399 ? -28.031 -11.344 28.312 1 40.88 399 PHE A C 1
ATOM 3137 O O . PHE A 1 399 ? -28.625 -10.312 28.016 1 40.88 399 PHE A O 1
ATOM 3144 N N . ASP A 1 400 ? -28.672 -12.352 28.203 1 40.88 400 ASP A N 1
ATOM 3145 C CA . ASP A 1 400 ? -30.094 -12.375 28.578 1 40.88 400 ASP A CA 1
ATOM 3146 C C . ASP A 1 400 ? -30.297 -11.773 29.969 1 40.88 400 ASP A C 1
ATOM 3148 O O . ASP A 1 400 ? -29.828 -12.312 30.969 1 40.88 400 ASP A O 1
ATOM 3152 N N . THR A 1 401 ? -30.406 -10.539 30.125 1 41.62 401 THR A N 1
ATOM 3153 C CA . THR A 1 401 ? -30.75 -9.891 31.391 1 41.62 401 THR A CA 1
ATOM 3154 C C . THR A 1 401 ? -31.938 -10.578 32.062 1 41.62 401 THR A C 1
ATOM 3156 O O . THR A 1 401 ? -32.312 -10.227 33.156 1 41.62 401 THR A O 1
ATOM 3159 N N . GLU A 1 402 ? -32.719 -11.398 31.328 1 40.75 402 GLU A N 1
ATOM 3160 C CA . GLU A 1 402 ? -33.906 -11.82 32.031 1 40.75 402 GLU A CA 1
ATOM 3161 C C . GLU A 1 402 ? -33.594 -12.734 33.188 1 40.75 402 GLU A C 1
ATOM 3163 O O . GLU A 1 402 ? -34.469 -13.047 34 1 40.75 402 GLU A O 1
ATOM 3168 N N . GLY A 1 403 ? -32.438 -13.406 33.188 1 37.5 403 GLY A N 1
ATOM 3169 C CA . GLY A 1 403 ? -32.375 -14.492 34.156 1 37.5 403 GLY A CA 1
ATOM 3170 C C . GLY A 1 403 ? -32.25 -14.016 35.594 1 37.5 403 GLY A C 1
ATOM 3171 O O . GLY A 1 403 ? -32.312 -14.812 36.531 1 37.5 403 GLY A O 1
ATOM 3172 N N . GLU A 1 404 ? -31.547 -12.828 35.812 1 39.03 404 GLU A N 1
ATOM 3173 C CA . GLU A 1 404 ? -31.281 -12.656 37.219 1 39.03 404 GLU A CA 1
ATOM 3174 C C . GLU A 1 404 ? -32.5 -12.164 37.969 1 39.03 404 GLU A C 1
ATOM 3176 O O . GLU A 1 404 ? -32.5 -12.031 39.219 1 39.03 404 GLU A O 1
ATOM 3181 N N . GLU A 1 405 ? -33.5 -11.609 37.25 1 38.53 405 GLU A N 1
ATOM 3182 C CA . GLU A 1 405 ? -34.531 -11.094 38.125 1 38.53 405 GLU A CA 1
ATOM 3183 C C . GLU A 1 405 ? -35.312 -12.234 38.781 1 38.53 405 GLU A C 1
ATOM 3185 O O . GLU A 1 405 ? -36 -12.023 39.781 1 38.53 405 GLU A O 1
ATOM 3190 N N . GLY A 1 406 ? -35.344 -13.406 38.062 1 36.66 406 GLY A N 1
ATOM 3191 C CA . GLY A 1 406 ? -36.25 -14.398 38.625 1 36.66 406 GLY A CA 1
ATOM 3192 C C . GLY A 1 406 ? -35.781 -15.023 39.906 1 36.66 406 GLY A C 1
ATOM 3193 O O . GLY A 1 406 ? -36.531 -15.734 40.562 1 36.66 406 GLY A O 1
ATOM 3194 N N . GLN A 1 407 ? -34.406 -15.156 40 1 36.09 407 GLN A N 1
ATOM 3195 C CA . GLN A 1 407 ? -34.031 -16 41.125 1 36.09 407 GLN A CA 1
ATOM 3196 C C . GLN A 1 407 ? -34.125 -15.25 42.438 1 36.09 407 GLN A C 1
ATOM 3198 O O . GLN A 1 407 ? -34.094 -15.852 43.5 1 36.09 407 GLN A O 1
ATOM 3203 N N . ASN A 1 408 ? -33.938 -13.93 42.281 1 35.34 408 ASN A N 1
ATOM 3204 C CA . ASN A 1 408 ? -33.875 -13.25 43.562 1 35.34 408 ASN A CA 1
ATOM 3205 C C . ASN A 1 408 ? -35.25 -13.102 44.219 1 35.34 408 ASN A C 1
ATOM 3207 O O . ASN A 1 408 ? -35.344 -12.562 45.312 1 35.34 408 ASN A O 1
ATOM 3211 N N . LYS A 1 409 ? -36.281 -13.125 43.406 1 36.06 409 LYS A N 1
ATOM 3212 C CA . LYS A 1 409 ? -37.562 -12.914 44.094 1 36.06 409 LYS A CA 1
ATOM 3213 C C . LYS A 1 409 ? -37.969 -14.164 44.875 1 36.06 409 LYS A C 1
ATOM 3215 O O . LYS A 1 409 ? -38.906 -14.117 45.656 1 36.06 409 LYS A O 1
ATOM 3220 N N . GLY A 1 410 ? -37.5 -15.281 44.281 1 32.38 410 GLY A N 1
ATOM 3221 C CA . GLY A 1 410 ? -38 -16.5 44.906 1 32.38 410 GLY A CA 1
ATOM 3222 C C . GLY A 1 410 ? -37.438 -16.75 46.281 1 32.38 410 GLY A C 1
ATOM 3223 O O . GLY A 1 410 ? -37.969 -17.547 47.062 1 32.38 410 GLY A O 1
ATOM 3224 N N . LYS A 1 411 ? -36.188 -16.312 46.469 1 37.06 411 LYS A N 1
ATOM 3225 C CA . LYS A 1 411 ? -35.625 -16.656 47.781 1 37.06 411 LYS A CA 1
ATOM 3226 C C . LYS A 1 411 ? -36.156 -15.719 48.844 1 37.06 411 LYS A C 1
ATOM 3228 O O . LYS A 1 411 ? -35.969 -15.961 50.062 1 37.06 411 LYS A O 1
ATOM 3233 N N . LYS A 1 412 ? -36.5 -14.508 48.469 1 36.91 412 LYS A N 1
ATOM 3234 C CA . LYS A 1 412 ? -36.938 -13.617 49.531 1 36.91 412 LYS A CA 1
ATOM 3235 C C . LYS A 1 412 ? -38.281 -14.078 50.125 1 36.91 412 LYS A C 1
ATOM 3237 O O . LYS A 1 412 ? -38.656 -13.68 51.219 1 36.91 412 LYS A O 1
ATOM 3242 N N . GLU A 1 413 ? -39.031 -14.656 49.188 1 37.69 413 GLU A N 1
ATOM 3243 C CA . GLU A 1 413 ? -40.344 -15.07 49.75 1 37.69 413 GLU A CA 1
ATOM 3244 C C . GLU A 1 413 ? -40.156 -16.219 50.719 1 37.69 413 GLU A C 1
ATOM 3246 O O . GLU A 1 413 ? -41.031 -16.469 51.562 1 37.69 413 GLU A O 1
ATOM 3251 N N . GLU A 1 414 ? -39.125 -17.031 50.469 1 39.78 414 GLU A N 1
ATOM 3252 C CA . GLU A 1 414 ? -39.062 -18.172 51.375 1 39.78 414 GLU A CA 1
ATOM 3253 C C . GLU A 1 414 ? -38.562 -17.75 52.75 1 39.78 414 GLU A C 1
ATOM 3255 O O . GLU A 1 414 ? -38.906 -18.359 53.75 1 39.78 414 GLU A O 1
ATOM 3260 N N . GLU A 1 415 ? -37.594 -16.781 52.812 1 38.22 415 GLU A N 1
ATOM 3261 C CA . GLU A 1 415 ? -37.062 -16.516 54.125 1 38.22 415 GLU A CA 1
ATOM 3262 C C . GLU A 1 415 ? -38.094 -15.781 55 1 38.22 415 GLU A C 1
ATOM 3264 O O . GLU A 1 415 ? -37.844 -15.578 56.188 1 38.22 415 GLU A O 1
ATOM 3269 N N . ALA A 1 416 ? -39.031 -15.031 54.375 1 39.47 416 ALA A N 1
ATOM 3270 C CA . ALA A 1 416 ? -40 -14.336 55.219 1 39.47 416 ALA A CA 1
ATOM 3271 C C . ALA A 1 416 ? -40.938 -15.32 55.938 1 39.47 416 ALA A C 1
ATOM 3273 O O . ALA A 1 416 ? -41.656 -14.953 56.844 1 39.47 416 ALA A O 1
ATOM 3274 N N . GLN A 1 417 ? -41.156 -16.438 55.188 1 36.56 417 GLN A N 1
ATOM 3275 C CA . GLN A 1 417 ? -42.094 -17.328 55.844 1 36.56 417 GLN A CA 1
ATOM 3276 C C . GLN A 1 417 ? -41.438 -18.109 56.969 1 36.56 417 GLN A C 1
ATOM 3278 O O . GLN A 1 417 ? -42.125 -18.734 57.781 1 36.56 417 GLN A O 1
ATOM 3283 N N . GLU A 1 418 ? -40.062 -18.094 56.938 1 31.55 418 GLU A N 1
ATOM 3284 C CA . GLU A 1 418 ? -39.594 -18.734 58.156 1 31.55 418 GLU A CA 1
ATOM 3285 C C . GLU A 1 418 ? -39.344 -17.703 59.25 1 31.55 418 GLU A C 1
ATOM 3287 O O . GLU A 1 418 ? -38.812 -16.609 59 1 31.55 418 GLU A O 1
ATOM 3292 N N . MET B 1 1 ? -69.25 11.133 -30.422 1 22.67 1 MET B N 1
ATOM 3293 C CA . MET B 1 1 ? -68.75 9.984 -31.203 1 22.67 1 MET B CA 1
ATOM 3294 C C . MET B 1 1 ? -67.438 10.289 -31.906 1 22.67 1 MET B C 1
ATOM 3296 O O . MET B 1 1 ? -67.062 9.562 -32.812 1 22.67 1 MET B O 1
ATOM 3300 N N . TYR B 1 2 ? -66.875 11.438 -31.5 1 25.48 2 TYR B N 1
ATOM 3301 C CA . TYR B 1 2 ? -65.75 12.086 -32.125 1 25.48 2 TYR B CA 1
ATOM 3302 C C . TYR B 1 2 ? -64.562 11.125 -32.25 1 25.48 2 TYR B C 1
ATOM 3304 O O . TYR B 1 2 ? -64.25 10.43 -31.281 1 25.48 2 TYR B O 1
ATOM 3312 N N . LYS B 1 3 ? -64.438 10.633 -33.5 1 26.27 3 LYS B N 1
ATOM 3313 C CA . LYS B 1 3 ? -63.531 9.664 -34.125 1 26.27 3 LYS B CA 1
ATOM 3314 C C . LYS B 1 3 ? -62.062 10.055 -33.906 1 26.27 3 LYS B C 1
ATOM 3316 O O . LYS B 1 3 ? -61.625 11.109 -34.344 1 26.27 3 LYS B O 1
ATOM 3321 N N . PRO B 1 4 ? -61.469 9.805 -32.719 1 22.06 4 PRO B N 1
ATOM 3322 C CA . PRO B 1 4 ? -60.188 10.281 -32.219 1 22.06 4 PRO B CA 1
ATOM 3323 C C . PRO B 1 4 ? -59.031 9.914 -33.156 1 22.06 4 PRO B C 1
ATOM 3325 O O . PRO B 1 4 ? -59 8.812 -33.719 1 22.06 4 PRO B O 1
ATOM 3328 N N . ALA B 1 5 ? -58.688 10.953 -33.969 1 25.98 5 ALA B N 1
ATOM 3329 C CA . ALA B 1 5 ? -57.656 10.891 -35 1 25.98 5 ALA B CA 1
ATOM 3330 C C . ALA B 1 5 ? -56.438 10.062 -34.531 1 25.98 5 ALA B C 1
ATOM 3332 O O . ALA B 1 5 ? -56.188 9.945 -33.344 1 25.98 5 ALA B O 1
ATOM 3333 N N . ASP B 1 6 ? -55.844 9.305 -35.469 1 24.84 6 ASP B N 1
ATOM 3334 C CA . ASP B 1 6 ? -54.844 8.281 -35.781 1 24.84 6 ASP B CA 1
ATOM 3335 C C . ASP B 1 6 ? -53.438 8.742 -35.406 1 24.84 6 ASP B C 1
ATOM 3337 O O . ASP B 1 6 ? -52.906 9.672 -36.031 1 24.84 6 ASP B O 1
ATOM 3341 N N . GLY B 1 7 ? -53.25 9.18 -34.125 1 25.2 7 GLY B N 1
ATOM 3342 C CA . GLY B 1 7 ? -51.969 9.727 -33.719 1 25.2 7 GLY B CA 1
ATOM 3343 C C . GLY B 1 7 ? -50.781 8.906 -34.188 1 25.2 7 GLY B C 1
ATOM 3344 O O . GLY B 1 7 ? -50.812 7.676 -34.125 1 25.2 7 GLY B O 1
ATOM 3345 N N . GLU B 1 8 ? -50.125 9.422 -35.281 1 25.78 8 GLU B N 1
ATOM 3346 C CA . GLU B 1 8 ? -48.906 8.961 -35.938 1 25.78 8 GLU B CA 1
ATOM 3347 C C . GLU B 1 8 ? -47.812 8.609 -34.938 1 25.78 8 GLU B C 1
ATOM 3349 O O . GLU B 1 8 ? -47.406 9.453 -34.125 1 25.78 8 GLU B O 1
ATOM 3354 N N . ASP B 1 9 ? -47.844 7.391 -34.406 1 24.62 9 ASP B N 1
ATOM 3355 C CA . ASP B 1 9 ? -46.875 6.77 -33.5 1 24.62 9 ASP B CA 1
ATOM 3356 C C . ASP B 1 9 ? -45.469 6.844 -34.094 1 24.62 9 ASP B C 1
ATOM 3358 O O . ASP B 1 9 ? -45.156 6.164 -35.062 1 24.62 9 ASP B O 1
ATOM 3362 N N . SER B 1 10 ? -45 8.164 -34.406 1 26.75 10 SER B N 1
ATOM 3363 C CA . SER B 1 10 ? -43.625 8.188 -34.875 1 26.75 10 SER B CA 1
ATOM 3364 C C . SER B 1 10 ? -42.719 7.363 -33.969 1 26.75 10 SER B C 1
ATOM 3366 O O . SER B 1 10 ? -42.625 7.633 -32.781 1 26.75 10 SER B O 1
ATOM 3368 N N . GLY B 1 11 ? -42.625 6.059 -34.281 1 25.34 11 GLY B N 1
ATOM 3369 C CA . GLY B 1 11 ? -41.719 5.074 -33.688 1 25.34 11 GLY B CA 1
ATOM 3370 C C . GLY B 1 11 ? -40.312 5.574 -33.562 1 25.34 11 GLY B C 1
ATOM 3371 O O . GLY B 1 11 ? -39.625 5.816 -34.562 1 25.34 11 GLY B O 1
ATOM 3372 N N . THR B 1 12 ? -40.125 6.609 -32.625 1 26.83 12 THR B N 1
ATOM 3373 C CA . THR B 1 12 ? -38.75 7.008 -32.344 1 26.83 12 THR B CA 1
ATOM 3374 C C . THR B 1 12 ? -37.844 5.781 -32.188 1 26.83 12 THR B C 1
ATOM 3376 O O . THR B 1 12 ? -38.094 4.93 -31.344 1 26.83 12 THR B O 1
ATOM 3379 N N . GLN B 1 13 ? -37.312 5.328 -33.344 1 24.98 13 GLN B N 1
ATOM 3380 C CA . GLN B 1 13 ? -36.25 4.32 -33.312 1 24.98 13 GLN B CA 1
ATOM 3381 C C . GLN B 1 13 ? -35.125 4.691 -32.344 1 24.98 13 GLN B C 1
ATOM 3383 O O . GLN B 1 13 ? -34.5 5.738 -32.469 1 24.98 13 GLN B O 1
ATOM 3388 N N . THR B 1 14 ? -35.469 4.551 -31.078 1 27.64 14 THR B N 1
ATOM 3389 C CA . THR B 1 14 ? -34.344 4.715 -30.141 1 27.64 14 THR B CA 1
ATOM 3390 C C . THR B 1 14 ? -33.125 3.977 -30.625 1 27.64 14 THR B C 1
ATOM 3392 O O . THR B 1 14 ? -33.156 2.779 -30.922 1 27.64 14 THR B O 1
ATOM 3395 N N . PRO B 1 15 ? -32.25 4.707 -31.422 1 28.95 15 PRO B N 1
ATOM 3396 C CA . PRO B 1 15 ? -31.031 4 -31.812 1 28.95 15 PRO B CA 1
ATOM 3397 C C . PRO B 1 15 ? -30.375 3.281 -30.641 1 28.95 15 PRO B C 1
ATOM 3399 O O . PRO B 1 15 ? -30.031 3.912 -29.641 1 28.95 15 PRO B O 1
ATOM 3402 N N . ASP B 1 16 ? -30.891 2.188 -30.25 1 26.91 16 ASP B N 1
ATOM 3403 C CA . ASP B 1 16 ? -30.25 1.303 -29.266 1 26.91 16 ASP B CA 1
ATOM 3404 C C . ASP B 1 16 ? -28.797 1.051 -29.641 1 26.91 16 ASP B C 1
ATOM 3406 O O . ASP B 1 16 ? -28.484 0.069 -30.312 1 26.91 16 ASP B O 1
ATOM 3410 N N . GLY B 1 17 ? -28.188 2.035 -30.406 1 26.67 17 GLY B N 1
ATOM 3411 C CA . GLY B 1 17 ? -26.797 1.666 -30.672 1 26.67 17 GLY B CA 1
ATOM 3412 C C . GLY B 1 17 ? -26.047 1.242 -29.422 1 26.67 17 GLY B C 1
ATOM 3413 O O . GLY B 1 17 ? -25.734 2.074 -28.562 1 26.67 17 GLY B O 1
ATOM 3414 N N . GLY B 1 18 ? -26.469 0.15 -28.891 1 26.89 18 GLY B N 1
ATOM 3415 C CA . GLY B 1 18 ? -25.672 -0.471 -27.844 1 26.89 18 GLY B CA 1
ATOM 3416 C C . GLY B 1 18 ? -24.188 -0.382 -28.094 1 26.89 18 GLY B C 1
ATOM 3417 O O . GLY B 1 18 ? -23.672 -0.994 -29.031 1 26.89 18 GLY B O 1
ATOM 3418 N N . THR B 1 19 ? -23.641 0.832 -28.047 1 27.33 19 THR B N 1
ATOM 3419 C CA . THR B 1 19 ? -22.188 0.933 -28.047 1 27.33 19 THR B CA 1
ATOM 3420 C C . THR B 1 19 ? -21.578 -0.184 -27.219 1 27.33 19 THR B C 1
ATOM 3422 O O . THR B 1 19 ? -21.656 -0.172 -25.984 1 27.33 19 THR B O 1
ATOM 3425 N N . HIS B 1 20 ? -21.797 -1.424 -27.656 1 27.56 20 HIS B N 1
ATOM 3426 C CA . HIS B 1 20 ? -20.891 -2.465 -27.172 1 27.56 20 HIS B CA 1
ATOM 3427 C C . HIS B 1 20 ? -19.453 -1.947 -27.078 1 27.56 20 HIS B C 1
ATOM 3429 O O . HIS B 1 20 ? -18.812 -1.681 -28.094 1 27.56 20 HIS B O 1
ATOM 3435 N N . THR B 1 21 ? -19.219 -1.054 -26.25 1 29.53 21 THR B N 1
ATOM 3436 C CA . THR B 1 21 ? -17.812 -0.829 -26 1 29.53 21 THR B CA 1
ATOM 3437 C C . THR B 1 21 ? -17.016 -2.125 -26.156 1 29.53 21 THR B C 1
ATOM 3439 O O . THR B 1 21 ? -17.219 -3.078 -25.391 1 29.53 21 THR B O 1
ATOM 3442 N N . GLN B 1 22 ? -16.906 -2.598 -27.359 1 29.75 22 GLN B N 1
ATOM 3443 C CA . GLN B 1 22 ? -15.938 -3.643 -27.672 1 29.75 22 GLN B CA 1
ATOM 3444 C C . GLN B 1 22 ? -14.711 -3.551 -26.766 1 29.75 22 GLN B C 1
ATOM 3446 O O . GLN B 1 22 ? -13.977 -2.561 -26.812 1 29.75 22 GLN B O 1
ATOM 3451 N N . SER B 1 23 ? -14.828 -3.84 -25.609 1 35.47 23 SER B N 1
ATOM 3452 C CA . SER B 1 23 ? -13.641 -4.004 -24.781 1 35.47 23 SER B CA 1
ATOM 3453 C C . SER B 1 23 ? -12.453 -4.5 -25.609 1 35.47 23 SER B C 1
ATOM 3455 O O . SER B 1 23 ? -12.523 -5.559 -26.234 1 35.47 23 SER B O 1
ATOM 3457 N N . ARG B 1 24 ? -11.891 -3.779 -26.438 1 38.19 24 ARG B N 1
ATOM 3458 C CA . ARG B 1 24 ? -10.68 -4.117 -27.172 1 38.19 24 ARG B CA 1
ATOM 3459 C C . ARG B 1 24 ? -9.758 -5 -26.328 1 38.19 24 ARG B C 1
ATOM 3461 O O . ARG B 1 24 ? -9.391 -4.637 -25.219 1 38.19 24 ARG B O 1
ATOM 3468 N N . LEU B 1 25 ? -9.867 -6.309 -26.422 1 47 25 LEU B N 1
ATOM 3469 C CA . LEU B 1 25 ? -9.008 -7.34 -25.859 1 47 25 LEU B CA 1
ATOM 3470 C C . LEU B 1 25 ? -7.543 -6.91 -25.906 1 47 25 LEU B C 1
ATOM 3472 O O . LEU B 1 25 ? -6.98 -6.727 -26.984 1 47 25 LEU B O 1
ATOM 3476 N N . LEU B 1 26 ? -7.121 -6.219 -25.078 1 56.72 26 LEU B N 1
ATOM 3477 C CA . LEU B 1 26 ? -5.715 -5.832 -25 1 56.72 26 LEU B CA 1
ATOM 3478 C C . LEU B 1 26 ? -4.816 -7.059 -24.953 1 56.72 26 LEU B C 1
ATOM 3480 O O . LEU B 1 26 ? -5.188 -8.086 -24.375 1 56.72 26 LEU B O 1
ATOM 3484 N N . THR B 1 27 ? -3.846 -7.004 -25.844 1 65.62 27 THR B N 1
ATOM 3485 C CA . THR B 1 27 ? -2.807 -8.023 -25.797 1 65.62 27 THR B CA 1
ATOM 3486 C C . THR B 1 27 ? -2.064 -7.992 -24.469 1 65.62 27 THR B C 1
ATOM 3488 O O . THR B 1 27 ? -2.195 -7.035 -23.703 1 65.62 27 THR B O 1
ATOM 3491 N N . LYS B 1 28 ? -1.508 -9.023 -24.188 1 67.25 28 LYS B N 1
ATOM 3492 C CA . LYS B 1 28 ? -0.676 -9.133 -22.984 1 67.25 28 LYS B CA 1
ATOM 3493 C C . LYS B 1 28 ? 0.328 -7.984 -22.922 1 67.25 28 LYS B C 1
ATOM 3495 O O . LYS B 1 28 ? 0.537 -7.406 -21.844 1 67.25 28 LYS B O 1
ATOM 3500 N N . LYS B 1 29 ? 0.84 -7.699 -24 1 71.94 29 LYS B N 1
ATOM 3501 C CA . LYS B 1 29 ? 1.839 -6.637 -24.062 1 71.94 29 LYS B CA 1
ATOM 3502 C C . LYS B 1 29 ? 1.214 -5.277 -23.766 1 71.94 29 LYS B C 1
ATOM 3504 O O . LYS B 1 29 ? 1.787 -4.469 -23.031 1 71.94 29 LYS B O 1
ATOM 3509 N N . GLN B 1 30 ? 0.063 -5.098 -24.25 1 72.56 30 GLN B N 1
ATOM 3510 C CA . GLN B 1 30 ? -0.62 -3.82 -24.062 1 72.56 30 GLN B CA 1
ATOM 3511 C C . GLN B 1 30 ? -1.008 -3.623 -22.594 1 72.56 30 GLN B C 1
ATOM 3513 O O . GLN B 1 30 ? -0.898 -2.518 -22.062 1 72.56 30 GLN B O 1
ATOM 3518 N N . LEU B 1 31 ? -1.294 -4.695 -22.078 1 72.56 31 LEU B N 1
ATOM 3519 C CA . LEU B 1 31 ? -1.693 -4.637 -20.688 1 72.56 31 LEU B CA 1
ATOM 3520 C C . LEU B 1 31 ? -0.501 -4.301 -19.781 1 72.56 31 LEU B C 1
ATOM 3522 O O . LEU B 1 31 ? -0.609 -3.471 -18.891 1 72.56 31 LEU B O 1
ATOM 3526 N N . SER B 1 32 ? 0.539 -4.918 -20.125 1 75 32 SER B N 1
ATOM 3527 C CA . SER B 1 32 ? 1.76 -4.664 -19.359 1 75 32 SER B CA 1
ATOM 3528 C C . SER B 1 32 ? 2.225 -3.221 -19.531 1 75 32 SER B C 1
ATOM 3530 O O . SER B 1 32 ? 2.621 -2.574 -18.562 1 75 32 SER B O 1
ATOM 3532 N N . ASP B 1 33 ? 2.094 -2.73 -20.656 1 78.38 33 ASP B N 1
ATOM 3533 C CA . ASP B 1 33 ? 2.504 -1.359 -20.938 1 78.38 33 ASP B CA 1
ATOM 3534 C C . ASP B 1 33 ? 1.613 -0.354 -20.219 1 78.38 33 ASP B C 1
ATOM 3536 O O . ASP B 1 33 ? 2.098 0.663 -19.719 1 78.38 33 ASP B O 1
ATOM 3540 N N . MET B 1 34 ? 0.409 -0.708 -20.203 1 73.69 34 MET B N 1
ATOM 3541 C CA . MET B 1 34 ? -0.534 0.178 -19.516 1 73.69 34 MET B CA 1
ATOM 3542 C C . MET B 1 34 ? -0.249 0.236 -18.031 1 73.69 34 MET B C 1
ATOM 3544 O O . MET B 1 34 ? -0.23 1.317 -17.438 1 73.69 34 MET B O 1
ATOM 3548 N N . ARG B 1 35 ? -0.009 -0.86 -17.516 1 76.81 35 ARG B N 1
ATOM 3549 C CA . ARG B 1 35 ? 0.292 -0.906 -16.094 1 76.81 35 ARG B CA 1
ATOM 3550 C C . ARG B 1 35 ? 1.572 -0.139 -15.773 1 76.81 35 ARG B C 1
ATOM 3552 O O . ARG B 1 35 ? 1.636 0.592 -14.781 1 76.81 35 ARG B O 1
ATOM 3559 N N . ASN B 1 36 ? 2.465 -0.249 -16.625 1 77.06 36 ASN B N 1
ATOM 3560 C CA . ASN B 1 36 ? 3.717 0.482 -16.453 1 77.06 36 ASN B CA 1
ATOM 3561 C C . ASN B 1 36 ? 3.51 1.987 -16.594 1 77.06 36 ASN B C 1
ATOM 3563 O O . ASN B 1 36 ? 4.125 2.773 -15.875 1 77.06 36 ASN B O 1
ATOM 3567 N N . GLY B 1 37 ? 2.707 2.264 -17.438 1 75.69 37 GLY B N 1
ATOM 3568 C CA . GLY B 1 37 ? 2.387 3.668 -17.641 1 75.69 37 GLY B CA 1
ATOM 3569 C C . GLY B 1 37 ? 1.728 4.301 -16.422 1 75.69 37 GLY B C 1
ATOM 3570 O O . GLY B 1 37 ? 2.094 5.406 -16.016 1 75.69 37 GLY B O 1
ATOM 3571 N N . ILE B 1 38 ? 0.847 3.592 -15.883 1 77.06 38 ILE B N 1
ATOM 3572 C CA . ILE B 1 38 ? 0.147 4.082 -14.703 1 77.06 38 ILE B CA 1
ATOM 3573 C C . ILE B 1 38 ? 1.135 4.246 -13.547 1 77.06 38 ILE B C 1
ATOM 3575 O O . ILE B 1 38 ? 1.093 5.242 -12.82 1 77.06 38 ILE B O 1
ATOM 3579 N N . ARG B 1 39 ? 1.989 3.33 -13.461 1 76.25 39 ARG B N 1
ATOM 3580 C CA . ARG B 1 39 ? 3.008 3.377 -12.414 1 76.25 39 ARG B CA 1
ATOM 3581 C C . ARG B 1 39 ? 3.893 4.609 -12.57 1 76.25 39 ARG B C 1
ATOM 3583 O O . ARG B 1 39 ? 4.164 5.309 -11.594 1 76.25 39 ARG B O 1
ATOM 3590 N N . GLU B 1 40 ? 4.25 4.852 -13.75 1 76.94 40 GLU B N 1
ATOM 3591 C CA . GLU B 1 40 ? 5.113 6 -14.023 1 76.94 40 GLU B CA 1
ATOM 3592 C C . GLU B 1 40 ? 4.391 7.312 -13.734 1 76.94 40 GLU B C 1
ATOM 3594 O O . GLU B 1 40 ? 4.988 8.25 -13.211 1 76.94 40 GLU B O 1
ATOM 3599 N N . MET B 1 41 ? 3.203 7.301 -14.07 1 77.25 41 MET B N 1
ATOM 3600 C CA . MET B 1 41 ? 2.414 8.508 -13.836 1 77.25 41 MET B CA 1
ATOM 3601 C C . MET B 1 41 ? 2.221 8.742 -12.336 1 77.25 41 MET B C 1
ATOM 3603 O O . MET B 1 41 ? 2.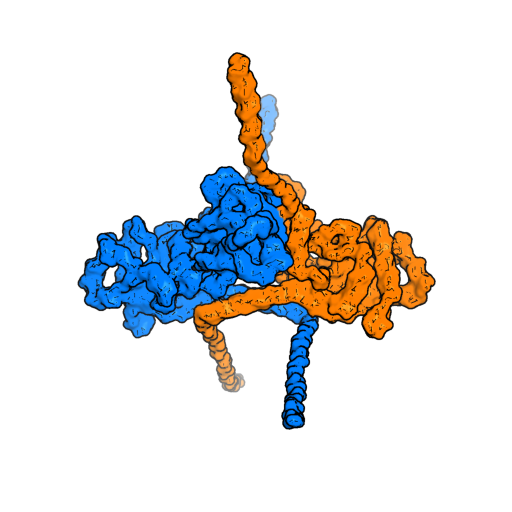312 9.875 -11.867 1 77.25 41 MET B O 1
ATOM 3607 N N . SER B 1 42 ? 1.986 7.668 -11.664 1 75.75 42 SER B N 1
ATOM 3608 C CA . SER B 1 42 ? 1.809 7.766 -10.219 1 75.75 42 SER B CA 1
ATOM 3609 C C . SER B 1 42 ? 3.068 8.297 -9.547 1 75.75 42 SER B C 1
ATOM 3611 O O . SER B 1 42 ? 2.99 9.102 -8.617 1 75.75 42 SER B O 1
ATOM 3613 N N . LYS B 1 43 ? 4.117 7.855 -10.031 1 72.69 43 LYS B N 1
ATOM 3614 C CA . LYS B 1 43 ? 5.406 8.297 -9.5 1 72.69 43 LYS B CA 1
ATOM 3615 C C . LYS B 1 43 ? 5.59 9.805 -9.688 1 72.69 43 LYS B C 1
ATOM 3617 O O . LYS B 1 43 ? 6.023 10.5 -8.766 1 72.69 43 LYS B O 1
ATOM 3622 N N . LYS B 1 44 ? 5.207 10.273 -10.773 1 71.44 44 LYS B N 1
ATOM 3623 C CA . LYS B 1 44 ? 5.391 11.68 -11.117 1 71.44 44 LYS B CA 1
ATOM 3624 C C . LYS B 1 44 ? 4.43 12.57 -10.328 1 71.44 44 LYS B C 1
ATOM 3626 O O . LYS B 1 44 ? 4.742 13.727 -10.031 1 71.44 44 LYS B O 1
ATOM 3631 N N . MET B 1 45 ? 3.361 12.047 -9.953 1 71.12 45 MET B N 1
ATOM 3632 C CA . MET B 1 45 ? 2.318 12.844 -9.305 1 71.12 45 MET B CA 1
ATOM 3633 C C . MET B 1 45 ? 2.594 12.992 -7.816 1 71.12 45 MET B C 1
ATOM 3635 O O . MET B 1 45 ? 2.018 13.859 -7.156 1 71.12 45 MET B O 1
ATOM 3639 N N . GLY B 1 46 ? 3.457 12.227 -7.371 1 72.88 46 GLY B N 1
ATOM 3640 C CA . GLY B 1 46 ? 3.762 12.305 -5.953 1 72.88 46 GLY B CA 1
ATOM 3641 C C . GLY B 1 46 ? 4.422 13.609 -5.555 1 72.88 46 GLY B C 1
ATOM 3642 O O . GLY B 1 46 ? 4.324 14.039 -4.402 1 72.88 46 GLY B O 1
ATOM 3643 N N . ARG B 1 47 ? 5.105 14.234 -6.5 1 78.81 47 ARG B N 1
ATOM 3644 C CA . ARG B 1 47 ? 5.777 15.516 -6.281 1 78.81 47 ARG B CA 1
ATOM 3645 C C . ARG B 1 47 ? 5.586 16.438 -7.477 1 78.81 47 ARG B C 1
ATOM 3647 O O . ARG B 1 47 ? 5.91 16.078 -8.609 1 78.81 47 ARG B O 1
ATOM 3654 N N . ILE B 1 48 ? 5.059 17.672 -7.137 1 80.88 48 ILE B N 1
ATOM 3655 C CA . ILE B 1 48 ? 4.762 18.609 -8.211 1 80.88 48 ILE B CA 1
ATOM 3656 C C . ILE B 1 48 ? 5.387 19.969 -7.891 1 80.88 48 ILE B C 1
ATOM 3658 O O . ILE B 1 48 ? 5.277 20.469 -6.766 1 80.88 48 ILE B O 1
ATOM 3662 N N . ARG B 1 49 ? 5.992 20.516 -8.836 1 82.44 49 ARG B N 1
ATOM 3663 C CA . ARG B 1 49 ? 6.539 21.859 -8.68 1 82.44 49 ARG B CA 1
ATOM 3664 C C . ARG B 1 49 ? 5.531 22.922 -9.117 1 82.44 49 ARG B C 1
ATOM 3666 O O . ARG B 1 49 ? 4.895 22.781 -10.164 1 82.44 49 ARG B O 1
ATOM 3673 N N . LEU B 1 50 ? 5.367 23.922 -8.258 1 81.81 50 LEU B N 1
ATOM 3674 C CA . LEU B 1 50 ? 4.398 24.984 -8.508 1 81.81 50 LEU B CA 1
ATOM 3675 C C . LEU B 1 50 ? 5.055 26.359 -8.398 1 81.81 50 LEU B C 1
ATOM 3677 O O . LEU B 1 50 ? 5.883 26.578 -7.516 1 81.81 50 LEU B O 1
ATOM 3681 N N . MET B 1 51 ? 4.742 27.125 -9.43 1 80.25 51 MET B N 1
ATOM 3682 C CA . MET B 1 51 ? 5.027 28.547 -9.289 1 80.25 51 MET B CA 1
ATOM 3683 C C . MET B 1 51 ? 3.807 29.297 -8.773 1 80.25 51 MET B C 1
ATOM 3685 O O . MET B 1 51 ? 2.744 29.266 -9.398 1 80.25 51 MET B O 1
ATOM 3689 N N . LEU B 1 52 ? 3.98 29.734 -7.531 1 78.19 52 LEU B N 1
ATOM 3690 C CA . LEU B 1 52 ? 2.84 30.422 -6.93 1 78.19 52 LEU B CA 1
ATOM 3691 C C . LEU B 1 52 ? 3.029 31.938 -6.969 1 78.19 52 LEU B C 1
ATOM 3693 O O . LEU B 1 52 ? 4.145 32.438 -6.801 1 78.19 52 LEU B O 1
ATOM 3697 N N . ASP B 1 53 ? 1.907 32.625 -7.387 1 85.06 53 ASP B N 1
ATOM 3698 C CA . ASP B 1 53 ? 1.831 34.062 -7.152 1 85.06 53 ASP B CA 1
ATOM 3699 C C . ASP B 1 53 ? 1.301 34.344 -5.75 1 85.06 53 ASP B C 1
ATOM 3701 O O . ASP B 1 53 ? 0.099 34.562 -5.566 1 85.06 53 ASP B O 1
ATOM 3705 N N . VAL B 1 54 ? 2.189 34.531 -4.828 1 91.75 54 VAL B N 1
ATOM 3706 C CA . VAL B 1 54 ? 1.82 34.594 -3.42 1 91.75 54 VAL B CA 1
ATOM 3707 C C . VAL B 1 54 ? 1.528 36.062 -3.047 1 91.75 54 VAL B C 1
ATOM 3709 O O . VAL B 1 54 ? 2.35 36.938 -3.291 1 91.75 54 VAL B O 1
ATOM 3712 N N . ARG B 1 55 ? 0.397 36.281 -2.549 1 94.62 55 ARG B N 1
ATOM 3713 C CA . ARG B 1 55 ? 0.01 37.594 -2.021 1 94.62 55 ARG B CA 1
ATOM 3714 C C . ARG B 1 55 ? -0.626 37.469 -0.642 1 94.62 55 ARG B C 1
ATOM 3716 O O . ARG B 1 55 ? -0.246 38.188 0.294 1 94.62 55 ARG B O 1
ATOM 3723 N N . ASN B 1 56 ? -1.588 36.562 -0.525 1 97.12 56 ASN B N 1
ATOM 3724 C CA . ASN B 1 56 ? -2.268 36.312 0.741 1 97.12 56 ASN B CA 1
ATOM 3725 C C . ASN B 1 56 ? -1.65 35.156 1.482 1 97.12 56 ASN B C 1
ATOM 3727 O O . ASN B 1 56 ? -1.824 34 1.076 1 97.12 56 ASN B O 1
ATOM 3731 N N . ILE B 1 57 ? -1.008 35.469 2.602 1 98.31 57 ILE B N 1
ATOM 3732 C CA . ILE B 1 57 ? -0.288 34.438 3.359 1 98.31 57 ILE B CA 1
ATOM 3733 C C . ILE B 1 57 ? -1.032 34.156 4.66 1 98.31 57 ILE B C 1
ATOM 3735 O O . ILE B 1 57 ? -1.282 35.062 5.461 1 98.31 57 ILE B O 1
ATOM 3739 N N . PHE B 1 58 ? -1.36 32.906 4.816 1 98.5 58 PHE B N 1
ATOM 3740 C CA . PHE B 1 58 ? -2.068 32.406 5.996 1 98.5 58 PHE B CA 1
ATOM 3741 C C . PHE B 1 58 ? -1.088 31.906 7.043 1 98.5 58 PHE B C 1
ATOM 3743 O O . PHE B 1 58 ? -0.363 30.938 6.797 1 98.5 58 PHE B O 1
ATOM 3750 N N . LEU B 1 59 ? -1.09 32.531 8.219 1 98.44 59 LEU B N 1
ATOM 3751 C CA . LEU B 1 59 ? -0.256 32.062 9.32 1 98.44 59 LEU B CA 1
ATOM 3752 C C . LEU B 1 59 ? -1.082 31.266 10.312 1 98.44 59 LEU B C 1
ATOM 3754 O O . LEU B 1 59 ? -2.094 31.75 10.828 1 98.44 59 LEU B O 1
ATOM 3758 N N . LEU B 1 60 ? -0.597 30.062 10.555 1 97.56 60 LEU B N 1
ATOM 3759 C CA . LEU B 1 60 ? -1.296 29.172 11.469 1 97.56 60 LEU B CA 1
ATOM 3760 C C . LEU B 1 60 ? -0.395 28.781 12.641 1 97.56 60 LEU B C 1
ATOM 3762 O O . LEU B 1 60 ? 0.72 28.297 12.43 1 97.56 60 LEU B O 1
ATOM 3766 N N . THR B 1 61 ? -0.844 29 13.82 1 94.44 61 THR B N 1
ATOM 3767 C CA . THR B 1 61 ? -0.155 28.578 15.031 1 94.44 61 THR B CA 1
ATOM 3768 C C . THR B 1 61 ? -1.157 28.219 16.125 1 94.44 61 THR B C 1
ATOM 3770 O O . THR B 1 61 ? -2.332 28.578 16.047 1 94.44 61 THR B O 1
ATOM 3773 N N . LYS B 1 62 ? -0.695 27.422 17.031 1 85.56 62 LYS B N 1
ATOM 3774 C CA . LYS B 1 62 ? -1.539 27.156 18.203 1 85.56 62 LYS B CA 1
ATOM 3775 C C . LYS B 1 62 ? -1.583 28.375 19.109 1 85.56 62 LYS B C 1
ATOM 3777 O O . LYS B 1 62 ? -0.57 28.75 19.719 1 85.56 62 LYS B O 1
ATOM 3782 N N . ALA B 1 63 ? -2.666 28.969 19.344 1 76.69 63 ALA B N 1
ATOM 3783 C CA . ALA B 1 63 ? -2.846 30.297 19.938 1 76.69 63 ALA B CA 1
ATOM 3784 C C . ALA B 1 63 ? -2.66 30.25 21.453 1 76.69 63 ALA B C 1
ATOM 3786 O O . ALA B 1 63 ? -2.5 31.297 22.094 1 76.69 63 ALA B O 1
ATOM 3787 N N . HIS B 1 64 ? -2.521 29.094 21.969 1 80.69 64 HIS B N 1
ATOM 3788 C CA . HIS B 1 64 ? -2.42 29.062 23.438 1 80.69 64 HIS B CA 1
ATOM 3789 C C . HIS B 1 64 ? -0.962 29.047 23.875 1 80.69 64 HIS B C 1
ATOM 3791 O O . HIS B 1 64 ? -0.673 29.203 25.062 1 80.69 64 HIS B O 1
ATOM 3797 N N . ASP B 1 65 ? -0.096 29.016 23 1 85.06 65 ASP B N 1
ATOM 3798 C CA . ASP B 1 65 ? 1.33 29 23.312 1 85.06 65 ASP B CA 1
ATOM 3799 C C . ASP B 1 65 ? 1.955 30.375 23.094 1 85.06 65 ASP B C 1
ATOM 3801 O O . ASP B 1 65 ? 2.188 30.781 21.953 1 85.06 65 ASP B O 1
ATOM 3805 N N . GLN B 1 66 ? 2.359 31.078 24.172 1 88.19 66 GLN B N 1
ATOM 3806 C CA . GLN B 1 66 ? 2.859 32.438 24.109 1 88.19 66 GLN B CA 1
ATOM 3807 C C . GLN B 1 66 ? 4.129 32.531 23.266 1 88.19 66 GLN B C 1
ATOM 3809 O O . GLN B 1 66 ? 4.344 33.5 22.547 1 88.19 66 GLN B O 1
ATOM 3814 N N . ASN B 1 67 ? 4.922 31.531 23.469 1 89.88 67 ASN B N 1
ATOM 3815 C CA . ASN B 1 67 ? 6.148 31.5 22.672 1 89.88 67 ASN B CA 1
ATOM 3816 C C . ASN B 1 67 ? 5.848 31.422 21.188 1 89.88 67 ASN B C 1
ATOM 3818 O O . ASN B 1 67 ? 6.508 32.062 20.375 1 89.88 67 ASN B O 1
ATOM 3822 N N . LEU B 1 68 ? 4.898 30.656 20.844 1 91.81 68 LEU B N 1
ATOM 3823 C CA . LEU B 1 68 ? 4.52 30.484 19.438 1 91.81 68 LEU B CA 1
ATOM 3824 C C . LEU B 1 68 ? 3.893 31.766 18.891 1 91.81 68 LEU B C 1
ATOM 3826 O O . LEU B 1 68 ? 4.074 32.094 17.719 1 91.81 68 LEU B O 1
ATOM 3830 N N . ILE B 1 69 ? 3.199 32.438 19.75 1 94.75 69 ILE B N 1
ATOM 3831 C CA . ILE B 1 69 ? 2.572 33.688 19.344 1 94.75 69 ILE B CA 1
ATOM 3832 C C . ILE B 1 69 ? 3.648 34.719 19.016 1 94.75 69 ILE B C 1
ATOM 3834 O O . ILE B 1 69 ? 3.547 35.438 18 1 94.75 69 ILE B O 1
ATOM 3838 N N . LYS B 1 70 ? 4.668 34.781 19.828 1 95.06 70 LYS B N 1
ATOM 3839 C CA . LYS B 1 70 ? 5.77 35.688 19.578 1 95.06 70 LYS B CA 1
ATOM 3840 C C . LYS B 1 70 ? 6.469 35.375 18.25 1 95.06 70 LYS B C 1
ATOM 3842 O O . LYS B 1 70 ? 6.82 36.25 17.484 1 95.06 70 LYS B O 1
ATOM 3847 N N . LYS B 1 71 ? 6.668 34.094 18.078 1 95.75 71 LYS B N 1
ATOM 3848 C CA . LYS B 1 71 ? 7.305 33.656 16.844 1 95.75 71 LYS B CA 1
ATOM 3849 C C . LYS B 1 71 ? 6.438 34 15.633 1 95.75 71 LYS B C 1
ATOM 3851 O O . LYS B 1 71 ? 6.949 34.344 14.578 1 95.75 71 LYS B O 1
ATOM 3856 N N . THR B 1 72 ? 5.184 33.844 15.781 1 96.88 72 THR B N 1
ATOM 3857 C CA . THR B 1 72 ? 4.242 34.188 14.719 1 96.88 72 THR B CA 1
ATOM 3858 C C . THR B 1 72 ? 4.312 35.656 14.406 1 96.88 72 THR B C 1
ATOM 3860 O O . THR B 1 72 ? 4.273 36.062 13.234 1 96.88 72 THR B O 1
ATOM 3863 N N . ARG B 1 73 ? 4.426 36.469 15.438 1 97.56 73 ARG B N 1
ATOM 3864 C CA . ARG B 1 73 ? 4.555 37.906 15.25 1 97.56 73 ARG B CA 1
ATOM 3865 C C . ARG B 1 73 ? 5.805 38.25 14.445 1 97.56 73 ARG B C 1
ATOM 3867 O O . ARG B 1 73 ? 5.758 39.094 13.547 1 97.56 73 ARG B O 1
ATOM 3874 N N . ASP B 1 74 ? 6.879 37.562 14.773 1 97.44 74 ASP B N 1
ATOM 3875 C CA . ASP B 1 74 ? 8.141 37.781 14.07 1 97.44 74 ASP B CA 1
ATOM 3876 C C . ASP B 1 74 ? 7.996 37.5 12.578 1 97.44 74 ASP B C 1
ATOM 3878 O O . ASP B 1 74 ? 8.453 38.281 11.742 1 97.44 74 ASP B O 1
ATOM 3882 N N . VAL B 1 75 ? 7.367 36.438 12.25 1 98.31 75 VAL B N 1
ATOM 3883 C CA . VAL B 1 75 ? 7.184 36.031 10.859 1 98.31 75 VAL B CA 1
ATOM 3884 C C . VAL B 1 75 ? 6.246 37.031 10.164 1 98.31 75 VAL B C 1
ATOM 3886 O O . VAL B 1 75 ? 6.504 37.438 9.031 1 98.31 75 VAL B O 1
ATOM 3889 N N . ALA B 1 76 ? 5.184 37.406 10.844 1 98.38 76 ALA B N 1
ATOM 3890 C CA . ALA B 1 76 ? 4.234 38.375 10.281 1 98.38 76 ALA B CA 1
ATOM 3891 C C . ALA B 1 76 ? 4.918 39.688 9.961 1 98.38 76 ALA B C 1
ATOM 3893 O O . ALA B 1 76 ? 4.742 40.25 8.875 1 98.38 76 ALA B O 1
ATOM 3894 N N . GLU B 1 77 ? 5.672 40.156 10.93 1 98.19 77 GLU B N 1
ATOM 3895 C CA . GLU B 1 77 ? 6.375 41.406 10.742 1 98.19 77 GLU B CA 1
ATOM 3896 C C . GLU B 1 77 ? 7.344 41.344 9.562 1 98.19 77 GLU B C 1
ATOM 3898 O O . GLU B 1 77 ? 7.398 42.25 8.734 1 98.19 77 GLU B O 1
ATOM 3903 N N . TRP B 1 78 ? 8.078 40.312 9.5 1 98.31 78 TRP B N 1
ATOM 3904 C CA . TRP B 1 78 ? 9.031 40.125 8.406 1 98.31 78 TRP B CA 1
ATOM 3905 C C . TRP B 1 78 ? 8.32 40.094 7.059 1 98.31 78 TRP B C 1
ATOM 3907 O O . TRP B 1 78 ? 8.766 40.75 6.109 1 98.31 78 TRP B O 1
ATOM 3917 N N . LEU B 1 79 ? 7.215 39.344 6.984 1 98.38 79 LEU B N 1
ATOM 3918 C CA . LEU B 1 79 ? 6.457 39.25 5.742 1 98.38 79 LEU B CA 1
ATOM 3919 C C . LEU B 1 79 ? 5.926 40.594 5.309 1 98.38 79 LEU B C 1
ATOM 3921 O O . LEU B 1 79 ? 5.949 40.938 4.121 1 98.38 79 LEU B O 1
ATOM 3925 N N . LEU B 1 80 ? 5.477 41.375 6.273 1 98 80 LEU B N 1
ATOM 3926 C CA . LEU B 1 80 ? 4.918 42.688 5.977 1 98 80 LEU B CA 1
ATOM 3927 C C . LEU B 1 80 ? 5.992 43.625 5.418 1 98 80 LEU B C 1
ATOM 3929 O O . LEU B 1 80 ? 5.68 44.594 4.715 1 98 80 LEU B O 1
ATOM 3933 N N . GLN B 1 81 ? 7.223 43.281 5.719 1 97.31 81 GLN B N 1
ATOM 3934 C CA . GLN B 1 81 ? 8.344 44.094 5.262 1 97.31 81 GLN B CA 1
ATOM 3935 C C . GLN B 1 81 ? 8.805 43.688 3.873 1 97.31 81 GLN B C 1
ATOM 3937 O O . GLN B 1 81 ? 9.594 44.375 3.234 1 97.31 81 GLN B O 1
ATOM 3942 N N . GLN B 1 82 ? 8.25 42.562 3.439 1 95.81 82 GLN B N 1
ATOM 3943 C CA . GLN B 1 82 ? 8.711 42 2.168 1 95.81 82 GLN B CA 1
ATOM 3944 C C . GLN B 1 82 ? 7.777 42.406 1.026 1 95.81 82 GLN B C 1
ATOM 3946 O O . GLN B 1 82 ? 6.672 42.906 1.263 1 95.81 82 GLN B O 1
ATOM 3951 N N . ARG B 1 83 ? 8.32 42.219 -0.22 1 93.75 83 ARG B N 1
ATOM 3952 C CA . ARG B 1 83 ? 7.574 42.344 -1.469 1 93.75 83 ARG B CA 1
ATOM 3953 C C . ARG B 1 83 ? 7.809 41.156 -2.379 1 93.75 83 ARG B C 1
ATOM 3955 O O . ARG B 1 83 ? 8.867 40.531 -2.332 1 93.75 83 ARG B O 1
ATOM 3962 N N . ASN B 1 84 ? 6.793 40.875 -3.098 1 89.25 84 ASN B N 1
ATOM 3963 C CA . ASN B 1 84 ? 6.961 39.75 -4.02 1 89.25 84 ASN B CA 1
ATOM 3964 C C . ASN B 1 84 ? 7.773 40.156 -5.25 1 89.25 84 ASN B C 1
ATOM 3966 O O . ASN B 1 84 ? 8.297 41.281 -5.316 1 89.25 84 ASN B O 1
ATOM 3970 N N . SER B 1 85 ? 7.922 39.219 -6.18 1 83.75 85 SER B N 1
ATOM 3971 C CA . SER B 1 85 ? 8.75 39.406 -7.359 1 83.75 85 SER B CA 1
ATOM 3972 C C . SER B 1 85 ? 8.211 40.562 -8.227 1 83.75 85 SER B C 1
ATOM 3974 O O . SER B 1 85 ? 8.961 41.188 -8.969 1 83.75 85 SER B O 1
ATOM 3976 N N . GLU B 1 86 ? 6.938 40.844 -8.164 1 88.62 86 GLU B N 1
ATOM 3977 C CA . GLU B 1 86 ? 6.301 41.906 -8.938 1 88.62 86 GLU B CA 1
ATOM 3978 C C . GLU B 1 86 ? 6.332 43.219 -8.195 1 88.62 86 GLU B C 1
ATOM 3980 O O . GLU B 1 86 ? 5.809 44.25 -8.68 1 88.62 86 GLU B O 1
ATOM 3985 N N . GLY B 1 87 ? 6.793 43.219 -7.016 1 91.19 87 GLY B N 1
ATOM 3986 C CA . GLY B 1 87 ? 6.891 44.438 -6.223 1 91.19 87 GLY B CA 1
ATOM 3987 C C . GLY B 1 87 ? 5.668 44.688 -5.363 1 91.19 87 GLY B C 1
ATOM 3988 O O . GLY B 1 87 ? 5.535 45.781 -4.766 1 91.19 87 GLY B O 1
ATOM 3989 N N . LYS B 1 88 ? 4.875 43.75 -5.32 1 92.75 88 LYS B N 1
ATOM 3990 C CA . LYS B 1 88 ? 3.66 43.906 -4.523 1 92.75 88 LYS B CA 1
ATOM 3991 C C . LYS B 1 88 ? 3.879 43.438 -3.09 1 92.75 88 LYS B C 1
ATOM 3993 O O . LYS B 1 88 ? 4.617 42.469 -2.855 1 92.75 88 LYS B O 1
ATOM 3998 N N . THR B 1 89 ? 3.146 44.031 -2.197 1 95.5 89 THR B N 1
ATOM 3999 C CA . THR B 1 89 ? 3.26 43.688 -0.783 1 95.5 89 THR B CA 1
ATOM 4000 C C . THR B 1 89 ? 2.391 42.469 -0.444 1 95.5 89 THR B C 1
ATOM 4002 O O . THR B 1 89 ? 1.395 42.219 -1.121 1 95.5 89 THR B O 1
ATOM 4005 N N . TYR B 1 90 ? 2.771 41.812 0.599 1 97.38 90 TYR B N 1
ATOM 4006 C CA . TYR B 1 90 ? 1.999 40.656 1.056 1 97.38 90 TYR B CA 1
ATOM 4007 C C . TYR B 1 90 ? 0.878 41.094 1.993 1 97.38 90 TYR B C 1
ATOM 4009 O O . TYR B 1 90 ? 0.979 42.125 2.654 1 97.38 90 TYR B O 1
ATOM 4017 N N . ILE B 1 91 ? -0.182 40.406 1.94 1 98.19 91 ILE B N 1
ATOM 4018 C CA . ILE B 1 91 ? -1.228 40.469 2.957 1 98.19 91 ILE B CA 1
ATOM 4019 C C . ILE B 1 91 ? -1.101 39.281 3.904 1 98.19 91 ILE B C 1
ATOM 4021 O O . ILE B 1 91 ? -1.035 38.125 3.461 1 98.19 91 ILE B O 1
ATOM 4025 N N . VAL B 1 92 ? -1.039 39.531 5.184 1 98.62 92 VAL B N 1
ATOM 4026 C CA . VAL B 1 92 ? -0.789 38.5 6.168 1 98.62 92 VAL B CA 1
ATOM 4027 C C . VAL B 1 92 ? -2.049 38.25 6.996 1 98.62 92 VAL B C 1
ATOM 4029 O O . VAL B 1 92 ? -2.617 39.188 7.562 1 98.62 92 VAL B O 1
ATOM 4032 N N . TRP B 1 93 ? -2.457 37.031 7.031 1 98.56 93 TRP B N 1
ATOM 4033 C CA . TRP B 1 93 ? -3.639 36.625 7.793 1 98.56 93 TRP B CA 1
ATOM 4034 C C . TRP B 1 93 ? -3.244 35.844 9.047 1 98.56 93 TRP B C 1
ATOM 4036 O O . TRP B 1 93 ? -2.555 34.844 8.961 1 98.56 93 TRP B O 1
ATOM 4046 N N . VAL B 1 94 ? -3.689 36.312 10.203 1 97.88 94 VAL B N 1
ATOM 4047 C CA . VAL B 1 94 ? -3.488 35.625 11.469 1 97.88 94 VAL B CA 1
ATOM 4048 C C . VAL B 1 94 ? -4.84 35.281 12.102 1 97.88 94 VAL B C 1
ATOM 4050 O O . VAL B 1 94 ? -5.871 35.812 11.68 1 97.88 94 VAL B O 1
ATOM 4053 N N . GLU B 1 95 ? -4.832 34.312 13.062 1 97.06 95 GLU B N 1
ATOM 4054 C CA . GLU B 1 95 ? -6.082 33.969 13.727 1 97.06 95 GLU B CA 1
ATOM 4055 C C . GLU B 1 95 ? -6.73 35.156 14.383 1 97.06 95 GLU B C 1
ATOM 4057 O O . GLU B 1 95 ? -6.039 36.031 14.906 1 97.06 95 GLU B O 1
ATOM 4062 N N . HIS B 1 96 ? -8.008 35.25 14.445 1 96.25 96 HIS B N 1
ATOM 4063 C CA . HIS B 1 96 ? -8.75 36.406 14.961 1 96.25 96 HIS B CA 1
ATOM 4064 C C . HIS B 1 96 ? -8.398 36.656 16.422 1 96.25 96 HIS B C 1
ATOM 4066 O O . HIS B 1 96 ? -8.422 37.812 16.859 1 96.25 96 HIS B O 1
ATOM 4072 N N . THR B 1 97 ? -8.016 35.688 17.156 1 94.25 97 THR B N 1
ATOM 4073 C CA . THR B 1 97 ? -7.68 35.844 18.562 1 94.25 97 THR B CA 1
ATOM 4074 C C . THR B 1 97 ? -6.406 36.688 18.734 1 94.25 97 THR B C 1
ATOM 4076 O O . THR B 1 97 ? -6.145 37.219 19.812 1 94.25 97 THR B O 1
ATOM 4079 N N . MET B 1 98 ? -5.629 36.812 17.688 1 94.31 98 MET B N 1
ATOM 4080 C CA . MET B 1 98 ? -4.387 37.562 17.734 1 94.31 98 MET B CA 1
ATOM 4081 C C . MET B 1 98 ? -4.664 39.062 17.828 1 94.31 98 MET B C 1
ATOM 4083 O O . MET B 1 98 ? -3.793 39.844 18.219 1 94.31 98 MET B O 1
ATOM 4087 N N . LYS B 1 99 ? -5.836 39.438 17.406 1 94 99 LYS B N 1
ATOM 4088 C CA . LYS B 1 99 ? -6.203 40.844 17.422 1 94 99 LYS B CA 1
ATOM 4089 C C . LYS B 1 99 ? -6.105 41.438 18.828 1 94 99 LYS B C 1
ATOM 4091 O O . LYS B 1 99 ? -5.684 42.562 19 1 94 99 LYS B O 1
ATOM 4096 N N . THR B 1 100 ? -6.398 40.594 19.797 1 92.75 100 THR B N 1
ATOM 4097 C CA . THR B 1 100 ? -6.434 41.094 21.172 1 92.75 100 THR B CA 1
ATOM 4098 C C . THR B 1 100 ? -5.312 40.5 22 1 92.75 100 THR B C 1
ATOM 4100 O O . THR B 1 100 ? -5.238 40.719 23.219 1 92.75 100 THR B O 1
ATOM 4103 N N . SER B 1 101 ? -4.543 39.75 21.344 1 93.56 101 SER B N 1
ATOM 4104 C CA . SER B 1 101 ? -3.449 39.094 22.062 1 93.56 101 SER B CA 1
ATOM 4105 C C . SER B 1 101 ? -2.379 40.094 22.469 1 93.56 101 SER B C 1
ATOM 4107 O O . SER B 1 101 ? -1.865 40.844 21.625 1 93.56 101 SER B O 1
ATOM 4109 N N . LYS B 1 102 ? -1.981 40.062 23.688 1 92.75 102 LYS B N 1
ATOM 4110 C CA . LYS B 1 102 ? -0.944 40.969 24.188 1 92.75 102 LYS B CA 1
ATOM 4111 C C . LYS B 1 102 ? 0.422 40.594 23.609 1 92.75 102 LYS B C 1
ATOM 4113 O O . LYS B 1 102 ? 1.237 41.469 23.312 1 92.75 102 LYS B O 1
ATOM 4118 N N . SER B 1 103 ? 0.597 39.312 23.484 1 93.25 103 SER B N 1
ATOM 4119 C CA . SER B 1 103 ? 1.888 38.812 23.016 1 93.25 103 SER B CA 1
ATOM 4120 C C . SER B 1 103 ? 2.094 39.125 21.547 1 93.25 103 SER B C 1
ATOM 4122 O O . SER B 1 103 ? 3.205 39.469 21.125 1 93.25 103 SER B O 1
ATOM 4124 N N . PHE B 1 104 ? 1.055 39.031 20.781 1 96.12 104 PHE B N 1
ATOM 4125 C CA . PHE B 1 104 ? 1.162 39.375 19.359 1 96.12 104 PHE B CA 1
ATOM 4126 C C . PHE B 1 104 ? 1.26 40.875 19.156 1 96.12 104 PHE B C 1
ATOM 4128 O O . PHE B 1 104 ? 1.978 41.344 18.266 1 96.12 104 PHE B O 1
ATOM 4135 N N . ASP B 1 105 ? 0.476 41.625 19.922 1 96 105 ASP B N 1
ATOM 4136 C CA . ASP B 1 105 ? 0.511 43.094 19.969 1 96 105 ASP B CA 1
ATOM 4137 C C . ASP B 1 105 ? 0.317 43.688 18.578 1 96 105 ASP B C 1
ATOM 4139 O O . ASP B 1 105 ? 1.154 44.469 18.094 1 96 105 ASP B O 1
ATOM 4143 N N . ALA B 1 106 ? -0.816 43.406 18.031 1 96.31 106 ALA B N 1
ATOM 4144 C CA . ALA B 1 106 ? -1.14 43.875 16.688 1 96.31 106 ALA B CA 1
ATOM 4145 C C . ALA B 1 106 ? -1.063 45.375 16.594 1 96.31 106 ALA B C 1
ATOM 4147 O O . ALA B 1 106 ? -0.658 45.938 15.555 1 96.31 106 ALA B O 1
ATOM 4148 N N . ALA B 1 107 ? -1.41 46.062 17.609 1 95.5 107 ALA B N 1
ATOM 4149 C CA . ALA B 1 107 ? -1.431 47.531 17.609 1 95.5 107 ALA B CA 1
ATOM 4150 C C . ALA B 1 107 ? -0.033 48.094 17.391 1 95.5 107 ALA B C 1
ATOM 4152 O O . ALA B 1 107 ? 0.156 49 16.562 1 95.5 107 ALA B O 1
ATOM 4153 N N . SER B 1 108 ? 0.857 47.531 18.156 1 96.5 108 SER B N 1
ATOM 4154 C CA . SER B 1 108 ? 2.23 48 18.016 1 96.5 108 SER B CA 1
ATOM 4155 C C . SER B 1 108 ? 2.791 47.656 16.641 1 96.5 108 SER B C 1
ATOM 4157 O O . SER B 1 108 ? 3.625 48.406 16.109 1 96.5 108 SER B O 1
ATOM 4159 N N . LEU B 1 109 ? 2.418 46.594 16.141 1 96.19 109 LEU B N 1
ATOM 4160 C CA . LEU B 1 109 ? 2.885 46.156 14.828 1 96.19 109 LEU B CA 1
ATOM 4161 C C . LEU B 1 109 ? 2.373 47.094 13.734 1 96.19 109 LEU B C 1
ATOM 4163 O O . LEU B 1 109 ? 3.143 47.531 12.875 1 96.19 109 LEU B O 1
ATOM 4167 N N . THR B 1 110 ? 1.108 47.438 13.773 1 95.88 110 THR B N 1
ATOM 4168 C CA . THR B 1 110 ? 0.505 48.25 12.727 1 95.88 110 THR B CA 1
ATOM 4169 C C . THR B 1 110 ? 0.925 49.719 12.875 1 95.88 110 THR B C 1
ATOM 4171 O O . THR B 1 110 ? 0.807 50.5 11.93 1 95.88 110 THR B O 1
ATOM 4174 N N . ALA B 1 111 ? 1.401 50.094 14.008 1 96.25 111 ALA B N 1
ATOM 4175 C CA . ALA B 1 111 ? 1.859 51.469 14.25 1 96.25 111 ALA B CA 1
ATOM 4176 C C . ALA B 1 111 ? 3.191 51.719 13.555 1 96.25 111 ALA B C 1
ATOM 4178 O O . ALA B 1 111 ? 3.555 52.875 13.312 1 96.25 111 ALA B O 1
ATOM 4179 N N . LYS B 1 112 ? 3.848 50.75 13.211 1 95.19 112 LYS B N 1
ATOM 4180 C CA . LYS B 1 112 ? 5.168 50.875 12.609 1 95.19 112 LYS B CA 1
ATOM 4181 C C . LYS B 1 112 ? 5.062 51.406 11.18 1 95.19 112 LYS B C 1
ATOM 4183 O O . LYS B 1 112 ? 5.98 52.062 10.695 1 95.19 112 LYS B O 1
ATOM 4188 N N . ASP B 1 113 ? 4.059 51.031 10.523 1 94.69 113 ASP B N 1
ATOM 4189 C CA . ASP B 1 113 ? 3.783 51.438 9.148 1 94.69 113 ASP B CA 1
ATOM 4190 C C . ASP B 1 113 ? 2.281 51.469 8.875 1 94.69 113 ASP B C 1
ATOM 4192 O O . ASP B 1 113 ? 1.574 50.5 9.141 1 94.69 113 ASP B O 1
ATOM 4196 N N . SER B 1 114 ? 1.792 52.531 8.328 1 93.25 114 SER B N 1
ATOM 4197 C CA . SER B 1 114 ? 0.364 52.719 8.102 1 93.25 114 SER B CA 1
ATOM 4198 C C . SER B 1 114 ? -0.191 51.688 7.141 1 93.25 114 SER B C 1
ATOM 4200 O O . SER B 1 114 ? -1.359 51.312 7.238 1 93.25 114 SER B O 1
ATOM 4202 N N . SER B 1 115 ? 0.659 51.188 6.246 1 95 115 SER B N 1
ATOM 4203 C CA . SER B 1 115 ? 0.203 50.219 5.27 1 95 115 SER B CA 1
ATOM 4204 C C . SER B 1 115 ? -0.098 48.875 5.93 1 95 115 SER B C 1
ATOM 4206 O O . SER B 1 115 ? -0.817 48.031 5.367 1 95 115 SER B O 1
ATOM 4208 N N . TYR B 1 116 ? 0.468 48.625 7.105 1 96.81 116 TYR B N 1
ATOM 4209 C CA . TYR B 1 116 ? 0.309 47.344 7.777 1 96.81 116 TYR B CA 1
ATOM 4210 C C . TYR B 1 116 ? -1.127 47.125 8.25 1 96.81 116 TYR B C 1
ATOM 4212 O O . TYR B 1 116 ? -1.606 46 8.344 1 96.81 116 TYR B O 1
ATOM 4220 N N . GLU B 1 117 ? -1.777 48.219 8.547 1 95.06 117 GLU B N 1
ATOM 4221 C CA . GLU B 1 117 ? -3.139 48.156 9.062 1 95.06 117 GLU B CA 1
ATOM 4222 C C . GLU B 1 117 ? -4.07 47.438 8.078 1 95.06 117 GLU B C 1
ATOM 4224 O O . GLU B 1 117 ? -4.934 46.656 8.477 1 95.06 117 GLU B O 1
ATOM 4229 N N . SER B 1 118 ? -3.916 47.75 6.836 1 96.25 118 SER B N 1
ATOM 4230 C CA . SER B 1 118 ? -4.785 47.188 5.82 1 96.25 118 SER B CA 1
ATOM 4231 C C . SER B 1 118 ? -4.27 45.812 5.371 1 96.25 118 SER B C 1
ATOM 4233 O O . SER B 1 118 ? -5 45.062 4.742 1 96.25 118 SER B O 1
ATOM 4235 N N . ARG B 1 119 ? -3.055 45.469 5.719 1 98.06 119 ARG B N 1
ATOM 4236 C CA . ARG B 1 119 ? -2.428 44.281 5.184 1 98.06 119 ARG B CA 1
ATOM 4237 C C . ARG B 1 119 ? -2.361 43.156 6.234 1 98.06 119 ARG B C 1
ATOM 4239 O O . ARG B 1 119 ? -2.105 42 5.91 1 98.06 119 ARG B O 1
ATOM 4246 N N . LEU B 1 120 ? -2.488 43.531 7.48 1 98.38 120 LEU B N 1
ATOM 4247 C CA . LEU B 1 120 ? -2.656 42.562 8.539 1 98.38 120 LEU B CA 1
ATOM 4248 C C . LEU B 1 120 ? -4.133 42.219 8.75 1 98.38 120 LEU B C 1
ATOM 4250 O O . LEU B 1 120 ? -4.898 43.062 9.219 1 98.38 120 LEU B O 1
ATOM 4254 N N . LYS B 1 121 ? -4.496 41.031 8.375 1 98.19 121 LYS B N 1
ATOM 4255 C CA . LYS B 1 121 ? -5.895 40.625 8.438 1 98.19 121 LYS B CA 1
ATOM 4256 C C . LYS B 1 121 ? -6.074 39.438 9.383 1 98.19 121 LYS B C 1
ATOM 4258 O O . LYS B 1 121 ? -5.098 38.844 9.852 1 98.19 121 LYS B O 1
ATOM 4263 N N . TYR B 1 122 ? -7.355 39.094 9.695 1 97.75 122 TYR B N 1
ATOM 4264 C CA . TYR B 1 122 ? -7.664 38.094 10.688 1 97.75 122 TYR B CA 1
ATOM 4265 C C . TYR B 1 122 ? -8.586 37.031 10.109 1 97.75 122 TYR B C 1
ATOM 4267 O O . TYR B 1 122 ? -9.594 37.344 9.469 1 97.75 122 TYR B O 1
ATOM 4275 N N . TRP B 1 123 ? -8.234 35.781 10.281 1 97.31 123 TRP B N 1
ATOM 4276 C CA . TRP B 1 123 ? -9.078 34.719 9.781 1 97.31 123 TRP B CA 1
ATOM 4277 C C . TRP B 1 123 ? -9.852 34.062 10.922 1 97.31 123 TRP B C 1
ATOM 4279 O O . TRP B 1 123 ? -9.445 34.125 12.078 1 97.31 123 TRP B O 1
ATOM 4289 N N . THR B 1 124 ? -11.008 33.5 10.617 1 96.88 124 THR B N 1
ATOM 4290 C CA . THR B 1 124 ? -11.852 32.688 11.477 1 96.88 124 THR B CA 1
ATOM 4291 C C . THR B 1 124 ? -12.078 31.297 10.859 1 96.88 124 THR B C 1
ATOM 4293 O O . THR B 1 124 ? -11.805 31.094 9.672 1 96.88 124 THR B O 1
ATOM 4296 N N . ASN B 1 125 ? -12.539 30.391 11.68 1 94.94 125 ASN B N 1
ATOM 4297 C CA . ASN B 1 125 ? -12.883 29.062 11.172 1 94.94 125 ASN B CA 1
ATOM 4298 C C . ASN B 1 125 ? -13.875 29.156 10.016 1 94.94 125 ASN B C 1
ATOM 4300 O O . ASN B 1 125 ? -13.758 28.422 9.031 1 94.94 125 ASN B O 1
ATOM 4304 N N . GLU B 1 126 ? -14.805 30.031 10.109 1 96 126 GLU B N 1
ATOM 4305 C CA . GLU B 1 126 ? -15.844 30.203 9.094 1 96 126 GLU B CA 1
ATOM 4306 C C . GLU B 1 126 ? -15.25 30.703 7.781 1 96 126 GLU B C 1
ATOM 4308 O O . GLU B 1 126 ? -15.656 30.25 6.703 1 96 126 GLU B O 1
ATOM 4313 N N . LEU B 1 127 ? -14.367 31.641 7.957 1 96.19 127 LEU B N 1
ATOM 4314 C CA . LEU B 1 127 ? -13.734 32.188 6.762 1 96.19 127 LEU B CA 1
ATOM 4315 C C . LEU B 1 127 ? -12.969 31.094 6.012 1 96.19 127 LEU B C 1
ATOM 4317 O O . LEU B 1 127 ? -13.031 31.016 4.781 1 96.19 127 LEU B O 1
ATOM 4321 N N . CYS B 1 128 ? -12.242 30.266 6.75 1 95.81 128 CYS B N 1
ATOM 4322 C CA . CYS B 1 128 ? -11.477 29.172 6.148 1 95.81 128 CYS B CA 1
ATOM 4323 C C . CYS B 1 128 ? -12.391 28.188 5.441 1 95.81 128 CYS B C 1
ATOM 4325 O O . CYS B 1 128 ? -12.047 27.656 4.387 1 95.81 128 CYS B O 1
ATOM 4327 N N . ALA B 1 129 ? -13.531 27.953 5.988 1 93.5 129 ALA B N 1
ATOM 4328 C CA . ALA B 1 129 ? -14.5 27.016 5.422 1 93.5 129 ALA B CA 1
ATOM 4329 C C . ALA B 1 129 ? -15.164 27.609 4.176 1 93.5 129 ALA B C 1
ATOM 4331 O O . ALA B 1 129 ? -15.383 26.906 3.189 1 93.5 129 ALA B O 1
ATOM 4332 N N . LYS B 1 130 ? -15.422 28.891 4.141 1 94.5 130 LYS B N 1
ATOM 4333 C CA . LYS B 1 130 ? -16.234 29.516 3.098 1 94.5 130 LYS B CA 1
ATOM 4334 C C . LYS B 1 130 ? -15.359 30.016 1.951 1 94.5 130 LYS B C 1
ATOM 4336 O O . LYS B 1 130 ? -15.766 29.969 0.788 1 94.5 130 LYS B O 1
ATOM 4341 N N . LYS B 1 131 ? -14.164 30.484 2.332 1 95.5 131 LYS B N 1
ATOM 4342 C CA . LYS B 1 131 ? -13.336 31.109 1.305 1 95.5 131 LYS B CA 1
ATOM 4343 C C . LYS B 1 131 ? -11.898 30.594 1.374 1 95.5 131 LYS B C 1
ATOM 4345 O O . LYS B 1 131 ? -10.953 31.375 1.438 1 95.5 131 LYS B O 1
ATOM 4350 N N . PRO B 1 132 ? -11.766 29.344 1.217 1 93.69 132 PRO B N 1
ATOM 4351 C CA . PRO B 1 132 ? -10.414 28.797 1.301 1 93.69 132 PRO B CA 1
ATOM 4352 C C . PRO B 1 132 ? -9.5 29.281 0.178 1 93.69 132 PRO B C 1
ATOM 4354 O O . PRO B 1 132 ? -8.281 29.328 0.343 1 93.69 132 PRO B O 1
ATOM 4357 N N . HIS B 1 133 ? -10.055 29.766 -0.958 1 91.31 133 HIS B N 1
ATOM 4358 C CA . HIS B 1 133 ? -9.297 30.172 -2.133 1 91.31 133 HIS B CA 1
ATOM 4359 C C . HIS B 1 133 ? -8.617 31.531 -1.907 1 91.31 133 HIS B C 1
ATOM 4361 O O . HIS B 1 133 ? -7.754 31.922 -2.684 1 91.31 133 HIS B O 1
ATOM 4367 N N . GLN B 1 134 ? -9.008 32.125 -0.883 1 93.75 134 GLN B N 1
ATOM 4368 C CA . GLN B 1 134 ? -8.477 33.438 -0.579 1 93.75 134 GLN B CA 1
ATOM 4369 C C . GLN B 1 134 ? -6.996 33.375 -0.196 1 93.75 134 GLN B C 1
ATOM 4371 O O . GLN B 1 134 ? -6.262 34.344 -0.346 1 93.75 134 GLN B O 1
ATOM 4376 N N . PHE B 1 135 ? -6.566 32.281 0.241 1 96.31 135 PHE B N 1
ATOM 4377 C CA . PHE B 1 135 ? -5.211 32.125 0.754 1 96.31 135 PHE B CA 1
ATOM 4378 C C . PHE B 1 135 ? -4.312 31.438 -0.271 1 96.31 135 PHE B C 1
ATOM 4380 O O . PHE B 1 135 ? -4.668 30.391 -0.811 1 96.31 135 PHE B O 1
ATOM 4387 N N . ASP B 1 136 ? -3.178 31.984 -0.501 1 94 136 ASP B N 1
ATOM 4388 C CA . ASP B 1 136 ? -2.268 31.453 -1.508 1 94 136 ASP B CA 1
ATOM 4389 C C . ASP B 1 136 ? -1.352 30.391 -0.907 1 94 136 ASP B C 1
ATOM 4391 O O . ASP B 1 136 ? -0.899 29.484 -1.611 1 94 136 ASP B O 1
ATOM 4395 N N . ILE B 1 137 ? -1.058 30.578 0.352 1 96.38 137 ILE B N 1
ATOM 4396 C CA . ILE B 1 137 ? -0.17 29.656 1.043 1 96.38 137 ILE B CA 1
ATOM 4397 C C . ILE B 1 137 ? -0.436 29.703 2.545 1 96.38 137 ILE B C 1
ATOM 4399 O O . ILE B 1 137 ? -0.841 30.75 3.074 1 96.38 137 ILE B O 1
ATOM 4403 N N . CYS B 1 138 ? -0.303 28.641 3.172 1 98.06 138 CYS B N 1
ATOM 4404 C CA . CYS B 1 138 ? -0.426 28.531 4.621 1 98.06 138 CYS B CA 1
ATOM 4405 C C . CYS B 1 138 ? 0.918 28.188 5.258 1 98.06 138 CYS B C 1
ATOM 4407 O O . CYS B 1 138 ? 1.558 27.203 4.887 1 98.06 138 CYS B O 1
ATOM 4409 N N . LEU B 1 139 ? 1.332 29.031 6.113 1 98.38 139 LEU B N 1
ATOM 4410 C CA . LEU B 1 139 ? 2.521 28.75 6.914 1 98.38 139 LEU B CA 1
ATOM 4411 C C . LEU B 1 139 ? 2.139 28.25 8.305 1 98.38 139 LEU B C 1
ATOM 4413 O O . LEU B 1 139 ? 1.671 29.031 9.141 1 98.38 139 LEU B O 1
ATOM 4417 N N . ALA B 1 140 ? 2.375 26.984 8.523 1 97.81 140 ALA B N 1
ATOM 4418 C CA . ALA B 1 140 ? 2.086 26.391 9.82 1 97.81 140 ALA B CA 1
ATOM 4419 C C . ALA B 1 140 ? 3.312 26.438 10.734 1 97.81 140 ALA B C 1
ATOM 4421 O O . ALA B 1 140 ? 4.363 25.875 10.398 1 97.81 140 ALA B O 1
ATOM 4422 N N . LEU B 1 141 ? 3.17 27.109 11.836 1 97.19 141 LEU B N 1
ATOM 4423 C CA . LEU B 1 141 ? 4.246 27.219 12.812 1 97.19 141 LEU B CA 1
ATOM 4424 C C . LEU B 1 141 ? 3.971 26.328 14.023 1 97.19 141 LEU B C 1
ATOM 4426 O O . LEU B 1 141 ? 3.156 26.688 14.883 1 97.19 141 LEU B O 1
ATOM 4430 N N . GLY B 1 142 ? 4.621 25.219 14.125 1 94.69 142 GLY B N 1
ATOM 4431 C CA . GLY B 1 142 ? 4.398 24.266 15.203 1 94.69 142 GLY B CA 1
ATOM 4432 C C . GLY B 1 142 ? 4.793 22.859 14.836 1 94.69 142 GLY B C 1
ATOM 4433 O O . GLY B 1 142 ? 5.727 22.641 14.062 1 94.69 142 GLY B O 1
ATOM 4434 N N . GLY B 1 143 ? 4.156 21.906 15.484 1 93.06 143 GLY B N 1
ATOM 4435 C CA . GLY B 1 143 ? 4.426 20.5 15.211 1 93.06 143 GLY B CA 1
ATOM 4436 C C . GLY B 1 143 ? 3.426 19.875 14.258 1 93.06 143 GLY B C 1
ATOM 4437 O O . GLY B 1 143 ? 2.656 20.578 13.602 1 93.06 143 GLY B O 1
ATOM 4438 N N . ASP B 1 144 ? 3.475 18.547 14.195 1 93.56 144 ASP B N 1
ATOM 4439 C CA . ASP B 1 144 ? 2.576 17.797 13.312 1 93.56 144 ASP B CA 1
ATOM 4440 C C . ASP B 1 144 ? 1.115 18.078 13.656 1 93.56 144 ASP B C 1
ATOM 4442 O O . ASP B 1 144 ? 0.255 18.094 12.773 1 93.56 144 ASP B O 1
ATOM 4446 N N . GLY B 1 145 ? 0.863 18.328 14.875 1 93.88 145 GLY B N 1
ATOM 4447 C CA . GLY B 1 145 ? -0.49 18.672 15.289 1 93.88 145 GLY B CA 1
ATOM 4448 C C . GLY B 1 145 ? -1.019 19.922 14.633 1 93.88 145 GLY B C 1
ATOM 4449 O O . GLY B 1 145 ? -2.217 20.031 14.359 1 93.88 145 GLY B O 1
ATOM 4450 N N . THR B 1 146 ? -0.186 20.922 14.422 1 95 146 THR B N 1
ATOM 4451 C CA . THR B 1 146 ? -0.579 22.156 13.758 1 95 146 THR B CA 1
ATOM 4452 C C . THR B 1 146 ? -0.939 21.891 12.297 1 95 146 THR B C 1
ATOM 4454 O O . THR B 1 146 ? -1.855 22.516 11.758 1 95 146 THR B O 1
ATOM 4457 N N . VAL B 1 147 ? -0.209 21 11.742 1 96.56 147 VAL B N 1
ATOM 4458 C CA . VAL B 1 147 ? -0.519 20.609 10.367 1 96.56 147 VAL B CA 1
ATOM 4459 C C . VAL B 1 147 ? -1.885 19.938 10.32 1 96.56 147 VAL B C 1
ATOM 4461 O O . VAL B 1 147 ? -2.688 20.203 9.422 1 96.56 147 VAL B O 1
ATOM 4464 N N . LEU B 1 148 ? -2.131 19.062 11.242 1 96.5 148 LEU B N 1
ATOM 4465 C CA . LEU B 1 148 ? -3.434 18.406 11.305 1 96.5 148 LEU B CA 1
ATOM 4466 C C . LEU B 1 148 ? -4.547 19.438 11.5 1 96.5 148 LEU B C 1
ATOM 4468 O O . LEU B 1 148 ? -5.648 19.266 10.977 1 96.5 148 LEU B O 1
ATOM 4472 N N . TYR B 1 149 ? -4.25 20.453 12.258 1 95.81 149 TYR B N 1
ATOM 4473 C CA . TYR B 1 149 ? -5.215 21.531 12.453 1 95.81 149 TYR B CA 1
ATOM 4474 C C . TYR B 1 149 ? -5.523 22.234 11.133 1 95.81 149 TYR B C 1
ATOM 4476 O O . TYR B 1 149 ? -6.676 22.562 10.852 1 95.81 149 TYR B O 1
ATOM 4484 N N . SER B 1 150 ? -4.52 22.484 10.336 1 96.88 150 SER B N 1
ATOM 4485 C CA . SER B 1 150 ? -4.754 23.078 9.023 1 96.88 150 SER B CA 1
ATOM 4486 C C . SER B 1 150 ? -5.656 22.203 8.164 1 96.88 150 SER B C 1
ATOM 4488 O O . SER B 1 150 ? -6.535 22.703 7.465 1 96.88 150 SER B O 1
ATOM 4490 N N . ALA B 1 151 ? -5.395 20.891 8.258 1 96.31 151 ALA B N 1
ATOM 4491 C CA . ALA B 1 151 ? -6.23 19.953 7.512 1 96.31 151 ALA B CA 1
ATOM 4492 C C . ALA B 1 151 ? -7.684 20.016 7.977 1 96.31 151 ALA B C 1
ATOM 4494 O O . ALA B 1 151 ? -8.609 19.859 7.176 1 96.31 151 ALA B O 1
ATOM 4495 N N . TRP B 1 152 ? -7.848 20.25 9.195 1 95.25 152 TRP B N 1
ATOM 4496 C CA . TRP B 1 152 ? -9.188 20.359 9.773 1 95.25 152 TRP B CA 1
ATOM 4497 C C . TRP B 1 152 ? -9.852 21.672 9.352 1 95.25 152 TRP B C 1
ATOM 4499 O O . TRP B 1 152 ? -11.055 21.703 9.078 1 95.25 152 TRP B O 1
ATOM 4509 N N . LEU B 1 153 ? -9.125 22.688 9.336 1 95.44 153 LEU B N 1
ATOM 4510 C CA . LEU B 1 153 ? -9.656 24 8.984 1 95.44 153 LEU B CA 1
ATOM 4511 C C . LEU B 1 153 ? -10.133 24.031 7.531 1 95.44 153 LEU B C 1
ATOM 4513 O O . LEU B 1 153 ? -11.172 24.609 7.227 1 95.44 153 LEU B O 1
ATOM 4517 N N . PHE B 1 154 ? -9.305 23.422 6.711 1 96.19 154 PHE B N 1
ATOM 4518 C CA . PHE B 1 154 ? -9.594 23.406 5.281 1 96.19 154 PHE B CA 1
ATOM 4519 C C . PHE B 1 154 ? -10.086 22.031 4.844 1 96.19 154 PHE B C 1
ATOM 4521 O O . PHE B 1 154 ? -9.289 21.172 4.449 1 96.19 154 PHE B O 1
ATOM 4528 N N . GLN B 1 155 ? -11.32 21.859 4.75 1 93.94 155 GLN B N 1
ATOM 4529 C CA . GLN B 1 155 ? -11.914 20.547 4.543 1 93.94 155 GLN B CA 1
ATOM 4530 C C . GLN B 1 155 ? -12 20.203 3.059 1 93.94 155 GLN B C 1
ATOM 4532 O O . GLN B 1 155 ? -11.992 19.031 2.684 1 93.94 155 GLN B O 1
ATOM 4537 N N . ARG B 1 156 ? -12.047 21.188 2.236 1 90.12 156 ARG B N 1
ATOM 4538 C CA . ARG B 1 156 ? -12.07 20.953 0.797 1 90.12 156 ARG B CA 1
ATOM 4539 C C . ARG B 1 156 ? -10.781 21.422 0.134 1 90.12 156 ARG B C 1
ATOM 4541 O O . ARG B 1 156 ? -9.734 20.797 0.294 1 90.12 156 ARG B O 1
ATOM 4548 N N . VAL B 1 157 ? -10.828 22.656 -0.307 1 89.31 157 VAL B N 1
ATOM 4549 C CA . VAL B 1 157 ? -9.625 23.219 -0.911 1 89.31 157 VAL B CA 1
ATOM 4550 C C . VAL B 1 157 ? -8.633 23.609 0.181 1 89.31 157 VAL B C 1
ATOM 4552 O O . VAL B 1 157 ? -8.992 24.297 1.137 1 89.31 157 VAL B O 1
ATOM 4555 N N . VAL B 1 158 ? -7.438 23.094 0.028 1 93.75 158 VAL B N 1
ATOM 4556 C CA . VAL B 1 158 ? -6.387 23.406 0.994 1 93.75 158 VAL B CA 1
ATOM 4557 C C . VAL B 1 158 ? -5.27 24.188 0.311 1 93.75 158 VAL B C 1
ATOM 4559 O O . VAL B 1 158 ? -4.73 23.766 -0.709 1 93.75 158 VAL B O 1
ATOM 4562 N N . PRO B 1 159 ? -4.969 25.391 0.773 1 94.5 159 PRO B N 1
ATOM 4563 C CA . PRO B 1 159 ? -3.752 26.016 0.247 1 94.5 159 PRO B CA 1
ATOM 4564 C C . PRO B 1 159 ? -2.496 25.188 0.543 1 94.5 159 PRO B C 1
ATOM 4566 O O . PRO B 1 159 ? -2.477 24.406 1.491 1 94.5 159 PRO B O 1
ATOM 4569 N N . PRO B 1 160 ? -1.427 25.391 -0.305 1 95.19 160 PRO B N 1
ATOM 4570 C CA . PRO B 1 160 ? -0.177 24.719 0.051 1 95.19 160 PRO B CA 1
ATOM 4571 C C . PRO B 1 160 ? 0.288 25.047 1.468 1 95.19 160 PRO B C 1
ATOM 4573 O O . PRO B 1 160 ? 0.271 26.219 1.873 1 95.19 160 PRO B O 1
ATOM 4576 N N . VAL B 1 161 ? 0.63 24 2.184 1 97.12 161 VAL B N 1
ATOM 4577 C CA . VAL B 1 161 ? 0.987 24.203 3.586 1 97.12 161 VAL B CA 1
ATOM 4578 C C . VAL B 1 161 ? 2.4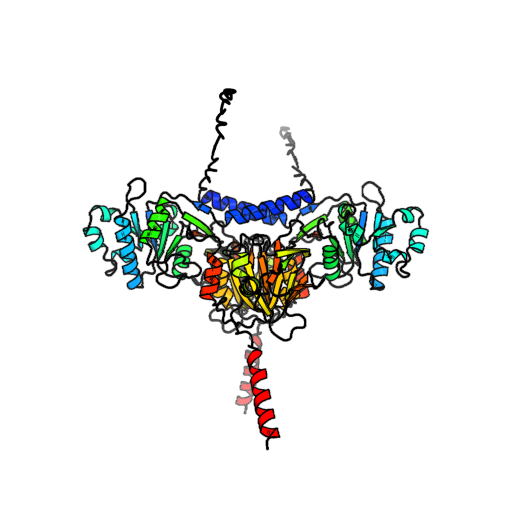9 24 3.768 1 97.12 161 VAL B C 1
ATOM 4580 O O . VAL B 1 161 ? 3.021 22.922 3.502 1 97.12 161 VAL B O 1
ATOM 4583 N N . MET B 1 162 ? 3.119 25.031 4.094 1 96.94 162 MET B N 1
ATOM 4584 C CA . MET B 1 162 ? 4.527 25 4.48 1 96.94 162 MET B CA 1
ATOM 4585 C C . MET B 1 162 ? 4.672 24.969 6 1 96.94 162 MET B C 1
ATOM 4587 O O . MET B 1 162 ? 4.312 25.938 6.684 1 96.94 162 MET B O 1
ATOM 4591 N N . SER B 1 163 ? 5.23 23.922 6.531 1 97.06 163 SER B N 1
ATOM 4592 C CA . SER B 1 163 ? 5.219 23.719 7.977 1 97.06 163 SER B CA 1
ATOM 4593 C C . SER B 1 163 ? 6.609 23.906 8.578 1 97.06 163 SER B C 1
ATOM 4595 O O . SER B 1 163 ? 7.551 23.203 8.219 1 97.06 163 SER B O 1
ATOM 4597 N N . PHE B 1 164 ? 6.699 24.828 9.5 1 96.56 164 PHE B N 1
ATOM 4598 C CA . PHE B 1 164 ? 7.949 25.172 10.164 1 96.56 164 PHE B CA 1
ATOM 4599 C C . PHE B 1 164 ? 7.977 24.609 11.578 1 96.56 164 PHE B C 1
ATOM 4601 O O . PHE B 1 164 ? 7.113 24.938 12.398 1 96.56 164 PHE B O 1
ATOM 4608 N N . ALA B 1 165 ? 8.984 23.812 11.82 1 93.62 165 ALA B N 1
ATOM 4609 C CA . ALA B 1 165 ? 9.172 23.25 13.156 1 93.62 165 ALA B CA 1
ATOM 4610 C C . ALA B 1 165 ? 9.922 24.219 14.055 1 93.62 165 ALA B C 1
ATOM 4612 O O . ALA B 1 165 ? 10.898 24.844 13.633 1 93.62 165 ALA B O 1
ATOM 4613 N N . LEU B 1 166 ? 9.445 24.375 15.25 1 88.5 166 LEU B N 1
ATOM 4614 C CA . LEU B 1 166 ? 10.133 25.219 16.219 1 88.5 166 LEU B CA 1
ATOM 4615 C C . LEU B 1 166 ? 11.203 24.422 16.969 1 88.5 166 LEU B C 1
ATOM 4617 O O . LEU B 1 166 ? 12.086 25 17.594 1 88.5 166 LEU B O 1
ATOM 4621 N N . GLY B 1 167 ? 11.25 23.125 16.938 1 83.81 167 GLY B N 1
ATOM 4622 C CA . GLY B 1 167 ? 12.242 22.203 17.438 1 83.81 167 GLY B CA 1
ATOM 4623 C C . GLY B 1 167 ? 12.672 21.172 16.422 1 83.81 167 GLY B C 1
ATOM 4624 O O . GLY B 1 167 ? 13.039 21.516 15.297 1 83.81 167 GLY B O 1
ATOM 4625 N N . SER B 1 168 ? 12.547 20 16.859 1 82.75 168 SER B N 1
ATOM 4626 C CA . SER B 1 168 ? 12.93 18.922 15.953 1 82.75 168 SER B CA 1
ATOM 4627 C C . SER B 1 168 ? 11.883 18.734 14.859 1 82.75 168 SER B C 1
ATOM 4629 O O . SER B 1 168 ? 10.688 18.875 15.102 1 82.75 168 SER B O 1
ATOM 4631 N N . LEU B 1 169 ? 12.359 18.406 13.75 1 85.69 169 LEU B N 1
ATOM 4632 C CA . LEU B 1 169 ? 11.492 18.125 12.609 1 85.69 169 LEU B CA 1
ATOM 4633 C C . LEU B 1 169 ? 10.648 16.875 12.859 1 85.69 169 LEU B C 1
ATOM 4635 O O . LEU B 1 169 ? 11.125 15.906 13.453 1 85.69 169 LEU B O 1
ATOM 4639 N N . GLY B 1 170 ? 9.422 16.984 12.406 1 87.94 170 GLY B N 1
ATOM 4640 C CA . GLY B 1 170 ? 8.516 15.844 12.492 1 87.94 170 GLY B CA 1
ATOM 4641 C C . GLY B 1 170 ? 8.312 15.141 11.156 1 87.94 170 GLY B C 1
ATOM 4642 O O . GLY B 1 170 ? 9.156 15.25 10.266 1 87.94 170 GLY B O 1
ATOM 4643 N N . PHE B 1 171 ? 7.297 14.375 11.086 1 89.94 171 PHE B N 1
ATOM 4644 C CA . PHE B 1 171 ? 6.973 13.688 9.836 1 89.94 171 PHE B CA 1
ATOM 4645 C C . PHE B 1 171 ? 6.363 14.648 8.828 1 89.94 171 PHE B C 1
ATOM 4647 O O . PHE B 1 171 ? 6.562 14.5 7.621 1 89.94 171 PHE B O 1
ATOM 4654 N N . LEU B 1 172 ? 5.633 15.609 9.422 1 93.19 172 LEU B N 1
ATOM 4655 C CA . LEU B 1 172 ? 4.949 16.531 8.523 1 93.19 172 LEU B CA 1
ATOM 4656 C C . LEU B 1 172 ? 5.621 17.906 8.539 1 93.19 172 LEU B C 1
ATOM 4658 O O . LEU B 1 172 ? 5.398 18.719 7.641 1 93.19 172 LEU B O 1
ATOM 4662 N N . THR B 1 173 ? 6.348 18.234 9.531 1 93.75 173 THR B N 1
ATOM 4663 C CA . THR B 1 173 ? 7.027 19.516 9.633 1 93.75 173 THR B CA 1
ATOM 4664 C C . THR B 1 173 ? 8.438 19.438 9.055 1 93.75 173 THR B C 1
ATOM 4666 O O . THR B 1 173 ? 9.344 18.875 9.688 1 93.75 173 THR B O 1
ATOM 4669 N N . LYS B 1 174 ? 8.656 20.125 7.984 1 91.81 174 LYS B N 1
ATOM 4670 C CA . LYS B 1 174 ? 9.836 19.859 7.176 1 91.81 174 LYS B CA 1
ATOM 4671 C C . LYS B 1 174 ? 10.797 21.031 7.188 1 91.81 174 LYS B C 1
ATOM 4673 O O . LYS B 1 174 ? 11.953 20.906 6.766 1 91.81 174 LYS B O 1
ATOM 4678 N N . PHE B 1 175 ? 10.367 22.125 7.695 1 94.75 175 PHE B N 1
ATOM 4679 C CA . PHE B 1 175 ? 11.203 23.312 7.633 1 94.75 175 PHE B CA 1
ATOM 4680 C C . PHE B 1 175 ? 11.594 23.781 9.031 1 94.75 175 PHE B C 1
ATOM 4682 O O . PHE B 1 175 ? 10.781 23.719 9.961 1 94.75 175 PHE B O 1
ATOM 4689 N N . ASP B 1 176 ? 12.758 24.266 9.117 1 94.88 176 ASP B N 1
ATOM 4690 C CA . ASP B 1 176 ? 13.266 24.812 10.375 1 94.88 176 ASP B CA 1
ATOM 4691 C C . ASP B 1 176 ? 12.844 26.266 10.547 1 94.88 176 ASP B C 1
ATOM 4693 O O . ASP B 1 176 ? 13.195 27.125 9.727 1 94.88 176 ASP B O 1
ATOM 4697 N N . TYR B 1 177 ? 12.227 26.547 11.602 1 96.62 177 TYR B N 1
ATOM 4698 C CA . TYR B 1 177 ? 11.797 27.906 11.898 1 96.62 177 TYR B CA 1
ATOM 4699 C C . TYR B 1 177 ? 12.984 28.859 11.922 1 96.62 177 TYR B C 1
ATOM 4701 O O . TYR B 1 177 ? 12.867 30.031 11.523 1 96.62 177 TYR B O 1
ATOM 4709 N N . GLY B 1 178 ? 14.086 28.406 12.352 1 96.25 178 GLY B N 1
ATOM 4710 C CA . GLY B 1 178 ? 15.266 29.25 12.461 1 96.25 178 GLY B CA 1
ATOM 4711 C C . GLY B 1 178 ? 15.711 29.828 11.133 1 96.25 178 GLY B C 1
ATOM 4712 O O . GLY B 1 178 ? 16.422 30.844 11.094 1 96.25 178 GLY B O 1
ATOM 4713 N N . GLU B 1 179 ? 15.281 29.234 10.07 1 96.06 179 GLU B N 1
ATOM 4714 C CA . GLU B 1 179 ? 15.711 29.672 8.75 1 96.06 179 GLU B CA 1
ATOM 4715 C C . GLU B 1 179 ? 14.523 30.125 7.91 1 96.06 179 GLU B C 1
ATOM 4717 O O . GLU B 1 179 ? 14.57 30.078 6.68 1 96.06 179 GLU B O 1
ATOM 4722 N N . TYR B 1 180 ? 13.43 30.547 8.5 1 97.06 180 TYR B N 1
ATOM 4723 C CA . TYR B 1 180 ? 12.188 30.797 7.781 1 97.06 180 TYR B CA 1
ATOM 4724 C C . TYR B 1 180 ? 12.375 31.906 6.746 1 97.06 180 TYR B C 1
ATOM 4726 O O . TYR B 1 180 ? 11.805 31.828 5.652 1 97.06 180 TYR B O 1
ATOM 4734 N N . SER B 1 181 ? 13.203 33 7.062 1 97.5 181 SER B N 1
ATOM 4735 C CA . SER B 1 181 ? 13.336 34.125 6.141 1 97.5 181 SER B CA 1
ATOM 4736 C C . SER B 1 181 ? 13.984 33.688 4.832 1 97.5 181 SER B C 1
ATOM 4738 O O . SER B 1 181 ? 13.492 34.031 3.75 1 97.5 181 SER B O 1
ATOM 4740 N N . SER B 1 182 ? 15.039 32.906 4.996 1 96.25 182 SER B N 1
ATOM 4741 C CA . SER B 1 182 ? 15.742 32.438 3.807 1 96.25 182 SER B CA 1
ATOM 4742 C C . SER B 1 182 ? 14.898 31.422 3.027 1 96.25 182 SER B C 1
ATOM 4744 O O . SER B 1 182 ? 14.859 31.453 1.795 1 96.25 182 SER B O 1
ATOM 4746 N N . ILE B 1 183 ? 14.234 30.578 3.707 1 95.56 183 ILE B N 1
ATOM 4747 C CA . ILE B 1 183 ? 13.414 29.531 3.096 1 95.56 183 ILE B CA 1
ATOM 4748 C C . ILE B 1 183 ? 12.258 30.156 2.326 1 95.56 183 ILE B C 1
ATOM 4750 O O . ILE B 1 183 ? 12 29.812 1.174 1 95.56 183 ILE B O 1
ATOM 4754 N N . LEU B 1 184 ? 11.586 31.125 2.922 1 96.44 184 LEU B N 1
ATOM 4755 C CA . LEU B 1 184 ? 10.438 31.766 2.293 1 96.44 184 LEU B CA 1
ATOM 4756 C C . LEU B 1 184 ? 10.875 32.594 1.102 1 96.44 184 LEU B C 1
ATOM 4758 O O . LEU B 1 184 ? 10.18 32.656 0.082 1 96.44 184 LEU B O 1
ATOM 4762 N N . THR B 1 185 ? 12.008 33.281 1.242 1 94.94 185 THR B N 1
ATOM 4763 C CA . THR B 1 185 ? 12.531 34.062 0.13 1 94.94 185 THR B CA 1
ATOM 4764 C C . THR B 1 185 ? 12.758 33.188 -1.095 1 94.94 185 THR B C 1
ATOM 4766 O O . THR B 1 185 ? 12.336 33.531 -2.201 1 94.94 185 THR B O 1
ATOM 4769 N N . ARG B 1 186 ? 13.336 32.062 -0.84 1 92.81 186 ARG B N 1
ATOM 4770 C CA . ARG B 1 186 ? 13.633 31.156 -1.935 1 92.81 186 ARG B CA 1
ATOM 4771 C C . ARG B 1 186 ? 12.352 30.562 -2.512 1 92.81 186 ARG B C 1
ATOM 4773 O O . ARG B 1 186 ? 12.188 30.484 -3.732 1 92.81 186 ARG B O 1
ATOM 4780 N N . ALA B 1 187 ? 11.477 30.141 -1.656 1 92.5 187 ALA B N 1
ATOM 4781 C CA . ALA B 1 187 ? 10.227 29.516 -2.074 1 92.5 187 ALA B CA 1
ATOM 4782 C C . ALA B 1 187 ? 9.391 30.469 -2.928 1 92.5 187 ALA B C 1
ATOM 4784 O O . ALA B 1 187 ? 8.812 30.062 -3.938 1 92.5 187 ALA B O 1
ATOM 4785 N N . PHE B 1 188 ? 9.359 31.719 -2.545 1 92 188 PHE B N 1
ATOM 4786 C CA . PHE B 1 188 ? 8.531 32.688 -3.244 1 92 188 PHE B CA 1
ATOM 4787 C C . PHE B 1 188 ? 9.188 33.125 -4.555 1 92 188 PHE B C 1
ATOM 4789 O O . PHE B 1 188 ? 8.508 33.562 -5.48 1 92 188 PHE B O 1
ATOM 4796 N N . LYS B 1 189 ? 10.461 32.969 -4.641 1 88.62 189 LYS B N 1
ATOM 4797 C CA . LYS B 1 189 ? 11.188 33.344 -5.848 1 88.62 189 LYS B CA 1
ATOM 4798 C C . LYS B 1 189 ? 11.242 32.188 -6.844 1 88.62 189 LYS B C 1
ATOM 4800 O O . LYS B 1 189 ? 11.008 32.375 -8.039 1 88.62 189 LYS B O 1
ATOM 4805 N N . GLU B 1 190 ? 11.531 30.984 -6.332 1 87.81 190 GLU B N 1
ATOM 4806 C CA . GLU B 1 190 ? 11.844 29.844 -7.191 1 87.81 190 GLU B CA 1
ATOM 4807 C C . GLU B 1 190 ? 10.633 28.922 -7.336 1 87.81 190 GLU B C 1
ATOM 4809 O O . GLU B 1 190 ? 10.617 28.047 -8.203 1 87.81 190 GLU B O 1
ATOM 4814 N N . GLY B 1 191 ? 9.719 29.188 -6.508 1 88.19 191 GLY B N 1
ATOM 4815 C CA . GLY B 1 191 ? 8.586 28.281 -6.5 1 88.19 191 GLY B CA 1
ATOM 4816 C C . GLY B 1 191 ? 8.672 27.219 -5.41 1 88.19 191 GLY B C 1
ATOM 4817 O O . GLY B 1 191 ? 9.617 27.219 -4.617 1 88.19 191 GLY B O 1
ATOM 4818 N N . ILE B 1 192 ? 7.578 26.453 -5.375 1 88.88 192 ILE B N 1
ATOM 4819 C CA . ILE B 1 192 ? 7.535 25.438 -4.332 1 88.88 192 ILE B CA 1
ATOM 4820 C C . ILE B 1 192 ? 7.297 24.062 -4.961 1 88.88 192 ILE B C 1
ATOM 4822 O O . ILE B 1 192 ? 6.797 23.969 -6.086 1 88.88 192 ILE B O 1
ATOM 4826 N N . THR B 1 193 ? 7.746 23 -4.238 1 88.31 193 THR B N 1
ATOM 4827 C CA . THR B 1 193 ? 7.398 21.625 -4.539 1 88.31 193 THR B CA 1
ATOM 4828 C C . THR B 1 193 ? 6.383 21.094 -3.535 1 88.31 193 THR B C 1
ATOM 4830 O O . THR B 1 193 ? 6.551 21.266 -2.326 1 88.31 193 THR B O 1
ATOM 4833 N N . VAL B 1 194 ? 5.336 20.469 -4.102 1 89.56 194 VAL B N 1
ATOM 4834 C CA . VAL B 1 194 ? 4.266 20.031 -3.211 1 89.56 194 VAL B CA 1
ATOM 4835 C C . VAL B 1 194 ? 4.078 18.516 -3.34 1 89.56 194 VAL B C 1
ATOM 4837 O O . VAL B 1 194 ? 4.195 17.969 -4.438 1 89.56 194 VAL B O 1
ATOM 4840 N N . SER B 1 195 ? 3.922 17.859 -2.199 1 90.12 195 SER B N 1
ATOM 4841 C CA . SER B 1 195 ? 3.439 16.484 -2.133 1 90.12 195 SER B CA 1
ATOM 4842 C C . SER B 1 195 ? 1.942 16.438 -1.842 1 90.12 195 SER B C 1
ATOM 4844 O O . SER B 1 195 ? 1.483 16.984 -0.836 1 90.12 195 SER B O 1
ATOM 4846 N N . LEU B 1 196 ? 1.188 15.875 -2.705 1 90.38 196 LEU B N 1
ATOM 4847 C CA . LEU B 1 196 ? -0.251 15.742 -2.51 1 90.38 196 LEU B CA 1
ATOM 4848 C C . LEU B 1 196 ? -0.572 14.531 -1.644 1 90.38 196 LEU B C 1
ATOM 4850 O O . LEU B 1 196 ? -0.602 13.398 -2.137 1 90.38 196 LEU B O 1
ATOM 4854 N N . ARG B 1 197 ? -0.867 14.781 -0.411 1 93.75 197 ARG B N 1
ATOM 4855 C CA . ARG B 1 197 ? -1.123 13.711 0.548 1 93.75 197 ARG B CA 1
ATOM 4856 C C . ARG B 1 197 ? -2.572 13.242 0.473 1 93.75 197 ARG B C 1
ATOM 4858 O O . ARG B 1 197 ? -3.49 14.062 0.366 1 93.75 197 ARG B O 1
ATOM 4865 N N . LEU B 1 198 ? -2.701 11.953 0.55 1 94.19 198 LEU B N 1
ATOM 4866 C CA . LEU B 1 198 ? -4.023 11.344 0.518 1 94.19 198 LEU B CA 1
ATOM 4867 C C . LEU B 1 198 ? -4.812 11.688 1.778 1 94.19 198 LEU B C 1
ATOM 4869 O O . LEU B 1 198 ? -4.27 11.648 2.885 1 94.19 198 LEU B O 1
ATOM 4873 N N . ARG B 1 199 ? -6.09 12.117 1.565 1 96.94 199 ARG B N 1
ATOM 4874 C CA . ARG B 1 199 ? -7.051 12.273 2.65 1 96.94 199 ARG B CA 1
ATOM 4875 C C . ARG B 1 199 ? -8.234 11.32 2.473 1 96.94 199 ARG B C 1
ATOM 4877 O O . ARG B 1 199 ? -8.492 10.844 1.366 1 96.94 199 ARG B O 1
ATOM 4884 N N . PHE B 1 200 ? -8.828 11 3.561 1 97.75 200 PHE B N 1
ATOM 4885 C CA . PHE B 1 200 ? -10.078 10.258 3.488 1 97.75 200 PHE B CA 1
ATOM 4886 C C . PHE B 1 200 ? -11.273 11.164 3.762 1 97.75 200 PHE B C 1
ATOM 4888 O O . PHE B 1 200 ? -11.18 12.078 4.582 1 97.75 200 PHE B O 1
ATOM 4895 N N . GLU B 1 201 ? -12.312 10.938 3.045 1 97.31 201 GLU B N 1
ATOM 4896 C CA . GLU B 1 201 ? -13.625 11.484 3.383 1 97.31 201 GLU B CA 1
ATOM 4897 C C . GLU B 1 201 ? -14.453 10.492 4.191 1 97.31 201 GLU B C 1
ATOM 4899 O O . GLU B 1 201 ? -14.656 9.352 3.758 1 97.31 201 GLU B O 1
ATOM 4904 N N . ALA B 1 202 ? -14.883 10.891 5.301 1 97.12 202 ALA B N 1
ATOM 4905 C CA . ALA B 1 202 ? -15.672 10.039 6.191 1 97.12 202 ALA B CA 1
ATOM 4906 C C . ALA B 1 202 ? -17.031 10.656 6.469 1 97.12 202 ALA B C 1
ATOM 4908 O O . ALA B 1 202 ? -17.141 11.852 6.75 1 97.12 202 ALA B O 1
ATOM 4909 N N . THR B 1 203 ? -18.062 9.875 6.355 1 97.44 203 THR B N 1
ATOM 4910 C CA . THR B 1 203 ? -19.438 10.32 6.621 1 97.44 203 THR B CA 1
ATOM 4911 C C . THR B 1 203 ? -20.109 9.398 7.629 1 97.44 203 THR B C 1
ATOM 4913 O O . THR B 1 203 ? -20.141 8.18 7.441 1 97.44 203 THR B O 1
ATOM 4916 N N . ILE B 1 204 ? -20.641 9.969 8.648 1 97.75 204 ILE B N 1
ATOM 4917 C CA . ILE B 1 204 ? -21.422 9.195 9.609 1 97.75 204 ILE B CA 1
ATOM 4918 C C . ILE B 1 204 ? -22.828 8.953 9.062 1 97.75 204 ILE B C 1
ATOM 4920 O O . ILE B 1 204 ? -23.5 9.891 8.617 1 97.75 204 ILE B O 1
ATOM 4924 N N . MET B 1 205 ? -23.219 7.738 9.031 1 97.56 205 MET B N 1
ATOM 4925 C CA . MET B 1 205 ? -24.562 7.332 8.625 1 97.56 205 MET B CA 1
ATOM 4926 C C . MET B 1 205 ? -25.375 6.863 9.828 1 97.56 205 MET B C 1
ATOM 4928 O O . MET B 1 205 ? -25.047 5.84 10.438 1 97.56 205 MET B O 1
ATOM 4932 N N . ARG B 1 206 ? -26.453 7.562 10.086 1 97.81 206 ARG B N 1
ATOM 4933 C CA . ARG B 1 206 ? -27.297 7.242 11.242 1 97.81 206 ARG B CA 1
ATOM 4934 C C . ARG B 1 206 ? -28.438 6.316 10.852 1 97.81 206 ARG B C 1
ATOM 4936 O O . ARG B 1 206 ? -29.141 6.57 9.867 1 97.81 206 ARG B O 1
ATOM 4943 N N . SER B 1 207 ? -28.531 5.277 11.641 1 96.75 207 SER B N 1
ATOM 4944 C CA . SER B 1 207 ? -29.672 4.387 11.414 1 96.75 207 SER B CA 1
ATOM 4945 C C . SER B 1 207 ? -31 5.09 11.703 1 96.75 207 SER B C 1
ATOM 4947 O O . SER B 1 207 ? -31.109 5.816 12.688 1 96.75 207 SER B O 1
ATOM 4949 N N . VAL B 1 208 ? -31.969 4.84 10.836 1 95.56 208 VAL B N 1
ATOM 4950 C CA . VAL B 1 208 ? -33.312 5.395 11.023 1 95.56 208 VAL B CA 1
ATOM 4951 C C . VAL B 1 208 ? -34.219 4.359 11.695 1 95.56 208 VAL B C 1
ATOM 4953 O O . VAL B 1 208 ? -34.469 3.289 11.133 1 95.56 208 VAL B O 1
ATOM 4956 N N . PRO B 1 209 ? -34.719 4.688 12.758 1 92.94 209 PRO B N 1
ATOM 4957 C CA . PRO B 1 209 ? -35.562 3.723 13.445 1 92.94 209 PRO B CA 1
ATOM 4958 C C . PRO B 1 209 ? -36.844 3.404 12.664 1 92.94 209 PRO B C 1
ATOM 4960 O O . PRO B 1 209 ? -37.375 4.277 11.977 1 92.94 209 PRO B O 1
ATOM 4963 N N . ARG B 1 210 ? -37.188 2.117 12.828 1 91.69 210 ARG B N 1
ATOM 4964 C CA . ARG B 1 210 ? -38.438 1.698 12.242 1 91.69 210 ARG B CA 1
ATOM 4965 C C . ARG B 1 210 ? -39.594 1.817 13.258 1 91.69 210 ARG B C 1
ATOM 4967 O O . ARG B 1 210 ? -39.406 1.56 14.445 1 91.69 210 ARG B O 1
ATOM 4974 N N . ASP B 1 211 ? -40.75 2.066 12.742 1 90.31 211 ASP B N 1
ATOM 4975 C CA . ASP B 1 211 ? -41.938 2.23 13.609 1 90.31 211 ASP B CA 1
ATOM 4976 C C . ASP B 1 211 ? -42.406 0.882 14.141 1 90.31 211 ASP B C 1
ATOM 4978 O O . ASP B 1 211 ? -42.844 0.781 15.289 1 90.31 211 ASP B O 1
ATOM 4982 N N . ASP B 1 212 ? -42.281 -0.129 13.312 1 91.12 212 ASP B N 1
ATOM 4983 C CA . ASP B 1 212 ? -42.688 -1.475 13.688 1 91.12 212 ASP B CA 1
ATOM 4984 C C . ASP B 1 212 ? -41.625 -2.166 14.523 1 91.12 212 ASP B C 1
ATOM 4986 O O . ASP B 1 212 ? -40.469 -2.336 14.07 1 91.12 212 ASP B O 1
ATOM 4990 N N . GLU B 1 213 ? -41.969 -2.576 15.727 1 89.81 213 GLU B N 1
ATOM 4991 C CA . GLU B 1 213 ? -41.031 -3.172 16.672 1 89.81 213 GLU B CA 1
ATOM 4992 C C . GLU B 1 213 ? -40.469 -4.469 16.125 1 89.81 213 GLU B C 1
ATOM 4994 O O . GLU B 1 213 ? -39.281 -4.754 16.328 1 89.81 213 GLU B O 1
ATOM 4999 N N . GLU B 1 214 ? -41.281 -5.25 15.531 1 89.62 214 GLU B N 1
ATOM 5000 C CA . GLU B 1 214 ? -40.812 -6.504 14.961 1 89.62 214 GLU B CA 1
ATOM 5001 C C . GLU B 1 214 ? -39.812 -6.254 13.844 1 89.62 214 GLU B C 1
ATOM 5003 O O . GLU B 1 214 ? -38.812 -6.973 13.734 1 89.62 214 GLU B O 1
ATOM 5008 N N . GLU B 1 215 ? -40.094 -5.262 13.086 1 88.56 215 GLU B N 1
ATOM 5009 C CA . GLU B 1 215 ? -39.156 -4.895 12.016 1 88.56 215 GLU B CA 1
ATOM 5010 C C . GLU B 1 215 ? -37.844 -4.367 12.578 1 88.56 215 GLU B C 1
ATOM 5012 O O . GLU B 1 215 ? -36.781 -4.684 12.07 1 88.56 215 GLU B O 1
ATOM 5017 N N . GLN B 1 216 ? -38 -3.578 13.57 1 91.19 216 GLN B N 1
ATOM 5018 C CA . GLN B 1 216 ? -36.812 -2.994 14.203 1 91.19 216 GLN B CA 1
ATOM 5019 C C . GLN B 1 216 ? -35.938 -4.078 14.812 1 91.19 216 GLN B C 1
ATOM 5021 O O . GLN B 1 216 ? -34.688 -4.02 14.703 1 91.19 216 GLN B O 1
ATOM 5026 N N . SER B 1 217 ? -36.5 -5.051 15.406 1 90.19 217 SER B N 1
ATOM 5027 C CA . SER B 1 217 ? -35.75 -6.094 16.109 1 90.19 217 SER B CA 1
ATOM 5028 C C . SER B 1 217 ? -35.125 -7.074 15.117 1 90.19 217 SER B C 1
ATOM 5030 O O . SER B 1 217 ? -34.188 -7.781 15.461 1 90.19 217 SER B O 1
ATOM 5032 N N . SER B 1 218 ? -35.625 -7.133 13.93 1 91.19 218 SER B N 1
ATOM 5033 C CA . SER B 1 218 ? -35.125 -8.102 12.953 1 91.19 218 SER B CA 1
ATOM 5034 C C . SER B 1 218 ? -34.094 -7.48 12.031 1 91.19 218 SER B C 1
ATOM 5036 O O . SER B 1 218 ? -33.594 -8.141 11.117 1 91.19 218 SER B O 1
ATOM 5038 N N . ARG B 1 219 ? -33.75 -6.258 12.336 1 92.62 219 ARG B N 1
ATOM 5039 C CA . ARG B 1 219 ? -32.812 -5.555 11.453 1 92.62 219 ARG B CA 1
ATOM 5040 C C . ARG B 1 219 ? -31.406 -6.148 11.547 1 92.62 219 ARG B C 1
ATOM 5042 O O . ARG B 1 219 ? -30.953 -6.516 12.633 1 92.62 219 ARG B O 1
ATOM 5049 N N . ASP B 1 220 ? -30.781 -6.254 10.383 1 93.5 220 ASP B N 1
ATOM 5050 C CA . ASP B 1 220 ? -29.438 -6.785 10.258 1 93.5 220 ASP B CA 1
ATOM 5051 C C . ASP B 1 220 ? -28.578 -5.906 9.344 1 93.5 220 ASP B C 1
ATOM 5053 O O . ASP B 1 220 ? -28.906 -5.711 8.172 1 93.5 220 ASP B O 1
ATOM 5057 N N . MET B 1 221 ? -27.531 -5.469 9.867 1 94.31 221 MET B N 1
ATOM 5058 C CA . MET B 1 221 ? -26.703 -4.508 9.156 1 94.31 221 MET B CA 1
ATOM 5059 C C . MET B 1 221 ? -26.125 -5.121 7.883 1 94.31 221 MET B C 1
ATOM 5061 O O . MET B 1 221 ? -26.031 -4.449 6.852 1 94.31 221 MET B O 1
ATOM 5065 N N . VAL B 1 222 ? -25.672 -6.332 7.898 1 92.94 222 VAL B N 1
ATOM 5066 C CA . VAL B 1 222 ? -25.094 -7 6.734 1 92.94 222 VAL B CA 1
ATOM 5067 C C . VAL B 1 222 ? -26.125 -7.051 5.609 1 92.94 222 VAL B C 1
ATOM 5069 O O . VAL B 1 222 ? -25.828 -6.738 4.457 1 92.94 222 VAL B O 1
ATOM 5072 N N . ASP B 1 223 ? -27.328 -7.406 5.996 1 92.19 223 ASP B N 1
ATOM 5073 C CA . ASP B 1 223 ? -28.406 -7.473 5.023 1 92.19 223 ASP B CA 1
ATOM 5074 C C . ASP B 1 223 ? -28.734 -6.09 4.457 1 92.19 223 ASP B C 1
ATOM 5076 O O . ASP B 1 223 ? -28.969 -5.941 3.26 1 92.19 223 ASP B O 1
ATOM 5080 N N . GLU B 1 224 ? -28.688 -5.129 5.324 1 93.12 224 GLU B N 1
ATOM 5081 C CA . GLU B 1 224 ? -29.078 -3.775 4.934 1 93.12 224 GLU B CA 1
ATOM 5082 C C . GLU B 1 224 ? -28.031 -3.141 4.031 1 93.12 224 GLU B C 1
ATOM 5084 O O . GLU B 1 224 ? -28.344 -2.338 3.154 1 93.12 224 GLU B O 1
ATOM 5089 N N . LEU B 1 225 ? -26.781 -3.494 4.258 1 92.38 225 LEU B N 1
ATOM 5090 C CA . LEU B 1 225 ? -25.719 -2.805 3.533 1 92.38 225 LEU B CA 1
ATOM 5091 C C . LEU B 1 225 ? -25.344 -3.559 2.262 1 92.38 225 LEU B C 1
ATOM 5093 O O . LEU B 1 225 ? -24.984 -2.947 1.257 1 92.38 225 LEU B O 1
ATOM 5097 N N . ILE B 1 226 ? -25.438 -4.918 2.227 1 89.56 226 ILE B N 1
ATOM 5098 C CA . ILE B 1 226 ? -24.938 -5.621 1.053 1 89.56 226 ILE B CA 1
ATOM 5099 C C . ILE B 1 226 ? -25.891 -6.758 0.683 1 89.56 226 ILE B C 1
ATOM 5101 O O . ILE B 1 226 ? -25.672 -7.453 -0.314 1 89.56 226 ILE B O 1
ATOM 5105 N N . GLY B 1 227 ? -26.844 -7.008 1.448 1 89.56 227 GLY B N 1
ATOM 5106 C CA . GLY B 1 227 ? -27.766 -8.094 1.192 1 89.56 227 GLY B CA 1
ATOM 5107 C C . GLY B 1 227 ? -29.047 -7.641 0.493 1 89.56 227 GLY B C 1
ATOM 5108 O O . GLY B 1 227 ? -29 -6.746 -0.353 1 89.56 227 GLY B O 1
ATOM 5109 N N . ASP B 1 228 ? -30.125 -8.273 0.812 1 84.5 228 ASP B N 1
ATOM 5110 C CA . ASP B 1 228 ? -31.406 -8.07 0.156 1 84.5 228 ASP B CA 1
ATOM 5111 C C . ASP B 1 228 ? -31.984 -6.695 0.498 1 84.5 228 ASP B C 1
ATOM 5113 O O . ASP B 1 228 ? -32.75 -6.129 -0.28 1 84.5 228 ASP B O 1
ATOM 5117 N N . GLY B 1 229 ? -31.594 -6.219 1.63 1 81.88 229 GLY B N 1
ATOM 5118 C CA . GLY B 1 229 ? -32.125 -4.941 2.08 1 81.88 229 GLY B CA 1
ATOM 5119 C C . GLY B 1 229 ? -31.328 -3.754 1.575 1 81.88 229 GLY B C 1
ATOM 5120 O O . GLY B 1 229 ? -31.641 -2.605 1.898 1 81.88 229 GLY B O 1
ATOM 5121 N N . SER B 1 230 ? -30.344 -4.023 0.765 1 82.62 230 SER B N 1
ATOM 5122 C CA . SER B 1 230 ? -29.406 -2.973 0.389 1 82.62 230 SER B CA 1
ATOM 5123 C C . SER B 1 230 ? -30.047 -1.954 -0.54 1 82.62 230 SER B C 1
ATOM 5125 O O . SER B 1 230 ? -29.547 -0.844 -0.708 1 82.62 230 SER B O 1
ATOM 5127 N N . ASP B 1 231 ? -31.25 -2.195 -1.029 1 80.81 231 ASP B N 1
ATOM 5128 C CA . ASP B 1 231 ? -31.953 -1.318 -1.964 1 80.81 231 ASP B CA 1
ATOM 5129 C C . ASP B 1 231 ? -32.75 -0.239 -1.223 1 80.81 231 ASP B C 1
ATOM 5131 O O . ASP B 1 231 ? -33.156 0.748 -1.823 1 80.81 231 ASP B O 1
ATOM 5135 N N . ASP B 1 232 ? -32.969 -0.492 0.073 1 83.19 232 ASP B N 1
ATOM 5136 C CA . ASP B 1 232 ? -33.719 0.488 0.861 1 83.19 232 ASP B CA 1
ATOM 5137 C C . ASP B 1 232 ? -32.844 1.676 1.232 1 83.19 232 ASP B C 1
ATOM 5139 O O . ASP B 1 232 ? -32 1.581 2.143 1 83.19 232 ASP B O 1
ATOM 5143 N N . VAL B 1 233 ? -33.062 2.768 0.636 1 81.06 233 VAL B N 1
ATOM 5144 C CA . VAL B 1 233 ? -32.219 3.939 0.801 1 81.06 233 VAL B CA 1
ATOM 5145 C C . VAL B 1 233 ? -32.594 4.684 2.076 1 81.06 233 VAL B C 1
ATOM 5147 O O . VAL B 1 233 ? -31.891 5.59 2.514 1 81.06 233 VAL B O 1
ATOM 5150 N N . ASN B 1 234 ? -33.625 4.191 2.773 1 86.69 234 ASN B N 1
ATOM 5151 C CA . ASN B 1 234 ? -34.156 4.93 3.922 1 86.69 234 ASN B CA 1
ATOM 5152 C C . ASN B 1 234 ? -33.656 4.32 5.238 1 86.69 234 ASN B C 1
ATOM 5154 O O . ASN B 1 234 ? -34.094 4.75 6.312 1 86.69 234 ASN B O 1
ATOM 5158 N N . THR B 1 235 ? -32.781 3.398 5.062 1 92.38 235 THR B N 1
ATOM 5159 C CA . THR B 1 235 ? -32.344 2.736 6.281 1 92.38 235 THR B CA 1
ATOM 5160 C C . THR B 1 235 ? -31.438 3.648 7.094 1 92.38 235 THR B C 1
ATOM 5162 O O . THR B 1 235 ? -31.344 3.52 8.32 1 92.38 235 THR B O 1
ATOM 5165 N N . HIS B 1 236 ? -30.75 4.559 6.422 1 95.56 236 HIS B N 1
ATOM 5166 C CA . HIS B 1 236 ? -29.797 5.426 7.098 1 95.56 236 HIS B CA 1
ATOM 5167 C C . HIS B 1 236 ? -29.844 6.844 6.543 1 95.56 236 HIS B C 1
ATOM 5169 O O . HIS B 1 236 ? -30.312 7.059 5.418 1 95.56 236 HIS B O 1
ATOM 5175 N N . ARG B 1 237 ? -29.422 7.805 7.316 1 95.44 237 ARG B N 1
ATOM 5176 C CA . ARG B 1 237 ? -29.281 9.195 6.902 1 95.44 237 ARG B CA 1
ATOM 5177 C C . ARG B 1 237 ? -27.891 9.719 7.242 1 95.44 237 ARG B C 1
ATOM 5179 O O . ARG B 1 237 ? -27.328 9.398 8.297 1 95.44 237 ARG B O 1
ATOM 5186 N N . PRO B 1 238 ? -27.344 10.5 6.359 1 95.5 238 PRO B N 1
ATOM 5187 C CA . PRO B 1 238 ? -26.031 11.078 6.664 1 95.5 238 PRO B CA 1
ATOM 5188 C C . PRO B 1 238 ? -26.094 12.156 7.746 1 95.5 238 PRO B C 1
ATOM 5190 O O . PRO B 1 238 ? -27.047 12.938 7.785 1 95.5 238 PRO B O 1
ATOM 5193 N N . ALA B 1 239 ? -25.156 12.25 8.734 1 93.12 239 ALA B N 1
ATOM 5194 C CA . ALA B 1 239 ? -25.156 13.211 9.828 1 93.12 239 ALA B CA 1
ATOM 5195 C C . ALA B 1 239 ? -23.922 14.109 9.766 1 93.12 239 ALA B C 1
ATOM 5197 O O . ALA B 1 239 ? -23.812 15.07 10.523 1 93.12 239 ALA B O 1
ATOM 5198 N N . GLY B 1 240 ? -23.016 14.023 8.82 1 90.44 240 GLY B N 1
ATOM 5199 C CA . GLY B 1 240 ? -21.812 14.844 8.703 1 90.44 240 GLY B CA 1
ATOM 5200 C C . GLY B 1 240 ? -20.672 14.141 8 1 90.44 240 GLY B C 1
ATOM 5201 O O . GLY B 1 240 ? -20.562 12.914 8.047 1 90.44 240 GLY B O 1
ATOM 5202 N N . SER B 1 241 ? -19.891 14.969 7.359 1 93.31 241 SER B N 1
ATOM 5203 C CA . SER B 1 241 ? -18.734 14.438 6.641 1 93.31 241 SER B CA 1
ATOM 5204 C C . SER B 1 241 ? -17.469 15.234 6.969 1 93.31 241 SER B C 1
ATOM 5206 O O . SER B 1 241 ? -17.531 16.453 7.156 1 93.31 241 SER B O 1
ATOM 5208 N N . ASN B 1 242 ? -16.422 14.547 7.141 1 94.69 242 ASN B N 1
ATOM 5209 C CA . ASN B 1 242 ? -15.133 15.156 7.414 1 94.69 242 ASN B CA 1
ATOM 5210 C C . ASN B 1 242 ? -14.039 14.57 6.523 1 94.69 242 ASN B C 1
ATOM 5212 O O . ASN B 1 242 ? -14.031 13.375 6.25 1 94.69 242 ASN B O 1
ATOM 5216 N N . ASN B 1 243 ? -13.164 15.438 6.047 1 96.31 243 ASN B N 1
ATOM 5217 C CA . ASN B 1 243 ? -11.93 14.984 5.426 1 96.31 243 ASN B CA 1
ATOM 5218 C C . ASN B 1 243 ? -10.797 14.891 6.445 1 96.31 243 ASN B C 1
ATOM 5220 O O . ASN B 1 243 ? -10.578 15.812 7.23 1 96.31 243 ASN B O 1
ATOM 5224 N N . ILE B 1 244 ? -10.164 13.766 6.465 1 97.38 244 ILE B N 1
ATOM 5225 C CA . ILE B 1 244 ? -9.125 13.555 7.473 1 97.38 244 ILE B CA 1
ATOM 5226 C C . ILE B 1 244 ? -7.785 13.297 6.785 1 97.38 244 ILE B C 1
ATOM 5228 O O . ILE B 1 244 ? -7.738 12.727 5.695 1 97.38 244 ILE B O 1
ATOM 5232 N N . LEU B 1 245 ? -6.699 13.633 7.508 1 98.12 245 LEU B N 1
ATOM 5233 C CA . LEU B 1 245 ? -5.348 13.477 6.988 1 98.12 245 LEU B CA 1
ATOM 5234 C C . LEU B 1 245 ? -4.676 12.242 7.586 1 98.12 245 LEU B C 1
ATOM 5236 O O . LEU B 1 245 ? -3.885 11.578 6.918 1 98.12 245 LEU B O 1
ATOM 5240 N N . ASN B 1 246 ? -5.02 11.93 8.828 1 98 246 ASN B N 1
ATOM 5241 C CA . ASN B 1 246 ? -4.359 10.82 9.508 1 98 246 ASN B CA 1
ATOM 5242 C C . ASN B 1 246 ? -5.262 9.586 9.57 1 98 246 ASN B C 1
ATOM 5244 O O . ASN B 1 246 ? -5.004 8.594 8.891 1 98 246 ASN B O 1
ATOM 5248 N N . ASP B 1 247 ? -6.316 9.68 10.391 1 98.38 247 ASP B N 1
ATOM 5249 C CA . ASP B 1 247 ? -7.031 8.422 10.609 1 98.38 247 ASP B CA 1
ATOM 5250 C C . ASP B 1 247 ? -8.445 8.68 11.133 1 98.38 247 ASP B C 1
ATOM 5252 O O . ASP B 1 247 ? -8.773 9.797 11.523 1 98.38 247 ASP B O 1
ATOM 5256 N N . ILE B 1 248 ? -9.281 7.754 10.953 1 98.25 248 ILE B N 1
ATOM 5257 C CA . ILE B 1 248 ? -10.555 7.574 11.641 1 98.25 248 ILE B CA 1
ATOM 5258 C C . ILE B 1 248 ? -10.453 6.406 12.617 1 98.25 248 ILE B C 1
ATOM 5260 O O . ILE B 1 248 ? -10.055 5.305 12.242 1 98.25 248 ILE B O 1
ATOM 5264 N N . VAL B 1 249 ? -10.812 6.672 13.844 1 98.12 249 VAL B N 1
ATOM 5265 C CA . VAL B 1 249 ? -10.773 5.629 14.859 1 98.12 249 VAL B CA 1
ATOM 5266 C C . VAL B 1 249 ? -12.172 5.391 15.414 1 98.12 249 VAL B C 1
ATOM 5268 O O . VAL B 1 249 ? -12.859 6.336 15.812 1 98.12 249 VAL B O 1
ATOM 5271 N N . ILE B 1 250 ? -12.609 4.234 15.344 1 97.94 250 ILE B N 1
ATOM 5272 C CA . ILE B 1 250 ? -13.836 3.807 16 1 97.94 250 ILE B CA 1
ATOM 5273 C C . ILE B 1 250 ? -13.508 2.9 17.188 1 97.94 250 ILE B C 1
ATOM 5275 O O . ILE B 1 250 ? -12.93 1.822 17.016 1 97.94 250 ILE B O 1
ATOM 5279 N N . ASP B 1 251 ? -13.867 3.338 18.359 1 97.06 251 ASP B N 1
ATOM 5280 C CA . ASP B 1 251 ? -13.461 2.592 19.547 1 97.06 251 ASP B CA 1
ATOM 5281 C C . ASP B 1 251 ? -14.602 2.516 20.562 1 97.06 251 ASP B C 1
ATOM 5283 O O . ASP B 1 251 ? -15.695 3.021 20.312 1 97.06 251 ASP B O 1
ATOM 5287 N N . ARG B 1 252 ? -14.359 1.931 21.688 1 95.19 252 ARG B N 1
ATOM 5288 C CA . ARG B 1 252 ? -15.383 1.634 22.688 1 95.19 252 ARG B CA 1
ATOM 5289 C C . ARG B 1 252 ? -15.695 2.861 23.531 1 95.19 252 ARG B C 1
ATOM 5291 O O . ARG B 1 252 ? -16.672 2.877 24.266 1 95.19 252 ARG B O 1
ATOM 5298 N N . GLY B 1 253 ? -14.875 3.869 23.422 1 94.31 253 GLY B N 1
ATOM 5299 C CA . GLY B 1 253 ? -15.094 5.031 24.266 1 94.31 253 GLY B CA 1
ATOM 5300 C C . GLY B 1 253 ? -15.086 4.699 25.75 1 94.31 253 GLY B C 1
ATOM 5301 O O . GLY B 1 253 ? -14.164 4.043 26.25 1 94.31 253 GLY B O 1
ATOM 5302 N N . PRO B 1 254 ? -16.172 5.191 26.406 1 90.69 254 PRO B N 1
ATOM 5303 C CA . PRO B 1 254 ? -16.203 4.961 27.859 1 90.69 254 PRO B CA 1
ATOM 5304 C C . PRO B 1 254 ? -16.703 3.57 28.219 1 90.69 254 PRO B C 1
ATOM 5306 O O . PRO B 1 254 ? -16.719 3.201 29.391 1 90.69 254 PRO B O 1
ATOM 5309 N N . ASN B 1 255 ? -17.047 2.822 27.297 1 91.25 255 ASN B N 1
ATOM 5310 C CA . ASN B 1 255 ? -17.625 1.508 27.562 1 91.25 255 ASN B CA 1
ATOM 5311 C C . ASN B 1 255 ? -16.562 0.519 28.047 1 91.25 255 ASN B C 1
ATOM 5313 O O . ASN B 1 255 ? -15.469 0.445 27.484 1 91.25 255 ASN B O 1
ATOM 5317 N N . PRO B 1 256 ? -16.844 -0.266 29.062 1 89.06 256 PRO B N 1
ATOM 5318 C CA . PRO B 1 256 ? -15.867 -1.203 29.625 1 89.06 256 PRO B CA 1
ATOM 5319 C C . PRO B 1 256 ? -15.703 -2.459 28.766 1 89.06 256 PRO B C 1
ATOM 5321 O O . PRO B 1 256 ? -14.727 -3.199 28.938 1 89.06 256 PRO B O 1
ATOM 5324 N N . THR B 1 257 ? -16.609 -2.748 27.953 1 89.25 257 THR B N 1
ATOM 5325 C CA . THR B 1 257 ? -16.562 -3.965 27.156 1 89.25 257 THR B CA 1
ATOM 5326 C C . THR B 1 257 ? -15.961 -3.686 25.781 1 89.25 257 THR B C 1
ATOM 5328 O O . THR B 1 257 ? -15.953 -2.539 25.312 1 89.25 257 THR B O 1
ATOM 5331 N N . MET B 1 258 ? -15.562 -4.754 25.156 1 90.88 258 MET B N 1
ATOM 5332 C CA . MET B 1 258 ? -15.016 -4.656 23.812 1 90.88 258 MET B CA 1
ATOM 5333 C C . MET B 1 258 ? -16.094 -4.246 22.812 1 90.88 258 MET B C 1
ATOM 5335 O O . MET B 1 258 ? -17.281 -4.523 23.016 1 90.88 258 MET B O 1
ATOM 5339 N N . SER B 1 259 ? -15.602 -3.672 21.812 1 92.75 259 SER B N 1
ATOM 5340 C CA . SER B 1 259 ? -16.5 -3.268 20.734 1 92.75 259 SER B CA 1
ATOM 5341 C C . SER B 1 259 ? -16.703 -4.395 19.719 1 92.75 259 SER B C 1
ATOM 5343 O O . SER B 1 259 ? -15.781 -5.18 19.469 1 92.75 259 SER B O 1
ATOM 5345 N N . SER B 1 260 ? -17.922 -4.508 19.281 1 94.25 260 SER B N 1
ATOM 5346 C CA . SER B 1 260 ? -18.219 -5.297 18.094 1 94.25 260 SER B CA 1
ATOM 5347 C C . SER B 1 260 ? -18.391 -4.402 16.875 1 94.25 260 SER B C 1
ATOM 5349 O O . SER B 1 260 ? -19.281 -3.557 16.828 1 94.25 260 SER B O 1
ATOM 5351 N N . ILE B 1 261 ? -17.562 -4.633 15.891 1 95.81 261 ILE B N 1
ATOM 5352 C CA . ILE B 1 261 ? -17.531 -3.723 14.75 1 95.81 261 ILE B CA 1
ATOM 5353 C C . ILE B 1 261 ? -17.609 -4.52 13.453 1 95.81 261 ILE B C 1
ATOM 5355 O O . ILE B 1 261 ? -16.828 -5.449 13.242 1 95.81 261 ILE B O 1
ATOM 5359 N N . GLU B 1 262 ? -18.578 -4.148 12.609 1 95.62 262 GLU B N 1
ATOM 5360 C CA . GLU B 1 262 ? -18.672 -4.738 11.273 1 95.62 262 GLU B CA 1
ATOM 5361 C C . GLU B 1 262 ? -17.859 -3.932 10.258 1 95.62 262 GLU B C 1
ATOM 5363 O O . GLU B 1 262 ? -17.984 -2.707 10.195 1 95.62 262 GLU B O 1
ATOM 5368 N N . VAL B 1 263 ? -17.062 -4.645 9.477 1 95.25 263 VAL B N 1
ATOM 5369 C CA . VAL B 1 263 ? -16.234 -3.998 8.469 1 95.25 263 VAL B CA 1
ATOM 5370 C C . VAL B 1 263 ? -16.656 -4.457 7.078 1 95.25 263 VAL B C 1
ATOM 5372 O O . VAL B 1 263 ? -16.656 -5.652 6.785 1 95.25 263 VAL B O 1
ATOM 5375 N N . PHE B 1 264 ? -17.047 -3.443 6.254 1 93.81 264 PHE B N 1
ATOM 5376 C CA . PHE B 1 264 ? -17.422 -3.715 4.871 1 93.81 264 PHE B CA 1
ATOM 5377 C C . PHE B 1 264 ? -16.5 -2.994 3.904 1 93.81 264 PHE B C 1
ATOM 5379 O O . PHE B 1 264 ? -16.031 -1.89 4.188 1 93.81 264 PHE B O 1
ATOM 5386 N N . GLY B 1 265 ? -16.188 -3.611 2.816 1 92.81 265 GLY B N 1
ATOM 5387 C CA . GLY B 1 265 ? -15.547 -2.996 1.668 1 92.81 265 GLY B CA 1
ATOM 5388 C C . GLY B 1 265 ? -16.312 -3.195 0.375 1 92.81 265 GLY B C 1
ATOM 5389 O O . GLY B 1 265 ? -16.547 -4.328 -0.048 1 92.81 265 GLY B O 1
ATOM 5390 N N . ASP B 1 266 ? -16.609 -2.086 -0.185 1 90.12 266 ASP B N 1
ATOM 5391 C CA . ASP B 1 266 ? -17.484 -2.146 -1.352 1 90.12 266 ASP B CA 1
ATOM 5392 C C . ASP B 1 266 ? -18.719 -3.014 -1.073 1 90.12 266 ASP B C 1
ATOM 5394 O O . ASP B 1 266 ? -19.453 -2.762 -0.121 1 90.12 266 ASP B O 1
ATOM 5398 N N . GLU B 1 267 ? -18.969 -4.094 -1.769 1 86.75 267 GLU B N 1
ATOM 5399 C CA . GLU B 1 267 ? -20.188 -4.895 -1.613 1 86.75 267 GLU B CA 1
ATOM 5400 C C . GLU B 1 267 ? -19.891 -6.207 -0.894 1 86.75 267 GLU B C 1
ATOM 5402 O O . GLU B 1 267 ? -20.578 -7.207 -1.108 1 86.75 267 GLU B O 1
ATOM 5407 N N . GLU B 1 268 ? -18.859 -6.117 -0.044 1 88.5 268 GLU B N 1
ATOM 5408 C CA . GLU B 1 268 ? -18.5 -7.344 0.653 1 88.5 268 GLU B CA 1
ATOM 5409 C C . GLU B 1 268 ? -18.375 -7.109 2.156 1 88.5 268 GLU B C 1
ATOM 5411 O O . GLU B 1 268 ? -17.891 -6.059 2.59 1 88.5 268 GLU B O 1
ATOM 5416 N N . HIS B 1 269 ? -18.875 -8.07 2.898 1 91.75 269 HIS B N 1
ATOM 5417 C CA . HIS B 1 269 ? -18.594 -8.102 4.332 1 91.75 269 HIS B CA 1
ATOM 5418 C C . HIS B 1 269 ? -17.219 -8.711 4.609 1 91.75 269 HIS B C 1
ATOM 5420 O O . HIS B 1 269 ? -17.016 -9.906 4.371 1 91.75 269 HIS B O 1
ATOM 5426 N N . PHE B 1 270 ? -16.297 -7.918 5.07 1 89.88 270 PHE B N 1
ATOM 5427 C CA . PHE B 1 270 ? -14.961 -8.422 5.359 1 89.88 270 PHE B CA 1
ATOM 5428 C C . PHE B 1 270 ? -14.961 -9.281 6.613 1 89.88 270 PHE B C 1
ATOM 5430 O O . PHE B 1 270 ? -14.508 -10.43 6.582 1 89.88 270 PHE B O 1
ATOM 5437 N N . THR B 1 271 ? -15.414 -8.672 7.711 1 88.81 271 THR B N 1
ATOM 5438 C CA . THR B 1 271 ? -15.383 -9.391 8.977 1 88.81 271 THR B CA 1
ATOM 5439 C C . THR B 1 271 ? -16.094 -8.594 10.07 1 88.81 271 THR B C 1
ATOM 5441 O O . THR B 1 271 ? -16.484 -7.445 9.859 1 88.81 271 THR B O 1
ATOM 5444 N N . THR B 1 272 ? -16.312 -9.281 11.141 1 90.69 272 THR B N 1
ATOM 5445 C CA . THR B 1 272 ? -16.703 -8.648 12.398 1 90.69 272 THR B CA 1
ATOM 5446 C C . THR B 1 272 ? -15.547 -8.656 13.391 1 90.69 272 THR B C 1
ATOM 5448 O O . THR B 1 272 ? -15.023 -9.719 13.734 1 90.69 272 THR B O 1
ATOM 5451 N N . VAL B 1 273 ? -15.227 -7.512 13.828 1 90.88 273 VAL B N 1
ATOM 5452 C CA . VAL B 1 273 ? -14.078 -7.375 14.711 1 90.88 273 VAL B CA 1
ATOM 5453 C C . VAL B 1 273 ? -14.547 -7.223 16.156 1 90.88 273 VAL B C 1
ATOM 5455 O O . VAL B 1 273 ? -15.414 -6.398 16.453 1 90.88 273 VAL B O 1
ATOM 5458 N N . GLN B 1 274 ? -14.062 -8.078 16.969 1 92.31 274 GLN B N 1
ATOM 5459 C CA . GLN B 1 274 ? -14.156 -7.891 18.406 1 92.31 274 GLN B CA 1
ATOM 5460 C C . GLN B 1 274 ? -12.859 -7.336 18.984 1 92.31 274 GLN B C 1
ATOM 5462 O O . GLN B 1 274 ? -11.844 -8.031 19.016 1 92.31 274 GLN B O 1
ATOM 5467 N N . ALA B 1 275 ? -12.891 -6.086 19.359 1 94.81 275 ALA B N 1
ATOM 5468 C CA . ALA B 1 275 ? -11.68 -5.387 19.781 1 94.81 275 ALA B CA 1
ATOM 5469 C C . ALA B 1 275 ? -12.023 -4.125 20.578 1 94.81 275 ALA B C 1
ATOM 5471 O O . ALA B 1 275 ? -13.195 -3.805 20.766 1 94.81 275 ALA B O 1
ATOM 5472 N N . ASP B 1 276 ? -10.977 -3.482 21.094 1 96.25 276 ASP B N 1
ATOM 5473 C CA . ASP B 1 276 ? -11.18 -2.154 21.672 1 96.25 276 ASP B CA 1
ATOM 5474 C C . ASP B 1 276 ? -11.586 -1.147 20.594 1 96.25 276 ASP B C 1
ATOM 5476 O O . ASP B 1 276 ? -12.227 -0.138 20.906 1 96.25 276 ASP B O 1
ATOM 5480 N N . GLY B 1 277 ? -11.18 -1.409 19.391 1 96.94 277 GLY B N 1
ATOM 5481 C CA . GLY B 1 277 ? -11.578 -0.564 18.281 1 96.94 277 GLY B CA 1
ATOM 5482 C C . GLY B 1 277 ? -10.859 -0.907 16.984 1 96.94 277 GLY B C 1
ATOM 5483 O O . GLY B 1 277 ? -10.25 -1.975 16.875 1 96.94 277 GLY B O 1
ATOM 5484 N N . ILE B 1 278 ? -11.008 -0.003 16.047 1 97.5 278 ILE B N 1
ATOM 5485 C CA . ILE B 1 278 ? -10.359 -0.13 14.75 1 97.5 278 ILE B CA 1
ATOM 5486 C C . ILE B 1 278 ? -9.844 1.234 14.289 1 97.5 278 ILE B C 1
ATOM 5488 O O . ILE B 1 278 ? -10.5 2.256 14.516 1 97.5 278 ILE B O 1
ATOM 5492 N N . CYS B 1 279 ? -8.711 1.212 13.773 1 98.38 279 CYS B N 1
ATOM 5493 C CA . CYS B 1 279 ? -8.102 2.406 13.203 1 98.38 279 CYS B CA 1
ATOM 5494 C C . CYS B 1 279 ? -8 2.297 11.688 1 98.38 279 CYS B C 1
ATOM 5496 O O . CYS B 1 279 ? -7.422 1.344 11.164 1 98.38 279 CYS B O 1
ATOM 5498 N N . VAL B 1 280 ? -8.609 3.193 10.938 1 98.62 280 VAL B N 1
ATOM 5499 C CA . VAL B 1 280 ? -8.453 3.328 9.492 1 98.62 280 VAL B CA 1
ATOM 5500 C C . VAL B 1 280 ? -7.578 4.539 9.18 1 98.62 280 VAL B C 1
ATOM 5502 O O . VAL B 1 280 ? -7.988 5.684 9.391 1 98.62 280 VAL B O 1
ATOM 5505 N N . ALA B 1 281 ? -6.441 4.277 8.586 1 98.81 281 ALA B N 1
ATOM 5506 C CA . ALA B 1 281 ? -5.461 5.352 8.477 1 98.81 281 ALA B CA 1
ATOM 5507 C C . ALA B 1 281 ? -5.039 5.562 7.027 1 98.81 281 ALA B C 1
ATOM 5509 O O . ALA B 1 281 ? -5.039 4.621 6.23 1 98.81 281 ALA B O 1
ATOM 5510 N N . THR B 1 282 ? -4.742 6.812 6.699 1 98.38 282 THR B N 1
ATOM 5511 C CA . THR B 1 282 ? -4.031 7.145 5.469 1 98.38 282 THR B CA 1
ATOM 5512 C C . THR B 1 282 ? -2.555 6.785 5.582 1 98.38 282 THR B C 1
ATOM 5514 O O . THR B 1 282 ? -2.068 6.469 6.668 1 98.38 282 THR B O 1
ATOM 5517 N N . PRO B 1 283 ? -1.829 6.848 4.469 1 97.5 283 PRO B N 1
ATOM 5518 C CA . PRO B 1 283 ? -0.38 6.664 4.57 1 97.5 283 PRO B CA 1
ATOM 5519 C C . PRO B 1 283 ? 0.285 7.707 5.469 1 97.5 283 PRO B C 1
ATOM 5521 O O . PRO B 1 283 ? 1.204 7.379 6.223 1 97.5 283 PRO B O 1
ATOM 5524 N N . THR B 1 284 ? -0.193 8.922 5.402 1 97.19 284 THR B N 1
ATOM 5525 C CA . THR B 1 284 ? 0.318 9.938 6.316 1 97.19 284 THR B CA 1
ATOM 5526 C C . THR B 1 284 ? 0.061 9.531 7.766 1 97.19 284 THR B C 1
ATOM 5528 O O . THR B 1 284 ? 0.95 9.641 8.609 1 97.19 284 THR B O 1
ATOM 5531 N N . GLY B 1 285 ? -1.119 8.984 8.016 1 97.94 285 GLY B N 1
ATOM 5532 C CA . GLY B 1 285 ? -1.511 8.586 9.359 1 97.94 285 GLY B CA 1
ATOM 5533 C C . GLY B 1 285 ? -0.824 7.316 9.828 1 97.94 285 GLY B C 1
ATOM 5534 O O . GLY B 1 285 ? -0.952 6.922 10.984 1 97.94 285 GLY B O 1
ATOM 5535 N N . SER B 1 286 ? -0.061 6.66 8.961 1 97.5 286 SER B N 1
ATOM 5536 C CA . SER B 1 286 ? 0.618 5.418 9.32 1 97.5 286 SER B CA 1
ATOM 5537 C C . SER B 1 286 ? 1.591 5.641 10.477 1 97.5 286 SER B C 1
ATOM 5539 O O . SER B 1 286 ? 1.904 4.703 11.219 1 97.5 286 SER B O 1
ATOM 5541 N N . THR B 1 287 ? 2.086 6.875 10.711 1 94.25 287 THR B N 1
ATOM 5542 C CA . THR B 1 287 ? 3.078 7.18 11.734 1 94.25 287 THR B CA 1
ATOM 5543 C C . THR B 1 287 ? 2.404 7.688 13.008 1 94.25 287 THR B C 1
ATOM 5545 O O . THR B 1 287 ? 3.08 8.031 13.977 1 94.25 287 THR B O 1
ATOM 5548 N N . ALA B 1 288 ? 1.114 7.758 12.977 1 95.75 288 ALA B N 1
ATOM 5549 C CA . ALA B 1 288 ? 0.366 8.266 14.125 1 95.75 288 ALA B CA 1
ATOM 5550 C C . ALA B 1 288 ? -0.248 7.121 14.922 1 95.75 288 ALA B C 1
ATOM 5552 O O . ALA B 1 288 ? 0.464 6.227 15.391 1 95.75 288 ALA B O 1
ATOM 5553 N N . TYR B 1 289 ? -1.574 7.098 15.172 1 96.75 289 TYR B N 1
ATOM 5554 C CA . TYR B 1 289 ? -2.217 6.09 16.016 1 96.75 289 TYR B CA 1
ATOM 5555 C C . TYR B 1 289 ? -2.062 4.699 15.414 1 96.75 289 TYR B C 1
ATOM 5557 O O . TYR B 1 289 ? -1.955 3.709 16.141 1 96.75 289 TYR B O 1
ATOM 5565 N N . ASN B 1 290 ? -2.068 4.613 14.07 1 97.38 290 ASN B N 1
ATOM 5566 C CA . ASN B 1 290 ? -1.854 3.342 13.391 1 97.38 290 ASN B CA 1
ATOM 5567 C C . ASN B 1 290 ? -0.601 2.637 13.898 1 97.38 290 ASN B C 1
ATOM 5569 O O . ASN B 1 290 ? -0.63 1.438 14.188 1 97.38 290 ASN B O 1
ATOM 5573 N N . LEU B 1 291 ? 0.409 3.436 13.961 1 94.38 291 LEU B N 1
ATOM 5574 C CA . LEU B 1 291 ? 1.675 2.875 14.414 1 94.38 291 LEU B CA 1
ATOM 5575 C C . LEU B 1 291 ? 1.551 2.348 15.844 1 94.38 291 LEU B C 1
ATOM 5577 O O . LEU B 1 291 ? 2.018 1.247 16.141 1 94.38 291 LEU B O 1
ATOM 5581 N N . ALA B 1 292 ? 0.963 3.07 16.703 1 93.5 292 ALA B N 1
ATOM 5582 C CA . ALA B 1 292 ? 0.774 2.691 18.094 1 93.5 292 ALA B CA 1
ATOM 5583 C C . ALA B 1 292 ? -0.081 1.432 18.219 1 93.5 292 ALA B C 1
ATOM 5585 O O . ALA B 1 292 ? 0.107 0.629 19.125 1 93.5 292 ALA B O 1
ATOM 5586 N N . ALA B 1 293 ? -0.971 1.29 17.266 1 94.94 293 ALA B N 1
ATOM 5587 C CA . ALA B 1 293 ? -1.887 0.152 17.281 1 94.94 293 ALA B CA 1
ATOM 5588 C C . ALA B 1 293 ? -1.243 -1.08 16.656 1 94.94 293 ALA B C 1
ATOM 5590 O O . ALA B 1 293 ? -1.865 -2.143 16.578 1 94.94 293 ALA B O 1
ATOM 5591 N N . GLY B 1 294 ? -0.06 -0.937 16.156 1 92.69 294 GLY B N 1
ATOM 5592 C CA . GLY B 1 294 ? 0.658 -2.09 15.633 1 92.69 294 GLY B CA 1
ATOM 5593 C C . GLY B 1 294 ? 0.643 -2.168 14.117 1 92.69 294 GLY B C 1
ATOM 5594 O O . GLY B 1 294 ? 1.04 -3.184 13.539 1 92.69 294 GLY B O 1
ATOM 5595 N N . GLY B 1 295 ? 0.195 -1.147 13.461 1 95.75 295 GLY B N 1
ATOM 5596 C CA . GLY B 1 295 ? 0.168 -1.124 12.008 1 95.75 295 GLY B CA 1
ATOM 5597 C C . GLY B 1 295 ? 1.517 -0.806 11.391 1 95.75 295 GLY B C 1
ATOM 5598 O O . GLY B 1 295 ? 2.445 -0.399 12.094 1 95.75 295 GLY B O 1
ATOM 5599 N N . SER B 1 296 ? 1.61 -0.965 10.109 1 96.38 296 SER B N 1
ATOM 5600 C CA . SER B 1 296 ? 2.842 -0.741 9.359 1 96.38 296 SER B CA 1
ATOM 5601 C C . SER B 1 296 ? 3.066 0.745 9.094 1 96.38 296 SER B C 1
ATOM 5603 O O . SER B 1 296 ? 2.121 1.535 9.125 1 96.38 296 SER B O 1
ATOM 5605 N N . LEU B 1 297 ? 4.336 1.063 8.914 1 95.81 297 LEU B N 1
ATOM 5606 C CA . LEU B 1 297 ? 4.676 2.361 8.344 1 95.81 297 LEU B CA 1
ATOM 5607 C C . LEU B 1 297 ? 4.441 2.365 6.836 1 95.81 297 LEU B C 1
ATOM 5609 O O . LEU B 1 297 ? 4.715 1.374 6.156 1 95.81 297 LEU B O 1
ATOM 5613 N N . CYS B 1 298 ? 3.932 3.463 6.309 1 97 298 CYS B N 1
ATOM 5614 C CA . CYS B 1 298 ? 3.559 3.51 4.902 1 97 298 CYS B CA 1
ATOM 5615 C C . CYS B 1 298 ? 4.043 4.801 4.254 1 97 298 CYS B C 1
ATOM 5617 O O . CYS B 1 298 ? 3.775 5.895 4.758 1 97 298 CYS B O 1
ATOM 5619 N N . HIS B 1 299 ? 4.742 4.613 3.182 1 94.94 299 HIS B N 1
ATOM 5620 C CA . HIS B 1 299 ? 5.168 5.785 2.43 1 94.94 299 HIS B CA 1
ATOM 5621 C C . HIS B 1 299 ? 3.973 6.613 1.976 1 94.94 299 HIS B C 1
ATOM 5623 O O . HIS B 1 299 ? 2.965 6.062 1.526 1 94.94 299 HIS B O 1
ATOM 5629 N N . PRO B 1 300 ? 4.062 7.918 2.023 1 93.06 300 PRO B N 1
ATOM 5630 C CA . PRO B 1 300 ? 2.904 8.781 1.771 1 93.06 300 PRO B CA 1
ATOM 5631 C C . PRO B 1 300 ? 2.4 8.688 0.333 1 93.06 300 PRO B C 1
ATOM 5633 O O . PRO B 1 300 ? 1.246 9.016 0.056 1 93.06 300 PRO B O 1
ATOM 5636 N N . ASP B 1 301 ? 3.193 8.219 -0.566 1 89.62 301 ASP B N 1
ATOM 5637 C CA . ASP B 1 301 ? 2.816 8.188 -1.977 1 89.62 301 ASP B CA 1
ATOM 5638 C C . ASP B 1 301 ? 1.974 6.957 -2.293 1 89.62 301 ASP B C 1
ATOM 5640 O O . ASP B 1 301 ? 1.419 6.844 -3.389 1 89.62 301 ASP B O 1
ATOM 5644 N N . ASN B 1 302 ? 1.888 6.066 -1.351 1 93.94 302 ASN B N 1
ATOM 5645 C CA . ASN B 1 302 ? 1.114 4.855 -1.602 1 93.94 302 ASN B CA 1
ATOM 5646 C C . ASN B 1 302 ? -0.384 5.145 -1.635 1 93.94 302 ASN B C 1
ATOM 5648 O O . ASN B 1 302 ? -0.92 5.77 -0.72 1 93.94 302 ASN B O 1
ATOM 5652 N N . PRO B 1 303 ? -1.085 4.758 -2.639 1 92.62 303 PRO B N 1
ATOM 5653 C CA . PRO B 1 303 ? -2.541 4.91 -2.709 1 92.62 303 PRO B CA 1
ATOM 5654 C C . PRO B 1 303 ? -3.285 3.787 -1.992 1 92.62 303 PRO B C 1
ATOM 5656 O O . PRO B 1 303 ? -3.971 2.986 -2.635 1 92.62 303 PRO B O 1
ATOM 5659 N N . VAL B 1 304 ? -3.219 3.789 -0.663 1 96.69 304 VAL B N 1
ATOM 5660 C CA . VAL B 1 304 ? -3.752 2.643 0.064 1 96.69 304 VAL B CA 1
ATOM 5661 C C . VAL B 1 304 ? -4.512 3.119 1.299 1 96.69 304 VAL B C 1
ATOM 5663 O O . VAL B 1 304 ? -4.414 4.285 1.683 1 96.69 304 VAL B O 1
ATOM 5666 N N . ILE B 1 305 ? -5.305 2.24 1.879 1 97.88 305 ILE B N 1
ATOM 5667 C CA . ILE B 1 305 ? -5.984 2.379 3.164 1 97.88 305 ILE B CA 1
ATOM 5668 C C . ILE B 1 305 ? -5.406 1.379 4.16 1 97.88 305 ILE B C 1
ATOM 5670 O O . ILE B 1 305 ? -5.305 0.186 3.865 1 97.88 305 ILE B O 1
ATOM 5674 N N . LEU B 1 306 ? -4.973 1.854 5.266 1 98.62 306 LEU B N 1
ATOM 5675 C CA . LEU B 1 306 ? -4.5 0.973 6.328 1 98.62 306 LEU B CA 1
ATOM 5676 C C . LEU B 1 306 ? -5.605 0.696 7.336 1 98.62 306 LEU B C 1
ATOM 5678 O O . LEU B 1 306 ? -6.234 1.627 7.844 1 98.62 306 LEU B O 1
ATOM 5682 N N . VAL B 1 307 ? -5.871 -0.549 7.629 1 97.75 307 VAL B N 1
ATOM 5683 C CA . VAL B 1 307 ? -6.863 -0.954 8.617 1 97.75 307 VAL B CA 1
ATOM 5684 C C . VAL B 1 307 ? -6.191 -1.773 9.719 1 97.75 307 VAL B C 1
ATOM 5686 O O . VAL B 1 307 ? -5.637 -2.844 9.453 1 97.75 307 VAL B O 1
ATOM 5689 N N . THR B 1 308 ? -6.262 -1.311 10.93 1 97.25 308 THR B N 1
ATOM 5690 C CA . THR B 1 308 ? -5.602 -1.941 12.07 1 97.25 308 THR B CA 1
ATOM 5691 C C . THR B 1 308 ? -6.559 -2.059 13.25 1 97.25 308 THR B C 1
ATOM 5693 O O . THR B 1 308 ? -7.152 -1.066 13.68 1 97.25 308 THR B O 1
ATOM 5696 N N . ALA B 1 309 ? -6.723 -3.252 13.773 1 95.75 309 ALA B N 1
ATOM 5697 C CA . ALA B 1 309 ? -7.531 -3.438 14.977 1 95.75 309 ALA B CA 1
ATOM 5698 C C . ALA B 1 309 ? -6.754 -3.043 16.234 1 95.75 309 ALA B C 1
ATOM 5700 O O . ALA B 1 309 ? -5.547 -3.268 16.312 1 95.75 309 ALA B O 1
ATOM 5701 N N . ILE B 1 310 ? -7.457 -2.457 17.141 1 96.12 310 ILE B N 1
ATOM 5702 C CA . ILE B 1 310 ? -6.871 -2.064 18.406 1 96.12 310 ILE B CA 1
ATOM 5703 C C . ILE B 1 310 ? -7.148 -3.141 19.453 1 96.12 310 ILE B C 1
ATOM 5705 O O . ILE B 1 310 ? -8.289 -3.309 19.891 1 96.12 310 ILE B O 1
ATOM 5709 N N . ALA B 1 311 ? -6.16 -3.904 19.859 1 92.94 311 ALA B N 1
ATOM 5710 C CA . ALA B 1 311 ? -6.254 -4.965 20.859 1 92.94 311 ALA B CA 1
ATOM 5711 C C . ALA B 1 311 ? -7.352 -5.961 20.5 1 92.94 311 ALA B C 1
ATOM 5713 O O . ALA B 1 311 ? -8.281 -6.184 21.281 1 92.94 311 ALA B O 1
ATOM 5714 N N . PRO B 1 312 ? -7.227 -6.559 19.391 1 91.69 312 PRO B N 1
ATOM 5715 C CA . PRO B 1 312 ? -8.25 -7.52 18.984 1 91.69 312 PRO B CA 1
ATOM 5716 C C . PRO B 1 312 ? -8.273 -8.766 19.859 1 91.69 312 PRO B C 1
ATOM 5718 O O . PRO B 1 312 ? -7.23 -9.203 20.344 1 91.69 312 PRO B O 1
ATOM 5721 N N . HIS B 1 313 ? -9.43 -9.258 19.938 1 86.31 313 HIS B N 1
ATOM 5722 C CA . HIS B 1 313 ? -9.617 -10.477 20.719 1 86.31 313 HIS B CA 1
ATOM 5723 C C . HIS B 1 313 ? -9.055 -11.688 20 1 86.31 313 HIS B C 1
ATOM 5725 O O . HIS B 1 313 ? -8.594 -12.641 20.625 1 86.31 313 HIS B O 1
ATOM 5731 N N . THR B 1 314 ? -9.234 -11.695 18.766 1 78.75 314 THR B N 1
ATOM 5732 C CA . THR B 1 314 ? -8.719 -12.82 17.984 1 78.75 314 THR B CA 1
ATOM 5733 C C . THR B 1 314 ? -7.227 -12.664 17.734 1 78.75 314 THR B C 1
ATOM 5735 O O . THR B 1 314 ? -6.773 -11.586 17.312 1 78.75 314 THR B O 1
ATOM 5738 N N . LEU B 1 315 ? -6.574 -13.695 17.891 1 69.56 315 LEU B N 1
ATOM 5739 C CA . LEU B 1 315 ? -5.121 -13.695 17.75 1 69.56 315 LEU B CA 1
ATOM 5740 C C . LEU B 1 315 ? -4.715 -13.633 16.281 1 69.56 315 LEU B C 1
ATOM 5742 O O . LEU B 1 315 ? -3.588 -13.25 15.969 1 69.56 315 LEU B O 1
ATOM 5746 N N . SER B 1 316 ? -5.629 -13.867 15.523 1 73.44 316 SER B N 1
ATOM 5747 C CA . SER B 1 316 ? -5.227 -14.023 14.133 1 73.44 316 SER B CA 1
ATOM 5748 C C . SER B 1 316 ? -5.461 -12.742 13.336 1 73.44 316 SER B C 1
ATOM 5750 O O . SER B 1 316 ? -5.105 -12.664 12.156 1 73.44 316 SER B O 1
ATOM 5752 N N . PHE B 1 317 ? -5.891 -11.828 14.055 1 81.12 317 PHE B N 1
ATOM 5753 C CA . PHE B 1 317 ? -6.125 -10.609 13.289 1 81.12 317 PHE B CA 1
ATOM 5754 C C . PHE B 1 317 ? -4.809 -9.922 12.945 1 81.12 317 PHE B C 1
ATOM 5756 O O . PHE B 1 317 ? -3.947 -9.758 13.812 1 81.12 317 PHE B O 1
ATOM 5763 N N . ARG B 1 318 ? -4.656 -9.617 11.695 1 89.25 318 ARG B N 1
ATOM 5764 C CA . ARG B 1 318 ? -3.512 -8.875 11.18 1 89.25 318 ARG B CA 1
ATOM 5765 C C . ARG B 1 318 ? -3.953 -7.574 10.523 1 89.25 318 ARG B C 1
ATOM 5767 O O . ARG B 1 318 ? -5.055 -7.492 9.969 1 89.25 318 ARG B O 1
ATOM 5774 N N . PRO B 1 319 ? -3.07 -6.543 10.641 1 94.62 319 PRO B N 1
ATOM 5775 C CA . PRO B 1 319 ? -3.389 -5.332 9.883 1 94.62 319 PRO B CA 1
ATOM 5776 C C . PRO B 1 319 ? -3.553 -5.598 8.383 1 94.62 319 PRO B C 1
ATOM 5778 O O . PRO B 1 319 ? -2.852 -6.449 7.828 1 94.62 319 PRO B O 1
ATOM 5781 N N . ILE B 1 320 ? -4.418 -4.809 7.781 1 95.44 320 ILE B N 1
ATOM 5782 C CA . ILE B 1 320 ? -4.719 -5.016 6.371 1 95.44 320 ILE B CA 1
ATOM 5783 C C . ILE B 1 320 ? -4.441 -3.734 5.59 1 95.44 320 ILE B C 1
ATOM 5785 O O . ILE B 1 320 ? -4.711 -2.633 6.074 1 95.44 320 ILE B O 1
ATOM 5789 N N . ILE B 1 321 ? -3.902 -3.895 4.375 1 97.75 321 ILE B N 1
ATOM 5790 C CA . ILE B 1 321 ? -3.682 -2.791 3.447 1 97.75 321 ILE B CA 1
ATOM 5791 C C . ILE B 1 321 ? -4.609 -2.936 2.244 1 97.75 321 ILE B C 1
ATOM 5793 O O . ILE B 1 321 ? -4.535 -3.924 1.509 1 97.75 321 ILE B O 1
ATOM 5797 N N . LEU B 1 322 ? -5.465 -1.932 2.041 1 96.25 322 LEU B N 1
ATOM 5798 C CA . LEU B 1 322 ? -6.449 -1.952 0.964 1 96.25 322 LEU B CA 1
ATOM 5799 C C . LEU B 1 322 ? -6.168 -0.849 -0.05 1 96.25 322 LEU B C 1
ATOM 5801 O O . LEU B 1 322 ? -5.578 0.179 0.291 1 96.25 322 LEU B O 1
ATOM 5805 N N . PRO B 1 323 ? -6.609 -1.101 -1.299 1 93.19 323 PRO B N 1
ATOM 5806 C CA . PRO B 1 323 ? -6.516 0 -2.26 1 93.19 323 PRO B CA 1
ATOM 5807 C C . PRO B 1 323 ? -7.379 1.198 -1.871 1 93.19 323 PRO B C 1
ATOM 5809 O O . PRO B 1 323 ? -8.453 1.025 -1.297 1 93.19 323 PRO B O 1
ATOM 5812 N N . ASP B 1 324 ? -6.945 2.385 -2.23 1 93.31 324 ASP B N 1
ATOM 5813 C CA . ASP B 1 324 ? -7.68 3.59 -1.859 1 93.31 324 ASP B CA 1
ATOM 5814 C C . ASP B 1 324 ? -8.938 3.75 -2.707 1 93.31 324 ASP B C 1
ATOM 5816 O O . ASP B 1 324 ? -9.703 4.695 -2.516 1 93.31 324 ASP B O 1
ATOM 5820 N N . THR B 1 325 ? -9.219 2.82 -3.631 1 89.62 325 THR B N 1
ATOM 5821 C CA . THR B 1 325 ? -10.422 2.852 -4.453 1 89.62 325 THR B CA 1
ATOM 5822 C C . THR B 1 325 ? -11.594 2.193 -3.727 1 89.62 325 THR B C 1
ATOM 5824 O O . THR B 1 325 ? -12.742 2.326 -4.145 1 89.62 325 THR B O 1
ATOM 5827 N N . ILE B 1 326 ? -11.289 1.504 -2.699 1 91.44 326 ILE B N 1
ATOM 5828 C CA . ILE B 1 326 ? -12.32 0.794 -1.951 1 91.44 326 ILE B CA 1
ATOM 5829 C C . ILE B 1 326 ? -13.078 1.774 -1.061 1 91.44 326 ILE B C 1
ATOM 5831 O O . ILE B 1 326 ? -12.484 2.666 -0.455 1 91.44 326 ILE B O 1
ATOM 5835 N N . VAL B 1 327 ? -14.383 1.598 -1.021 1 94.94 327 VAL B N 1
ATOM 5836 C CA . VAL B 1 327 ? -15.211 2.309 -0.049 1 94.94 327 VAL B CA 1
ATOM 5837 C C . VAL B 1 327 ? -15.438 1.426 1.176 1 94.94 327 VAL B C 1
ATOM 5839 O O . VAL B 1 327 ? -16.062 0.365 1.076 1 94.94 327 VAL B O 1
ATOM 5842 N N . LEU B 1 328 ? -15 1.876 2.299 1 97.12 328 LEU B N 1
ATOM 5843 C CA . LEU B 1 328 ? -15.164 1.132 3.545 1 97.12 328 LEU B CA 1
ATOM 5844 C C . LEU B 1 328 ? -16.406 1.598 4.301 1 97.12 328 LEU B C 1
ATOM 5846 O O . LEU B 1 328 ? -16.719 2.787 4.305 1 97.12 328 LEU B O 1
ATOM 5850 N N . ARG B 1 329 ? -17.062 0.693 4.859 1 97.62 329 ARG B N 1
ATOM 5851 C CA . ARG B 1 329 ? -18.109 0.973 5.832 1 97.62 329 ARG B CA 1
ATOM 5852 C C . ARG B 1 329 ? -17.859 0.227 7.137 1 97.62 329 ARG B C 1
ATOM 5854 O O . ARG B 1 329 ? -17.75 -1.001 7.148 1 97.62 329 ARG B O 1
ATOM 5861 N N . ILE B 1 330 ? -17.75 0.955 8.188 1 98.12 330 ILE B N 1
ATOM 5862 C CA . ILE B 1 330 ? -17.5 0.422 9.516 1 98.12 330 ILE B CA 1
ATOM 5863 C C . ILE B 1 330 ? -18.672 0.733 10.438 1 98.12 330 ILE B C 1
ATOM 5865 O O . ILE B 1 330 ? -18.938 1.898 10.734 1 98.12 330 ILE B O 1
ATOM 5869 N N . GLY B 1 331 ? -19.281 -0.316 10.922 1 97.62 331 GLY B N 1
ATOM 5870 C CA . GLY B 1 331 ? -20.531 -0.059 11.633 1 97.62 331 GLY B CA 1
ATOM 5871 C C . GLY B 1 331 ? -20.656 -0.853 12.914 1 97.62 331 GLY B C 1
ATOM 5872 O O . GLY B 1 331 ? -19.938 -1.826 13.125 1 97.62 331 GLY B O 1
ATOM 5873 N N . VAL B 1 332 ? -21.562 -0.377 13.711 1 97.88 332 VAL B N 1
ATOM 5874 C CA . VAL B 1 332 ? -21.969 -1.064 14.93 1 97.88 332 VAL B CA 1
ATOM 5875 C C . VAL B 1 332 ? -23.188 -1.933 14.656 1 97.88 332 VAL B C 1
ATOM 5877 O O . VAL B 1 332 ? -24.266 -1.418 14.336 1 97.88 332 VAL B O 1
ATOM 5880 N N . PRO B 1 333 ? -22.984 -3.268 14.773 1 96.94 333 PRO B N 1
ATOM 5881 C CA . PRO B 1 333 ? -24.141 -4.113 14.5 1 96.94 333 PRO B CA 1
ATOM 5882 C C . PRO B 1 333 ? -25.328 -3.818 15.422 1 96.94 333 PRO B C 1
ATOM 5884 O O . PRO B 1 333 ? -25.125 -3.367 16.547 1 96.94 333 PRO B O 1
ATOM 5887 N N . TYR B 1 334 ? -26.531 -4.125 14.977 1 95.75 334 TYR B N 1
ATOM 5888 C CA . TYR B 1 334 ? -27.75 -3.828 15.727 1 95.75 334 TYR B CA 1
ATOM 5889 C C . TYR B 1 334 ? -27.766 -4.57 17.062 1 95.75 334 TYR B C 1
ATOM 5891 O O . TYR B 1 334 ? -28.328 -4.09 18.031 1 95.75 334 TYR B O 1
ATOM 5899 N N . ASP B 1 335 ? -27.141 -5.664 17.125 1 93.62 335 ASP B N 1
ATOM 5900 C CA . ASP B 1 335 ? -27.203 -6.492 18.328 1 93.62 335 ASP B CA 1
ATOM 5901 C C . ASP B 1 335 ? -25.984 -6.234 19.234 1 93.62 335 ASP B C 1
ATOM 5903 O O . ASP B 1 335 ? -25.734 -6.996 20.156 1 93.62 335 ASP B O 1
ATOM 5907 N N . ALA B 1 336 ? -25.219 -5.227 18.938 1 94.31 336 ALA B N 1
ATOM 5908 C CA . ALA B 1 336 ? -24.078 -4.883 19.781 1 94.31 336 ALA B CA 1
ATOM 5909 C C . ALA B 1 336 ? -24.531 -4.516 21.203 1 94.31 336 ALA B C 1
ATOM 5911 O O . ALA B 1 336 ? -25.578 -3.869 21.375 1 94.31 336 ALA B O 1
ATOM 5912 N N . ARG B 1 337 ? -23.703 -4.801 22.156 1 90.81 337 ARG B N 1
ATOM 5913 C CA . ARG B 1 337 ? -24.031 -4.551 23.562 1 90.81 337 ARG B CA 1
ATOM 5914 C C . ARG B 1 337 ? -23.797 -3.088 23.922 1 90.81 337 ARG B C 1
ATOM 5916 O O . ARG B 1 337 ? -24.406 -2.576 24.859 1 90.81 337 ARG B O 1
ATOM 5923 N N . ALA B 1 338 ? -22.891 -2.523 23.219 1 93.44 338 ALA B N 1
ATOM 5924 C CA . ALA B 1 338 ? -22.531 -1.145 23.531 1 93.44 338 ALA B CA 1
ATOM 5925 C C . ALA B 1 338 ? -22.312 -0.336 22.25 1 93.44 338 ALA B C 1
ATOM 5927 O O . ALA B 1 338 ? -22.047 -0.901 21.188 1 93.44 338 ALA B O 1
ATOM 5928 N N . SER B 1 339 ? -22.484 0.982 22.422 1 96.12 339 SER B N 1
ATOM 5929 C CA . SER B 1 339 ? -22.172 1.899 21.328 1 96.12 339 SER B CA 1
ATOM 5930 C C . SER B 1 339 ? -20.656 2.033 21.141 1 96.12 339 SER B C 1
ATOM 5932 O O . SER B 1 339 ? -19.875 1.558 21.969 1 96.12 339 SER B O 1
ATOM 5934 N N . CYS B 1 340 ? -20.297 2.576 20.031 1 97.44 340 CYS B N 1
ATOM 5935 C CA . CYS B 1 340 ? -18.906 2.932 19.75 1 97.44 340 CYS B CA 1
ATOM 5936 C C . CYS B 1 340 ? -18.766 4.438 19.578 1 97.44 340 CYS B C 1
ATOM 5938 O O . CYS B 1 340 ? -19.75 5.172 19.578 1 97.44 340 CYS B O 1
ATOM 5940 N N . TRP B 1 341 ? -17.578 4.844 19.516 1 97.75 341 TRP B N 1
ATOM 5941 C CA . TRP B 1 341 ? -17.281 6.254 19.297 1 97.75 341 TRP B CA 1
ATOM 5942 C C . TRP B 1 341 ? -16.297 6.422 18.125 1 97.75 341 TRP B C 1
ATOM 5944 O O . TRP B 1 341 ? -15.305 5.703 18.031 1 97.75 341 TRP B O 1
ATOM 5954 N N . ALA B 1 342 ? -16.609 7.359 17.25 1 97.38 342 ALA B N 1
ATOM 5955 C CA . ALA B 1 342 ? -15.75 7.668 16.109 1 97.38 342 ALA B CA 1
ATOM 5956 C C . ALA B 1 342 ? -14.992 8.977 16.344 1 97.38 342 ALA B C 1
ATOM 5958 O O . ALA B 1 342 ? -15.562 9.953 16.828 1 97.38 342 ALA B O 1
ATOM 5959 N N . SER B 1 343 ? -13.734 8.938 16.078 1 96.75 343 SER B N 1
ATOM 5960 C CA . SER B 1 343 ? -12.883 10.125 16.125 1 96.75 343 SER B CA 1
ATOM 5961 C C . SER B 1 343 ? -12.227 10.383 14.766 1 96.75 343 SER B C 1
ATOM 5963 O O . SER B 1 343 ? -11.836 9.438 14.078 1 96.75 343 SER B O 1
ATOM 5965 N N . PHE B 1 344 ? -12.102 11.633 14.383 1 96.44 344 PHE B N 1
ATOM 5966 C CA . PHE B 1 344 ? -11.539 12.062 13.109 1 96.44 344 PHE B CA 1
ATOM 5967 C C . PHE B 1 344 ? -10.273 12.891 13.328 1 96.44 344 PHE B C 1
ATOM 5969 O O . PHE B 1 344 ? -10.352 14.031 13.797 1 96.44 344 PHE B O 1
ATOM 5976 N N . ASP B 1 345 ? -9.141 12.32 13 1 96.44 345 ASP B N 1
ATOM 5977 C CA . ASP B 1 345 ? -7.832 12.906 13.273 1 96.44 345 ASP B CA 1
ATOM 5978 C C . ASP B 1 345 ? -7.695 13.281 14.75 1 96.44 345 ASP B C 1
ATOM 5980 O O . ASP B 1 345 ? -7.156 14.344 15.078 1 96.44 345 ASP B O 1
ATOM 5984 N N . GLY B 1 346 ? -8.266 12.461 15.539 1 92 346 GLY B N 1
ATOM 5985 C CA . GLY B 1 346 ? -8.148 12.656 16.969 1 92 346 GLY B CA 1
ATOM 5986 C C . GLY B 1 346 ? -9.047 13.766 17.5 1 92 346 GLY B C 1
ATOM 5987 O O . GLY B 1 346 ? -9.023 14.078 18.688 1 92 346 GLY B O 1
ATOM 5988 N N . LYS B 1 347 ? -9.75 14.297 16.562 1 86.06 347 LYS B N 1
ATOM 5989 C CA . LYS B 1 347 ? -10.664 15.375 16.953 1 86.06 347 LYS B CA 1
ATOM 5990 C C . LYS B 1 347 ? -12.117 14.969 16.734 1 86.06 347 LYS B C 1
ATOM 5992 O O . LYS B 1 347 ? -12.391 13.906 16.172 1 86.06 347 LYS B O 1
ATOM 5997 N N . GLU B 1 348 ? -13.039 15.719 17.203 1 82.31 348 GLU B N 1
ATOM 5998 C CA . GLU B 1 348 ? -14.469 15.602 16.953 1 82.31 348 GLU B CA 1
ATOM 5999 C C . GLU B 1 348 ? -14.961 14.188 17.25 1 82.31 348 GLU B C 1
ATOM 6001 O O . GLU B 1 348 ? -15.32 13.438 16.344 1 82.31 348 GLU B O 1
ATOM 6006 N N . ARG B 1 349 ? -15.234 13.828 18.359 1 91.56 349 ARG B N 1
ATOM 6007 C CA . ARG B 1 349 ? -15.734 12.5 18.719 1 91.56 349 ARG B CA 1
ATOM 6008 C C . ARG B 1 349 ? -17.25 12.445 18.594 1 91.56 349 ARG B C 1
ATOM 6010 O O . ARG B 1 349 ? -17.953 13.406 18.953 1 91.56 349 ARG B O 1
ATOM 6017 N N . SER B 1 350 ? -17.703 11.438 18.016 1 95.75 350 SER B N 1
ATOM 6018 C CA . SER B 1 350 ? -19.125 11.203 17.844 1 95.75 350 SER B CA 1
ATOM 6019 C C . SER B 1 350 ? -19.5 9.789 18.266 1 95.75 350 SER B C 1
ATOM 6021 O O . SER B 1 350 ? -18.844 8.82 17.875 1 95.75 350 SER B O 1
ATOM 6023 N N . GLU B 1 351 ? -20.531 9.727 19.016 1 97.31 351 GLU B N 1
ATOM 6024 C CA . GLU B 1 351 ? -21.031 8.406 19.391 1 97.31 351 GLU B CA 1
ATOM 6025 C C . GLU B 1 351 ? -21.75 7.727 18.234 1 97.31 351 GLU B C 1
ATOM 6027 O O . GLU B 1 351 ? -22.516 8.367 17.5 1 97.31 351 GLU B O 1
ATOM 6032 N N . LEU B 1 352 ? -21.516 6.492 18.031 1 98 352 LEU B N 1
ATOM 6033 C CA . LEU B 1 352 ? -22.219 5.637 17.094 1 98 352 LEU B CA 1
ATOM 6034 C C . LEU B 1 352 ? -23.094 4.625 17.828 1 98 352 LEU B C 1
ATOM 6036 O O . LEU B 1 352 ? -22.578 3.723 18.484 1 98 352 LEU B O 1
ATOM 6040 N N . LYS B 1 353 ? -24.328 4.75 17.656 1 97 353 LYS B N 1
ATOM 6041 C CA . LYS B 1 353 ? -25.25 3.797 18.25 1 97 353 LYS B CA 1
ATOM 6042 C C . LYS B 1 353 ? -25.359 2.527 17.406 1 97 353 LYS B C 1
ATOM 6044 O O . LYS B 1 353 ? -24.984 2.523 16.234 1 97 353 LYS B O 1
ATOM 6049 N N . PRO B 1 354 ? -25.812 1.408 18.062 1 96.69 354 PRO B N 1
ATOM 6050 C CA . PRO B 1 354 ? -26.047 0.213 17.25 1 96.69 354 PRO B CA 1
ATOM 6051 C C . PRO B 1 354 ? -26.891 0.499 16 1 96.69 354 PRO B C 1
ATOM 6053 O O . PRO B 1 354 ? -27.938 1.146 16.094 1 96.69 354 PRO B O 1
ATOM 6056 N N . GLY B 1 355 ? -26.375 0.077 14.883 1 97.12 355 GLY B N 1
ATOM 6057 C CA . GLY B 1 355 ? -27.016 0.347 13.609 1 97.12 355 GLY B CA 1
ATOM 6058 C C . GLY B 1 355 ? -26.344 1.445 12.812 1 97.12 355 GLY B C 1
ATOM 6059 O O . GLY B 1 355 ? -26.516 1.535 11.594 1 97.12 355 GLY B O 1
ATOM 6060 N N . ASP B 1 356 ? -25.609 2.33 13.484 1 98.12 356 ASP B N 1
ATOM 6061 C CA . ASP B 1 356 ? -24.891 3.402 12.812 1 98.12 356 ASP B CA 1
ATOM 6062 C C . ASP B 1 356 ? -23.625 2.873 12.148 1 98.12 356 ASP B C 1
ATOM 6064 O O . ASP B 1 356 ? -23.094 1.837 12.547 1 98.12 356 ASP B O 1
ATOM 6068 N N . TYR B 1 357 ? -23.172 3.514 11.117 1 97.88 357 TYR B N 1
ATOM 6069 C CA . TYR B 1 357 ? -21.875 3.186 10.523 1 97.88 357 TYR B CA 1
ATOM 6070 C C . TYR B 1 357 ? -21.219 4.426 9.938 1 97.88 357 TYR B C 1
ATOM 6072 O O . TYR B 1 357 ? -21.828 5.492 9.859 1 97.88 357 TYR B O 1
ATOM 6080 N N . VAL B 1 358 ? -19.938 4.367 9.617 1 98.38 358 VAL B N 1
ATOM 6081 C CA . VAL B 1 358 ? -19.156 5.418 8.961 1 98.38 358 VAL B CA 1
ATOM 6082 C C . VAL B 1 358 ? -18.688 4.938 7.59 1 98.38 358 VAL B C 1
ATOM 6084 O O . VAL B 1 358 ? -18.156 3.834 7.461 1 98.38 358 VAL B O 1
ATOM 6087 N N . THR B 1 359 ? -18.984 5.73 6.574 1 98.06 359 THR B N 1
ATOM 6088 C CA . THR B 1 359 ? -18.406 5.465 5.258 1 98.06 359 THR B CA 1
ATOM 6089 C C . THR B 1 359 ? -17.062 6.172 5.094 1 98.06 359 THR B C 1
ATOM 6091 O O . THR B 1 359 ? -16.922 7.34 5.461 1 98.06 359 THR B O 1
ATOM 6094 N N . ILE B 1 360 ? -16.109 5.488 4.602 1 98.31 360 ILE B N 1
ATOM 6095 C CA . ILE B 1 360 ? -14.758 6.02 4.43 1 98.31 360 ILE B CA 1
ATOM 6096 C C . ILE B 1 360 ? -14.281 5.777 3 1 98.31 360 ILE B C 1
ATOM 6098 O O . ILE B 1 360 ? -14.312 4.648 2.51 1 98.31 360 ILE B O 1
ATOM 6102 N N . SER B 1 361 ? -13.844 6.801 2.314 1 96.12 361 SER B N 1
ATOM 6103 C CA . SER B 1 361 ? -13.297 6.703 0.965 1 96.12 361 SER B CA 1
ATOM 6104 C C . SER B 1 361 ? -12.219 7.75 0.727 1 96.12 361 SER B C 1
ATOM 6106 O O . SER B 1 361 ? -12.078 8.695 1.508 1 96.12 361 SER B O 1
ATOM 6108 N N . ALA B 1 362 ? -11.414 7.496 -0.287 1 94.44 362 ALA B N 1
ATOM 6109 C CA . ALA B 1 362 ? -10.422 8.5 -0.666 1 94.44 362 ALA B CA 1
ATOM 6110 C C . ALA B 1 362 ? -11.086 9.828 -1.019 1 94.44 362 ALA B C 1
ATOM 6112 O O . ALA B 1 362 ? -12.062 9.852 -1.771 1 94.44 362 ALA B O 1
ATOM 6113 N N . SER B 1 363 ? -10.586 10.883 -0.473 1 94.19 363 SER B N 1
ATOM 6114 C CA . SER B 1 363 ? -11.133 12.211 -0.739 1 94.19 363 SER B CA 1
ATOM 6115 C C . SER B 1 363 ? -10.711 12.719 -2.115 1 94.19 363 SER B C 1
ATOM 6117 O O . SER B 1 363 ? -9.633 12.375 -2.609 1 94.19 363 SER B O 1
ATOM 6119 N N . ARG B 1 364 ? -11.547 13.547 -2.689 1 88.06 364 ARG B N 1
ATOM 6120 C CA . ARG B 1 364 ? -11.18 14.219 -3.932 1 88.06 364 ARG B CA 1
ATOM 6121 C C . ARG B 1 364 ? -10.273 15.414 -3.664 1 88.06 364 ARG B C 1
ATOM 6123 O O . ARG B 1 364 ? -9.656 15.953 -4.586 1 88.06 364 ARG B O 1
ATOM 6130 N N . PHE B 1 365 ? -10.133 15.727 -2.371 1 90.12 365 PHE B N 1
ATOM 6131 C CA . PHE B 1 365 ? -9.328 16.875 -1.987 1 90.12 365 PHE B CA 1
ATOM 6132 C C . PHE B 1 365 ? -8.055 16.438 -1.266 1 90.12 365 PHE B C 1
ATOM 6134 O O . PHE B 1 365 ? -8.07 16.234 -0.05 1 90.12 365 PHE B O 1
ATOM 6141 N N . PRO B 1 366 ? -6.961 16.375 -1.97 1 92.19 366 PRO B N 1
ATOM 6142 C CA . PRO B 1 366 ? -5.707 16.016 -1.3 1 92.19 366 PRO B CA 1
ATOM 6143 C C . PRO B 1 366 ? -5.168 17.156 -0.423 1 92.19 366 PRO B C 1
ATOM 6145 O O . PRO B 1 366 ? -5.695 18.266 -0.456 1 92.19 366 PRO B O 1
ATOM 6148 N N . PHE B 1 367 ? -4.258 16.844 0.399 1 94.94 367 PHE B N 1
ATOM 6149 C CA . PHE B 1 367 ? -3.572 17.812 1.232 1 94.94 367 PHE B CA 1
ATOM 6150 C C . PHE B 1 367 ? -2.217 18.188 0.638 1 94.94 367 PHE B C 1
ATOM 6152 O O . PHE B 1 367 ? -1.299 17.359 0.623 1 94.94 367 PHE B O 1
ATOM 6159 N N . PRO B 1 368 ? -2.021 19.375 0.195 1 93.56 368 PRO B N 1
ATOM 6160 C CA . PRO B 1 368 ? -0.751 19.781 -0.409 1 93.56 368 PRO B CA 1
ATOM 6161 C C . PRO B 1 368 ? 0.298 20.172 0.63 1 93.56 368 PRO B C 1
ATOM 6163 O O . PRO B 1 368 ? 0.246 21.281 1.184 1 93.56 368 PRO B O 1
ATOM 6166 N N . SER B 1 369 ? 1.232 19.312 0.823 1 94.5 369 SER B N 1
ATOM 6167 C CA . SER B 1 369 ? 2.34 19.562 1.739 1 94.5 369 SER B CA 1
ATOM 6168 C C . SER B 1 369 ? 3.578 20.047 0.992 1 94.5 369 SER B C 1
ATOM 6170 O O . SER B 1 369 ? 4.082 19.359 0.101 1 94.5 369 SER B O 1
ATOM 6172 N N . VAL B 1 370 ? 4.074 21.203 1.351 1 93.81 370 VAL B N 1
ATOM 6173 C CA . VAL B 1 370 ? 5.242 21.766 0.676 1 93.81 370 VAL B CA 1
ATOM 6174 C C . VAL B 1 370 ? 6.504 21.031 1.135 1 93.81 370 VAL B C 1
ATOM 6176 O O . VAL B 1 370 ? 6.68 20.781 2.328 1 93.81 370 VAL B O 1
ATOM 6179 N N . LEU B 1 371 ? 7.301 20.703 0.169 1 91.25 371 LEU B N 1
ATOM 6180 C CA . LEU B 1 371 ? 8.555 20 0.43 1 91.25 371 LEU B CA 1
ATOM 6181 C C . LEU B 1 371 ? 9.75 20.938 0.243 1 91.25 371 LEU B C 1
ATOM 6183 O O . LEU B 1 371 ? 9.68 21.891 -0.545 1 91.25 371 LEU B O 1
ATOM 6187 N N . PRO B 1 372 ? 10.781 20.609 0.976 1 87.44 372 PRO B N 1
ATOM 6188 C CA . PRO B 1 372 ? 11.992 21.391 0.718 1 87.44 372 PRO B CA 1
ATOM 6189 C C . PRO B 1 372 ? 12.547 21.188 -0.687 1 87.44 372 PRO B C 1
ATOM 6191 O O . PRO B 1 372 ? 12.461 20.078 -1.225 1 87.44 372 PRO B O 1
ATOM 6194 N N . LEU B 1 373 ? 13.039 22.266 -1.367 1 73.94 373 LEU B N 1
ATOM 6195 C CA . LEU B 1 373 ? 13.516 22.234 -2.744 1 73.94 373 LEU B CA 1
ATOM 6196 C C . LEU B 1 373 ? 14.758 21.359 -2.863 1 73.94 373 LEU B C 1
ATOM 6198 O O . LEU B 1 373 ? 14.961 20.688 -3.885 1 73.94 373 LEU B O 1
ATOM 6202 N N . ASP B 1 374 ? 15.742 21.469 -2.018 1 63.25 374 ASP B N 1
ATOM 6203 C CA . ASP B 1 374 ? 17.031 20.797 -2.146 1 63.25 374 ASP B CA 1
ATOM 6204 C C . ASP B 1 374 ? 16.922 19.312 -1.804 1 63.25 374 ASP B C 1
ATOM 6206 O O . ASP B 1 374 ? 17.859 18.547 -2.033 1 63.25 374 ASP B O 1
ATOM 6210 N N . ARG B 1 375 ? 15.859 18.969 -1.148 1 56.75 375 ARG B N 1
ATOM 6211 C CA . ARG B 1 375 ? 15.891 17.609 -0.609 1 56.75 375 ARG B CA 1
ATOM 6212 C C . ARG B 1 375 ? 14.961 16.688 -1.395 1 56.75 375 ARG B C 1
ATOM 6214 O O . ARG B 1 375 ? 13.766 16.969 -1.519 1 56.75 375 ARG B O 1
ATOM 6221 N N . ARG B 1 376 ? 15.43 16.156 -2.371 1 50.5 376 ARG B N 1
ATOM 6222 C CA . ARG B 1 376 ? 14.641 15.172 -3.105 1 50.5 376 ARG B CA 1
ATOM 6223 C C . ARG B 1 376 ? 13.836 14.297 -2.154 1 50.5 376 ARG B C 1
ATOM 6225 O O . ARG B 1 376 ? 13.656 14.641 -0.984 1 50.5 376 ARG B O 1
ATOM 6232 N N . ASN B 1 377 ? 13.766 12.727 -2.49 1 48.47 377 ASN B N 1
ATOM 6233 C CA . ASN B 1 377 ? 13.047 11.57 -1.97 1 48.47 377 ASN B CA 1
ATOM 6234 C C . ASN B 1 377 ? 13.312 11.367 -0.481 1 48.47 377 ASN B C 1
ATOM 6236 O O . ASN B 1 377 ? 12.75 10.461 0.137 1 48.47 377 ASN B O 1
ATOM 6240 N N . GLU B 1 378 ? 14.266 12.211 0.019 1 53.12 378 GLU B N 1
ATOM 6241 C CA . GLU B 1 378 ? 15.031 12 1.248 1 53.12 378 GLU B CA 1
ATOM 6242 C C . GLU B 1 378 ? 14.188 12.312 2.48 1 53.12 378 GLU B C 1
ATOM 6244 O O . GLU B 1 378 ? 14.469 11.828 3.576 1 53.12 378 GLU B O 1
ATOM 6249 N N . ASP B 1 379 ? 12.992 12.805 2.209 1 75.56 379 ASP B N 1
ATOM 6250 C CA . ASP B 1 379 ? 12.375 13.461 3.355 1 75.56 379 ASP B CA 1
ATOM 6251 C C . ASP B 1 379 ? 11.672 12.445 4.258 1 75.56 379 ASP B C 1
ATOM 6253 O O . ASP B 1 379 ? 11.836 12.469 5.477 1 75.56 379 ASP B O 1
ATOM 6257 N N . TRP B 1 380 ? 11.18 11.375 3.723 1 82.5 380 TRP B N 1
ATOM 6258 C CA . TRP B 1 380 ? 10.375 10.484 4.559 1 82.5 380 TRP B CA 1
ATOM 6259 C C . TRP B 1 380 ? 11.266 9.523 5.344 1 82.5 380 TRP B C 1
ATOM 6261 O O . TRP B 1 380 ? 11.055 9.312 6.539 1 82.5 380 TRP B O 1
ATOM 6271 N N . VAL B 1 381 ? 12.289 9.117 4.676 1 82.44 381 VAL B N 1
ATOM 6272 C CA . VAL B 1 381 ? 13.219 8.188 5.312 1 82.44 381 VAL B CA 1
ATOM 6273 C C . VAL B 1 381 ? 13.953 8.898 6.453 1 82.44 381 VAL B C 1
ATOM 6275 O O . VAL B 1 381 ? 14.141 8.32 7.527 1 82.44 381 VAL B O 1
ATOM 6278 N N . ASP B 1 382 ? 14.305 10.055 6.16 1 83.19 382 ASP B N 1
ATOM 6279 C CA . ASP B 1 382 ? 14.969 10.844 7.195 1 83.19 382 ASP B CA 1
ATOM 6280 C C . ASP B 1 382 ? 14.062 11.039 8.406 1 83.19 382 ASP B C 1
ATOM 6282 O O . ASP B 1 382 ? 14.516 10.977 9.547 1 83.19 382 ASP B O 1
ATOM 6286 N N . SER B 1 383 ? 12.82 11.258 8.07 1 86.06 383 SER B N 1
ATOM 6287 C CA . SER B 1 383 ? 11.859 11.469 9.148 1 86.06 383 SER B CA 1
ATOM 6288 C C . SER B 1 383 ? 11.695 10.211 9.992 1 86.06 383 SER B C 1
ATOM 6290 O O . SER B 1 383 ? 11.625 10.289 11.227 1 86.06 383 SER B O 1
ATOM 6292 N N . ILE B 1 384 ? 11.664 9.094 9.352 1 84.38 384 ILE B N 1
ATOM 6293 C CA . ILE B 1 384 ? 11.516 7.828 10.062 1 84.38 384 ILE B CA 1
ATOM 6294 C C . ILE B 1 384 ? 12.75 7.566 10.922 1 84.38 384 ILE B C 1
ATOM 6296 O O . ILE B 1 384 ? 12.625 7.18 12.086 1 84.38 384 ILE B O 1
ATOM 6300 N N . SER B 1 385 ? 13.891 7.801 10.344 1 80.69 385 SER B N 1
ATOM 6301 C CA . SER B 1 385 ? 15.148 7.562 11.047 1 80.69 385 SER B CA 1
ATOM 6302 C C . SER B 1 385 ? 15.273 8.453 12.281 1 80.69 385 SER B C 1
ATOM 6304 O O . SER B 1 385 ? 15.695 8 13.344 1 80.69 385 SER B O 1
ATOM 6306 N N . ARG B 1 386 ? 14.93 9.594 12.141 1 78.31 386 ARG B N 1
ATOM 6307 C CA . ARG B 1 386 ? 15.031 10.562 13.227 1 78.31 386 ARG B CA 1
ATOM 6308 C C . ARG B 1 386 ? 14.031 10.25 14.336 1 78.31 386 ARG B C 1
ATOM 6310 O O . ARG B 1 386 ? 14.352 10.352 15.523 1 78.31 386 ARG B O 1
ATOM 6317 N N . THR B 1 387 ? 12.898 9.805 13.875 1 73 387 THR B N 1
ATOM 6318 C CA . THR B 1 387 ? 11.812 9.688 14.836 1 73 387 THR B CA 1
ATOM 6319 C C . THR B 1 387 ? 11.805 8.305 15.477 1 73 387 THR B C 1
ATOM 6321 O O . THR B 1 387 ? 11.484 8.164 16.656 1 73 387 THR B O 1
ATOM 6324 N N . LEU B 1 388 ? 12.211 7.293 14.672 1 71.31 388 LEU B N 1
ATOM 6325 C CA . LEU B 1 388 ? 12.102 5.93 15.18 1 71.31 388 LEU B CA 1
ATOM 6326 C C . LEU B 1 388 ? 13.477 5.355 15.492 1 71.31 388 LEU B C 1
ATOM 6328 O O . LEU B 1 388 ? 13.594 4.215 15.945 1 71.31 388 LEU B O 1
ATOM 6332 N N . ASN B 1 389 ? 14.492 6.129 15.398 1 66.88 389 ASN B N 1
ATOM 6333 C CA . ASN B 1 389 ? 15.867 5.754 15.688 1 66.88 389 ASN B CA 1
ATOM 6334 C C . ASN B 1 389 ? 16.297 4.516 14.906 1 66.88 389 ASN B C 1
ATOM 6336 O O . ASN B 1 389 ? 16.906 3.604 15.461 1 66.88 389 ASN B O 1
ATOM 6340 N N . TRP B 1 390 ? 15.898 4.355 13.781 1 64.75 390 TRP B N 1
ATOM 6341 C CA . TRP B 1 390 ? 16.203 3.197 12.945 1 64.75 390 TRP B CA 1
ATOM 6342 C C . TRP B 1 390 ? 17.703 3.137 12.633 1 64.75 390 TRP B C 1
ATOM 6344 O O . TRP B 1 390 ? 18.25 2.057 12.422 1 64.75 390 TRP B O 1
ATOM 6354 N N . ASN B 1 391 ? 18.422 4.234 12.461 1 59.47 391 ASN B N 1
ATOM 6355 C CA . ASN B 1 391 ? 19.797 4.223 12.008 1 59.47 391 ASN B CA 1
ATOM 6356 C C . ASN B 1 391 ? 20.781 4.332 13.18 1 59.47 391 ASN B C 1
ATOM 6358 O O . ASN B 1 391 ? 21.953 4.648 12.984 1 59.47 391 ASN B O 1
ATOM 6362 N N . ASN B 1 392 ? 20.234 4.188 14.359 1 55.28 392 ASN B N 1
ATOM 6363 C CA . ASN B 1 392 ? 21.266 4.312 15.398 1 55.28 392 ASN B CA 1
ATOM 6364 C C . ASN B 1 392 ? 22.234 3.145 15.352 1 55.28 392 ASN B C 1
ATOM 6366 O O . ASN B 1 392 ? 21.875 2.004 15.641 1 55.28 392 ASN B O 1
ATOM 6370 N N . ARG B 1 393 ? 23.109 3.254 14.336 1 49.03 393 ARG B N 1
ATOM 6371 C CA . ARG B 1 393 ? 24.219 2.338 14.047 1 49.03 393 ARG B CA 1
ATOM 6372 C C . ARG B 1 393 ? 25 2.012 15.312 1 49.03 393 ARG B C 1
ATOM 6374 O O . ARG B 1 393 ? 25.781 2.834 15.789 1 49.03 393 ARG B O 1
ATOM 6381 N N . GLN B 1 394 ? 24.516 1.459 16.266 1 46.06 394 GLN B N 1
ATOM 6382 C CA . GLN B 1 394 ? 25.594 0.942 17.109 1 46.06 394 GLN B CA 1
ATOM 6383 C C . GLN B 1 394 ? 26.266 -0.257 16.453 1 46.06 394 GLN B C 1
ATOM 6385 O O . GLN B 1 394 ? 25.688 -1.334 16.344 1 46.06 394 GLN B O 1
ATOM 6390 N N . ARG B 1 395 ? 27.141 0.04 15.5 1 47.31 395 ARG B N 1
ATOM 6391 C CA . ARG B 1 395 ? 27.891 -1.053 14.883 1 47.31 395 ARG B CA 1
ATOM 6392 C C . ARG B 1 395 ? 28.609 -1.886 15.93 1 47.31 395 ARG B C 1
ATOM 6394 O O . ARG B 1 395 ? 29.312 -1.341 16.781 1 47.31 395 ARG B O 1
ATOM 6401 N N . GLN B 1 396 ? 28.141 -3.107 16.094 1 45.53 396 GLN B N 1
ATOM 6402 C CA . GLN B 1 396 ? 28.953 -3.992 16.922 1 45.53 396 GLN B CA 1
ATOM 6403 C C . GLN B 1 396 ? 30.359 -4.141 16.359 1 45.53 396 GLN B C 1
ATOM 6405 O O . GLN B 1 396 ? 30.547 -4.391 15.164 1 45.53 396 GLN B O 1
ATOM 6410 N N . LYS B 1 397 ? 31.25 -3.711 16.984 1 44.53 397 LYS B N 1
ATOM 6411 C CA . LYS B 1 397 ? 32.656 -3.863 16.625 1 44.53 397 LYS B CA 1
ATOM 6412 C C . LYS B 1 397 ? 33 -5.32 16.328 1 44.53 397 LYS B C 1
ATOM 6414 O O . LYS B 1 397 ? 32.562 -6.223 17.047 1 44.53 397 LYS B O 1
ATOM 6419 N N . ALA B 1 398 ? 33.469 -5.609 15.078 1 46.09 398 ALA B N 1
ATOM 6420 C CA . ALA B 1 398 ? 34 -6.914 14.68 1 46.09 398 ALA B CA 1
ATOM 6421 C C . ALA B 1 398 ? 34.875 -7.504 15.773 1 46.09 398 ALA B C 1
ATOM 6423 O O . ALA B 1 398 ? 35.625 -6.777 16.422 1 46.09 398 ALA B O 1
ATOM 6424 N N . PHE B 1 399 ? 34.625 -8.648 16.234 1 40.97 399 PHE B N 1
ATOM 6425 C CA . PHE B 1 399 ? 35.5 -9.328 17.188 1 40.97 399 PHE B CA 1
ATOM 6426 C C . PHE B 1 399 ? 36.969 -9.266 16.734 1 40.97 399 PHE B C 1
ATOM 6428 O O . PHE B 1 399 ? 37.281 -9.656 15.609 1 40.97 399 PHE B O 1
ATOM 6435 N N . ASP B 1 400 ? 37.688 -8.438 17.219 1 40.78 400 ASP B N 1
ATOM 6436 C CA . ASP B 1 400 ? 39.125 -8.508 17.031 1 40.78 400 ASP B CA 1
ATOM 6437 C C . ASP B 1 400 ? 39.688 -9.891 17.391 1 40.78 400 ASP B C 1
ATOM 6439 O O . ASP B 1 400 ? 39.594 -10.312 18.547 1 40.78 400 ASP B O 1
ATOM 6443 N N . THR B 1 401 ? 39.688 -10.836 16.578 1 41.31 401 THR B N 1
ATOM 6444 C CA . THR B 1 401 ? 40.281 -12.148 16.781 1 41.31 401 THR B CA 1
ATOM 6445 C C . THR B 1 401 ? 41.719 -12.008 17.312 1 41.31 401 THR B C 1
ATOM 6447 O O . THR B 1 401 ? 42.375 -13 17.641 1 41.31 401 THR B O 1
ATOM 6450 N N . GLU B 1 402 ? 42.375 -10.852 17.25 1 40.25 402 GLU B N 1
ATOM 6451 C CA . GLU B 1 402 ? 43.781 -10.914 17.594 1 40.25 402 GLU B CA 1
ATOM 6452 C C . GLU B 1 402 ? 43.969 -11.195 19.078 1 40.25 402 GLU B C 1
ATOM 6454 O O . GLU B 1 402 ? 45.094 -11.453 19.531 1 40.25 402 GLU B O 1
ATOM 6459 N N . GLY B 1 403 ? 43 -10.922 19.953 1 37.41 403 GLY B N 1
ATOM 6460 C CA . GLY B 1 403 ? 43.438 -10.891 21.344 1 37.41 403 GLY B CA 1
ATOM 6461 C C . GLY B 1 403 ? 43.688 -12.273 21.922 1 37.41 403 GLY B C 1
ATOM 6462 O O . GLY B 1 403 ? 44.125 -12.406 23.062 1 37.41 403 GLY B O 1
ATOM 6463 N N . GLU B 1 404 ? 42.938 -13.367 21.422 1 39.06 404 GLU B N 1
ATOM 6464 C CA . GLU B 1 404 ? 43.094 -14.547 22.266 1 39.06 404 GLU B CA 1
ATOM 6465 C C . GLU B 1 404 ? 44.438 -15.234 22.031 1 39.06 404 GLU B C 1
ATOM 6467 O O . GLU B 1 404 ? 44.781 -16.203 22.719 1 39.06 404 GLU B O 1
ATOM 6472 N N . GLU B 1 405 ? 45.094 -14.914 20.922 1 38.47 405 GLU B N 1
ATOM 6473 C CA . GLU B 1 405 ? 46.312 -15.742 20.812 1 38.47 405 GLU B CA 1
ATOM 6474 C C . GLU B 1 405 ? 47.344 -15.312 21.844 1 38.47 405 GLU B C 1
ATOM 6476 O O . GLU B 1 405 ? 48.281 -16.062 22.141 1 38.47 405 GLU B O 1
ATOM 6481 N N . GLY B 1 406 ? 47.281 -14.008 22.281 1 35.97 406 GLY B N 1
ATOM 6482 C CA . GLY B 1 406 ? 48.438 -13.602 23.062 1 35.97 406 GLY B CA 1
ATOM 6483 C C . GLY B 1 406 ? 48.438 -14.172 24.469 1 35.97 406 GLY B C 1
ATOM 6484 O O . GLY B 1 406 ? 49.438 -14.078 25.188 1 35.97 406 GLY B O 1
ATOM 6485 N N . GLN B 1 407 ? 47.156 -14.344 25 1 35.84 407 GLN B N 1
ATOM 6486 C CA . GLN B 1 407 ? 47.25 -14.617 26.438 1 35.84 407 GLN B CA 1
ATOM 6487 C C . GLN B 1 407 ? 47.625 -16.062 26.703 1 35.84 407 GLN B C 1
ATOM 6489 O O . GLN B 1 407 ? 47.906 -16.453 27.844 1 35.84 407 GLN B O 1
ATOM 6494 N N . ASN B 1 408 ? 47.438 -16.844 25.625 1 35.78 408 ASN B N 1
ATOM 6495 C CA . ASN B 1 408 ? 47.719 -18.219 26 1 35.78 408 ASN B CA 1
ATOM 6496 C C . ASN B 1 408 ? 49.219 -18.469 26.125 1 35.78 408 ASN B C 1
ATOM 6498 O O . ASN B 1 408 ? 49.656 -19.594 26.375 1 35.78 408 ASN B O 1
ATOM 6502 N N . LYS B 1 409 ? 50.031 -17.531 25.422 1 37.22 409 LYS B N 1
ATOM 6503 C CA . LYS B 1 409 ? 51.438 -17.891 25.422 1 37.22 409 LYS B CA 1
ATOM 6504 C C . LYS B 1 409 ? 52.062 -17.656 26.797 1 37.22 409 LYS B C 1
ATOM 6506 O O . LYS B 1 409 ? 53.188 -18.125 27.062 1 37.22 409 LYS B O 1
ATOM 6511 N N . GLY B 1 410 ? 51.5 -16.609 27.438 1 33.19 410 GLY B N 1
ATOM 6512 C CA . GLY B 1 410 ? 52.25 -16.266 28.625 1 33.19 410 GLY B CA 1
ATOM 6513 C C . GLY B 1 410 ? 52.062 -17.25 29.766 1 33.19 410 GLY B C 1
ATOM 6514 O O . GLY B 1 410 ? 52.875 -17.297 30.688 1 33.19 410 GLY B O 1
ATOM 6515 N N . LYS B 1 411 ? 50.781 -17.812 29.812 1 37.06 411 LYS B N 1
ATOM 6516 C CA . LYS B 1 411 ? 50.594 -18.641 31 1 37.06 411 LYS B CA 1
ATOM 6517 C C . LYS B 1 411 ? 51.25 -20.016 30.828 1 37.06 411 LYS B C 1
ATOM 6519 O O . LYS B 1 411 ? 51.312 -20.797 31.781 1 37.06 411 LYS B O 1
ATOM 6524 N N . LYS B 1 412 ? 51.375 -20.406 29.594 1 36.19 412 LYS B N 1
ATOM 6525 C CA . LYS B 1 412 ? 51.969 -21.734 29.484 1 36.19 412 LYS B CA 1
ATOM 6526 C C . LYS B 1 412 ? 53.438 -21.703 29.891 1 36.19 412 LYS B C 1
ATOM 6528 O O . LYS B 1 412 ? 54.031 -22.75 30.156 1 36.19 412 LYS B O 1
ATOM 6533 N N . GLU B 1 413 ? 53.969 -20.531 29.594 1 36.78 413 GLU B N 1
ATOM 6534 C CA . GLU B 1 413 ? 55.375 -20.484 29.984 1 36.78 413 GLU B CA 1
ATOM 6535 C C . GLU B 1 413 ? 55.562 -20.5 31.5 1 36.78 413 GLU B C 1
ATOM 6537 O O . GLU B 1 413 ? 56.625 -20.828 32.031 1 36.78 413 GLU B O 1
ATOM 6542 N N . GLU B 1 414 ? 54.531 -19.922 32.188 1 38.66 414 GLU B N 1
ATOM 6543 C CA . GLU B 1 414 ? 54.781 -19.875 33.625 1 38.66 414 GLU B CA 1
ATOM 6544 C C . GLU B 1 414 ? 54.562 -21.25 34.25 1 38.66 414 GLU B C 1
ATOM 6546 O O . GLU B 1 414 ? 55.188 -21.562 35.25 1 38.66 414 GLU B O 1
ATOM 6551 N N . GLU B 1 415 ? 53.562 -22.031 33.781 1 36.53 415 GLU B N 1
ATOM 6552 C CA . GLU B 1 415 ? 53.312 -23.281 34.531 1 36.53 415 GLU B CA 1
ATOM 6553 C C . GLU B 1 415 ? 54.438 -24.281 34.25 1 36.53 415 GLU B C 1
ATOM 6555 O O . GLU B 1 415 ? 54.469 -25.344 34.875 1 36.53 415 GLU B O 1
ATOM 6560 N N . ALA B 1 416 ? 55.094 -24.156 33.125 1 39.06 416 ALA B N 1
ATOM 6561 C CA . ALA B 1 416 ? 56.219 -25.094 32.906 1 39.06 416 ALA B CA 1
ATOM 6562 C C . ALA B 1 416 ? 57.344 -24.844 33.906 1 39.06 416 ALA B C 1
ATOM 6564 O O . ALA B 1 416 ? 58.25 -25.672 34.031 1 39.06 416 ALA B O 1
ATOM 6565 N N . GLN B 1 417 ? 57.5 -23.547 34.219 1 35.06 417 GLN B N 1
ATOM 6566 C CA . GLN B 1 417 ? 58.625 -23.297 35.094 1 35.06 417 GLN B CA 1
ATOM 6567 C C . GLN B 1 417 ? 58.281 -23.688 36.531 1 35.06 417 GLN B C 1
ATOM 6569 O O . GLN B 1 417 ? 59.188 -23.734 37.406 1 35.06 417 GLN B O 1
ATOM 6574 N N . GLU B 1 418 ? 56.938 -23.906 36.812 1 30.62 418 GLU B N 1
ATOM 6575 C CA . GLU B 1 418 ? 56.844 -24.516 38.125 1 30.62 418 GLU B CA 1
ATOM 6576 C C . GLU B 1 418 ? 56.844 -26.031 38.031 1 30.62 418 GLU B C 1
ATOM 6578 O O . GLU B 1 418 ? 56.188 -26.594 37.156 1 30.62 418 GLU B O 1
#

Foldseek 3Di:
DCPDDPPPPPPPPPPCPVCPVVPPPDDPVRVVVVVVVVVVVLVVQQKDWDQFPAAEEEEFEDVVDLVLLLLSLVVLLLQQVDAFPVRHGHAYEYAPVLVPDPSSPVVVSCVVDVVNVVRYHHDDLVCCAPCVVVGQEYEYEEAPVRVQVQCQSHFFAHHAYAYEYPDDHALQHAHHSVCCSVQVVCCRHVTFMWGFFWKKKKWKKAADADPDPVVRVPDWLLCCCQNPNVPPPRGIDTDDMGIARFKKKKFQPPDPAWAWKWKDKDNDTPDIWTARIKIKTALSNCPPVVVVQPHDRHDRSAQWIWMGGRGTPDPPDDIDIGGLAIKMKMAGAQPIPGWIWMDGNNDDIDIGDHSMIMIMHIDPHTHIYTHRPPDPPVSNVVNCCVVVVPPVPPPDPDPPVPPPVPPVVVVVVVVVVD/DPPPDDPPPPVPVPCCVVCPVPPPPDDPVRVVVVVVVVVVVLVVQQKDWDQFPAAEEEEFEDVVDLVLLLLSLVVLLLQQVDAFPVRHGHAYEAAPVLVPDPSSPVVVSCVVDVVNVVRYHHDDLVCCAPPVVVGQEYEYEEAPVRVQVQCQSHFFAHHAYAYEYPDDHALQHAHHSVCCSVQVVCCRHVTFMWGFFWKKKKWKKAADADPDPVVRVPDWLLCCCQNPNVPPPNGIDTDDMGIARFKKKKFQPPDPAWAWKWKDKDNDTDDIWTARIKIKTALSNCPPVVVVQPHDRHDRSAQWIWMGGRGTPDPPDDIDIGGLAIKMKMAGAQPIPGWIWMDGNNDDIDIGDHSMIMIMHIDPHTHIYTHRPPDPPNSNVVNCCVVVVPPVPPPDPDPPVPPPVPPVVVVVVVVVVD

Organism: Zymoseptoria tritici (strain CBS 115943 / IPO323) (NCBI:txid336722)